Protein AF-0000000073268887 (afdb_homodimer)

Sequence (884 aa):
MSKTGMEREDWAVYNALYPGVAFQPEHRGQLAARLREIAARLEAPPVVTNELPQPEVSKNDVAPTRKRRGTKPDLDFASYQTRYVALEILYLGHAYDGFARQESSSNTIEARLFSALERTRLIPFSAPWQSLRYSRAGRTDRGVSALGQVVALELRSSARVGEPLPDPGQELDYPGLLNRALPEDVRVTGWCPPTSPDFSARFSATHREYKYFVVAQPGEALDLAAMQAAGAAFLGLHDFRNFCKMDVAQVKHFQRRILDFRIEAAGPASGGRRLFLLSLRGTAFLWHQVRCMAAVLLMVGRGKEDPGVVAALLDVRAHPAKPLYGLASEEPLLLSGCRYAPGELRFLRTEANRDQVCKVLGRALDSHLVRASLLSEILTKLGEDECALPSAGRERRARRHGERVPLLQRVREPSYEERCTKIREAGGKLAGDFPDENDTEEMSKTGMEREDWAVYNALYPGVAFQPEHRGQLAARLREIAARLEAPPVVTNELPQPEVSKNDVAPTRKRRGTKPDLDFASYQTRYVALEILYLGHAYDGFARQESSSNTIEARLFSALERTRLIPFSAPWQSLRYSRAGRTDRGVSALGQVVALELRSSARVGEPLPDPGQELDYPGLLNRALPEDVRVTGWCPPTSPDFSARFSATHREYKYFVVAQPGEALDLAAMQAAGAAFLGLHDFRNFCKMDVAQVKHFQRRILDFRIEAAGPASGGRRLFLLSLRGTAFLWHQVRCMAAVLLMVGRGKEDPGVVAALLDVRAHPAKPLYGLASEEPLLLSGCRYAPGELRFLRTEANRDQVCKVLGRALDSHLVRASLLSEILTKLGEDECALPSAGRERRARRHGERVPLLQRVREPSYEERCTKIREAGGKLAGDFPDENDTEE

Foldseek 3Di:
DDDPPQDPVSVVQCCVVPPPDDDDPVCVVVSVVVVVVVVVVVPDDDPPPPPDDPPPPDPDDPPPDPPDPPPPPDDDLQFFDKAKKKWWKWFQQQQAQKADDDPVDCRHVVNLQVVLLCVLVFDPPPDDCVVFVKAWQDIAGHQATERGIMMITITTWPGTVVDDGDDPVPTPPVQVSSQVSGPLRMGTFFMDHFPDPPDHSHPQFQKWKKKFKDKADAVQFFDQVLLVLLVVLLAAWFQQQLQADDDQQADDGRIWHWHDWDKAWPDDDFQNMTMIMIMTMTRDHHHLRVQSSVQVSRCRRRVNAGSCVNVVSRPCVNPVFHFDDDGHDNNRMYRYHTHGDVPRDDTDGDPVRVVVSCVSVVVVVVVVNVVSNVVSVVVVVVVVDDDDDPDPPCPPPPPPPPDRDYRSRHDTDDGSVRVVVVCVVVVHDGNPNPPDDPPPPD/DDDPPQDPVSVVQCCVVPPPDDDDPVCVVVSVVVVVVVVVVVPDDDPPPPCDDPPCPDDDDPPPPPPPPPPPPDDDLQFFDKAKKKWWKWFQQQQAQKADDDPVDCRHVVNLQVVLLCVLVFDPPPDDCVVFVKAWQDIAGHQATERGIMMITITTWPGTVVDDGDDPVPTPPVQVSSCVSGPLRMGTFFMDHFPDPVDHSHPQFQKWKKKFKDKADAVQFFDQVLLVLLVVLLAAWFQQQLQADDDQQADDGRIWHWHDWDKAWPDDDFQNMTMIMIMTMTRDHHHLRVQSSVQVSRCRRRVNAGSCVNVVSRPCVNPVFHFDDDGHDNNRMYRYHTHGDVPRDDTDGDPVRVVVSCVSVVVVVVVVNVVRNVVSVVVVVVVPDDDDPPDPPPPPPPPPPPDRDYRSRHDTDDGSVRVVVVCVVVVHDGNPNPPDDPPPPD

Solvent-accessible surface area (backbone atoms only — not comparable to full-atom values): 49120 Å² total; per-residue (Å²): 132,84,76,74,85,62,49,72,66,52,47,36,35,42,44,48,76,39,68,91,56,81,90,46,85,76,43,39,60,54,50,26,51,50,33,44,52,50,26,53,57,57,66,52,74,81,81,76,76,81,74,72,80,78,73,81,73,80,86,68,84,72,71,77,76,76,73,71,79,68,74,74,76,82,79,63,67,82,54,34,30,69,39,63,32,34,38,33,33,29,34,62,19,70,86,27,65,12,32,56,70,43,95,90,44,80,53,16,51,44,43,50,50,52,52,18,35,35,73,64,60,34,38,64,77,88,56,59,58,77,80,29,63,59,35,47,45,73,72,48,52,50,18,28,24,28,58,26,41,36,34,24,32,49,29,56,40,78,25,38,61,92,49,69,77,60,58,76,92,70,38,67,61,59,41,59,55,35,44,72,58,31,58,92,51,38,40,47,70,25,36,29,60,55,67,51,92,81,67,36,37,42,78,50,38,57,30,36,30,37,36,36,54,41,76,39,51,64,91,55,72,67,36,59,67,44,26,48,59,20,50,55,58,55,56,39,78,42,47,44,60,54,31,37,57,84,46,60,55,77,44,90,70,49,66,38,39,30,76,45,73,48,75,44,81,68,45,79,52,70,70,68,22,37,32,32,36,38,39,39,29,23,49,56,80,59,54,59,20,69,33,33,48,48,29,54,38,50,35,23,16,66,66,65,41,59,43,61,51,49,50,50,44,46,35,42,85,86,37,62,41,27,47,62,72,75,69,38,72,42,65,38,32,29,38,57,31,64,39,55,54,89,72,36,69,65,63,48,24,47,57,68,56,52,50,52,51,46,50,53,48,47,53,52,30,49,52,26,48,40,52,26,50,54,42,34,52,47,51,54,52,59,70,66,55,77,51,51,76,74,70,88,74,73,66,67,70,66,69,68,73,65,81,83,70,46,59,92,72,37,64,58,47,79,29,68,68,55,48,51,51,52,36,53,72,69,69,45,78,46,45,80,71,47,79,83,63,93,70,70,73,122,131,84,77,73,82,65,50,71,67,52,48,35,34,44,44,47,74,39,69,92,56,81,90,47,84,76,43,38,60,54,50,24,49,49,34,44,52,51,26,54,56,56,67,52,77,80,82,77,74,81,77,74,82,78,72,83,73,79,85,68,86,73,69,75,74,74,68,70,77,66,73,73,76,82,78,64,67,81,53,34,30,70,38,63,32,35,38,33,34,28,33,62,18,70,87,27,66,13,32,54,70,45,96,89,44,81,55,17,51,44,44,47,50,51,51,19,35,37,74,63,59,34,37,65,78,87,58,59,58,76,80,29,62,59,35,46,45,74,72,46,51,50,18,27,24,26,58,26,40,36,34,24,32,50,29,56,40,77,26,38,62,94,50,70,77,58,58,76,92,71,38,68,61,58,42,61,53,36,43,72,58,31,57,91,51,40,41,47,69,25,35,29,59,53,67,51,91,82,66,36,38,43,78,50,38,56,30,38,31,36,36,37,54,41,77,38,53,66,88,55,73,66,36,61,66,45,25,47,59,20,49,55,59,56,56,39,81,42,45,42,60,52,31,38,59,84,47,60,55,77,43,92,71,49,66,38,37,29,76,45,74,47,74,45,79,69,44,82,50,70,73,68,22,37,34,30,34,38,39,41,30,24,51,57,79,59,54,57,20,70,33,32,48,49,28,54,39,50,34,23,17,66,66,66,41,60,42,61,49,50,51,50,44,44,34,42,85,85,35,64,40,26,47,63,72,76,71,38,72,40,66,39,32,28,39,57,32,64,38,54,55,90,74,37,69,65,61,47,23,45,56,67,56,51,49,52,51,48,50,55,50,47,54,52,31,50,52,26,47,42,52,25,49,53,42,34,53,47,50,54,53,59,68,66,54,77,50,51,78,74,71,86,74,73,64,68,69,66,70,67,72,63,80,84,69,47,59,92,72,38,66,57,46,80,29,68,68,55,48,50,51,51,36,54,73,69,69,47,76,45,45,81,71,48,79,83,64,92,70,72,74,122

Nearest PDB structures (foldseek):
  9enb-assembly1_B  TM=9.217E-01  e=1.144E-36  Homo sapiens
  9enc-assembly1_B  TM=9.475E-01  e=1.977E-34  Homo sapiens
  9enc-assembly1_A  TM=9.480E-01  e=7.275E-34  Homo sapiens
  8okd-assembly1_A  TM=9.370E-01  e=1.667E-33  Homo sapiens
  9enf-assembly1_B  TM=9.440E-01  e=2.541E-32  Homo sapiens

Secondary structure (DSSP, 8-state):
----S--HHHHHHHHHHSTT----TTHHHHHHHHHHHHHHHHHS--------------S-----------------GGGEEEEEEEEEEEE-GGGSS-SS--SS-S-SHHHHHHHHHHHTTSS-TT--GGGGT-EES--PPTT-EEEEEEEEEEEEEEEETTSPPPPGGGS--HHHHHHHHS-TTEEEEEEE--SSTT--TTTTEEEEEEEEEEEEPTT----HHHHHHHHHTTSEEEE-GGGS---TTT-S--EEEEEEEEEEEEEE-STT-EEEEEEEEES---TTHHHHHHHHHHHHHTTSS-TTHHHHHH-TTT--SPBP-PPPPSTTEEEEEEEESTTT---B-BHHHHHHHHHHHHHHHHHHHHHHHHHHHHHHHHHH---B---TT----------PPPGGGS-BPPPHHHHHHHHHHTTPPPGGGS---S----/-------HHHHHHHHHHSTTPPPPTTHHHHHHHHHHHHHHHHHS--------------S-----------------GGGEEEEEEEEEEEE-GGGSS-SS--SS-S-SHHHHHHHHHHHTTSS-TT--GGGGT-EES--PPTT-EEEEEEEEEEEEEEEETTSPPPPGGGS--HHHHHHHHS-TTEEEEEEE--SSTT--TTTTEEEEEEEEEEEEPTT----HHHHHHHHHTTSEEEE-GGGS---TTT-S--EEEEEEEEEEEEEE-STT-EEEEEEEEES---TTHHHHHHHHHHHHHTTSS-TTHHHHHH-TTT--SPBP-PPPPSTTEEEEEEEESTTT---B-BHHHHHHHHHHHHHHHHHHHHHHHHHHHHHHHHHH---B---TT----------PPPGGGS-BPPPHHHHHHHHHHTTPPPGGGS---S----

InterPro domains:
  IPR001406 Pseudouridine synthase I, TruA [MF_00171] (83-340)
  IPR001406 Pseudouridine synthase I, TruA [PTHR11142] (67-380)
  IPR001406 Pseudouridine synthase I, TruA [TIGR00071] (84-319)
  IPR020094 Pseudouridine synthase TruA/RsuA/RluB/E/F, N-terminal [G3DSA:3.30.70.580] (73-205)
  IPR020095 Pseudouridine synthase I, TruA, C-terminal [G3DSA:3.30.70.660] (206-382)
  IPR020097 Pseudouridine synthase I, TruA, alpha/beta domain [PF01416] (232-340)
  IPR020103 Pseudouridine synthase, catalytic domain superfamily [SSF55120] (81-342)

pLDDT: mean 82.8, std 21.39, range [21.3, 98.69]

Radius of gyration: 32.46 Å; Cα contacts (8 Å, |Δi|>4): 1485; chains: 2; bounding box: 86×88×68 Å

Structure (mmCIF, N/CA/C/O backbone):
data_AF-0000000073268887-model_v1
#
loop_
_entity.id
_entity.type
_entity.pdbx_description
1 polymer 'tRNA pseudouridine synthase'
#
loop_
_atom_site.group_PDB
_atom_site.id
_atom_site.type_symbol
_atom_site.label_atom_id
_atom_site.label_alt_id
_atom_site.label_comp_id
_atom_site.label_asym_id
_atom_site.label_entity_id
_atom_site.label_seq_id
_atom_site.pdbx_PDB_ins_code
_atom_site.Cartn_x
_atom_site.Cartn_y
_atom_site.Cartn_z
_atom_site.occupancy
_atom_site.B_iso_or_equiv
_atom_site.auth_seq_id
_atom_site.auth_comp_id
_atom_site.auth_asym_id
_atom_site.auth_atom_id
_atom_site.pdbx_PDB_model_num
ATOM 1 N N . MET A 1 1 ? -24.125 -6.367 -25.719 1 25.16 1 MET A N 1
ATOM 2 C CA . MET A 1 1 ? -23.438 -5.137 -25.328 1 25.16 1 MET A CA 1
ATOM 3 C C . MET A 1 1 ? -22.734 -4.508 -26.531 1 25.16 1 MET A C 1
ATOM 5 O O . MET A 1 1 ? -21.875 -5.133 -27.141 1 25.16 1 MET A O 1
ATOM 9 N N . SER A 1 2 ? -23.359 -3.725 -27.266 1 28.77 2 SER A N 1
ATOM 10 C CA . SER A 1 2 ? -23.016 -3.176 -28.578 1 28.77 2 SER A CA 1
ATOM 11 C C . SER A 1 2 ? -21.688 -2.438 -28.531 1 28.77 2 SER A C 1
ATOM 13 O O . SER A 1 2 ? -21.469 -1.583 -27.672 1 28.77 2 SER A O 1
ATOM 15 N N . LYS A 1 3 ? -20.641 -3.037 -29.109 1 36.88 3 LYS A N 1
ATOM 16 C CA . LYS A 1 3 ? -19.266 -2.576 -29.281 1 36.88 3 LYS A CA 1
ATOM 17 C C . LYS A 1 3 ? -19.234 -1.189 -29.922 1 36.88 3 LYS A C 1
ATOM 19 O O . LYS A 1 3 ? -19.672 -1.007 -31.047 1 36.88 3 LYS A O 1
ATOM 24 N N . THR A 1 4 ? -19.344 -0.006 -29.266 1 45.69 4 THR A N 1
ATOM 25 C CA . THR A 1 4 ? -19.125 1.352 -29.75 1 45.69 4 THR A CA 1
ATOM 26 C C . THR A 1 4 ? -17.906 1.413 -30.656 1 45.69 4 THR A C 1
ATOM 28 O O . THR A 1 4 ? -16.938 0.677 -30.453 1 45.69 4 THR A O 1
ATOM 31 N N . GLY A 1 5 ? -18.078 1.509 -31.984 1 49.47 5 GLY A N 1
ATOM 32 C CA . GLY A 1 5 ? -17.234 1.57 -33.156 1 49.47 5 GLY A CA 1
ATOM 33 C C . GLY A 1 5 ? -15.969 2.387 -32.969 1 49.47 5 GLY A C 1
ATOM 34 O O . GLY A 1 5 ? -15.281 2.736 -33.906 1 49.47 5 GLY A O 1
ATOM 35 N N . MET A 1 6 ? -15.75 3.043 -31.953 1 55.94 6 MET A N 1
ATOM 36 C CA . MET A 1 6 ? -14.562 3.869 -31.781 1 55.94 6 MET A CA 1
ATOM 37 C C . MET A 1 6 ? -13.32 3.002 -31.562 1 55.94 6 MET A C 1
ATOM 39 O O . MET A 1 6 ? -13.344 2.07 -30.766 1 55.94 6 MET A O 1
ATOM 43 N N . GLU A 1 7 ? -12.398 3.143 -32.438 1 62.06 7 GLU A N 1
ATOM 44 C CA . GLU A 1 7 ? -11.117 2.447 -32.312 1 62.06 7 GLU A CA 1
ATOM 45 C C . GLU A 1 7 ? -10.383 2.852 -31.047 1 62.06 7 GLU A C 1
ATOM 47 O O . GLU A 1 7 ? -10.688 3.891 -30.453 1 62.06 7 GLU A O 1
ATOM 52 N N . ARG A 1 8 ? -9.531 2.043 -30.625 1 61.53 8 ARG A N 1
ATOM 53 C CA . ARG A 1 8 ? -8.797 2.18 -29.359 1 61.53 8 ARG A CA 1
ATOM 54 C C . ARG A 1 8 ? -8.125 3.547 -29.266 1 61.53 8 ARG A C 1
ATOM 56 O O . ARG A 1 8 ? -8.141 4.176 -28.203 1 61.53 8 ARG A O 1
ATOM 63 N N . GLU A 1 9 ? -7.66 3.951 -30.359 1 67.19 9 GLU A N 1
ATOM 64 C CA . GLU A 1 9 ? -6.98 5.242 -30.422 1 67.19 9 GLU A CA 1
ATOM 65 C C . GLU A 1 9 ? -7.969 6.395 -30.266 1 67.19 9 GLU A C 1
ATOM 67 O O . GLU A 1 9 ? -7.668 7.387 -29.594 1 67.19 9 GLU A O 1
ATOM 72 N N . ASP A 1 10 ? -9.125 6.113 -30.797 1 68.94 10 ASP A N 1
ATOM 73 C CA . ASP A 1 10 ? -10.188 7.109 -30.703 1 68.94 10 ASP A CA 1
ATOM 74 C C . ASP A 1 10 ? -10.664 7.27 -29.25 1 68.94 10 ASP A C 1
ATOM 76 O O . ASP A 1 10 ? -10.891 8.391 -28.797 1 68.94 10 ASP A O 1
ATOM 80 N N . TRP A 1 11 ? -10.648 6.156 -28.672 1 69.94 11 TRP A N 1
ATOM 81 C CA . TRP A 1 11 ? -11.086 6.121 -27.281 1 69.94 11 TRP A CA 1
ATOM 82 C C . TRP A 1 11 ? -10.062 6.797 -26.359 1 69.94 11 TRP A C 1
ATOM 84 O O . TRP A 1 11 ? -10.43 7.551 -25.453 1 69.94 11 TRP A O 1
ATOM 94 N N . ALA A 1 12 ? -8.797 6.621 -26.609 1 72.12 12 ALA A N 1
ATOM 95 C CA . ALA A 1 12 ? -7.719 7.234 -25.844 1 72.12 12 ALA A CA 1
ATOM 96 C C . ALA A 1 12 ? -7.727 8.75 -26 1 72.12 12 ALA A C 1
ATOM 98 O O . ALA A 1 12 ? -7.555 9.484 -25.016 1 72.12 12 ALA A O 1
ATOM 99 N N . VAL A 1 13 ? -7.969 9.195 -27.094 1 72.88 13 VAL A N 1
ATOM 100 C CA . VAL A 1 13 ? -8.031 10.617 -27.391 1 72.88 13 VAL A CA 1
ATOM 101 C C . VAL A 1 13 ? -9.289 11.219 -26.766 1 72.88 13 VAL A C 1
ATOM 103 O O . VAL A 1 13 ? -9.234 12.297 -26.156 1 72.88 13 VAL A O 1
ATOM 106 N N . TYR A 1 14 ? -10.344 10.477 -26.844 1 75 14 TYR A N 1
ATOM 107 C CA . TYR A 1 14 ? -11.586 10.922 -26.219 1 75 14 TYR A CA 1
ATOM 108 C C . TYR A 1 14 ? -11.422 11.047 -24.719 1 75 14 TYR A C 1
ATOM 110 O O . TYR A 1 14 ? -11.789 12.062 -24.125 1 75 14 TYR A O 1
ATOM 118 N N . ASN A 1 15 ? -10.906 10.094 -24.219 1 72.88 15 ASN A N 1
ATOM 119 C CA . ASN A 1 15 ? -10.711 10.094 -22.766 1 72.88 15 ASN A CA 1
ATOM 120 C C . ASN A 1 15 ? -9.719 11.172 -22.328 1 72.88 15 ASN A C 1
ATOM 122 O O . ASN A 1 15 ? -9.82 11.703 -21.234 1 72.88 15 ASN A O 1
ATOM 126 N N . ALA A 1 16 ? -8.766 11.477 -23.156 1 73.5 16 ALA A N 1
ATOM 127 C CA . ALA A 1 16 ? -7.809 12.547 -22.906 1 73.5 16 ALA A CA 1
ATOM 128 C C . ALA A 1 16 ? -8.477 13.914 -23 1 73.5 16 ALA A C 1
ATOM 130 O O . ALA A 1 16 ? -8.156 14.82 -22.219 1 73.5 16 ALA A O 1
ATOM 131 N N . LEU A 1 17 ? -9.477 14.039 -23.844 1 73.31 17 LEU A N 1
ATOM 132 C CA . LEU A 1 17 ? -10.148 15.312 -24.094 1 73.31 17 LEU A CA 1
ATOM 133 C C . LEU A 1 17 ? -11.359 15.477 -23.188 1 73.31 17 LEU A C 1
ATOM 135 O O . LEU A 1 17 ? -11.719 16.609 -22.828 1 73.31 17 LEU A O 1
ATOM 139 N N . TYR A 1 18 ? -12.039 14.383 -22.859 1 71.12 18 TYR A N 1
ATOM 140 C CA . TYR A 1 18 ? -13.25 14.406 -22.047 1 71.12 18 TYR A CA 1
ATOM 141 C C . TYR A 1 18 ? -13.172 13.383 -20.922 1 71.12 18 TYR A C 1
ATOM 143 O O . TYR A 1 18 ? -13.859 12.359 -20.969 1 71.12 18 TYR A O 1
ATOM 151 N N . PRO A 1 19 ? -12.234 13.695 -19.969 1 66.12 19 PRO A N 1
ATOM 152 C CA . PRO A 1 19 ? -12.055 12.703 -18.906 1 66.12 19 PRO A CA 1
ATOM 153 C C . PRO A 1 19 ? -13.312 12.523 -18.047 1 66.12 19 PRO A C 1
ATOM 155 O O . PRO A 1 19 ? -13.914 13.508 -17.609 1 66.12 19 PRO A O 1
ATOM 158 N N . GLY A 1 20 ? -13.734 11.273 -17.891 1 62.5 20 GLY A N 1
ATOM 159 C CA . GLY A 1 20 ? -14.859 10.938 -17.031 1 62.5 20 GLY A CA 1
ATOM 160 C C . GLY A 1 20 ? -16.203 11.062 -17.734 1 62.5 20 GLY A C 1
ATOM 161 O O . GLY A 1 20 ? -17.25 10.891 -17.109 1 62.5 20 GLY A O 1
ATOM 162 N N . VAL A 1 21 ? -16.281 11.5 -18.938 1 67.56 21 VAL A N 1
ATOM 163 C CA . VAL A 1 21 ? -17.547 11.617 -19.656 1 67.56 21 VAL A CA 1
ATOM 164 C C . VAL A 1 21 ? -17.766 10.383 -20.531 1 67.56 21 VAL A C 1
ATOM 166 O O . VAL A 1 21 ? -16.906 10.031 -21.344 1 67.56 21 VAL A O 1
ATOM 169 N N . ALA A 1 22 ? -18.781 9.648 -20.188 1 66.44 22 ALA A N 1
ATOM 170 C CA . ALA A 1 22 ? -19.125 8.469 -20.984 1 66.44 22 ALA A CA 1
ATOM 171 C C . ALA A 1 22 ? -19.391 8.852 -22.438 1 66.44 22 ALA A C 1
ATOM 173 O O . ALA A 1 22 ? -20.062 9.836 -22.703 1 66.44 22 ALA A O 1
ATOM 174 N N . PHE A 1 23 ? -18.812 8.109 -23.391 1 62.34 23 PHE A N 1
ATOM 175 C CA . PHE A 1 23 ? -18.969 8.367 -24.828 1 62.34 23 PHE A CA 1
ATOM 176 C C . PHE A 1 23 ? -20.406 8.102 -25.281 1 62.34 23 PHE A C 1
ATOM 178 O O . PHE A 1 23 ? -20.969 7.051 -24.953 1 62.34 23 PHE A O 1
ATOM 185 N N . GLN A 1 24 ? -21.141 9.07 -25.734 1 67.88 24 GLN A N 1
ATOM 186 C CA . GLN A 1 24 ? -22.406 8.93 -26.453 1 67.88 24 GLN A CA 1
ATOM 187 C C . GLN A 1 24 ? -22.203 9.148 -27.953 1 67.88 24 GLN A C 1
ATOM 189 O O . GLN A 1 24 ? -21.344 9.922 -28.375 1 67.88 24 GLN A O 1
ATOM 194 N N . PRO A 1 25 ? -22.828 8.352 -28.766 1 65.44 25 PRO A N 1
ATOM 195 C CA . PRO A 1 25 ? -22.672 8.469 -30.203 1 65.44 25 PRO A CA 1
ATOM 196 C C . PRO A 1 25 ? -22.766 9.914 -30.703 1 65.44 25 PRO A C 1
ATOM 198 O O . PRO A 1 25 ? -22.141 10.266 -31.703 1 65.44 25 PRO A O 1
ATOM 201 N N . GLU A 1 26 ? -23.406 10.719 -29.922 1 67.44 26 GLU A N 1
ATOM 202 C CA . GLU A 1 26 ? -23.609 12.117 -30.297 1 67.44 26 GLU A CA 1
ATOM 203 C C . GLU A 1 26 ? -22.328 12.922 -30.078 1 67.44 26 GLU A C 1
ATOM 205 O O . GLU A 1 26 ? -22.156 13.977 -30.688 1 67.44 26 GLU A O 1
ATOM 210 N N . HIS A 1 27 ? -21.422 12.367 -29.328 1 67.12 27 HIS A N 1
ATOM 211 C CA . HIS A 1 27 ? -20.172 13.055 -29.016 1 67.12 27 HIS A CA 1
ATOM 212 C C . HIS A 1 27 ? -19.156 12.914 -30.141 1 67.12 27 HIS A C 1
ATOM 214 O O . HIS A 1 27 ? -18.141 13.609 -30.156 1 67.12 27 HIS A O 1
ATOM 220 N N . ARG A 1 28 ? -19.438 12.047 -30.906 1 70.94 28 ARG A N 1
ATOM 221 C CA . ARG A 1 28 ? -18.5 11.742 -31.984 1 70.94 28 ARG A CA 1
ATOM 222 C C . ARG A 1 28 ? -18.219 12.992 -32.812 1 70.94 28 ARG A C 1
ATOM 224 O O . ARG A 1 28 ? -17.047 13.281 -33.125 1 70.94 28 ARG A O 1
ATOM 231 N N . GLY A 1 29 ? -19.297 13.586 -33.094 1 72.5 29 GLY A N 1
ATOM 232 C CA . GLY A 1 29 ? -19.156 14.812 -33.875 1 72.5 29 GLY A CA 1
ATOM 233 C C . GLY A 1 29 ? -18.422 15.898 -33.125 1 72.5 29 GLY A C 1
ATOM 234 O O . GLY A 1 29 ? -17.578 16.609 -33.688 1 72.5 29 GLY A O 1
ATOM 235 N N . GLN A 1 30 ? -18.641 16.031 -31.906 1 74.25 30 GLN A N 1
ATOM 236 C CA . GLN A 1 30 ? -18 17.047 -31.062 1 74.25 30 GLN A CA 1
ATOM 237 C C . GLN A 1 30 ? -16.516 16.734 -30.859 1 74.25 30 GLN A C 1
ATOM 239 O O . GLN A 1 30 ? -15.68 17.625 -30.875 1 74.25 30 GLN A O 1
ATOM 244 N N . LEU A 1 31 ? -16.25 15.461 -30.672 1 74.44 31 LEU A N 1
ATOM 245 C CA . LEU A 1 31 ? -14.859 15.039 -30.531 1 74.44 31 LEU A CA 1
ATOM 246 C C . LEU A 1 31 ? -14.078 15.289 -31.812 1 74.44 31 LEU A C 1
ATOM 248 O O . LEU A 1 31 ? -12.953 15.797 -31.781 1 74.44 31 LEU A O 1
ATOM 252 N N . ALA A 1 32 ? -14.711 14.969 -32.812 1 77.25 32 ALA A N 1
ATOM 253 C CA . ALA A 1 32 ? -14.07 15.203 -34.125 1 77.25 32 ALA A CA 1
ATOM 254 C C . ALA A 1 32 ? -13.805 16.688 -34.344 1 77.25 32 ALA A C 1
ATOM 256 O O . ALA A 1 32 ? -12.734 17.062 -34.781 1 77.25 32 ALA A O 1
ATOM 257 N N . ALA A 1 33 ? -14.727 17.5 -33.938 1 78.56 33 ALA A N 1
ATOM 258 C CA . ALA A 1 33 ? -14.57 18.953 -34.031 1 78.56 33 ALA A CA 1
ATOM 259 C C . ALA A 1 33 ? -13.453 19.453 -33.125 1 78.56 33 ALA A C 1
ATOM 261 O O . ALA A 1 33 ? -12.625 20.266 -33.531 1 78.56 33 ALA A O 1
ATOM 262 N N . ARG A 1 34 ? -13.422 18.938 -32 1 78.44 34 ARG A N 1
ATOM 263 C CA . ARG A 1 34 ? -12.422 19.328 -31.016 1 78.44 34 ARG A CA 1
ATOM 264 C C . ARG A 1 34 ? -11.023 18.875 -31.438 1 78.44 34 ARG A C 1
ATOM 266 O O . ARG A 1 34 ? -10.047 19.609 -31.25 1 78.44 34 ARG A O 1
ATOM 273 N N . LEU A 1 35 ? -10.922 17.703 -31.953 1 77.31 35 LEU A N 1
ATOM 274 C CA . LEU A 1 35 ? -9.641 17.188 -32.438 1 77.31 35 LEU A CA 1
ATOM 275 C C . LEU A 1 35 ? -9.141 18.016 -33.625 1 77.31 35 LEU A C 1
ATOM 277 O O . LEU A 1 35 ? -7.945 18.312 -33.719 1 77.31 35 LEU A O 1
ATOM 281 N N . ARG A 1 36 ? -10.031 18.516 -34.438 1 77.44 36 ARG A N 1
ATOM 282 C CA . ARG A 1 36 ? -9.672 19.406 -35.531 1 77.44 36 ARG A CA 1
ATOM 283 C C . ARG A 1 36 ? -9.195 20.75 -35 1 77.44 36 ARG A C 1
ATOM 285 O O . ARG A 1 36 ? -8.242 21.328 -35.531 1 77.44 36 ARG A O 1
ATOM 292 N N . GLU A 1 37 ? -9.812 21.203 -34.062 1 78.19 37 GLU A N 1
ATOM 293 C CA . GLU A 1 37 ? -9.406 22.453 -33.438 1 78.19 37 GLU A CA 1
ATOM 294 C C . GLU A 1 37 ? -8.008 22.344 -32.844 1 78.19 37 GLU A C 1
ATOM 296 O O . GLU A 1 37 ? -7.184 23.25 -33 1 78.19 37 GLU A O 1
ATOM 301 N N . ILE A 1 38 ? -7.77 21.25 -32.188 1 76.06 38 ILE A N 1
ATOM 302 C CA . ILE A 1 38 ? -6.457 21.047 -31.578 1 76.06 38 ILE A CA 1
ATOM 303 C C . ILE A 1 38 ? -5.402 20.906 -32.688 1 76.06 38 ILE A C 1
ATOM 305 O O . ILE A 1 38 ? -4.316 21.484 -32.594 1 76.06 38 ILE A O 1
ATOM 309 N N . ALA A 1 39 ? -5.688 20.203 -33.656 1 76.94 39 ALA A N 1
ATOM 310 C CA . ALA A 1 39 ? -4.789 20.016 -34.781 1 76.94 39 ALA A CA 1
ATOM 311 C C . ALA A 1 39 ? -4.457 21.359 -35.469 1 76.94 39 ALA A C 1
ATOM 313 O O . ALA A 1 39 ? -3.307 21.609 -35.812 1 76.94 39 ALA A O 1
ATOM 314 N N . ALA A 1 40 ? -5.398 22.266 -35.562 1 75.38 40 ALA A N 1
ATOM 315 C CA . ALA A 1 40 ? -5.215 23.578 -36.156 1 75.38 40 ALA A CA 1
ATOM 316 C C . ALA A 1 40 ? -4.305 24.453 -35.281 1 75.38 40 ALA A C 1
ATOM 318 O O . ALA A 1 40 ? -3.469 25.188 -35.812 1 75.38 40 ALA A O 1
ATOM 319 N N . ARG A 1 41 ? -4.473 24.406 -34.031 1 69.31 41 ARG A N 1
ATOM 320 C CA . ARG A 1 41 ? -3.67 25.188 -33.094 1 69.31 41 ARG A CA 1
ATOM 321 C C . ARG A 1 41 ? -2.213 24.734 -33.125 1 69.31 41 ARG A C 1
ATOM 323 O O . ARG A 1 41 ? -1.305 25.562 -32.969 1 69.31 41 ARG A O 1
ATOM 330 N N . LEU A 1 42 ? -2.059 23.5 -33.188 1 67.38 42 LEU A N 1
ATOM 331 C CA . LEU A 1 42 ? -0.711 22.938 -33.188 1 67.38 42 LEU A CA 1
ATOM 332 C C . LEU A 1 42 ? 0.047 23.344 -34.438 1 67.38 42 LEU A C 1
ATOM 334 O O . LEU A 1 42 ? 1.277 23.406 -34.438 1 67.38 42 LEU A O 1
ATOM 338 N N . GLU A 1 43 ? -0.547 23.594 -35.438 1 62.16 43 GLU A N 1
ATOM 339 C CA . GLU A 1 43 ? 0.092 23.984 -36.688 1 62.16 43 GLU A CA 1
ATOM 340 C C . GLU A 1 43 ? 0.346 25.484 -36.719 1 62.16 43 GLU A C 1
ATOM 342 O O . GLU A 1 43 ? 1.145 25.969 -37.531 1 62.16 43 GLU A O 1
ATOM 347 N N . ALA A 1 44 ? -0.26 26.266 -35.812 1 52.31 44 ALA A N 1
ATOM 348 C CA . ALA A 1 44 ? -0.07 27.703 -35.875 1 52.31 44 ALA A CA 1
ATOM 349 C C . ALA A 1 44 ? 1.327 28.094 -35.406 1 52.31 44 ALA A C 1
ATOM 351 O O . ALA A 1 44 ? 1.818 27.578 -34.406 1 52.31 44 ALA A O 1
ATOM 352 N N . PRO A 1 45 ? 2.186 28.703 -36.125 1 46.09 45 PRO A N 1
ATOM 353 C CA . PRO A 1 45 ? 3.549 29.156 -35.844 1 46.09 45 PRO A CA 1
ATOM 354 C C . PRO A 1 45 ? 3.645 29.984 -34.562 1 46.09 45 PRO A C 1
ATOM 356 O O . PRO A 1 45 ? 2.725 30.734 -34.219 1 46.09 45 PRO A O 1
ATOM 359 N N . PRO A 1 46 ? 4.387 29.562 -33.5 1 39.03 46 PRO A N 1
ATOM 360 C CA . PRO A 1 46 ? 4.582 30.469 -32.375 1 39.03 46 PRO A CA 1
ATOM 361 C C . PRO A 1 46 ? 5.074 31.844 -32.812 1 39.03 46 PRO A C 1
ATOM 363 O O . PRO A 1 46 ? 5.957 31.953 -33.656 1 39.03 46 PRO A O 1
ATOM 366 N N . VAL A 1 47 ? 4.422 32.906 -32.719 1 33.44 47 VAL A N 1
ATOM 367 C CA . VAL A 1 47 ? 4.816 34.25 -33.094 1 33.44 47 VAL A CA 1
ATOM 368 C C . VAL A 1 47 ? 5.949 34.75 -32.188 1 33.44 47 VAL A C 1
ATOM 370 O O . VAL A 1 47 ? 5.707 35.156 -31.062 1 33.44 47 VAL A O 1
ATOM 373 N N . VAL A 1 48 ? 6.977 34.031 -31.766 1 30.5 48 VAL A N 1
ATOM 374 C CA . VAL A 1 48 ? 8.023 34.75 -31.047 1 30.5 48 VAL A CA 1
ATOM 375 C C . VAL A 1 48 ? 8.711 35.75 -31.969 1 30.5 48 VAL A C 1
ATOM 377 O O . VAL A 1 48 ? 9.273 35.375 -33 1 30.5 48 VAL A O 1
ATOM 380 N N . THR A 1 49 ? 8.32 37 -32.094 1 28.62 49 THR A N 1
ATOM 381 C CA . THR A 1 49 ? 8.93 38.125 -32.781 1 28.62 49 THR A CA 1
ATOM 382 C C . THR A 1 49 ? 10.297 38.438 -32.188 1 28.62 49 THR A C 1
ATOM 384 O O . THR A 1 49 ? 10.914 39.469 -32.562 1 28.62 49 THR A O 1
ATOM 387 N N . ASN A 1 50 ? 10.852 37.844 -31.094 1 26.75 50 ASN A N 1
ATOM 388 C CA . ASN A 1 50 ? 11.984 38.594 -30.578 1 26.75 50 ASN A CA 1
ATOM 389 C C . ASN A 1 50 ? 13.133 38.656 -31.578 1 26.75 50 ASN A C 1
ATOM 391 O O . ASN A 1 50 ? 13.578 37.625 -32.062 1 26.75 50 ASN A O 1
ATOM 395 N N . GLU A 1 51 ? 13.43 39.781 -32.188 1 26.78 51 GLU A N 1
ATOM 396 C CA . GLU A 1 51 ? 14.469 40.281 -33.094 1 26.78 51 GLU A CA 1
ATOM 397 C C . GLU A 1 51 ? 15.859 40.094 -32.469 1 26.78 51 GLU A C 1
ATOM 399 O O . GLU A 1 51 ? 16.484 41.062 -32.062 1 26.78 51 GLU A O 1
ATOM 404 N N . LEU A 1 52 ? 16.172 39.219 -31.547 1 26.83 52 LEU A N 1
ATOM 405 C CA . LEU A 1 52 ? 17.516 39.5 -31.062 1 26.83 52 LEU A CA 1
ATOM 406 C C . LEU A 1 52 ? 18.531 39.375 -32.188 1 26.83 52 LEU A C 1
ATOM 408 O O . LEU A 1 52 ? 18.406 38.5 -33.062 1 26.83 52 LEU A O 1
ATOM 412 N N . PRO A 1 53 ? 19.469 40.312 -32.312 1 26.97 53 PRO A N 1
ATOM 413 C CA . PRO A 1 53 ? 20.484 40.531 -33.344 1 26.97 53 PRO A CA 1
ATOM 414 C C . PRO A 1 53 ? 21.406 39.344 -33.531 1 26.97 53 PRO A C 1
ATOM 416 O O . PRO A 1 53 ? 21.656 38.594 -32.562 1 26.97 53 PRO A O 1
ATOM 419 N N . GLN A 1 54 ? 21.469 38.781 -34.688 1 26.64 54 GLN A N 1
ATOM 420 C CA . GLN A 1 54 ? 22.156 37.625 -35.281 1 26.64 54 GLN A CA 1
ATOM 421 C C . GLN A 1 54 ? 23.672 37.719 -35.125 1 26.64 54 GLN A C 1
ATOM 423 O O . GLN A 1 54 ? 24.297 38.562 -35.75 1 26.64 54 GLN A O 1
ATOM 428 N N . PRO A 1 55 ? 24.172 37.812 -33.781 1 27.86 55 PRO A N 1
ATOM 429 C CA . PRO A 1 55 ? 25.625 38.062 -33.906 1 27.86 55 PRO A CA 1
ATOM 430 C C . PRO A 1 55 ? 26.312 37.062 -34.844 1 27.86 55 PRO A C 1
ATOM 432 O O . PRO A 1 55 ? 25.812 35.969 -35.062 1 27.86 55 PRO A O 1
ATOM 435 N N . GLU A 1 56 ? 27.172 37.5 -35.75 1 26.97 56 GLU A N 1
ATOM 436 C CA . GLU A 1 56 ? 27.984 36.938 -36.844 1 26.97 56 GLU A CA 1
ATOM 437 C C . GLU A 1 56 ? 28.828 35.781 -36.375 1 26.97 56 GLU A C 1
ATOM 439 O O . GLU A 1 56 ? 29.844 35.969 -35.688 1 26.97 56 GLU A O 1
ATOM 444 N N . VAL A 1 57 ? 28.297 34.812 -35.562 1 26.44 57 VAL A N 1
ATOM 445 C CA . VAL A 1 57 ? 29.25 33.812 -35.125 1 26.44 57 VAL A CA 1
ATOM 446 C C . VAL A 1 57 ? 29.906 33.156 -36.312 1 26.44 57 VAL A C 1
ATOM 448 O O . VAL A 1 57 ? 29.234 32.844 -37.312 1 26.44 57 VAL A O 1
ATOM 451 N N . SER A 1 58 ? 31.203 33.312 -36.469 1 24.81 58 SER A N 1
ATOM 452 C CA . SER A 1 58 ? 32.156 32.875 -37.469 1 24.81 58 SER A CA 1
ATOM 453 C C . SER A 1 58 ? 32 31.406 -37.812 1 24.81 58 SER A C 1
ATOM 455 O O . SER A 1 58 ? 31.547 30.625 -36.938 1 24.81 58 SER A O 1
ATOM 457 N N . LYS A 1 59 ? 32.062 30.922 -39.062 1 24.91 59 LYS A N 1
ATOM 458 C CA . LYS A 1 59 ? 31.766 29.812 -39.969 1 24.91 59 LYS A CA 1
ATOM 459 C C . LYS A 1 59 ? 32.469 28.531 -39.469 1 24.91 59 LYS A C 1
ATOM 461 O O . LYS A 1 59 ? 32.281 27.469 -40.062 1 24.91 59 LYS A O 1
ATOM 466 N N . ASN A 1 60 ? 33.656 28.656 -38.875 1 24.84 60 ASN A N 1
ATOM 467 C CA . ASN A 1 60 ? 34.594 27.625 -39.312 1 24.84 60 ASN A CA 1
ATOM 468 C C . ASN A 1 60 ? 34.25 26.266 -38.719 1 24.84 60 ASN A C 1
ATOM 470 O O . ASN A 1 60 ? 34.406 25.234 -39.375 1 24.84 60 ASN A O 1
ATOM 474 N N . ASP A 1 61 ? 34.469 26.094 -37.406 1 28.19 61 ASP A N 1
ATOM 475 C CA . ASP A 1 61 ? 34.938 24.781 -36.969 1 28.19 61 ASP A CA 1
ATOM 476 C C . ASP A 1 61 ? 33.781 23.797 -36.875 1 28.19 61 ASP A C 1
ATOM 478 O O . ASP A 1 61 ? 32.906 23.953 -36.031 1 28.19 61 ASP A O 1
ATOM 482 N N . VAL A 1 62 ? 33.375 23.234 -37.969 1 27.42 62 VAL A N 1
ATOM 483 C CA . VAL A 1 62 ? 32.375 22.203 -38.188 1 27.42 62 VAL A CA 1
ATOM 484 C C . VAL A 1 62 ? 32.594 21.047 -37.188 1 27.42 62 VAL A C 1
ATOM 486 O O . VAL A 1 62 ? 33.625 20.359 -37.25 1 27.42 62 VAL A O 1
ATOM 489 N N . ALA A 1 63 ? 32.281 21.297 -35.906 1 29.5 63 ALA A N 1
ATOM 490 C CA . ALA A 1 63 ? 32.438 20.172 -34.969 1 29.5 63 ALA A CA 1
ATOM 491 C C . ALA A 1 63 ? 31.906 18.875 -35.594 1 29.5 63 ALA A C 1
ATOM 493 O O . ALA A 1 63 ? 30.844 18.875 -36.188 1 29.5 63 ALA A O 1
ATOM 494 N N . PRO A 1 64 ? 32.75 17.844 -35.781 1 30.56 64 PRO A N 1
ATOM 495 C CA . PRO A 1 64 ? 32.344 16.578 -36.438 1 30.56 64 PRO A CA 1
ATOM 496 C C . PRO A 1 64 ? 31.031 16.031 -35.875 1 30.56 64 PRO A C 1
ATOM 498 O O . PRO A 1 64 ? 30.672 16.312 -34.719 1 30.56 64 PRO A O 1
ATOM 501 N N . THR A 1 65 ? 30.016 15.945 -36.656 1 30.3 65 THR A N 1
ATOM 502 C CA . THR A 1 65 ? 28.703 15.336 -36.469 1 30.3 65 THR A CA 1
ATOM 503 C C . THR A 1 65 ? 28.812 14.078 -35.594 1 30.3 65 THR A C 1
ATOM 505 O O . THR A 1 65 ? 29.578 13.164 -35.938 1 30.3 65 THR A O 1
ATOM 508 N N . ARG A 1 66 ? 28.859 14.172 -34.281 1 30.06 66 ARG A N 1
ATOM 509 C CA . ARG A 1 66 ? 28.766 12.961 -33.469 1 30.06 66 ARG A CA 1
ATOM 510 C C . ARG A 1 66 ? 27.844 11.938 -34.125 1 30.06 66 ARG A C 1
ATOM 512 O O . ARG A 1 66 ? 26.672 12.227 -34.375 1 30.06 66 ARG A O 1
ATOM 519 N N . LYS A 1 67 ? 28.375 10.953 -34.812 1 30.67 67 LYS A N 1
ATOM 520 C CA . LYS A 1 67 ? 27.688 9.781 -35.375 1 30.67 67 LYS A CA 1
ATOM 521 C C . LYS A 1 67 ? 26.562 9.328 -34.438 1 30.67 67 LYS A C 1
ATOM 523 O O . LYS A 1 67 ? 26.766 9.203 -33.219 1 30.67 67 LYS A O 1
ATOM 528 N N . ARG A 1 68 ? 25.344 9.562 -34.75 1 31.31 68 ARG A N 1
ATOM 529 C CA . ARG A 1 68 ? 24.172 8.945 -34.156 1 31.31 68 ARG A CA 1
ATOM 530 C C . ARG A 1 68 ? 24.5 7.566 -33.594 1 31.31 68 ARG A C 1
ATOM 532 O O . ARG A 1 68 ? 25.188 6.773 -34.25 1 31.31 68 ARG A O 1
ATOM 539 N N . ARG A 1 69 ? 24.734 7.383 -32.312 1 36.34 69 ARG A N 1
ATOM 540 C CA . ARG A 1 69 ? 24.844 6.062 -31.688 1 36.34 69 ARG A CA 1
ATOM 541 C C . ARG A 1 69 ? 24.062 5.027 -32.5 1 36.34 69 ARG A C 1
ATOM 543 O O . ARG A 1 69 ? 22.891 5.242 -32.844 1 36.34 69 ARG A O 1
ATOM 550 N N . GLY A 1 70 ? 24.625 4.32 -33.406 1 35.41 70 GLY A N 1
ATOM 551 C CA . GLY A 1 70 ? 24.109 3.299 -34.312 1 35.41 70 GLY A CA 1
ATOM 552 C C . GLY A 1 70 ? 22.953 2.508 -33.719 1 35.41 70 GLY A C 1
ATOM 553 O O . GLY A 1 70 ? 22.875 2.338 -32.5 1 35.41 70 GLY A O 1
ATOM 554 N N . THR A 1 71 ? 21.641 2.662 -34.188 1 39.22 71 THR A N 1
ATOM 555 C CA . THR A 1 71 ? 20.578 1.689 -33.906 1 39.22 71 THR A CA 1
ATOM 556 C C . THR A 1 71 ? 21.172 0.316 -33.625 1 39.22 71 THR A C 1
ATOM 558 O O . THR A 1 71 ? 22.016 -0.183 -34.375 1 39.22 71 THR A O 1
ATOM 561 N N . LYS A 1 72 ? 21.375 -0.038 -32.406 1 48.38 72 LYS A N 1
ATOM 562 C CA . LYS A 1 72 ? 21.859 -1.385 -32.125 1 48.38 72 LYS A CA 1
ATOM 563 C C . LYS A 1 72 ? 21.422 -2.371 -33.219 1 48.38 72 LYS A C 1
ATOM 565 O O . LYS A 1 72 ? 20.266 -2.389 -33.625 1 48.38 72 LYS A O 1
ATOM 570 N N . PRO A 1 73 ? 22.219 -2.916 -34.031 1 57.31 73 PRO A N 1
ATOM 571 C CA . PRO A 1 73 ? 21.859 -3.881 -35.062 1 57.31 73 PRO A CA 1
ATOM 572 C C . PRO A 1 73 ? 20.797 -4.879 -34.625 1 57.31 73 PRO A C 1
ATOM 574 O O . PRO A 1 73 ? 20.734 -5.223 -33.438 1 57.31 73 PRO A O 1
ATOM 577 N N . ASP A 1 74 ? 19.547 -4.992 -35.344 1 72.5 74 ASP A N 1
ATOM 578 C CA . ASP A 1 74 ? 18.469 -5.949 -35.156 1 72.5 74 ASP A CA 1
ATOM 579 C C . ASP A 1 74 ? 19.016 -7.367 -34.969 1 72.5 74 ASP A C 1
ATOM 581 O O . ASP A 1 74 ? 19.828 -7.828 -35.781 1 72.5 74 ASP A O 1
ATOM 585 N N . LEU A 1 75 ? 19.047 -7.883 -33.781 1 84 75 LEU A N 1
ATOM 586 C CA . LEU A 1 75 ? 19.453 -9.25 -33.469 1 84 75 LEU A CA 1
ATOM 587 C C . LEU A 1 75 ? 18.766 -10.242 -34.406 1 84 75 LEU A C 1
ATOM 589 O O . LEU A 1 75 ? 17.531 -10.195 -34.562 1 84 75 LEU A O 1
ATOM 593 N N . ASP A 1 76 ? 19.562 -10.977 -35.125 1 89 76 ASP A N 1
ATOM 594 C CA . ASP A 1 76 ? 19.031 -12.062 -35.938 1 89 76 ASP A CA 1
ATOM 595 C C . ASP A 1 76 ? 18.766 -13.305 -35.125 1 89 76 ASP A C 1
ATOM 597 O O . ASP A 1 76 ? 19.656 -14.117 -34.875 1 89 76 ASP A O 1
ATOM 601 N N . PHE A 1 77 ? 17.625 -13.562 -34.719 1 91.75 77 PHE A N 1
ATOM 602 C CA . PHE A 1 77 ? 17.234 -14.664 -33.844 1 91.75 77 PHE A CA 1
ATOM 603 C C . PHE A 1 77 ? 17.531 -16 -34.5 1 91.75 77 PHE A C 1
ATOM 605 O O . PHE A 1 77 ? 17.781 -17 -33.812 1 91.75 77 PHE A O 1
ATOM 612 N N . ALA A 1 78 ? 17.516 -16 -35.812 1 90.5 78 ALA A N 1
ATOM 613 C CA . ALA A 1 78 ? 17.734 -17.234 -36.562 1 90.5 78 ALA A CA 1
ATOM 614 C C . ALA A 1 78 ? 19.172 -17.734 -36.406 1 90.5 78 ALA A C 1
ATOM 616 O O . ALA A 1 78 ? 19.469 -18.891 -36.688 1 90.5 78 ALA A O 1
ATOM 617 N N . SER A 1 79 ? 20 -16.891 -36 1 94.75 79 SER A N 1
ATOM 618 C CA . SER A 1 79 ? 21.406 -17.25 -35.844 1 94.75 79 SER A CA 1
ATOM 619 C C . SER A 1 79 ? 21.703 -17.891 -34.5 1 94.75 79 SER A C 1
ATOM 621 O O . SER A 1 79 ? 22.797 -18.391 -34.281 1 94.75 79 SER A O 1
ATOM 623 N N . TYR A 1 80 ? 20.703 -17.922 -33.688 1 96.31 80 TYR A N 1
ATOM 624 C CA . TYR A 1 80 ? 20.922 -18.453 -32.344 1 96.31 80 TYR A CA 1
ATOM 625 C C . TYR A 1 80 ? 20.078 -19.703 -32.125 1 96.31 80 TYR A C 1
ATOM 627 O O . TYR A 1 80 ? 19.031 -19.875 -32.75 1 96.31 80 TYR A O 1
ATOM 635 N N . GLN A 1 81 ? 20.562 -20.547 -31.172 1 96.25 81 GLN A N 1
ATOM 636 C CA . GLN A 1 81 ? 19.766 -21.672 -30.719 1 96.25 81 GLN A CA 1
ATOM 637 C C . GLN A 1 81 ? 18.719 -21.219 -29.688 1 96.25 81 GLN A C 1
ATOM 639 O O . GLN A 1 81 ? 18.844 -20.141 -29.109 1 96.25 81 GLN A O 1
ATOM 644 N N . THR A 1 82 ? 17.703 -22.016 -29.594 1 95 82 THR A N 1
ATOM 645 C CA . THR A 1 82 ? 16.719 -21.797 -28.547 1 95 82 THR A CA 1
ATOM 646 C C . THR A 1 82 ? 16.797 -22.906 -27.484 1 95 82 THR A C 1
ATOM 648 O O . THR A 1 82 ? 17.281 -24 -27.766 1 95 82 THR A O 1
ATOM 651 N N . ARG A 1 83 ? 16.438 -22.578 -26.359 1 96.12 83 ARG A N 1
ATOM 652 C CA . ARG A 1 83 ? 16.406 -23.516 -25.234 1 96.12 83 ARG A CA 1
ATOM 653 C C . ARG A 1 83 ? 15.055 -23.484 -24.531 1 96.12 83 ARG A C 1
ATOM 655 O O . ARG A 1 83 ? 14.531 -22.422 -24.234 1 96.12 83 ARG A O 1
ATOM 662 N N . TYR A 1 84 ? 14.508 -24.703 -24.359 1 97.31 84 TYR A N 1
ATOM 663 C CA . TYR A 1 84 ? 13.281 -24.812 -23.594 1 97.31 84 TYR A CA 1
ATOM 664 C C . TYR A 1 84 ? 13.562 -24.703 -22.094 1 97.31 84 TYR A C 1
ATOM 666 O O . TYR A 1 84 ? 14.336 -25.5 -21.547 1 97.31 84 TYR A O 1
ATOM 674 N N . VAL A 1 85 ? 12.969 -23.688 -21.438 1 97.88 85 VAL A N 1
ATOM 675 C CA . VAL A 1 85 ? 13.32 -23.406 -20.047 1 97.88 85 VAL A CA 1
ATOM 676 C C . VAL A 1 85 ? 12.055 -23.266 -19.219 1 97.88 85 VAL A C 1
ATOM 678 O O . VAL A 1 85 ? 10.992 -22.922 -19.734 1 97.88 85 VAL A O 1
ATOM 681 N N . ALA A 1 86 ? 12.18 -23.609 -17.922 1 98.62 86 ALA A N 1
ATOM 682 C CA . ALA A 1 86 ? 11.203 -23.234 -16.891 1 98.62 86 ALA A CA 1
ATOM 683 C C . ALA A 1 86 ? 11.68 -22.016 -16.109 1 98.62 86 ALA A C 1
ATOM 685 O O . ALA A 1 86 ? 12.852 -21.938 -15.719 1 98.62 86 ALA A O 1
ATOM 686 N N . LEU A 1 87 ? 10.812 -21.047 -15.945 1 98.56 87 LEU A N 1
ATOM 687 C CA . LEU A 1 87 ? 11.062 -19.875 -15.117 1 98.56 87 LEU A CA 1
ATOM 688 C C . LEU A 1 87 ? 10.188 -19.891 -13.867 1 98.56 87 LEU A C 1
ATOM 690 O O . LEU A 1 87 ? 9 -20.203 -13.945 1 98.56 87 LEU A O 1
ATOM 694 N N . GLU A 1 88 ? 10.789 -19.641 -12.734 1 98.38 88 GLU A N 1
ATOM 695 C CA . GLU A 1 88 ? 10.016 -19.375 -11.523 1 98.38 88 GLU A CA 1
ATOM 696 C C . GLU A 1 88 ? 9.773 -17.875 -11.336 1 98.38 88 GLU A C 1
ATOM 698 O O . GLU A 1 88 ? 10.727 -17.094 -11.289 1 98.38 88 GLU A O 1
ATOM 703 N N . ILE A 1 89 ? 8.484 -17.547 -11.188 1 98.44 89 ILE A N 1
ATOM 704 C CA . ILE A 1 89 ? 8.102 -16.141 -11.219 1 98.44 89 ILE A CA 1
ATOM 705 C C . ILE A 1 89 ? 7.387 -15.781 -9.914 1 98.44 89 ILE A C 1
ATOM 707 O O . ILE A 1 89 ? 6.48 -16.484 -9.477 1 98.44 89 ILE A O 1
ATOM 711 N N . LEU A 1 90 ? 7.848 -14.719 -9.312 1 98.62 90 LEU A N 1
ATOM 712 C CA . LEU A 1 90 ? 7.234 -14.086 -8.148 1 98.62 90 LEU A CA 1
ATOM 713 C C . LEU A 1 90 ? 6.535 -12.789 -8.547 1 98.62 90 LEU A C 1
ATOM 715 O O . LEU A 1 90 ? 7.059 -12.016 -9.352 1 98.62 90 LEU A O 1
ATOM 719 N N . TYR A 1 91 ? 5.332 -12.578 -8.055 1 98.69 91 TYR A N 1
ATOM 720 C CA . TYR A 1 91 ? 4.699 -11.281 -8.305 1 98.69 91 TYR A CA 1
ATOM 721 C C . TYR A 1 91 ? 3.77 -10.898 -7.164 1 98.69 91 TYR A C 1
ATOM 723 O O . TYR A 1 91 ? 3.182 -11.766 -6.512 1 98.69 91 TYR A O 1
ATOM 731 N N . LEU A 1 92 ? 3.713 -9.609 -6.945 1 98.38 92 LEU A N 1
ATOM 732 C CA . LEU A 1 92 ? 2.688 -9 -6.109 1 98.38 92 LEU A CA 1
ATOM 733 C C . LEU A 1 92 ? 1.484 -8.57 -6.945 1 98.38 92 LEU A C 1
ATOM 735 O O . LEU A 1 92 ? 1.558 -7.598 -7.695 1 98.38 92 LEU A O 1
ATOM 739 N N . GLY A 1 93 ? 0.332 -9.234 -6.805 1 97.75 93 GLY A N 1
ATOM 740 C CA . GLY A 1 93 ? -0.761 -9.18 -7.762 1 97.75 93 GLY A CA 1
ATOM 741 C C . GLY A 1 93 ? -1.74 -8.055 -7.484 1 97.75 93 GLY A C 1
ATOM 742 O O . GLY A 1 93 ? -2.658 -7.812 -8.273 1 97.75 93 GLY A O 1
ATOM 743 N N . HIS A 1 94 ? -1.539 -7.266 -6.473 1 95.12 94 HIS A N 1
ATOM 744 C CA . HIS A 1 94 ? -2.551 -6.336 -5.98 1 95.12 94 HIS A CA 1
ATOM 745 C C . HIS A 1 94 ? -2.912 -5.301 -7.035 1 95.12 94 HIS A C 1
ATOM 747 O O . HIS A 1 94 ? -4.047 -4.82 -7.078 1 95.12 94 HIS A O 1
ATOM 753 N N . ALA A 1 95 ? -1.986 -4.98 -7.887 1 94.5 95 ALA A N 1
ATOM 754 C CA . ALA A 1 95 ? -2.219 -3.922 -8.867 1 94.5 95 ALA A CA 1
ATOM 755 C C . ALA A 1 95 ? -2.537 -4.504 -10.242 1 94.5 95 ALA A C 1
ATOM 757 O O . ALA A 1 95 ? -2.588 -3.775 -11.234 1 94.5 95 ALA A O 1
ATOM 758 N N . TYR A 1 96 ? -2.779 -5.812 -10.344 1 97.12 96 TYR A N 1
ATOM 759 C CA . TYR A 1 96 ? -2.91 -6.449 -11.648 1 97.12 96 TYR A CA 1
ATOM 760 C C . TYR A 1 96 ? -4.277 -7.105 -11.805 1 97.12 96 TYR A C 1
ATOM 762 O O . TYR A 1 96 ? -4.93 -7.434 -10.805 1 97.12 96 TYR A O 1
ATOM 770 N N . ASP A 1 97 ? -4.641 -7.277 -13.023 1 96.38 97 ASP A N 1
ATOM 771 C CA . ASP A 1 97 ? -5.922 -7.891 -13.359 1 96.38 97 ASP A CA 1
ATOM 772 C C . ASP A 1 97 ? -5.785 -9.406 -13.484 1 96.38 97 ASP A C 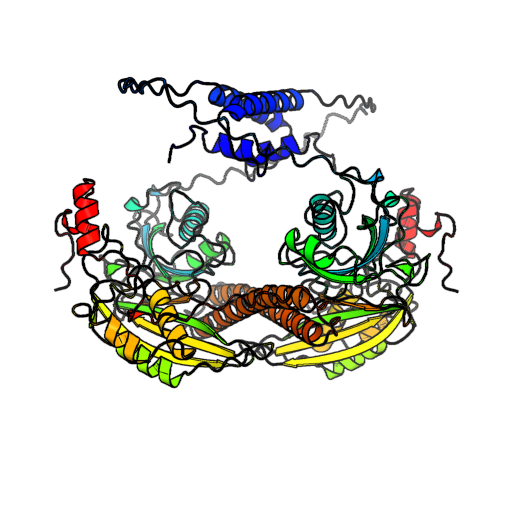1
ATOM 774 O O . ASP A 1 97 ? -6.539 -10.047 -14.219 1 96.38 97 ASP A O 1
ATOM 778 N N . GLY A 1 98 ? -4.773 -9.953 -12.852 1 96.5 98 GLY A N 1
ATOM 779 C CA . GLY A 1 98 ? -4.539 -11.391 -12.883 1 96.5 98 GLY A CA 1
ATOM 780 C C . GLY A 1 98 ? -3.242 -11.766 -13.578 1 96.5 98 GLY A C 1
ATOM 781 O O . GLY A 1 98 ? -2.465 -10.898 -13.969 1 96.5 98 GLY A O 1
ATOM 782 N N . PHE A 1 99 ? -3.096 -13.023 -13.641 1 96.88 99 PHE A N 1
ATOM 783 C CA . PHE A 1 99 ? -1.877 -13.492 -14.289 1 96.88 99 PHE A CA 1
ATOM 784 C C . PHE A 1 99 ? -2.027 -13.477 -15.805 1 96.88 99 PHE A C 1
ATOM 786 O O . PHE A 1 99 ? -1.194 -12.898 -16.516 1 96.88 99 PHE A O 1
ATOM 793 N N . ALA A 1 100 ? -3.082 -14.062 -16.266 1 91.88 100 ALA A N 1
ATOM 794 C CA . ALA A 1 100 ? -3.24 -14.367 -17.688 1 91.88 100 ALA A CA 1
ATOM 795 C C . ALA A 1 100 ? -3.598 -13.117 -18.484 1 91.88 100 ALA A C 1
ATOM 797 O O . ALA A 1 100 ? -4.387 -12.289 -18.031 1 91.88 100 ALA A O 1
ATOM 798 N N . ARG A 1 101 ? -3.055 -13.133 -19.641 1 82.38 101 ARG A N 1
ATOM 799 C CA . ARG A 1 101 ? -3.387 -12.055 -20.578 1 82.38 101 ARG A CA 1
ATOM 800 C C . ARG A 1 101 ? -4.863 -12.102 -20.953 1 82.38 101 ARG A C 1
ATOM 802 O O . ARG A 1 101 ? -5.438 -13.18 -21.109 1 82.38 101 ARG A O 1
ATOM 809 N N . GLN A 1 102 ? -5.344 -10.969 -21.016 1 76.12 102 GLN A N 1
ATOM 810 C CA . GLN A 1 102 ? -6.75 -10.805 -21.375 1 76.12 102 GLN A CA 1
ATOM 811 C C . GLN A 1 102 ? -6.906 -9.844 -22.547 1 76.12 102 GLN A C 1
ATOM 813 O O . GLN A 1 102 ? -6.066 -8.961 -22.75 1 76.12 102 GLN A O 1
ATOM 818 N N . GLU A 1 103 ? -7.809 -10.148 -23.328 1 68.38 103 GLU A N 1
ATOM 819 C CA . GLU A 1 103 ? -8.086 -9.234 -24.438 1 68.38 103 GLU A CA 1
ATOM 820 C C . GLU A 1 103 ? -8.531 -7.871 -23.922 1 68.38 103 GLU A C 1
ATOM 822 O O . GLU A 1 103 ? -8.188 -6.84 -24.516 1 68.38 103 GLU A O 1
ATOM 827 N N . SER A 1 104 ? -9.117 -7.875 -22.828 1 71 104 SER A N 1
ATOM 828 C CA . SER A 1 104 ? -9.781 -6.684 -22.312 1 71 104 SER A CA 1
ATOM 829 C C . SER A 1 104 ? -8.836 -5.852 -21.453 1 71 104 SER A C 1
ATOM 831 O O . SER A 1 104 ? -9.141 -4.707 -21.094 1 71 104 SER A O 1
ATOM 833 N N . SER A 1 105 ? -7.691 -6.391 -21.172 1 76.12 105 SER A N 1
ATOM 834 C CA . SER A 1 105 ? -6.805 -5.652 -20.281 1 76.12 105 SER A CA 1
ATOM 835 C C . SER A 1 105 ? -5.34 -5.918 -20.609 1 76.12 105 SER A C 1
ATOM 837 O O . SER A 1 105 ? -4.953 -7.062 -20.875 1 76.12 105 SER A O 1
ATOM 839 N N . SER A 1 106 ? -4.625 -4.867 -20.578 1 85.38 106 SER A N 1
ATOM 840 C CA . SER A 1 106 ? -3.184 -5 -20.766 1 85.38 106 SER A CA 1
ATOM 841 C C . SER A 1 106 ? -2.441 -4.973 -19.438 1 85.38 106 SER A C 1
ATOM 843 O O . SER A 1 106 ? -1.214 -5.074 -19.391 1 85.38 106 SER A O 1
ATOM 845 N N . ASN A 1 107 ? -3.131 -4.938 -18.344 1 94.56 107 ASN A N 1
ATOM 846 C CA . ASN A 1 107 ? -2.496 -4.859 -17.031 1 94.56 107 ASN A CA 1
ATOM 847 C C . ASN A 1 107 ? -2.471 -6.219 -16.344 1 94.56 107 ASN A C 1
ATOM 849 O O . ASN A 1 107 ? -3.029 -6.379 -15.258 1 94.56 107 ASN A O 1
ATOM 853 N N . THR A 1 108 ? -1.841 -7.191 -16.969 1 96.88 108 THR A N 1
ATOM 854 C CA . THR A 1 108 ? -1.7 -8.531 -16.422 1 96.88 108 THR A CA 1
ATOM 855 C C . THR A 1 108 ? -0.229 -8.875 -16.203 1 96.88 108 THR A C 1
ATOM 857 O O . THR A 1 108 ? 0.65 -8.281 -16.828 1 96.88 108 THR A O 1
ATOM 860 N N . ILE A 1 109 ? 0.051 -9.805 -15.344 1 97.81 109 ILE A N 1
ATOM 861 C CA . ILE A 1 109 ? 1.406 -10.258 -15.047 1 97.81 109 ILE A CA 1
ATOM 862 C C . ILE A 1 109 ? 2.051 -10.828 -16.312 1 97.81 109 ILE A C 1
ATOM 864 O O . ILE A 1 109 ? 3.201 -10.523 -16.625 1 97.81 109 ILE A O 1
ATOM 868 N N . GLU A 1 110 ? 1.256 -11.609 -17 1 96.31 110 GLU A N 1
ATOM 869 C CA . GLU A 1 110 ? 1.733 -12.266 -18.203 1 96.31 110 GLU A CA 1
ATOM 870 C C . GLU A 1 110 ? 2.123 -11.242 -19.281 1 96.31 110 GLU A C 1
ATOM 872 O O . GLU A 1 110 ? 3.117 -11.422 -19.984 1 96.31 110 GLU A O 1
ATOM 877 N N . ALA A 1 111 ? 1.335 -10.203 -19.391 1 95.06 111 ALA A N 1
ATOM 878 C CA . ALA A 1 111 ? 1.667 -9.133 -20.328 1 95.06 111 ALA A CA 1
ATOM 879 C C . ALA A 1 111 ? 3.006 -8.492 -19.984 1 95.06 111 ALA A C 1
ATOM 881 O O . ALA A 1 111 ? 3.822 -8.227 -20.859 1 95.06 111 ALA A O 1
ATOM 882 N N . ARG A 1 112 ? 3.273 -8.289 -18.703 1 97.12 112 ARG A N 1
ATOM 883 C CA . ARG A 1 112 ? 4.539 -7.715 -18.25 1 97.12 112 ARG A CA 1
ATOM 884 C C . ARG A 1 112 ? 5.699 -8.672 -18.531 1 97.12 112 ARG A C 1
ATOM 886 O O . ARG A 1 112 ? 6.781 -8.234 -18.938 1 97.12 112 ARG A O 1
ATOM 893 N N . LEU A 1 113 ? 5.445 -9.891 -18.359 1 96.88 113 LEU A N 1
ATOM 894 C CA . LEU A 1 113 ? 6.473 -10.898 -18.609 1 96.88 113 LEU A CA 1
ATOM 895 C C . LEU A 1 113 ? 6.871 -10.93 -20.078 1 96.88 113 LEU A C 1
ATOM 897 O O . LEU A 1 113 ? 8.055 -10.867 -20.406 1 96.88 113 LEU A O 1
ATOM 901 N N . PHE A 1 114 ? 5.914 -10.953 -20.953 1 95.75 114 PHE A N 1
ATOM 902 C CA . PHE A 1 114 ? 6.207 -11.055 -22.375 1 95.75 114 PHE A CA 1
ATOM 903 C C . PHE A 1 114 ? 6.844 -9.773 -22.891 1 95.75 114 PHE A C 1
ATOM 905 O O . PHE A 1 114 ? 7.715 -9.812 -23.75 1 95.75 114 PHE A O 1
ATOM 912 N N . SER A 1 115 ? 6.363 -8.688 -22.328 1 95.5 115 SER A N 1
ATOM 913 C CA . SER A 1 115 ? 7.023 -7.43 -22.656 1 95.5 115 SER A CA 1
ATOM 914 C C . SER A 1 115 ? 8.5 -7.465 -22.281 1 95.5 115 SER A C 1
ATOM 916 O O . SER A 1 115 ? 9.352 -7.043 -23.078 1 95.5 115 SER A O 1
ATOM 918 N N . ALA A 1 116 ? 8.836 -7.988 -21.141 1 97.88 116 ALA A N 1
ATOM 919 C CA . ALA A 1 116 ? 10.219 -8.094 -20.688 1 97.88 116 ALA A CA 1
ATOM 920 C C . ALA A 1 116 ? 11.008 -9.062 -21.547 1 97.88 116 ALA A C 1
ATOM 922 O O . ALA A 1 116 ? 12.172 -8.812 -21.875 1 97.88 116 ALA A O 1
ATOM 923 N N . LEU A 1 117 ? 10.406 -10.156 -21.953 1 97.69 117 LEU A N 1
ATOM 924 C CA . LEU A 1 117 ? 11.047 -11.141 -22.828 1 97.69 117 LEU A CA 1
ATOM 925 C C . LEU A 1 117 ? 11.43 -10.516 -24.156 1 97.69 117 LEU A C 1
ATOM 927 O O . LEU A 1 117 ? 12.523 -10.758 -24.672 1 97.69 117 LEU A O 1
ATOM 931 N N . GLU A 1 118 ? 10.57 -9.734 -24.656 1 96.56 118 GLU A N 1
ATOM 932 C CA . GLU A 1 118 ? 10.82 -9.07 -25.938 1 96.56 118 GLU A CA 1
ATOM 933 C C . GLU A 1 118 ? 11.914 -8.008 -25.797 1 96.56 118 GLU A C 1
ATOM 935 O O . GLU A 1 118 ? 12.836 -7.957 -26.609 1 96.56 118 GLU A O 1
ATOM 940 N N . ARG A 1 119 ? 11.836 -7.266 -24.766 1 96.56 119 ARG A N 1
ATOM 941 C CA . ARG A 1 119 ? 12.773 -6.168 -24.547 1 96.56 119 ARG A CA 1
ATOM 942 C C . ARG A 1 119 ? 14.195 -6.688 -24.344 1 96.56 119 ARG A C 1
ATOM 944 O O . ARG A 1 119 ? 15.164 -6.031 -24.719 1 96.56 119 ARG A O 1
ATOM 951 N N . THR A 1 120 ? 14.273 -7.844 -23.766 1 97.62 120 THR A N 1
ATOM 952 C CA . THR A 1 120 ? 15.586 -8.43 -23.5 1 97.62 120 THR A CA 1
ATOM 953 C C . THR A 1 120 ? 16.031 -9.336 -24.641 1 97.62 120 THR A C 1
ATOM 955 O O . THR A 1 120 ? 17.047 -10.016 -24.547 1 97.62 120 THR A O 1
ATOM 958 N N . ARG A 1 121 ? 15.25 -9.43 -25.688 1 96.62 121 ARG A N 1
ATOM 959 C CA . ARG A 1 121 ? 15.531 -10.172 -26.922 1 96.62 121 ARG A CA 1
ATOM 960 C C . ARG A 1 121 ? 15.711 -11.664 -26.625 1 96.62 121 ARG A C 1
ATOM 962 O O . ARG A 1 121 ? 16.594 -12.305 -27.188 1 96.62 121 ARG A O 1
ATOM 969 N N . LEU A 1 122 ? 14.969 -12.07 -25.703 1 97.62 122 LEU A N 1
ATOM 970 C CA . LEU A 1 122 ? 14.984 -13.5 -25.422 1 97.62 122 LEU A CA 1
ATOM 971 C C . LEU A 1 122 ? 13.984 -14.242 -26.312 1 97.62 122 LEU A C 1
ATOM 973 O O . LEU A 1 122 ? 14.07 -15.461 -26.469 1 97.62 122 LEU A O 1
ATOM 977 N N . ILE A 1 123 ? 13.047 -13.453 -26.781 1 96.75 123 ILE A N 1
ATOM 978 C CA . ILE A 1 123 ? 12.117 -13.93 -27.797 1 96.75 123 ILE A CA 1
ATOM 979 C C . ILE A 1 123 ? 11.961 -12.875 -28.891 1 96.75 123 ILE A C 1
ATOM 981 O O . ILE A 1 123 ? 12.227 -11.688 -28.656 1 96.75 123 ILE A O 1
ATOM 985 N N . PRO A 1 124 ? 11.594 -13.32 -30.094 1 92.75 124 PRO A N 1
ATOM 986 C CA . PRO A 1 124 ? 11.336 -12.328 -31.141 1 92.75 124 PRO A CA 1
ATOM 987 C C . PRO A 1 124 ? 10.141 -11.43 -30.812 1 92.75 124 PRO A C 1
ATOM 989 O O . PRO A 1 124 ? 9.234 -11.844 -30.078 1 92.75 124 PRO A O 1
ATOM 992 N N . PHE A 1 125 ? 10.195 -10.312 -31.406 1 90 125 PHE A N 1
ATOM 993 C CA . PHE A 1 125 ? 9.094 -9.375 -31.219 1 90 125 PHE A CA 1
ATOM 994 C C . PHE A 1 125 ? 7.797 -9.938 -31.797 1 90 125 PHE A C 1
ATOM 996 O O . PHE A 1 125 ? 7.789 -10.5 -32.906 1 90 125 PHE A O 1
ATOM 1003 N N . SER A 1 126 ? 6.738 -9.844 -31.016 1 82.31 126 SER A N 1
ATOM 1004 C CA . SER A 1 126 ? 5.383 -10.258 -31.375 1 82.31 126 SER A CA 1
ATOM 1005 C C . SER A 1 126 ? 5.34 -11.727 -31.781 1 82.31 126 SER A C 1
ATOM 1007 O O . SER A 1 126 ? 4.582 -12.109 -32.688 1 82.31 126 SER A O 1
ATOM 1009 N N . ALA A 1 127 ? 6.23 -12.477 -31.219 1 83.69 127 ALA A N 1
ATOM 1010 C CA . ALA A 1 127 ? 6.168 -13.914 -31.469 1 83.69 127 ALA A CA 1
ATOM 1011 C C . ALA A 1 127 ? 4.859 -14.508 -30.953 1 83.69 127 ALA A C 1
ATOM 1013 O O . ALA A 1 127 ? 4.426 -14.188 -29.844 1 83.69 127 ALA A O 1
ATOM 1014 N N . PRO A 1 128 ? 4.234 -15.273 -31.828 1 79.31 128 PRO A N 1
ATOM 1015 C CA . PRO A 1 128 ? 3.049 -15.961 -31.312 1 79.31 128 PRO A CA 1
ATOM 1016 C C . PRO A 1 128 ? 3.375 -16.891 -30.141 1 79.31 128 PRO A C 1
ATOM 1018 O O . PRO A 1 128 ? 4.398 -17.578 -30.156 1 79.31 128 PRO A O 1
ATOM 1021 N N . TRP A 1 129 ? 2.543 -16.953 -29.203 1 79.31 129 TRP A N 1
ATOM 1022 C CA . TRP A 1 129 ? 2.773 -17.734 -27.984 1 79.31 129 TRP A CA 1
ATOM 1023 C C . TRP A 1 129 ? 2.898 -19.219 -28.328 1 79.31 129 TRP A C 1
ATOM 1025 O O . TRP A 1 129 ? 3.678 -19.938 -27.688 1 79.31 129 TRP A O 1
ATOM 1035 N N . GLN A 1 130 ? 2.156 -19.641 -29.344 1 79.94 130 GLN A N 1
ATOM 1036 C CA . GLN A 1 130 ? 2.145 -21.047 -29.719 1 79.94 130 GLN A CA 1
ATOM 1037 C C . GLN A 1 130 ? 3.508 -21.484 -30.25 1 79.94 130 GLN A C 1
ATOM 1039 O O . GLN A 1 130 ? 3.898 -22.641 -30.078 1 79.94 130 GLN A O 1
ATOM 1044 N N . SER A 1 131 ? 4.215 -20.562 -30.75 1 86.44 131 SER A N 1
ATOM 1045 C CA . SER A 1 131 ? 5.504 -20.906 -31.344 1 86.44 131 SER A CA 1
ATOM 1046 C C . SER A 1 131 ? 6.582 -21.047 -30.281 1 86.44 131 SER A C 1
ATOM 1048 O O . SER A 1 131 ? 7.652 -21.594 -30.531 1 86.44 131 SER A O 1
ATOM 1050 N N . LEU A 1 132 ? 6.266 -20.703 -29.078 1 94.06 132 LEU A N 1
ATOM 1051 C CA . LEU A 1 132 ? 7.254 -20.688 -28 1 94.06 132 LEU A CA 1
ATOM 1052 C C . LEU A 1 132 ? 7.062 -21.875 -27.062 1 94.06 132 LEU A C 1
ATOM 1054 O O . LEU A 1 132 ? 7.734 -21.984 -26.047 1 94.06 132 LEU A O 1
ATOM 1058 N N . ARG A 1 133 ? 6.078 -22.797 -27.359 1 94.5 133 ARG A N 1
ATOM 1059 C CA . ARG A 1 133 ? 5.738 -23.906 -26.484 1 94.5 133 ARG A CA 1
ATOM 1060 C C . ARG A 1 133 ? 5.453 -23.422 -25.062 1 94.5 133 ARG A C 1
ATOM 1062 O O . ARG A 1 133 ? 5.949 -23.984 -24.094 1 94.5 133 ARG A O 1
ATOM 1069 N N . TYR A 1 134 ? 4.707 -22.375 -25.062 1 95.62 134 TYR A N 1
ATOM 1070 C CA . TYR A 1 134 ? 4.441 -21.672 -23.812 1 95.62 134 TYR A CA 1
ATOM 1071 C C . TYR A 1 134 ? 3.436 -22.438 -22.953 1 95.62 134 TYR A C 1
ATOM 1073 O O . TYR A 1 134 ? 2.432 -22.938 -23.469 1 95.62 134 TYR A O 1
ATOM 1081 N N . SER A 1 135 ? 3.744 -22.594 -21.672 1 96.06 135 SER A N 1
ATOM 1082 C CA . SER A 1 135 ? 2.807 -23.141 -20.688 1 96.06 135 SER A CA 1
ATOM 1083 C C . SER A 1 135 ? 2.959 -22.453 -19.344 1 96.06 135 SER A C 1
ATOM 1085 O O . SER A 1 135 ? 4.016 -21.906 -19.031 1 96.06 135 SER A O 1
ATOM 1087 N N . ARG A 1 136 ? 1.951 -22.375 -18.641 1 96.19 136 ARG A N 1
ATOM 1088 C CA . ARG A 1 136 ? 1.945 -21.812 -17.297 1 96.19 136 ARG A CA 1
ATOM 1089 C C . ARG A 1 136 ? 1.335 -22.781 -16.297 1 96.19 136 ARG A C 1
ATOM 1091 O O . ARG A 1 136 ? 0.43 -23.547 -16.641 1 96.19 136 ARG A O 1
ATOM 1098 N N . ALA A 1 137 ? 1.808 -22.734 -15.047 1 96.56 137 ALA A N 1
ATOM 1099 C CA . ALA A 1 137 ? 1.374 -23.672 -14.023 1 96.56 137 ALA A CA 1
ATOM 1100 C C . ALA A 1 137 ? -0.02 -23.328 -13.508 1 96.56 137 ALA A C 1
ATOM 1102 O O . ALA A 1 137 ? -0.75 -24.203 -13.031 1 96.56 137 ALA A O 1
ATOM 1103 N N . GLY A 1 138 ? -0.348 -22.031 -13.492 1 90.94 138 GLY A N 1
ATOM 1104 C CA . GLY A 1 138 ? -1.646 -21.594 -13 1 90.94 138 GLY A CA 1
ATOM 1105 C C . GLY A 1 138 ? -2.033 -20.219 -13.469 1 90.94 138 GLY A C 1
ATOM 1106 O O . GLY A 1 138 ? -1.216 -19.5 -14.062 1 90.94 138 GLY A O 1
ATOM 1107 N N . ARG A 1 139 ? -3.307 -19.922 -13.305 1 91.38 139 ARG A N 1
ATOM 1108 C CA . ARG A 1 139 ? -3.857 -18.594 -13.578 1 91.38 139 ARG A CA 1
ATOM 1109 C C . ARG A 1 139 ? -4.445 -17.969 -12.312 1 91.38 139 ARG A C 1
ATOM 1111 O O . ARG A 1 139 ? -5.562 -18.312 -11.914 1 91.38 139 ARG A O 1
ATOM 1118 N N . THR A 1 140 ? -3.691 -17.078 -11.703 1 96 140 THR A N 1
ATOM 1119 C CA . THR A 1 140 ? -4.219 -16.406 -10.516 1 96 140 THR A CA 1
ATOM 1120 C C . THR A 1 140 ? -5.184 -15.297 -10.914 1 96 140 THR A C 1
ATOM 1122 O O . THR A 1 140 ? -4.98 -14.617 -11.922 1 96 140 THR A O 1
ATOM 1125 N N . ASP A 1 141 ? -6.191 -15.133 -10.125 1 94.5 141 ASP A N 1
ATOM 1126 C CA . ASP A 1 141 ? -7.199 -14.102 -10.344 1 94.5 141 ASP A CA 1
ATOM 1127 C C . ASP A 1 141 ? -6.621 -12.711 -10.078 1 94.5 141 ASP A C 1
ATOM 1129 O O . ASP A 1 141 ? -5.484 -12.578 -9.625 1 94.5 141 ASP A O 1
ATOM 1133 N N . ARG A 1 142 ? -7.496 -11.789 -10.469 1 95.75 142 ARG A N 1
ATOM 1134 C CA . ARG A 1 142 ? -7.164 -10.398 -10.172 1 95.75 142 ARG A CA 1
ATOM 1135 C C . ARG A 1 142 ? -6.805 -10.227 -8.703 1 95.75 142 ARG A C 1
ATOM 1137 O O . ARG A 1 142 ? -7.508 -10.727 -7.824 1 95.75 142 ARG A O 1
ATOM 1144 N N . GLY A 1 143 ? -5.629 -9.539 -8.445 1 97.31 143 GLY A N 1
ATOM 1145 C CA . GLY A 1 143 ? -5.258 -9.156 -7.09 1 97.31 143 GLY A CA 1
ATOM 1146 C C . GLY A 1 143 ? -4.473 -10.234 -6.363 1 97.31 143 GLY A C 1
ATOM 1147 O O . GLY A 1 143 ? -3.914 -9.977 -5.293 1 97.31 143 GLY A O 1
ATOM 1148 N N . VAL A 1 144 ? -4.395 -11.43 -6.91 1 98.38 144 VAL A N 1
ATOM 1149 C CA . VAL A 1 144 ? -3.752 -12.547 -6.223 1 98.38 144 VAL A CA 1
ATOM 1150 C C . VAL A 1 144 ? -2.252 -12.539 -6.508 1 98.38 144 VAL A C 1
ATOM 1152 O O . VAL A 1 144 ? -1.831 -12.328 -7.648 1 98.38 144 VAL A O 1
ATOM 1155 N N . SER A 1 145 ? -1.443 -12.75 -5.465 1 98.62 145 SER A N 1
ATOM 1156 C CA . SER A 1 145 ? 0.013 -12.758 -5.562 1 98.62 145 SER A CA 1
ATOM 1157 C C . SER A 1 145 ? 0.552 -14.18 -5.684 1 98.62 145 SER A C 1
ATOM 1159 O O . SER A 1 145 ? -0.178 -15.148 -5.461 1 98.62 145 SER A O 1
ATOM 1161 N N . ALA A 1 146 ? 1.828 -14.242 -6.051 1 98.62 146 ALA A N 1
ATOM 1162 C CA . ALA A 1 146 ? 2.465 -15.555 -6.148 1 98.62 146 ALA A CA 1
ATOM 1163 C C . ALA A 1 146 ? 3.943 -15.477 -5.781 1 98.62 146 ALA A C 1
ATOM 1165 O O . ALA A 1 146 ? 4.629 -14.516 -6.141 1 98.62 146 ALA A O 1
ATOM 1166 N N . LEU A 1 147 ? 4.406 -16.484 -5.098 1 97.56 147 LEU A N 1
ATOM 1167 C CA . LEU A 1 147 ? 5.816 -16.688 -4.789 1 97.56 147 LEU A CA 1
ATOM 1168 C C . LEU A 1 147 ? 6.441 -17.703 -5.742 1 97.56 147 LEU A C 1
ATOM 1170 O O . LEU A 1 147 ? 7.629 -17.609 -6.062 1 97.56 147 LEU A O 1
ATOM 1174 N N . GLY A 1 148 ? 5.578 -18.578 -6.242 1 95.44 148 GLY A N 1
ATOM 1175 C CA . GLY A 1 148 ? 6.16 -19.672 -7 1 95.44 148 GLY A CA 1
ATOM 1176 C C . GLY A 1 148 ? 5.348 -20.047 -8.219 1 95.44 148 GLY A C 1
ATOM 1177 O O . GLY A 1 148 ? 5.023 -21.219 -8.422 1 95.44 148 GLY A O 1
ATOM 1178 N N . GLN A 1 149 ? 4.957 -19.109 -9.023 1 97.88 149 GLN A N 1
ATOM 1179 C CA . GLN A 1 149 ? 4.414 -19.406 -10.344 1 97.88 149 GLN A CA 1
ATOM 1180 C C . GLN A 1 149 ? 5.496 -19.953 -11.273 1 97.88 149 GLN A C 1
ATOM 1182 O O . GLN A 1 149 ? 6.668 -19.594 -11.141 1 97.88 149 GLN A O 1
ATOM 1187 N N . VAL A 1 150 ? 5.133 -20.906 -12.117 1 98.69 150 VAL A N 1
ATOM 1188 C CA . VAL A 1 150 ? 6.098 -21.469 -13.055 1 98.69 150 VAL A CA 1
ATOM 1189 C C . VAL A 1 150 ? 5.566 -21.344 -14.477 1 98.69 150 VAL A C 1
ATOM 1191 O O . VAL A 1 150 ? 4.398 -21.656 -14.742 1 98.69 150 VAL A O 1
ATOM 1194 N N . VAL A 1 151 ? 6.383 -20.859 -15.336 1 98.19 151 VAL A N 1
ATOM 1195 C CA . VAL A 1 151 ? 6.086 -20.875 -16.766 1 98.19 151 VAL A CA 1
ATOM 1196 C C . VAL A 1 151 ? 7.207 -21.594 -17.516 1 98.19 151 VAL A C 1
ATOM 1198 O O . VAL A 1 151 ? 8.328 -21.703 -17.016 1 98.19 151 VAL A O 1
ATOM 1201 N N . ALA A 1 152 ? 6.859 -22.141 -18.656 1 98.25 152 ALA A N 1
ATOM 1202 C CA . ALA A 1 152 ? 7.848 -22.766 -19.516 1 98.25 152 ALA A CA 1
ATOM 1203 C C . ALA A 1 152 ? 7.707 -22.281 -20.953 1 98.25 152 ALA A C 1
ATOM 1205 O O . ALA A 1 152 ? 6.594 -22.078 -21.453 1 98.25 152 ALA A O 1
ATOM 1206 N N . LEU A 1 153 ? 8.812 -22.031 -21.578 1 97.69 153 LEU A N 1
ATOM 1207 C CA . LEU A 1 153 ? 8.812 -21.562 -22.969 1 97.69 153 LEU A CA 1
ATOM 1208 C C . LEU A 1 153 ? 10.203 -21.688 -23.578 1 97.69 153 LEU A C 1
ATOM 1210 O O . LEU A 1 153 ? 11.18 -21.922 -22.875 1 97.69 153 LEU A O 1
ATOM 1214 N N . GLU A 1 154 ? 10.234 -21.516 -24.906 1 97.19 154 GLU A N 1
ATOM 1215 C CA . GLU A 1 154 ? 11.5 -21.484 -25.625 1 97.19 154 GLU A CA 1
ATOM 1216 C C . GLU A 1 154 ? 12.133 -20.094 -25.578 1 97.19 154 GLU A C 1
ATOM 1218 O O . GLU A 1 154 ? 11.492 -19.094 -25.906 1 97.19 154 GLU A O 1
ATOM 1223 N N . LEU A 1 155 ? 13.438 -20.031 -25.141 1 97.69 155 LEU A N 1
ATOM 1224 C CA . LEU A 1 155 ? 14.164 -18.781 -25.094 1 97.69 155 LEU A CA 1
ATOM 1225 C C . LEU A 1 155 ? 15.43 -18.844 -25.938 1 97.69 155 LEU A C 1
ATOM 1227 O O . LEU A 1 155 ? 15.969 -19.938 -26.172 1 97.69 155 LEU A O 1
ATOM 1231 N N . ARG A 1 156 ? 15.844 -17.703 -26.359 1 97.44 156 ARG A N 1
ATOM 1232 C CA . ARG A 1 156 ? 17.125 -17.625 -27.062 1 97.44 156 ARG A CA 1
ATOM 1233 C C . ARG A 1 156 ? 18.266 -18.062 -26.156 1 97.44 156 ARG A C 1
ATOM 1235 O O . ARG A 1 156 ? 18.344 -17.656 -25 1 97.44 156 ARG A O 1
ATOM 1242 N N . SER A 1 157 ? 19.094 -18.938 -26.688 1 97.94 157 SER A N 1
ATOM 1243 C CA . SER A 1 157 ? 20.312 -19.359 -26.016 1 97.94 157 SER A CA 1
ATOM 1244 C C . SER A 1 157 ? 21.5 -18.5 -26.422 1 97.94 157 SER A C 1
ATOM 1246 O O . SER A 1 157 ? 21.438 -17.781 -27.422 1 97.94 157 SER A O 1
ATOM 1248 N N . SER A 1 158 ? 22.547 -18.578 -25.578 1 96.56 158 SER A N 1
ATOM 1249 C CA . SER A 1 158 ? 23.797 -17.922 -25.953 1 96.56 158 SER A CA 1
ATOM 1250 C C . SER A 1 158 ? 24.5 -18.672 -27.078 1 96.56 158 SER A C 1
ATOM 1252 O O . SER A 1 158 ? 25.391 -18.125 -27.734 1 96.56 158 SER A O 1
ATOM 1254 N N . ALA A 1 159 ? 24.109 -19.828 -27.328 1 97 159 ALA A N 1
ATOM 1255 C CA . ALA A 1 159 ? 24.719 -20.656 -28.359 1 97 159 ALA A CA 1
ATOM 1256 C C . ALA A 1 159 ? 24.203 -20.281 -29.75 1 97 159 ALA A C 1
ATOM 1258 O O . ALA A 1 159 ? 23.016 -20.047 -29.922 1 97 159 ALA A O 1
ATOM 1259 N N . ARG A 1 160 ? 25.125 -20.281 -30.688 1 95.81 160 ARG A N 1
ATOM 1260 C CA . ARG A 1 160 ? 24.75 -20.062 -32.062 1 95.81 160 ARG A CA 1
ATOM 1261 C C . ARG A 1 160 ? 24.281 -21.359 -32.719 1 95.81 160 ARG A C 1
ATOM 1263 O O . ARG A 1 160 ? 24.562 -22.453 -32.219 1 95.81 160 ARG A O 1
ATOM 1270 N N . VAL A 1 161 ? 23.531 -21.125 -33.875 1 94.94 161 VAL A N 1
ATOM 1271 C CA . VAL A 1 161 ? 23.125 -22.297 -34.625 1 94.94 161 VAL A CA 1
ATOM 1272 C C . VAL A 1 161 ? 24.344 -23.125 -35.031 1 94.94 161 VAL A C 1
ATOM 1274 O O . VAL A 1 161 ? 25.328 -22.578 -35.5 1 94.94 161 VAL A O 1
ATOM 1277 N N . GLY A 1 162 ? 24.344 -24.391 -34.719 1 93.75 162 GLY A N 1
ATOM 1278 C CA . GLY A 1 162 ? 25.469 -25.266 -35.031 1 93.75 162 GLY A CA 1
ATOM 1279 C C . GLY A 1 162 ? 26.328 -25.578 -33.812 1 93.75 162 GLY A C 1
ATOM 1280 O O . GLY A 1 162 ? 27.141 -26.5 -33.844 1 93.75 162 GLY A O 1
ATOM 1281 N N . GLU A 1 163 ? 26.172 -24.797 -32.781 1 95.38 163 GLU A N 1
ATOM 1282 C CA . GLU A 1 163 ? 26.906 -25.016 -31.531 1 95.38 163 GLU A CA 1
ATOM 1283 C C . GLU A 1 163 ? 2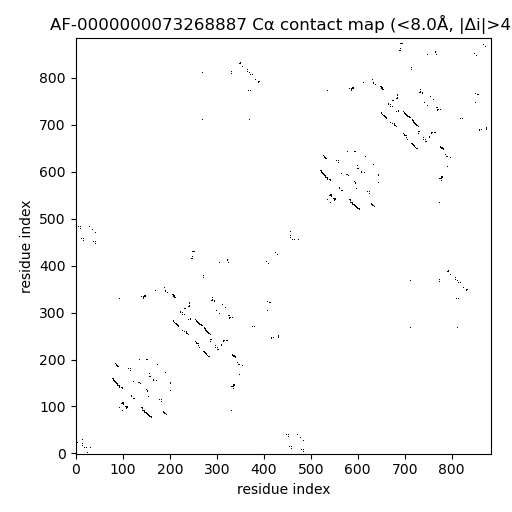6.047 -25.766 -30.516 1 95.38 163 GLU A C 1
ATOM 1285 O O . GLU A 1 163 ? 24.812 -25.656 -30.531 1 95.38 163 GLU A O 1
ATOM 1290 N N . PRO A 1 164 ? 26.719 -26.516 -29.75 1 95.62 164 PRO A N 1
ATOM 1291 C CA . PRO A 1 164 ? 25.938 -27.156 -28.688 1 95.62 164 PRO A CA 1
ATOM 1292 C C . PRO A 1 164 ? 25.453 -26.172 -27.641 1 95.62 164 PRO A C 1
ATOM 1294 O O . PRO A 1 164 ? 26.109 -25.156 -27.391 1 95.62 164 PRO A O 1
ATOM 1297 N N . LEU A 1 165 ? 24.312 -26.516 -27.031 1 95.88 165 LEU A N 1
ATOM 1298 C CA . LEU A 1 165 ? 23.812 -25.703 -25.938 1 95.88 165 LEU A CA 1
ATOM 1299 C C . LEU A 1 165 ? 24.797 -25.703 -24.766 1 95.88 165 LEU A C 1
ATOM 1301 O O . LEU A 1 165 ? 25.328 -26.75 -24.406 1 95.88 165 LEU A O 1
ATOM 1305 N N . PRO A 1 166 ? 25.047 -24.625 -24.25 1 95.69 166 PRO A N 1
ATOM 1306 C CA . PRO A 1 166 ? 25.953 -24.594 -23.094 1 95.69 166 PRO A CA 1
ATOM 1307 C C . PRO A 1 166 ? 25.328 -25.203 -21.844 1 95.69 166 PRO A C 1
ATOM 1309 O O . PRO A 1 166 ? 24.109 -25.328 -21.75 1 95.69 166 PRO A O 1
ATOM 1312 N N . ASP A 1 167 ? 26.281 -25.562 -20.938 1 94.19 167 ASP A N 1
ATOM 1313 C CA . ASP A 1 167 ? 25.797 -25.938 -19.609 1 94.19 167 ASP A CA 1
ATOM 1314 C C . ASP A 1 167 ? 24.969 -24.797 -18.984 1 94.19 167 ASP A C 1
ATOM 1316 O O . ASP A 1 167 ? 25.297 -23.625 -19.172 1 94.19 167 ASP A O 1
ATOM 1320 N N . PRO A 1 168 ? 23.969 -25.188 -18.281 1 92.81 168 PRO A N 1
ATOM 1321 C CA . PRO A 1 168 ? 23.094 -24.156 -17.703 1 92.81 168 PRO A CA 1
ATOM 1322 C C . PRO A 1 168 ? 23.875 -23.078 -16.953 1 92.81 168 PRO A C 1
ATOM 1324 O O . PRO A 1 168 ? 23.516 -21.906 -17.016 1 92.81 168 PRO A O 1
ATOM 1327 N N . GLY A 1 169 ? 24.875 -23.484 -16.297 1 89.56 169 GLY A N 1
ATOM 1328 C CA . GLY A 1 169 ? 25.672 -22.531 -15.547 1 89.56 169 GLY A CA 1
ATOM 1329 C C . GLY A 1 169 ? 26.391 -21.531 -16.438 1 89.56 169 GLY A C 1
ATOM 1330 O O . GLY A 1 169 ? 26.859 -20.484 -15.969 1 89.56 169 GLY A O 1
ATOM 1331 N N . GLN A 1 170 ? 26.531 -21.812 -17.781 1 93.06 170 GLN A N 1
ATOM 1332 C CA . GLN A 1 170 ? 27.25 -20.953 -18.734 1 93.06 170 GLN A CA 1
ATOM 1333 C C . GLN A 1 170 ? 26.266 -20.297 -19.703 1 93.06 170 GLN A C 1
ATOM 1335 O O . GLN A 1 170 ? 26.688 -19.641 -20.656 1 93.06 170 GLN A O 1
ATOM 1340 N N . GLU A 1 171 ? 25.031 -20.453 -19.469 1 96.12 171 GLU A N 1
ATOM 1341 C CA . GLU A 1 171 ? 23.969 -19.875 -20.297 1 96.12 171 GLU A CA 1
ATOM 1342 C C . GLU A 1 171 ? 23.75 -18.406 -19.938 1 96.12 171 GLU A C 1
ATOM 1344 O O . GLU A 1 171 ? 24.281 -17.906 -18.938 1 96.12 171 GLU A O 1
ATOM 1349 N N . LEU A 1 172 ? 22.953 -17.75 -20.734 1 96.25 172 LEU A N 1
ATOM 1350 C CA . LEU A 1 172 ? 22.531 -16.391 -20.422 1 96.25 172 LEU A CA 1
ATOM 1351 C C . LEU A 1 172 ? 21.906 -16.328 -19.031 1 96.25 172 LEU A C 1
ATOM 1353 O O . LEU A 1 172 ? 21.219 -17.25 -18.609 1 96.25 172 LEU A O 1
ATOM 1357 N N . ASP A 1 173 ? 22.156 -15.203 -18.312 1 96.06 173 ASP A N 1
ATOM 1358 C CA . ASP A 1 173 ? 21.516 -14.953 -17.016 1 96.06 173 ASP A CA 1
ATOM 1359 C C . ASP A 1 173 ? 20.047 -14.539 -17.203 1 96.06 173 ASP A C 1
ATOM 1361 O O . ASP A 1 173 ? 19.703 -13.375 -17.016 1 96.06 173 ASP A O 1
ATOM 1365 N N . TYR A 1 174 ? 19.266 -15.508 -17.469 1 98.06 174 TYR A N 1
ATOM 1366 C CA . TYR A 1 174 ? 17.875 -15.227 -17.797 1 98.06 174 TYR A CA 1
ATOM 1367 C C . TYR A 1 174 ? 17.219 -14.406 -16.688 1 98.06 174 TYR A C 1
ATOM 1369 O O . TYR A 1 174 ? 16.625 -13.359 -16.953 1 98.06 174 TYR A O 1
ATOM 1377 N N . PRO A 1 175 ? 17.281 -14.828 -15.352 1 98 175 PRO A N 1
ATOM 1378 C CA . PRO A 1 175 ? 16.641 -14.039 -14.305 1 98 175 PRO A CA 1
ATOM 1379 C C . PRO A 1 175 ? 17.156 -12.602 -14.242 1 98 175 PRO A C 1
ATOM 1381 O O . PRO A 1 175 ? 16.359 -11.656 -14.148 1 98 175 PRO A O 1
ATOM 1384 N N . GLY A 1 176 ? 18.438 -12.461 -14.312 1 97.06 176 GLY A N 1
ATOM 1385 C CA . GLY A 1 176 ? 19 -11.125 -14.266 1 97.06 176 GLY A CA 1
ATOM 1386 C C . GLY A 1 176 ? 18.547 -10.234 -15.406 1 97.06 176 GLY A C 1
ATOM 1387 O O . GLY A 1 176 ? 18.188 -9.078 -15.195 1 97.06 176 GLY A O 1
ATOM 1388 N N . LEU A 1 177 ? 18.609 -10.797 -16.641 1 97.56 177 LEU A N 1
ATOM 1389 C CA . LEU A 1 177 ? 18.172 -10.055 -17.812 1 97.56 177 LEU A CA 1
ATOM 1390 C C . LEU A 1 177 ? 16.703 -9.633 -17.688 1 97.56 177 LEU A C 1
ATOM 1392 O O . LEU A 1 177 ? 16.375 -8.469 -17.938 1 97.56 177 LEU A O 1
ATOM 1396 N N . LEU A 1 178 ? 15.914 -10.516 -17.266 1 98.69 178 LEU A N 1
ATOM 1397 C CA . LEU A 1 178 ? 14.484 -10.242 -17.188 1 98.69 178 LEU A CA 1
ATOM 1398 C C . LEU A 1 178 ? 14.188 -9.266 -16.047 1 98.69 178 LEU A C 1
ATOM 1400 O O . LEU A 1 178 ? 13.375 -8.352 -16.219 1 98.69 178 LEU A O 1
ATOM 1404 N N . ASN A 1 179 ? 14.805 -9.406 -14.914 1 98.44 179 ASN A N 1
ATOM 1405 C CA . ASN A 1 179 ? 14.531 -8.562 -13.75 1 98.44 179 ASN A CA 1
ATOM 1406 C C . ASN A 1 179 ? 14.945 -7.117 -13.992 1 98.44 179 ASN A C 1
ATOM 1408 O O . ASN A 1 179 ? 14.438 -6.203 -13.336 1 98.44 179 ASN A O 1
ATOM 1412 N N . ARG A 1 180 ? 15.797 -6.938 -14.891 1 97.31 180 ARG A N 1
ATOM 1413 C CA . ARG A 1 180 ? 16.156 -5.574 -15.266 1 97.31 180 ARG A CA 1
ATOM 1414 C C . ARG A 1 180 ? 15.031 -4.91 -16.047 1 97.31 180 ARG A C 1
ATOM 1416 O O . ARG A 1 180 ? 14.891 -3.688 -16.031 1 97.31 180 ARG A O 1
ATOM 1423 N N . ALA A 1 181 ? 14.297 -5.695 -16.734 1 98.12 181 ALA A N 1
ATOM 1424 C CA . ALA A 1 181 ? 13.25 -5.172 -17.609 1 98.12 181 ALA A CA 1
ATOM 1425 C C . ALA A 1 181 ? 11.875 -5.281 -16.938 1 98.12 181 ALA A C 1
ATOM 1427 O O . ALA A 1 181 ? 10.922 -4.641 -17.375 1 98.12 181 ALA A O 1
ATOM 1428 N N . LEU A 1 182 ? 11.75 -6.02 -15.93 1 98.56 182 LEU A N 1
ATOM 1429 C CA . LEU A 1 182 ? 10.477 -6.234 -15.25 1 98.56 182 LEU A CA 1
ATOM 1430 C C . LEU A 1 182 ? 10.227 -5.152 -14.203 1 98.56 182 LEU A C 1
ATOM 1432 O O . LEU A 1 182 ? 11.172 -4.621 -13.617 1 98.56 182 LEU A O 1
ATOM 1436 N N . PRO A 1 183 ? 8.906 -4.836 -13.977 1 97.88 183 PRO A N 1
ATOM 1437 C CA . PRO A 1 183 ? 8.625 -3.969 -12.828 1 97.88 183 PRO A CA 1
ATOM 1438 C C . PRO A 1 183 ? 9.008 -4.609 -11.492 1 97.88 183 PRO A C 1
ATOM 1440 O O . PRO A 1 183 ? 9.195 -5.824 -11.422 1 97.88 183 PRO A O 1
ATOM 1443 N N . GLU A 1 184 ? 9.086 -3.85 -10.43 1 97.75 184 GLU A N 1
ATOM 1444 C CA . GLU A 1 184 ? 9.617 -4.297 -9.148 1 97.75 184 GLU A CA 1
ATOM 1445 C C . GLU A 1 184 ? 8.688 -5.305 -8.484 1 97.75 184 GLU A C 1
ATOM 1447 O O . GLU A 1 184 ? 9.102 -6.031 -7.574 1 97.75 184 GLU A O 1
ATOM 1452 N N . ASP A 1 185 ? 7.434 -5.289 -8.922 1 97.94 185 ASP A N 1
ATOM 1453 C CA . ASP A 1 185 ? 6.488 -6.195 -8.273 1 97.94 185 ASP A CA 1
ATOM 1454 C C . ASP A 1 185 ? 6.352 -7.5 -9.062 1 97.94 185 ASP A C 1
ATOM 1456 O O . ASP A 1 185 ? 5.488 -8.328 -8.758 1 97.94 185 ASP A O 1
ATOM 1460 N N . VAL A 1 186 ? 7.109 -7.727 -10.078 1 98.69 186 VAL A N 1
ATOM 1461 C CA . VAL A 1 186 ? 7.238 -8.977 -10.82 1 98.69 186 VAL A CA 1
ATOM 1462 C C . VAL A 1 186 ? 8.711 -9.367 -10.938 1 98.69 186 VAL A C 1
ATOM 1464 O O . VAL A 1 186 ? 9.523 -8.586 -11.438 1 98.69 186 VAL A O 1
ATOM 1467 N N . ARG A 1 187 ? 9.047 -10.609 -10.508 1 98.69 187 ARG A N 1
ATOM 1468 C CA . ARG A 1 187 ? 10.445 -11.023 -10.461 1 98.69 187 ARG A CA 1
ATOM 1469 C C . ARG A 1 187 ? 10.594 -12.469 -10.922 1 98.69 187 ARG A C 1
ATOM 1471 O O . ARG A 1 187 ? 9.711 -13.297 -10.688 1 98.69 187 ARG A O 1
ATOM 1478 N N . VAL A 1 188 ? 11.695 -12.711 -11.547 1 98.69 188 VAL A N 1
ATOM 1479 C CA . VAL A 1 188 ? 12.117 -14.078 -11.812 1 98.69 188 VAL A CA 1
ATOM 1480 C C . VAL A 1 188 ? 13.133 -14.523 -10.766 1 98.69 188 VAL A C 1
ATOM 1482 O O . VAL A 1 188 ? 14.164 -13.867 -10.578 1 98.69 188 VAL A O 1
ATOM 1485 N N . THR A 1 189 ? 12.914 -15.648 -10.125 1 97.88 189 THR A N 1
ATOM 1486 C CA . THR A 1 189 ? 13.758 -16.047 -9.008 1 97.88 189 THR A CA 1
ATOM 1487 C C . THR A 1 189 ? 14.703 -17.172 -9.422 1 97.88 189 THR A C 1
ATOM 1489 O O . THR A 1 189 ? 15.734 -17.391 -8.781 1 97.88 189 THR A O 1
ATOM 1492 N N . GLY A 1 190 ? 14.336 -17.875 -10.461 1 97.12 190 GLY A N 1
ATOM 1493 C CA . GLY A 1 190 ? 15.156 -18.969 -10.945 1 97.12 190 GLY A CA 1
ATOM 1494 C C . GLY A 1 190 ? 14.719 -19.5 -12.297 1 97.12 190 GLY A C 1
ATOM 1495 O O . GLY A 1 190 ? 13.656 -19.125 -12.797 1 97.12 190 GLY A O 1
ATOM 1496 N N . TRP A 1 191 ? 15.609 -20.328 -12.898 1 97.94 191 TRP A N 1
ATOM 1497 C CA . TRP A 1 191 ? 15.289 -20.984 -14.164 1 97.94 191 TRP A CA 1
ATOM 1498 C C . TRP A 1 191 ? 15.984 -22.344 -14.258 1 97.94 191 TRP A C 1
ATOM 1500 O O . TRP A 1 191 ? 16.922 -22.625 -13.5 1 97.94 191 TRP A O 1
ATOM 1510 N N . CYS A 1 192 ? 15.461 -23.219 -15.102 1 97.44 192 CYS A N 1
ATOM 1511 C CA . CYS A 1 192 ? 16.125 -24.484 -15.398 1 97.44 192 CYS A CA 1
ATOM 1512 C C . CYS A 1 192 ? 15.539 -25.125 -16.641 1 97.44 192 CYS A C 1
ATOM 1514 O O . CYS A 1 192 ? 14.406 -24.828 -17.031 1 97.44 192 CYS A O 1
ATOM 1516 N N . PRO A 1 193 ? 16.359 -25.844 -17.344 1 97.5 193 PRO A N 1
ATOM 1517 C CA . PRO A 1 193 ? 15.766 -26.734 -18.328 1 97.5 193 PRO A CA 1
ATOM 1518 C C . PRO A 1 193 ? 15.047 -27.922 -17.688 1 97.5 193 PRO A C 1
ATOM 1520 O O . PRO A 1 193 ? 15.602 -28.594 -16.828 1 97.5 193 PRO A O 1
ATOM 1523 N N . PRO A 1 194 ? 13.797 -28.125 -18.062 1 97.88 194 PRO A N 1
ATOM 1524 C CA . PRO A 1 194 ? 13.133 -29.328 -17.547 1 97.88 194 PRO A CA 1
ATOM 1525 C C . PRO A 1 194 ? 13.836 -30.625 -17.969 1 97.88 194 PRO A C 1
ATOM 1527 O O . PRO A 1 194 ? 14.477 -30.656 -19.031 1 97.88 194 PRO A O 1
ATOM 1530 N N . THR A 1 195 ? 13.727 -31.641 -17.141 1 96.62 195 THR A N 1
ATOM 1531 C CA . THR A 1 195 ? 14.352 -32.938 -17.438 1 96.62 195 THR A CA 1
ATOM 1532 C C . THR A 1 195 ? 13.578 -33.656 -18.531 1 96.62 195 THR A C 1
ATOM 1534 O O . THR A 1 195 ? 14.172 -34.25 -19.422 1 96.62 195 THR A O 1
ATOM 1537 N N . SER A 1 196 ? 12.258 -33.594 -18.469 1 95.75 196 SER A N 1
ATOM 1538 C CA . SER A 1 196 ? 11.422 -34.281 -19.453 1 95.75 196 SER A CA 1
ATOM 1539 C C . SER A 1 196 ? 11.242 -33.438 -20.703 1 95.75 196 SER A C 1
ATOM 1541 O O . SER A 1 196 ? 10.914 -32.25 -20.625 1 95.75 196 SER A O 1
ATOM 1543 N N . PRO A 1 197 ? 11.391 -34.031 -21.812 1 92.25 197 PRO A N 1
ATOM 1544 C CA . PRO A 1 197 ? 11.219 -33.281 -23.062 1 92.25 197 PRO A CA 1
ATOM 1545 C C . PRO A 1 197 ? 9.773 -32.844 -23.297 1 92.25 197 PRO A C 1
ATOM 1547 O O . PRO A 1 197 ? 9.531 -31.875 -24.016 1 92.25 197 PRO A O 1
ATOM 1550 N N . ASP A 1 198 ? 8.828 -33.5 -22.719 1 94.06 198 ASP A N 1
ATOM 1551 C CA . ASP A 1 198 ? 7.414 -33.188 -22.906 1 94.06 198 ASP A CA 1
ATOM 1552 C C . ASP A 1 198 ? 6.867 -32.406 -21.703 1 94.06 198 ASP A C 1
ATOM 1554 O O . ASP A 1 198 ? 5.66 -32.438 -21.438 1 94.06 198 ASP A O 1
ATOM 1558 N N . PHE A 1 199 ? 7.723 -31.812 -21 1 97.38 199 PHE A N 1
ATOM 1559 C CA . PHE A 1 199 ? 7.355 -31.094 -19.781 1 97.38 199 PHE A CA 1
ATOM 1560 C C . PHE A 1 199 ? 6.332 -30 -20.109 1 97.38 199 PHE A C 1
ATOM 1562 O O . PHE A 1 199 ? 6.453 -29.297 -21.109 1 97.38 199 PHE A O 1
ATOM 1569 N N . SER A 1 200 ? 5.34 -29.891 -19.297 1 97.06 200 SER A N 1
ATOM 1570 C CA . SER A 1 200 ? 4.367 -28.797 -19.281 1 97.06 200 SER A CA 1
ATOM 1571 C C . SER A 1 200 ? 4.238 -28.203 -17.875 1 97.06 200 SER A C 1
ATOM 1573 O O . SER A 1 200 ? 3.98 -28.938 -16.906 1 97.06 200 SER A O 1
ATOM 1575 N N . ALA A 1 201 ? 4.398 -26.891 -17.812 1 97.75 201 ALA A N 1
ATOM 1576 C CA . ALA A 1 201 ? 4.281 -26.266 -16.5 1 97.75 201 ALA A CA 1
ATOM 1577 C C . ALA A 1 201 ? 2.926 -26.578 -15.867 1 97.75 201 ALA A C 1
ATOM 1579 O O . ALA A 1 201 ? 2.811 -26.641 -14.641 1 97.75 201 ALA A O 1
ATOM 1580 N N . ARG A 1 202 ? 1.966 -26.734 -16.656 1 95.5 202 ARG A N 1
ATOM 1581 C CA . ARG A 1 202 ? 0.611 -26.969 -16.172 1 95.5 202 ARG A CA 1
ATOM 1582 C C . ARG A 1 202 ? 0.395 -28.453 -15.852 1 95.5 202 ARG A C 1
ATOM 1584 O O . ARG A 1 202 ? 0.076 -28.797 -14.711 1 95.5 202 ARG A O 1
ATOM 1591 N N . PHE A 1 203 ? 0.708 -29.328 -16.797 1 94.94 203 PHE A N 1
ATOM 1592 C CA . PHE A 1 203 ? 0.254 -30.719 -16.719 1 94.94 203 PHE A CA 1
ATOM 1593 C C . PHE A 1 203 ? 1.257 -31.578 -15.961 1 94.94 203 PHE A C 1
ATOM 1595 O O . PHE A 1 203 ? 0.906 -32.625 -15.445 1 94.94 203 PHE A O 1
ATOM 1602 N N . SER A 1 204 ? 2.457 -31.109 -15.906 1 97.62 204 SER A N 1
ATOM 1603 C CA . SER A 1 204 ? 3.475 -31.875 -15.188 1 97.62 204 SER A CA 1
ATOM 1604 C C . SER A 1 204 ? 3.471 -31.531 -13.703 1 97.62 204 SER A C 1
ATOM 1606 O O . SER A 1 204 ? 4.176 -32.156 -12.914 1 97.62 204 SER A O 1
ATOM 1608 N N . ALA A 1 205 ? 2.67 -30.547 -13.352 1 97.31 205 ALA A N 1
ATOM 1609 C CA . ALA A 1 205 ? 2.6 -30.188 -11.938 1 97.31 205 ALA A CA 1
ATOM 1610 C C . ALA A 1 205 ? 1.918 -31.281 -11.117 1 97.31 205 ALA A C 1
ATOM 1612 O O . ALA A 1 205 ? 0.879 -31.797 -11.523 1 97.31 205 ALA A O 1
ATOM 1613 N N . THR A 1 206 ? 2.512 -31.562 -9.945 1 97.31 206 THR A N 1
ATOM 1614 C CA . THR A 1 206 ? 1.944 -32.594 -9.07 1 97.31 206 THR A CA 1
ATOM 1615 C C . THR A 1 206 ? 0.97 -31.953 -8.07 1 97.31 206 THR A C 1
ATOM 1617 O O . THR A 1 206 ? -0.051 -32.562 -7.738 1 97.31 206 THR A O 1
ATOM 1620 N N . HIS A 1 207 ? 1.309 -30.891 -7.535 1 96.88 207 HIS A N 1
ATOM 1621 C CA . HIS A 1 207 ? 0.397 -30.172 -6.652 1 96.88 207 HIS A CA 1
ATOM 1622 C C . HIS A 1 207 ? 0.754 -28.703 -6.574 1 96.88 207 HIS A C 1
ATOM 1624 O O . HIS A 1 207 ? 1.804 -28.281 -7.07 1 96.88 207 HIS A O 1
ATOM 1630 N N . ARG A 1 208 ? -0.172 -27.922 -6.094 1 97.75 208 ARG A N 1
ATOM 1631 C CA . ARG A 1 208 ? -0.034 -26.484 -5.832 1 97.75 208 ARG A CA 1
ATOM 1632 C C . ARG A 1 208 ? -0.287 -26.172 -4.359 1 97.75 208 ARG A C 1
ATOM 1634 O O . ARG A 1 208 ? -1.059 -26.875 -3.697 1 97.75 208 ARG A O 1
ATOM 1641 N N . GLU A 1 209 ? 0.404 -25.188 -3.9 1 98 209 GLU A N 1
ATOM 1642 C CA . GLU A 1 209 ? 0.28 -24.75 -2.514 1 98 209 GLU A CA 1
ATOM 1643 C C . GLU A 1 209 ? -0.182 -23.297 -2.43 1 98 209 GLU A C 1
ATOM 1645 O O . GLU A 1 209 ? 0.309 -22.438 -3.168 1 98 209 GLU A O 1
ATOM 1650 N N . TYR A 1 210 ? -1.185 -23.109 -1.574 1 98.19 210 TYR A N 1
ATOM 1651 C CA . TYR A 1 210 ? -1.725 -21.766 -1.365 1 98.19 210 TYR A CA 1
ATOM 1652 C C . TYR A 1 210 ? -1.673 -21.391 0.109 1 98.19 210 TYR A C 1
ATOM 1654 O O . TYR A 1 210 ? -1.761 -22.25 0.985 1 98.19 210 TYR A O 1
ATOM 1662 N N . LYS A 1 211 ? -1.498 -20.109 0.335 1 97.62 211 LYS A N 1
ATOM 1663 C CA . LYS A 1 211 ? -1.627 -19.5 1.655 1 97.62 211 LYS A CA 1
ATOM 1664 C C . LYS A 1 211 ? -2.629 -18.359 1.634 1 97.62 211 LYS A C 1
ATOM 1666 O O . LYS A 1 211 ? -2.67 -17.578 0.678 1 97.62 211 LYS A O 1
ATOM 1671 N N . TYR A 1 212 ? -3.441 -18.312 2.586 1 98.12 212 TYR A N 1
ATOM 1672 C CA . TYR A 1 212 ? -4.43 -17.25 2.732 1 98.12 212 TYR A CA 1
ATOM 1673 C C . TYR A 1 212 ? -4.305 -16.562 4.09 1 98.12 212 TYR A C 1
ATOM 1675 O O . TYR A 1 212 ? -4.543 -17.188 5.129 1 98.12 212 TYR A O 1
ATOM 1683 N N . PHE A 1 213 ? -4.023 -15.25 4.074 1 96.31 213 PHE A N 1
ATOM 1684 C CA . PHE A 1 213 ? -3.82 -14.5 5.309 1 96.31 213 PHE A CA 1
ATOM 1685 C C . PHE A 1 213 ? -5.133 -13.906 5.805 1 96.31 213 PHE A C 1
ATOM 1687 O O . PHE A 1 213 ? -5.887 -13.312 5.027 1 96.31 213 PHE A O 1
ATOM 1694 N N . VAL A 1 214 ? -5.391 -14.102 7.105 1 95.62 214 VAL A N 1
ATOM 1695 C CA . VAL A 1 214 ? -6.613 -13.609 7.73 1 95.62 214 VAL A CA 1
ATOM 1696 C C . VAL A 1 214 ? -6.266 -12.602 8.82 1 95.62 214 VAL A C 1
ATOM 1698 O O . VAL A 1 214 ? -5.422 -12.859 9.68 1 95.62 214 VAL A O 1
ATOM 1701 N N . VAL A 1 215 ? -6.902 -11.453 8.727 1 93.06 215 VAL A N 1
ATOM 1702 C CA . VAL A 1 215 ? -6.75 -10.445 9.766 1 93.06 215 VAL A CA 1
ATOM 1703 C C . VAL A 1 215 ? -7.98 -10.438 10.672 1 93.06 215 VAL A C 1
ATOM 1705 O O . VAL A 1 215 ? -9.078 -10.109 10.234 1 93.06 215 VAL A O 1
ATOM 1708 N N . ALA A 1 216 ? -7.781 -10.82 11.898 1 93.12 216 ALA A N 1
ATOM 1709 C CA . ALA A 1 216 ? -8.859 -10.719 12.875 1 93.12 216 ALA A CA 1
ATOM 1710 C C . ALA A 1 216 ? -8.961 -9.305 13.438 1 93.12 216 ALA A C 1
ATOM 1712 O O . ALA A 1 216 ? -7.945 -8.695 13.789 1 93.12 216 ALA A O 1
ATOM 1713 N N . GLN A 1 217 ? -10.188 -8.805 13.484 1 90.56 217 GLN A N 1
ATOM 1714 C CA . GLN A 1 217 ? -10.43 -7.453 13.977 1 90.56 217 GLN A CA 1
ATOM 1715 C C . GLN A 1 217 ? -10.273 -7.387 15.492 1 90.56 217 GLN A C 1
ATOM 1717 O O . GLN A 1 217 ? -10.359 -8.414 16.172 1 90.56 217 GLN A O 1
ATOM 1722 N N . PRO A 1 218 ? -10.016 -6.141 16 1 86.88 218 PRO A N 1
ATOM 1723 C CA . PRO A 1 218 ? -9.945 -6.016 17.453 1 86.88 218 PRO A CA 1
ATOM 1724 C C . PRO A 1 218 ? -11.203 -6.531 18.156 1 86.88 218 PRO A C 1
ATOM 1726 O O . PRO A 1 218 ? -12.32 -6.18 17.766 1 86.88 218 PRO A O 1
ATOM 1729 N N . GLY A 1 219 ? -11.039 -7.426 19.094 1 86.25 219 GLY A N 1
ATOM 1730 C CA . GLY A 1 219 ? -12.164 -7.965 19.828 1 86.25 219 GLY A CA 1
ATOM 1731 C C . GLY A 1 219 ? -12.812 -9.156 19.141 1 86.25 219 GLY A C 1
ATOM 1732 O O . GLY A 1 219 ? -13.656 -9.836 19.734 1 86.25 219 GLY A O 1
ATOM 1733 N N . GLU A 1 220 ? -12.453 -9.344 17.891 1 89.12 220 GLU A N 1
ATOM 1734 C CA . GLU A 1 220 ? -12.969 -10.5 17.172 1 89.12 220 GLU A CA 1
ATOM 1735 C C . GLU A 1 220 ? -12.289 -11.789 17.625 1 89.12 220 GLU A C 1
ATOM 1737 O O . GLU A 1 220 ? -11.062 -11.883 17.609 1 89.12 220 GLU A O 1
ATOM 1742 N N . ALA A 1 221 ? -13.062 -12.68 18.141 1 88 221 ALA A N 1
ATOM 1743 C CA . ALA A 1 221 ? -12.531 -13.984 18.531 1 88 221 ALA A CA 1
ATOM 1744 C C . ALA A 1 221 ? -12.852 -15.047 17.484 1 88 221 ALA A C 1
ATOM 1746 O O . ALA A 1 221 ? -13.938 -15.625 17.484 1 88 221 ALA A O 1
ATOM 1747 N N . LEU A 1 222 ? -11.977 -15.273 16.609 1 92.88 222 LEU A N 1
ATOM 1748 C CA . LEU A 1 222 ? -12.148 -16.344 15.641 1 92.88 222 LEU A CA 1
ATOM 1749 C C . LEU A 1 222 ? -11.984 -17.703 16.297 1 92.88 222 LEU A C 1
ATOM 1751 O O . LEU A 1 222 ? -11.016 -17.938 17.016 1 92.88 222 LEU A O 1
ATOM 1755 N N . ASP A 1 223 ? -12.93 -18.578 16.094 1 95.56 223 ASP A N 1
ATOM 1756 C CA . ASP A 1 223 ? -12.844 -19.938 16.609 1 95.56 223 ASP A CA 1
ATOM 1757 C C . ASP A 1 223 ? -11.977 -20.812 15.719 1 95.56 223 ASP A C 1
ATOM 1759 O O . ASP A 1 223 ? -12.484 -21.484 14.82 1 95.56 223 ASP A O 1
ATOM 1763 N N . LEU A 1 224 ? -10.703 -20.875 16.016 1 94.5 224 LEU A N 1
ATOM 1764 C CA . LEU A 1 224 ? -9.742 -21.578 15.172 1 94.5 224 LEU A CA 1
ATOM 1765 C C . LEU A 1 224 ? -9.992 -23.094 15.195 1 94.5 224 LEU A C 1
ATOM 1767 O O . LEU A 1 224 ? -9.789 -23.781 14.195 1 94.5 224 LEU A O 1
ATOM 1771 N N . ALA A 1 225 ? -10.391 -23.562 16.344 1 95.94 225 ALA A N 1
ATOM 1772 C CA . ALA A 1 225 ? -10.688 -24.984 16.469 1 95.94 225 ALA A CA 1
ATOM 1773 C C . ALA A 1 225 ? -11.844 -25.391 15.547 1 95.94 225 ALA A C 1
ATOM 1775 O O . ALA A 1 225 ? -11.781 -26.422 14.867 1 95.94 225 ALA A O 1
ATOM 1776 N N . ALA A 1 226 ? -12.836 -24.594 15.586 1 97.56 226 ALA A N 1
ATOM 1777 C CA . ALA A 1 226 ? -13.977 -24.844 14.703 1 97.56 226 ALA A CA 1
ATOM 1778 C C . ALA A 1 226 ? -13.562 -24.781 13.234 1 97.56 226 ALA A C 1
ATOM 1780 O O . ALA A 1 226 ? -14 -25.594 12.422 1 97.56 226 ALA A O 1
ATOM 1781 N N . MET A 1 227 ? -12.766 -23.812 12.891 1 97.62 227 MET A N 1
ATOM 1782 C CA . MET A 1 227 ? -12.281 -23.656 11.523 1 97.62 227 MET A CA 1
ATOM 1783 C C . MET A 1 227 ? -11.453 -24.875 11.109 1 97.62 227 MET A C 1
ATOM 1785 O O . MET A 1 227 ? -11.594 -25.375 9.992 1 97.62 227 MET A O 1
ATOM 1789 N N . GLN A 1 228 ? -10.617 -25.297 12.047 1 97.19 228 GLN A N 1
ATOM 1790 C CA . GLN A 1 228 ? -9.789 -26.469 11.781 1 97.19 228 GLN A CA 1
ATOM 1791 C C . GLN A 1 228 ? -10.656 -27.703 11.555 1 97.19 228 GLN A C 1
ATOM 1793 O O . GLN A 1 228 ? -10.391 -28.5 10.641 1 97.19 228 GLN A O 1
ATOM 1798 N N . ALA A 1 229 ? -11.609 -27.859 12.359 1 97.69 229 ALA A N 1
ATOM 1799 C CA . ALA A 1 229 ? -12.523 -28.984 12.219 1 97.69 229 ALA A CA 1
ATOM 1800 C C . ALA A 1 229 ? -13.258 -28.938 10.875 1 97.69 229 ALA A C 1
ATOM 1802 O O . ALA A 1 229 ? -13.352 -29.953 10.18 1 97.69 229 ALA A O 1
ATOM 1803 N N . ALA A 1 230 ? -13.742 -27.812 10.539 1 98.31 230 ALA A N 1
ATOM 1804 C CA . ALA A 1 230 ? -14.422 -27.641 9.258 1 98.31 230 ALA A CA 1
ATOM 1805 C C . ALA A 1 230 ? -13.469 -27.906 8.094 1 98.31 230 ALA A C 1
ATOM 1807 O O . ALA A 1 230 ? -13.82 -28.625 7.156 1 98.31 230 ALA A O 1
ATOM 1808 N N . GLY A 1 231 ? -12.273 -27.375 8.188 1 98.12 231 GLY A N 1
ATOM 1809 C CA . GLY A 1 231 ? -11.297 -27.484 7.117 1 98.12 231 GLY A CA 1
ATOM 1810 C C . GLY A 1 231 ? -10.789 -28.891 6.918 1 98.12 231 GLY A C 1
ATOM 1811 O O . GLY A 1 231 ? -10.367 -29.266 5.816 1 98.12 231 GLY A O 1
ATOM 1812 N N . ALA A 1 232 ? -10.82 -29.656 7.965 1 97.81 232 ALA A N 1
ATOM 1813 C CA . ALA A 1 232 ? -10.391 -31.047 7.883 1 97.81 232 ALA A CA 1
ATOM 1814 C C . ALA A 1 232 ? -11.266 -31.844 6.906 1 97.81 232 ALA A C 1
ATOM 1816 O O . ALA A 1 232 ? -10.812 -32.812 6.301 1 97.81 232 ALA A O 1
ATOM 1817 N N . ALA A 1 233 ? -12.43 -31.422 6.73 1 98.25 233 ALA A N 1
ATOM 1818 C CA . ALA A 1 233 ? -13.359 -32.094 5.832 1 98.25 233 ALA A CA 1
ATOM 1819 C C . ALA A 1 233 ? -12.922 -31.969 4.379 1 98.25 233 ALA A C 1
ATOM 1821 O O . ALA A 1 233 ? -13.344 -32.75 3.516 1 98.25 233 ALA A O 1
ATOM 1822 N N . PHE A 1 234 ? -12.07 -30.969 4.102 1 98.5 234 PHE A N 1
ATOM 1823 C CA . PHE A 1 234 ? -11.602 -30.734 2.738 1 98.5 234 PHE A CA 1
ATOM 1824 C C . PHE A 1 234 ? -10.625 -31.828 2.316 1 98.5 234 PHE A C 1
ATOM 1826 O O . PHE A 1 234 ? -10.398 -32.031 1.123 1 98.5 234 PHE A O 1
ATOM 1833 N N . LEU A 1 235 ? -10.008 -32.469 3.307 1 98.56 235 LEU A N 1
ATOM 1834 C CA . LEU A 1 235 ? -8.93 -33.406 3.01 1 98.56 235 LEU A CA 1
ATOM 1835 C C . LEU A 1 235 ? -9.461 -34.625 2.234 1 98.56 235 LEU A C 1
ATOM 1837 O O . LEU A 1 235 ? -10.484 -35.188 2.605 1 98.56 235 LEU A O 1
ATOM 1841 N N . GLY A 1 236 ? -8.75 -34.938 1.107 1 98.19 236 GLY A N 1
ATOM 1842 C CA . GLY A 1 236 ? -9.133 -36.094 0.283 1 98.19 236 GLY A CA 1
ATOM 1843 C C . GLY A 1 236 ? -9.766 -35.688 -1.036 1 98.19 236 GLY A C 1
ATOM 1844 O O . GLY A 1 236 ? -9.602 -34.531 -1.482 1 98.19 236 GLY A O 1
ATOM 1845 N N . LEU A 1 237 ? -10.289 -36.688 -1.706 1 98.19 237 LEU A N 1
ATOM 1846 C CA . LEU A 1 237 ? -10.938 -36.469 -2.996 1 98.19 237 LEU A CA 1
ATOM 1847 C C . LEU A 1 237 ? -12.422 -36.156 -2.811 1 98.19 237 LEU A C 1
ATOM 1849 O O . LEU A 1 237 ? -13.164 -36.938 -2.223 1 98.19 237 LEU A O 1
ATOM 1853 N N . HIS A 1 238 ? -12.844 -34.938 -3.25 1 98.12 238 HIS A N 1
ATOM 1854 C CA . HIS A 1 238 ? -14.234 -34.5 -3.113 1 98.12 238 HIS A CA 1
ATOM 1855 C C . HIS A 1 238 ? -14.688 -33.719 -4.34 1 98.12 238 HIS A C 1
ATOM 1857 O O . HIS A 1 238 ? -13.867 -33.312 -5.164 1 98.12 238 HIS A O 1
ATOM 1863 N N . ASP A 1 239 ? -15.984 -33.688 -4.492 1 96.69 239 ASP A N 1
ATOM 1864 C CA . ASP A 1 239 ? -16.594 -32.781 -5.465 1 96.69 239 ASP A CA 1
ATOM 1865 C C . ASP A 1 239 ? -16.734 -31.375 -4.891 1 96.69 239 ASP A C 1
ATOM 1867 O O . ASP A 1 239 ? -17.516 -31.141 -3.957 1 96.69 239 ASP A O 1
ATOM 1871 N N . PHE A 1 240 ? -16.047 -30.375 -5.48 1 97.38 240 PHE A N 1
ATOM 1872 C CA . PHE A 1 240 ? -15.961 -29.031 -4.902 1 97.38 240 PHE A CA 1
ATOM 1873 C C . PHE A 1 240 ? -16.859 -28.062 -5.656 1 97.38 240 PHE A C 1
ATOM 1875 O O . PHE A 1 240 ? -16.625 -26.844 -5.629 1 97.38 240 PHE A O 1
ATOM 1882 N N . ARG A 1 241 ? -17.891 -28.5 -6.344 1 94.06 241 ARG A N 1
ATOM 1883 C CA . ARG A 1 241 ? -18.734 -27.656 -7.176 1 94.06 241 ARG A CA 1
ATOM 1884 C C . ARG A 1 241 ? -19.406 -26.562 -6.348 1 94.06 241 ARG A C 1
ATOM 1886 O O . ARG A 1 241 ? -19.703 -25.484 -6.859 1 94.06 241 ARG A O 1
ATOM 1893 N N . ASN A 1 242 ? -19.625 -26.828 -5.004 1 96.12 242 ASN A N 1
ATOM 1894 C CA . ASN A 1 242 ? -20.234 -25.844 -4.121 1 96.12 242 ASN A CA 1
ATOM 1895 C C . ASN A 1 242 ? -19.203 -24.875 -3.549 1 96.12 242 ASN A C 1
ATOM 1897 O O . ASN A 1 242 ? -19.547 -23.984 -2.785 1 96.12 242 ASN A O 1
ATOM 1901 N N . PHE A 1 243 ? -17.906 -25.078 -3.898 1 97.44 243 PHE A N 1
ATOM 1902 C CA . PHE A 1 243 ? -16.812 -24.234 -3.438 1 97.44 243 PHE A CA 1
ATOM 1903 C C . PHE A 1 243 ? -16.062 -23.625 -4.617 1 97.44 243 PHE A C 1
ATOM 1905 O O . PHE A 1 243 ? -14.836 -23.469 -4.566 1 97.44 243 PHE A O 1
ATOM 1912 N N . CYS A 1 244 ? -16.719 -23.359 -5.676 1 94.94 244 CYS A N 1
ATOM 1913 C CA . CYS A 1 244 ? -16.047 -22.766 -6.824 1 94.94 244 CYS A CA 1
ATOM 1914 C C . CYS A 1 244 ? -17.016 -21.922 -7.648 1 94.94 244 CYS A C 1
ATOM 1916 O O . CYS A 1 244 ? -18.203 -21.844 -7.328 1 94.94 244 CYS A O 1
ATOM 1918 N N . LYS A 1 245 ? -16.516 -21.141 -8.523 1 89.94 245 LYS A N 1
ATOM 1919 C CA . LYS A 1 245 ? -17.312 -20.578 -9.609 1 89.94 245 LYS A CA 1
ATOM 1920 C C . LYS A 1 245 ? -17.422 -21.547 -10.781 1 89.94 245 LYS A C 1
ATOM 1922 O O . LYS A 1 245 ? -16.422 -21.859 -11.43 1 89.94 245 LYS A O 1
ATOM 1927 N N . MET A 1 246 ? -18.594 -21.984 -11 1 83.38 246 MET A N 1
ATOM 1928 C CA . MET A 1 246 ? -18.797 -23.031 -11.992 1 83.38 246 MET A CA 1
ATOM 1929 C C . MET A 1 246 ? -18.672 -22.484 -13.406 1 83.38 246 MET A C 1
ATOM 1931 O O . MET A 1 246 ? -19.438 -21.609 -13.797 1 83.38 246 MET A O 1
ATOM 1935 N N . ASP A 1 247 ? -17.672 -22.9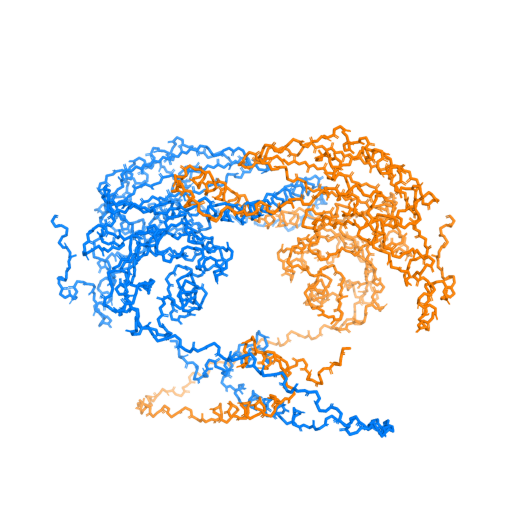06 -13.977 1 76.06 247 ASP A N 1
ATOM 1936 C CA . ASP A 1 247 ? -17.469 -22.609 -15.391 1 76.06 247 ASP A CA 1
ATOM 1937 C C . ASP A 1 247 ? -17.797 -23.828 -16.25 1 76.06 247 ASP A C 1
ATOM 1939 O O . ASP A 1 247 ? -16.906 -24.625 -16.578 1 76.06 247 ASP A O 1
ATOM 1943 N N . VAL A 1 248 ? -18.984 -24.016 -16.672 1 72.81 248 VAL A N 1
ATOM 1944 C CA . VAL A 1 248 ? -19.453 -25.234 -17.312 1 72.81 248 VAL A CA 1
ATOM 1945 C C . VAL A 1 248 ? -18.906 -25.328 -18.734 1 72.81 248 VAL A C 1
ATOM 1947 O O . VAL A 1 248 ? -18.891 -26.406 -19.328 1 72.81 248 VAL A O 1
ATOM 1950 N N . ALA A 1 249 ? -18.438 -24.203 -19.219 1 66.44 249 ALA A N 1
ATOM 1951 C CA . ALA A 1 249 ? -17.844 -24.219 -20.547 1 66.44 249 ALA A CA 1
ATOM 1952 C C . ALA A 1 249 ? -16.484 -24.891 -20.531 1 66.44 249 ALA A C 1
ATOM 1954 O O . ALA A 1 249 ? -16.078 -25.531 -21.516 1 66.44 249 ALA A O 1
ATOM 1955 N N . GLN A 1 250 ? -15.859 -24.844 -19.375 1 67.69 250 GLN A N 1
ATOM 1956 C CA . GLN A 1 250 ? -14.469 -25.266 -19.328 1 67.69 250 GLN A CA 1
ATOM 1957 C C . GLN A 1 250 ? -14.297 -26.516 -18.484 1 67.69 250 GLN A C 1
ATOM 1959 O O . GLN A 1 250 ? -13.32 -27.266 -18.641 1 67.69 250 GLN A O 1
ATOM 1964 N N . VAL A 1 251 ? -15.242 -26.688 -17.578 1 74.56 251 VAL A N 1
ATOM 1965 C CA . VAL A 1 251 ? -15.016 -27.734 -16.594 1 74.56 251 VAL A CA 1
ATOM 1966 C C . VAL A 1 251 ? -16.219 -28.688 -16.547 1 74.56 251 VAL A C 1
ATOM 1968 O O . VAL A 1 251 ? -17.359 -28.234 -16.453 1 74.56 251 VAL A O 1
ATOM 1971 N N . LYS A 1 252 ? -15.898 -30 -16.609 1 77.62 252 LYS A N 1
ATOM 1972 C CA . LYS A 1 252 ? -16.938 -31.016 -16.547 1 77.62 252 LYS A CA 1
ATOM 1973 C C . LYS A 1 252 ? -16.859 -31.797 -15.234 1 77.62 252 LYS A C 1
ATOM 1975 O O . LYS A 1 252 ? -17.844 -32.406 -14.82 1 77.62 252 LYS A O 1
ATOM 1980 N N . HIS A 1 253 ? -15.648 -31.766 -14.758 1 86.88 253 HIS A N 1
ATOM 1981 C CA . HIS A 1 253 ? -15.422 -32.5 -13.523 1 86.88 253 HIS A CA 1
ATOM 1982 C C . HIS A 1 253 ? -15.016 -31.594 -12.383 1 86.88 253 HIS A C 1
ATOM 1984 O O . HIS A 1 253 ? -14.141 -30.734 -12.555 1 86.88 253 HIS A O 1
ATOM 1990 N N . PHE A 1 254 ? -15.602 -31.797 -11.289 1 92.5 254 PHE A N 1
ATOM 1991 C CA . PHE A 1 254 ? -15.391 -30.875 -10.18 1 92.5 254 PHE A CA 1
ATOM 1992 C C . PHE A 1 254 ? -14.688 -31.562 -9.016 1 92.5 254 PHE A C 1
ATOM 1994 O O . PHE A 1 254 ? -14.594 -31.016 -7.922 1 92.5 254 PHE A O 1
ATOM 2001 N N . GLN A 1 255 ? -14.266 -32.781 -9.266 1 95.31 255 GLN A N 1
ATOM 2002 C CA . GLN A 1 255 ? -13.523 -33.5 -8.234 1 95.31 255 GLN A CA 1
ATOM 2003 C C . GLN A 1 255 ? -12.078 -33 -8.148 1 95.31 255 GLN A C 1
ATOM 2005 O O . GLN A 1 255 ? -11.422 -32.812 -9.172 1 95.31 255 GLN A O 1
ATOM 2010 N N . ARG A 1 256 ? -11.68 -32.656 -7.004 1 96.69 256 ARG A N 1
ATOM 2011 C CA . ARG A 1 256 ? -10.305 -32.281 -6.691 1 96.69 256 ARG A CA 1
ATOM 2012 C C . ARG A 1 256 ? -9.828 -32.938 -5.406 1 96.69 256 ARG A C 1
ATOM 2014 O O . ARG A 1 256 ? -10.641 -33.344 -4.57 1 96.69 256 ARG A O 1
ATOM 2021 N N . ARG A 1 257 ? -8.516 -33.094 -5.289 1 98.19 257 ARG A N 1
ATOM 2022 C CA . ARG A 1 257 ? -7.938 -33.688 -4.098 1 98.19 257 ARG A CA 1
ATOM 2023 C C . ARG A 1 257 ? -7.152 -32.688 -3.277 1 98.19 257 ARG A C 1
ATOM 2025 O O . ARG A 1 257 ? -6.23 -32.031 -3.787 1 98.19 257 ARG A O 1
ATOM 2032 N N . ILE A 1 258 ? -7.523 -32.5 -2.066 1 98.56 258 ILE A N 1
ATOM 2033 C CA . ILE A 1 258 ? -6.762 -31.688 -1.112 1 98.56 258 ILE A CA 1
ATOM 2034 C C . ILE A 1 258 ? -5.836 -32.594 -0.304 1 98.56 258 ILE A C 1
ATOM 2036 O O . ILE A 1 258 ? -6.289 -33.562 0.304 1 98.56 258 ILE A O 1
ATOM 2040 N N . LEU A 1 259 ? -4.609 -32.25 -0.284 1 98.56 259 LEU A N 1
ATOM 2041 C CA . LEU A 1 259 ? -3.578 -33.094 0.31 1 98.56 259 LEU A CA 1
ATOM 2042 C C . LEU A 1 259 ? -3.262 -32.656 1.733 1 98.56 259 LEU A C 1
ATOM 2044 O O . LEU A 1 259 ? -2.879 -33.469 2.574 1 98.56 259 LEU A O 1
ATOM 2048 N N . ASP A 1 260 ? -3.334 -31.391 2.008 1 98.31 260 ASP A N 1
ATOM 2049 C CA . ASP A 1 260 ? -2.984 -30.844 3.311 1 98.31 260 ASP A CA 1
ATOM 2050 C C . ASP A 1 260 ? -3.77 -29.562 3.586 1 98.31 260 ASP A C 1
ATOM 2052 O O . ASP A 1 260 ? -4.102 -28.812 2.66 1 98.31 260 ASP A O 1
ATOM 2056 N N . PHE A 1 261 ? -4.094 -29.422 4.816 1 97.94 261 PHE A N 1
ATOM 2057 C CA . PHE A 1 261 ? -4.762 -28.219 5.301 1 97.94 261 PHE A CA 1
ATOM 2058 C C . PHE A 1 261 ? -4.332 -27.906 6.727 1 97.94 261 PHE A C 1
ATOM 2060 O O . PHE A 1 261 ? -4.301 -28.781 7.586 1 97.94 261 PHE A O 1
ATOM 2067 N N . ARG A 1 262 ? -3.977 -26.594 6.918 1 96.38 262 ARG A N 1
ATOM 2068 C CA . ARG A 1 262 ? -3.584 -26.172 8.258 1 96.38 262 ARG A CA 1
ATOM 2069 C C . ARG A 1 262 ? -3.973 -24.703 8.5 1 96.38 262 ARG A C 1
ATOM 2071 O O . ARG A 1 262 ? -4.031 -23.906 7.566 1 96.38 262 ARG A O 1
ATOM 2078 N N . ILE A 1 263 ? -4.324 -24.453 9.727 1 96.19 263 ILE A N 1
ATOM 2079 C CA . ILE A 1 263 ? -4.535 -23.078 10.18 1 96.19 263 ILE A CA 1
ATOM 2080 C C . ILE A 1 263 ? -3.576 -22.766 11.328 1 96.19 263 ILE A C 1
ATOM 2082 O O . ILE A 1 263 ? -3.471 -23.531 12.289 1 96.19 263 ILE A O 1
ATOM 2086 N N . GLU A 1 264 ? -2.861 -21.672 11.211 1 92.94 264 GLU A N 1
ATOM 2087 C CA . GLU A 1 264 ? -1.889 -21.312 12.234 1 92.94 264 GLU A CA 1
ATOM 2088 C C . GLU A 1 264 ? -1.943 -19.828 12.547 1 92.94 264 GLU A C 1
ATOM 2090 O O . GLU A 1 264 ? -2.375 -19.031 11.719 1 92.94 264 GLU A O 1
ATOM 2095 N N . ALA A 1 265 ? -1.509 -19.547 13.766 1 87.12 265 ALA A N 1
ATOM 2096 C CA . ALA A 1 265 ? -1.314 -18.141 14.109 1 87.12 265 ALA A CA 1
ATOM 2097 C C . ALA A 1 265 ? -0.057 -17.578 13.445 1 87.12 265 ALA A C 1
ATOM 2099 O O . ALA A 1 265 ? 0.974 -18.266 13.391 1 87.12 265 ALA A O 1
ATOM 2100 N N . ALA A 1 266 ? -0.136 -16.469 12.742 1 79.75 266 ALA A N 1
ATOM 2101 C CA . ALA A 1 266 ? 1.016 -15.859 12.086 1 79.75 266 ALA A CA 1
ATOM 2102 C C . ALA A 1 266 ? 1.55 -14.688 12.906 1 79.75 266 ALA A C 1
ATOM 2104 O O . ALA A 1 266 ? 2.488 -14.008 12.484 1 79.75 266 ALA A O 1
ATOM 2105 N N . GLY A 1 267 ? 1.094 -14.453 14.133 1 68 267 GLY A N 1
ATOM 2106 C CA . GLY A 1 267 ? 1.613 -13.484 15.086 1 68 267 GLY A CA 1
ATOM 2107 C C . GLY A 1 267 ? 0.8 -12.203 15.141 1 68 267 GLY A C 1
ATOM 2108 O O . GLY A 1 267 ? -0.201 -12.07 14.43 1 68 267 GLY A O 1
ATOM 2109 N N . PRO A 1 268 ? 1.142 -11.523 16.219 1 65.25 268 PRO A N 1
ATOM 2110 C CA . PRO A 1 268 ? 0.449 -10.242 16.375 1 65.25 268 PRO A CA 1
ATOM 2111 C C . PRO A 1 268 ? 0.769 -9.258 15.25 1 65.25 268 PRO A C 1
ATOM 2113 O O . PRO A 1 268 ? 1.84 -9.336 14.641 1 65.25 268 PRO A O 1
ATOM 2116 N N . ALA A 1 269 ? -0.364 -8.641 15.016 1 73.25 269 ALA A N 1
ATOM 2117 C CA . ALA A 1 269 ? -0.214 -7.52 14.078 1 73.25 269 ALA A CA 1
ATOM 2118 C C . ALA A 1 269 ? -0.423 -6.184 14.789 1 73.25 269 ALA A C 1
ATOM 2120 O O . ALA A 1 269 ? -0.334 -6.105 16.016 1 73.25 269 ALA A O 1
ATOM 2121 N N . SER A 1 270 ? -0.556 -5.137 14.219 1 71.06 270 SER A N 1
ATOM 2122 C CA . SER A 1 270 ? -0.666 -3.77 14.719 1 71.06 270 SER A CA 1
ATOM 2123 C C . SER A 1 270 ? -2.111 -3.418 15.055 1 71.06 270 SER A C 1
ATOM 2125 O O . SER A 1 270 ? -3.043 -4.004 14.492 1 71.06 270 SER A O 1
ATOM 2127 N N . GLY A 1 271 ? -2.354 -2.709 16.188 1 71.88 271 GLY A N 1
ATOM 2128 C CA . GLY A 1 271 ? -3.652 -2.137 16.5 1 71.88 271 GLY A CA 1
ATOM 2129 C C . GLY A 1 271 ? -4.629 -3.145 17.078 1 71.88 271 GLY A C 1
ATOM 2130 O O . GLY A 1 271 ? -5.812 -3.133 16.734 1 71.88 271 GLY A O 1
ATOM 2131 N N . GLY A 1 272 ? -4.148 -4.133 17.781 1 79.25 272 GLY A N 1
ATOM 2132 C CA . GLY A 1 272 ? -5.023 -5.125 18.391 1 79.25 272 GLY A CA 1
ATOM 2133 C C . GLY A 1 272 ? -5.441 -6.215 17.422 1 79.25 272 GLY A C 1
ATOM 2134 O O . GLY A 1 272 ? -6.23 -7.094 17.766 1 79.25 272 GLY A O 1
ATOM 2135 N N . ARG A 1 273 ? -4.922 -6.086 16.234 1 88.06 273 ARG A N 1
ATOM 2136 C CA . ARG A 1 273 ? -5.223 -7.086 15.219 1 88.06 273 ARG A CA 1
ATOM 2137 C C . ARG A 1 273 ? -4.324 -8.305 15.367 1 88.06 273 ARG A C 1
ATOM 2139 O O . ARG A 1 273 ? -3.219 -8.211 15.906 1 88.06 273 ARG A O 1
ATOM 2146 N N . ARG A 1 274 ? -4.902 -9.391 14.992 1 88.81 274 ARG A N 1
ATOM 2147 C CA . ARG A 1 274 ? -4.156 -10.641 14.938 1 88.81 274 ARG A CA 1
ATOM 2148 C C . ARG A 1 274 ? -4.188 -11.242 13.539 1 88.81 274 ARG A C 1
ATOM 2150 O O . ARG A 1 274 ? -5.184 -11.109 12.82 1 88.81 274 ARG A O 1
ATOM 2157 N N . LEU A 1 275 ? -3.105 -11.914 13.258 1 91.38 275 LEU A N 1
ATOM 2158 C CA . LEU A 1 275 ? -3.008 -12.508 11.93 1 91.38 275 LEU A CA 1
ATOM 2159 C C . LEU A 1 275 ? -3.004 -14.031 12.008 1 91.38 275 LEU A C 1
ATOM 2161 O O . LEU A 1 275 ? -2.385 -14.602 12.906 1 91.38 275 LEU A O 1
ATOM 2165 N N . PHE A 1 276 ? -3.711 -14.633 11.086 1 94.56 276 PHE A N 1
ATOM 2166 C CA . PHE A 1 276 ? -3.732 -16.078 10.938 1 94.56 276 PHE A CA 1
ATOM 2167 C C . PHE A 1 276 ? -3.426 -16.484 9.5 1 94.56 276 PHE A C 1
ATOM 2169 O O . PHE A 1 276 ? -3.555 -15.68 8.578 1 94.56 276 PHE A O 1
ATOM 2176 N N . LEU A 1 277 ? -2.965 -17.719 9.398 1 96.06 277 LEU A N 1
ATOM 2177 C CA . LEU A 1 277 ? -2.582 -18.234 8.086 1 96.06 277 LEU A CA 1
ATOM 2178 C C . LEU A 1 277 ? -3.281 -19.547 7.785 1 96.06 277 LEU A C 1
ATOM 2180 O O . LEU A 1 277 ? -3.195 -20.5 8.57 1 96.06 277 LEU A O 1
ATOM 2184 N N . LEU A 1 278 ? -4.047 -19.594 6.684 1 97.75 278 LEU A N 1
ATOM 2185 C CA . LEU A 1 278 ? -4.566 -20.844 6.117 1 97.75 278 LEU A CA 1
ATOM 2186 C C . LEU A 1 278 ? -3.631 -21.391 5.047 1 97.75 278 LEU A C 1
ATOM 2188 O O . LEU A 1 278 ? -3.285 -20.672 4.098 1 97.75 278 LEU A O 1
ATOM 2192 N N . SER A 1 279 ? -3.18 -22.609 5.207 1 97.75 279 SER A N 1
ATOM 2193 C CA . SER A 1 279 ? -2.314 -23.266 4.23 1 97.75 279 SER A CA 1
ATOM 2194 C C . SER A 1 279 ? -3.02 -24.438 3.568 1 97.75 279 SER A C 1
ATOM 2196 O O . SER A 1 279 ? -3.576 -25.312 4.25 1 97.75 279 SER A O 1
ATOM 2198 N N . LEU A 1 280 ? -2.979 -24.438 2.25 1 98 280 LEU A N 1
ATOM 2199 C CA . LEU A 1 280 ? -3.646 -25.469 1.464 1 98 280 LEU A CA 1
ATOM 2200 C C . LEU A 1 280 ? -2.701 -26.047 0.423 1 98 280 LEU A C 1
ATOM 2202 O O . LEU A 1 280 ? -1.945 -25.312 -0.22 1 98 280 LEU A O 1
ATOM 2206 N N . ARG A 1 281 ? -2.676 -27.344 0.362 1 98.25 281 ARG A N 1
ATOM 2207 C CA . ARG A 1 281 ? -2.008 -28.078 -0.715 1 98.25 281 ARG A CA 1
ATOM 2208 C C . ARG A 1 281 ? -2.982 -29 -1.443 1 98.25 281 ARG A C 1
ATOM 2210 O O . ARG A 1 281 ? -3.703 -29.766 -0.811 1 98.25 281 ARG A O 1
ATOM 2217 N N . GLY A 1 282 ? -3.064 -28.828 -2.742 1 98.19 282 GLY A N 1
ATOM 2218 C CA . GLY A 1 282 ? -3.938 -29.656 -3.555 1 98.19 282 GLY A CA 1
ATOM 2219 C C . GLY A 1 282 ? -3.367 -29.953 -4.926 1 98.19 282 GLY A C 1
ATOM 2220 O O . GLY A 1 282 ? -2.451 -29.281 -5.391 1 98.19 282 GLY A O 1
ATOM 2221 N N . THR A 1 283 ? -3.887 -30.953 -5.551 1 96.38 283 THR A N 1
ATOM 2222 C CA . THR A 1 283 ? -3.375 -31.359 -6.855 1 96.38 283 THR A CA 1
ATOM 2223 C C . THR A 1 283 ? -3.754 -30.344 -7.926 1 96.38 283 THR A C 1
ATOM 2225 O O . THR A 1 283 ? -2.951 -30.031 -8.805 1 96.38 283 THR A O 1
ATOM 2228 N N . ALA A 1 284 ? -4.957 -29.922 -7.875 1 94.56 284 ALA A N 1
ATOM 2229 C CA . ALA A 1 284 ? -5.508 -28.891 -8.742 1 94.56 284 ALA A CA 1
ATOM 2230 C C . ALA A 1 284 ? -6.648 -28.141 -8.047 1 94.56 284 ALA A C 1
ATOM 2232 O O . ALA A 1 284 ? -7.246 -28.656 -7.102 1 94.56 284 ALA A O 1
ATOM 2233 N N . PHE A 1 285 ? -6.906 -26.984 -8.5 1 95.5 285 PHE A N 1
ATOM 2234 C CA . PHE A 1 285 ? -7.977 -26.188 -7.918 1 95.5 285 PHE A CA 1
ATOM 2235 C C . PHE A 1 285 ? -8.898 -25.656 -9 1 95.5 285 PHE A C 1
ATOM 2237 O O . PHE A 1 285 ? -8.453 -25.312 -10.102 1 95.5 285 PHE A O 1
ATOM 2244 N N . LEU A 1 286 ? -10.148 -25.562 -8.695 1 94.38 286 LEU A N 1
ATOM 2245 C CA . LEU A 1 286 ? -11.148 -24.953 -9.57 1 94.38 286 LEU A CA 1
ATOM 2246 C C . LEU A 1 286 ? -11.117 -23.438 -9.453 1 94.38 286 LEU A C 1
ATOM 2248 O O . LEU A 1 286 ? -10.445 -22.891 -8.57 1 94.38 286 LEU A O 1
ATOM 2252 N N . TRP A 1 287 ? -11.844 -22.828 -10.391 1 92.62 287 TRP A N 1
ATOM 2253 C CA . TRP A 1 287 ? -11.938 -21.359 -10.398 1 92.62 287 TRP A CA 1
ATOM 2254 C C . TRP A 1 287 ? -12.508 -20.844 -9.078 1 92.62 287 TRP A C 1
ATOM 2256 O O . TRP A 1 287 ? -13.586 -21.266 -8.656 1 92.62 287 TRP A O 1
ATOM 2266 N N . HIS A 1 288 ? -11.773 -20.016 -8.367 1 96.25 288 HIS A N 1
ATOM 2267 C CA . HIS A 1 288 ? -12.141 -19.344 -7.125 1 96.25 288 HIS A CA 1
ATOM 2268 C C . HIS A 1 288 ? -12.219 -20.344 -5.969 1 96.25 288 HIS A C 1
ATOM 2270 O O . HIS A 1 288 ? -12.711 -20 -4.887 1 96.25 288 HIS A O 1
ATOM 2276 N N . GLN A 1 289 ? -11.789 -21.5 -6.117 1 97.56 289 GLN A N 1
ATOM 2277 C CA . GLN A 1 289 ? -12.008 -22.547 -5.125 1 97.56 289 GLN A CA 1
ATOM 2278 C C . GLN A 1 289 ? -11.414 -22.156 -3.775 1 97.56 289 GLN A C 1
ATOM 2280 O O . GLN A 1 289 ? -12.086 -22.219 -2.748 1 97.56 289 GLN A O 1
ATOM 2285 N N . VAL A 1 290 ? -10.125 -21.703 -3.709 1 98.38 290 VAL A N 1
ATOM 2286 C CA . VAL A 1 290 ? -9.453 -21.406 -2.451 1 98.38 290 VAL A CA 1
ATOM 2287 C C . VAL A 1 290 ? -10.18 -20.266 -1.742 1 98.38 290 VAL A C 1
ATOM 2289 O O . VAL A 1 290 ? -10.383 -20.297 -0.526 1 98.38 290 VAL A O 1
ATOM 2292 N N . ARG A 1 291 ? -10.609 -19.281 -2.461 1 98.38 291 ARG A N 1
ATOM 2293 C CA . ARG A 1 291 ? -11.281 -18.125 -1.88 1 98.38 291 ARG A CA 1
ATOM 2294 C C . ARG A 1 291 ? -12.672 -18.484 -1.386 1 98.38 291 ARG A C 1
ATOM 2296 O O . ARG A 1 291 ? -13.156 -17.938 -0.392 1 98.38 291 ARG A O 1
ATOM 2303 N N . CYS A 1 292 ? -13.391 -19.406 -2.08 1 98.19 292 CYS A N 1
ATOM 2304 C CA . CYS A 1 292 ? -14.664 -19.922 -1.587 1 98.19 292 CYS A CA 1
ATOM 2305 C C . CYS A 1 292 ? -14.469 -20.703 -0.293 1 98.19 292 CYS A C 1
ATOM 2307 O O . CYS A 1 292 ? -15.234 -20.531 0.658 1 98.19 292 CYS A O 1
ATOM 2309 N N . MET A 1 293 ? -13.469 -21.531 -0.3 1 98.62 293 MET A N 1
ATOM 2310 C CA . MET A 1 293 ? -13.148 -22.312 0.899 1 98.62 293 MET A CA 1
ATOM 2311 C C . MET A 1 293 ? -12.859 -21.391 2.078 1 98.62 293 MET A C 1
ATOM 2313 O O . MET A 1 293 ? -13.398 -21.578 3.168 1 98.62 293 MET A O 1
ATOM 2317 N N . ALA A 1 294 ? -12.055 -20.375 1.827 1 98.44 294 ALA A N 1
ATOM 2318 C CA . ALA A 1 294 ? -11.719 -19.406 2.865 1 98.44 294 ALA A CA 1
ATOM 2319 C C . ALA A 1 294 ? -12.969 -18.672 3.361 1 98.44 294 ALA A C 1
ATOM 2321 O O . ALA A 1 294 ? -13.125 -18.453 4.562 1 98.44 294 ALA A O 1
ATOM 2322 N N . ALA A 1 295 ? -13.812 -18.297 2.453 1 98.31 295 ALA A N 1
ATOM 2323 C CA . ALA A 1 295 ? -15.031 -17.578 2.807 1 98.31 295 ALA A CA 1
ATOM 2324 C C . ALA A 1 295 ? -15.875 -18.375 3.785 1 98.31 295 ALA A C 1
ATOM 2326 O O . ALA A 1 295 ? -16.328 -17.859 4.805 1 98.31 295 ALA A O 1
ATOM 2327 N N . VAL A 1 296 ? -16.094 -19.641 3.473 1 98.38 296 VAL A N 1
ATOM 2328 C CA . VAL A 1 296 ? -16.922 -20.5 4.305 1 98.38 296 VAL A CA 1
ATOM 2329 C C . VAL A 1 296 ? -16.25 -20.734 5.652 1 98.38 296 VAL A C 1
ATOM 2331 O O . VAL A 1 296 ? -16.891 -20.672 6.703 1 98.38 296 VAL A O 1
ATOM 2334 N N . LEU A 1 297 ? -14.945 -20.969 5.66 1 98.38 297 LEU A N 1
ATOM 2335 C CA . LEU A 1 297 ? -14.203 -21.172 6.898 1 98.38 297 LEU A CA 1
ATOM 2336 C C . LEU A 1 297 ? -14.297 -19.953 7.805 1 98.38 297 LEU A C 1
ATOM 2338 O O . LEU A 1 297 ? -14.398 -20.078 9.023 1 98.38 297 LEU A O 1
ATOM 2342 N N . LEU A 1 298 ? -14.25 -18.781 7.199 1 97.62 298 LEU A N 1
ATOM 2343 C CA . LEU A 1 298 ? -14.352 -17.547 7.973 1 97.62 298 LEU A CA 1
ATOM 2344 C C . LEU A 1 298 ? -15.734 -17.422 8.609 1 97.62 298 LEU A C 1
ATOM 2346 O O . LEU A 1 298 ? -15.859 -16.938 9.742 1 97.62 298 LEU A O 1
ATOM 2350 N N . MET A 1 299 ? -16.781 -17.859 7.898 1 97.5 299 MET A N 1
ATOM 2351 C CA . MET A 1 299 ? -18.109 -17.859 8.492 1 97.5 299 MET A CA 1
ATOM 2352 C C . MET A 1 299 ? -18.156 -18.781 9.703 1 97.5 299 MET A C 1
ATOM 2354 O O . MET A 1 299 ? -18.766 -18.438 10.727 1 97.5 299 MET A O 1
ATOM 2358 N N . VAL A 1 300 ? -17.5 -19.906 9.609 1 97.75 300 VAL A N 1
ATOM 2359 C CA . VAL A 1 300 ? -17.453 -20.859 10.719 1 97.75 300 VAL A CA 1
ATOM 2360 C C . VAL A 1 300 ? -16.688 -20.234 11.883 1 97.75 300 VAL A C 1
ATOM 2362 O O . VAL A 1 300 ? -17.156 -20.25 13.023 1 97.75 300 VAL A O 1
ATOM 2365 N N . GLY A 1 301 ? -15.547 -19.703 11.617 1 97 301 GLY A N 1
ATOM 2366 C CA . GLY A 1 301 ? -14.727 -19.109 12.648 1 97 301 GLY A CA 1
ATOM 2367 C C . GLY A 1 301 ? -15.422 -17.969 13.375 1 97 301 GLY A C 1
ATOM 2368 O O . GLY A 1 301 ? -15.172 -17.734 14.562 1 97 301 GLY A O 1
ATOM 2369 N N . ARG A 1 302 ? -16.281 -17.297 12.672 1 95.56 302 ARG A N 1
ATOM 2370 C CA . ARG A 1 302 ? -16.984 -16.156 13.234 1 95.56 302 ARG A CA 1
ATOM 2371 C C . ARG A 1 302 ? -18.297 -16.578 13.891 1 95.56 302 ARG A C 1
ATOM 2373 O O . ARG A 1 302 ? -19.094 -15.734 14.297 1 95.56 302 ARG A O 1
ATOM 2380 N N . GLY A 1 303 ? -18.562 -17.844 13.867 1 95.38 303 GLY A N 1
ATOM 2381 C CA . GLY A 1 303 ? -19.734 -18.391 14.531 1 95.38 303 GLY A CA 1
ATOM 2382 C C . GLY A 1 303 ? -21.016 -18.25 13.719 1 95.38 303 GLY A C 1
ATOM 2383 O O . GLY A 1 303 ? -22.109 -18.438 14.234 1 95.38 303 GLY A O 1
ATOM 2384 N N . LYS A 1 304 ? -20.875 -17.938 12.508 1 95.44 304 LYS A N 1
ATOM 2385 C CA . LYS A 1 304 ? -22.047 -17.75 11.641 1 95.44 304 LYS A CA 1
ATOM 2386 C C . LYS A 1 304 ? -22.5 -19.062 11.039 1 95.44 304 LYS A C 1
ATOM 2388 O O . LYS A 1 304 ? -23.625 -19.172 10.547 1 95.44 304 LYS A O 1
ATOM 2393 N N . GLU A 1 305 ? -21.656 -20.094 10.977 1 97.12 305 GLU A N 1
ATOM 2394 C CA . GLU A 1 305 ? -21.953 -21.438 10.492 1 97.12 305 GLU A CA 1
ATOM 2395 C C . GLU A 1 305 ? -21.375 -22.5 11.414 1 97.12 305 GLU A C 1
ATOM 2397 O O . GLU A 1 305 ? -20.375 -22.25 12.102 1 97.12 305 GLU A O 1
ATOM 2402 N N . ASP A 1 306 ? -21.984 -23.641 11.344 1 96.5 306 ASP A N 1
ATOM 2403 C CA . ASP A 1 306 ? -21.469 -24.797 12.055 1 96.5 306 ASP A CA 1
ATOM 2404 C C . ASP A 1 306 ? -20.281 -25.422 11.305 1 96.5 306 ASP A C 1
ATOM 2406 O O . ASP A 1 306 ? -20.266 -25.422 10.07 1 96.5 306 ASP A O 1
ATOM 2410 N N . PRO A 1 307 ? -19.359 -26.031 12.117 1 96.62 307 PRO A N 1
ATOM 2411 C CA . PRO A 1 307 ? -18.219 -26.672 11.453 1 96.62 307 PRO A CA 1
ATOM 2412 C C . PRO A 1 307 ? -18.641 -27.75 10.469 1 96.62 307 PRO A C 1
ATOM 2414 O O . PRO A 1 307 ? -17.906 -28.047 9.523 1 96.62 307 PRO A O 1
ATOM 2417 N N . GLY A 1 308 ? -19.766 -28.297 10.656 1 97.75 308 GLY A N 1
ATOM 2418 C CA . GLY A 1 308 ? -20.25 -29.359 9.805 1 97.75 308 GLY A CA 1
ATOM 2419 C C . GLY A 1 308 ? -20.688 -28.891 8.43 1 97.75 308 GLY A C 1
ATOM 2420 O O . GLY A 1 308 ? -20.938 -29.703 7.539 1 97.75 308 GLY A O 1
ATOM 2421 N N . VAL A 1 309 ? -20.688 -27.594 8.195 1 98 309 VAL A N 1
ATOM 2422 C CA . VAL A 1 309 ? -21.234 -27.016 6.961 1 98 309 VAL A CA 1
ATOM 2423 C C . VAL A 1 309 ? -20.344 -27.422 5.777 1 98 309 VAL A C 1
ATOM 2425 O O . VAL A 1 309 ? -20.844 -27.609 4.664 1 98 309 VAL A O 1
ATOM 2428 N N . VAL A 1 310 ? -19.078 -27.547 6.031 1 98.38 310 VAL A N 1
ATOM 2429 C CA . VAL A 1 310 ? -18.172 -27.906 4.945 1 98.38 310 VAL A CA 1
ATOM 2430 C C . VAL A 1 310 ? -18.484 -29.297 4.434 1 98.38 310 VAL A C 1
ATOM 2432 O O . VAL A 1 310 ? -18.672 -29.5 3.229 1 98.38 310 VAL A O 1
ATOM 2435 N N . ALA A 1 311 ? -18.641 -30.234 5.328 1 98.06 311 ALA A N 1
ATOM 2436 C CA . ALA A 1 311 ? -19 -31.594 4.953 1 98.06 311 ALA A CA 1
ATOM 2437 C C . ALA A 1 311 ? -20.328 -31.641 4.219 1 98.06 311 ALA A C 1
ATOM 2439 O O . ALA A 1 311 ? -20.5 -32.375 3.246 1 98.06 311 ALA A O 1
ATOM 2440 N N . ALA A 1 312 ? -21.219 -30.891 4.691 1 97.75 312 ALA A N 1
ATOM 2441 C CA . ALA A 1 312 ? -22.531 -30.828 4.066 1 97.75 312 ALA A CA 1
ATOM 2442 C C . ALA A 1 312 ? -22.438 -30.359 2.621 1 97.75 312 ALA A C 1
ATOM 2444 O O . ALA A 1 312 ? -23.062 -30.938 1.724 1 97.75 312 ALA A O 1
ATOM 2445 N N . LEU A 1 313 ? -21.672 -29.344 2.381 1 97.5 313 LEU A N 1
ATOM 2446 C CA . LEU A 1 313 ? -21.562 -28.75 1.054 1 97.5 313 LEU A CA 1
ATOM 2447 C C . LEU A 1 313 ? -20.766 -29.641 0.114 1 97.5 313 LEU A C 1
ATOM 2449 O O . LEU A 1 313 ? -20.875 -29.531 -1.108 1 97.5 313 LEU A O 1
ATOM 2453 N N . LEU A 1 314 ? -19.969 -30.516 0.683 1 97.75 314 LEU A N 1
ATOM 2454 C CA . LEU A 1 314 ? -19.219 -31.469 -0.129 1 97.75 314 LEU A CA 1
ATOM 2455 C C . LEU A 1 314 ? -20.094 -32.625 -0.544 1 97.75 314 LEU A C 1
ATOM 2457 O O . LEU A 1 314 ? -19.766 -33.375 -1.472 1 97.75 314 LEU A O 1
ATOM 2461 N N . ASP A 1 315 ? -21.188 -32.844 0.173 1 96.5 315 ASP A N 1
ATOM 2462 C CA . ASP A 1 315 ? -22.172 -33.844 -0.218 1 96.5 315 ASP A CA 1
ATOM 2463 C C . ASP A 1 315 ? -23.094 -33.281 -1.31 1 96.5 315 ASP A C 1
ATOM 2465 O O . ASP A 1 315 ? -24.188 -32.812 -1.021 1 96.5 315 ASP A O 1
ATOM 2469 N N . VAL A 1 316 ? -22.719 -33.438 -2.506 1 93.38 316 VAL A N 1
ATOM 2470 C CA . VAL A 1 316 ? -23.406 -32.812 -3.627 1 93.38 316 VAL A CA 1
ATOM 2471 C C . VAL A 1 316 ? -24.688 -33.562 -3.953 1 93.38 316 VAL A C 1
ATOM 2473 O O . VAL A 1 316 ? -25.531 -33.062 -4.695 1 93.38 316 VAL A O 1
ATOM 2476 N N . ARG A 1 317 ? -24.859 -34.75 -3.443 1 93.88 317 ARG A N 1
ATOM 2477 C CA . ARG A 1 317 ? -26.141 -35.438 -3.596 1 93.88 317 ARG A CA 1
ATOM 2478 C C . ARG A 1 317 ? -27.219 -34.781 -2.77 1 93.88 317 ARG A C 1
ATOM 2480 O O . ARG A 1 317 ? -28.328 -34.531 -3.264 1 93.88 317 ARG A O 1
ATOM 2487 N N . ALA A 1 318 ? -26.812 -34.469 -1.571 1 93.44 318 ALA A N 1
ATOM 2488 C CA . ALA A 1 318 ? -27.75 -33.781 -0.673 1 93.44 318 ALA A CA 1
ATOM 2489 C C . ALA A 1 318 ? -27.891 -32.312 -1.03 1 93.44 318 ALA A C 1
ATOM 2491 O O . ALA A 1 318 ? -28.969 -31.734 -0.874 1 93.44 318 ALA A O 1
ATOM 2492 N N . HIS A 1 319 ? -26.766 -31.75 -1.499 1 92.88 319 HIS A N 1
ATOM 2493 C CA . HIS A 1 319 ? -26.734 -30.344 -1.869 1 92.88 319 HIS A CA 1
ATOM 2494 C C . HIS A 1 319 ? -26.141 -30.156 -3.258 1 92.88 319 HIS A C 1
ATOM 2496 O O . HIS A 1 319 ? -24.969 -29.781 -3.389 1 92.88 319 HIS A O 1
ATOM 2502 N N . PRO A 1 320 ? -26.922 -30.25 -4.25 1 89.94 320 PRO A N 1
ATOM 2503 C CA . PRO A 1 320 ? -26.422 -30.312 -5.621 1 89.94 320 PRO A CA 1
ATOM 2504 C C . PRO A 1 320 ? -26.047 -28.953 -6.184 1 89.94 320 PRO A C 1
ATOM 2506 O O . PRO A 1 320 ? -25.422 -28.859 -7.238 1 89.94 320 PRO A O 1
ATOM 2509 N N . ALA A 1 321 ? -26.531 -27.859 -5.426 1 90.56 321 ALA A N 1
ATOM 2510 C CA . ALA A 1 321 ? -26.281 -26.531 -5.949 1 90.56 321 ALA A CA 1
ATOM 2511 C C . ALA A 1 321 ? -25.641 -25.641 -4.887 1 90.56 321 ALA A C 1
ATOM 2513 O O . ALA A 1 321 ? -26.016 -25.688 -3.713 1 90.56 321 ALA A O 1
ATOM 2514 N N . LYS A 1 322 ? -24.734 -24.781 -5.34 1 92.69 322 LYS A N 1
ATOM 2515 C CA . LYS A 1 322 ? -23.984 -23.906 -4.457 1 92.69 322 LYS A CA 1
ATOM 2516 C C . LYS A 1 322 ? -24.875 -22.828 -3.855 1 92.69 322 LYS A C 1
ATOM 2518 O O . LYS A 1 322 ? -25.547 -22.094 -4.582 1 92.69 322 LYS A O 1
ATOM 2523 N N . PRO A 1 323 ? -24.875 -22.734 -2.568 1 94.12 323 PRO A N 1
ATOM 2524 C CA . PRO A 1 323 ? -25.578 -21.594 -1.963 1 94.12 323 PRO A CA 1
ATOM 2525 C C . PRO A 1 323 ? -24.891 -20.266 -2.252 1 94.12 323 PRO A C 1
ATOM 2527 O O . PRO A 1 323 ? -23.688 -20.219 -2.504 1 94.12 323 PRO A O 1
ATOM 2530 N N . LEU A 1 324 ? -25.688 -19.234 -2.211 1 92.62 324 LEU A N 1
ATOM 2531 C CA . LEU A 1 324 ? -25.125 -17.906 -2.441 1 92.62 324 LEU A CA 1
ATOM 2532 C C . LEU A 1 324 ? -24.344 -17.438 -1.228 1 92.62 324 LEU A C 1
ATOM 2534 O O . LEU A 1 324 ? -24.844 -17.453 -0.105 1 92.62 324 LEU A O 1
ATOM 2538 N N . TYR A 1 325 ? -23.109 -17.156 -1.405 1 93.56 325 TYR A N 1
ATOM 2539 C CA . TYR A 1 325 ? -22.281 -16.5 -0.395 1 93.56 325 TYR A CA 1
ATOM 2540 C C . TYR A 1 325 ? -21.172 -15.68 -1.043 1 93.56 325 TYR A C 1
ATOM 2542 O O . TYR A 1 325 ? -20.828 -15.898 -2.207 1 93.56 325 TYR A O 1
ATOM 2550 N N . GLY A 1 326 ? -20.719 -14.672 -0.323 1 93.31 326 GLY A N 1
ATOM 2551 C CA . GLY A 1 326 ? -19.688 -13.797 -0.837 1 93.31 326 GLY A CA 1
ATOM 2552 C C . GLY A 1 326 ? -18.328 -14.469 -0.928 1 93.31 326 GLY A C 1
ATOM 2553 O O . GLY A 1 326 ? -17.953 -15.258 -0.057 1 93.31 326 GLY A O 1
ATOM 2554 N N . LEU A 1 327 ? -17.562 -14.125 -1.931 1 95.75 327 LEU A N 1
ATOM 2555 C CA . LEU A 1 327 ? -16.219 -14.625 -2.146 1 95.75 327 LEU A CA 1
ATOM 2556 C C . LEU A 1 327 ? -15.219 -13.914 -1.231 1 95.75 327 LEU A C 1
ATOM 2558 O O . LEU A 1 327 ? -15.305 -12.695 -1.043 1 95.75 327 LEU A O 1
ATOM 2562 N N . ALA A 1 328 ? -14.312 -14.719 -0.555 1 97.44 328 ALA A N 1
ATOM 2563 C CA . ALA A 1 328 ? -13.266 -14.086 0.245 1 97.44 328 ALA A CA 1
ATOM 2564 C C . ALA A 1 328 ? -12.367 -13.219 -0.624 1 97.44 328 ALA A C 1
ATOM 2566 O O . ALA A 1 328 ? -12.172 -13.5 -1.808 1 97.44 328 ALA A O 1
ATOM 2567 N N . SER A 1 329 ? -11.766 -12.203 -0.05 1 97.06 329 SER A N 1
ATOM 2568 C CA . SER A 1 329 ? -10.93 -11.242 -0.754 1 97.06 329 SER A CA 1
ATOM 2569 C C . SER A 1 329 ? -9.781 -11.93 -1.481 1 97.06 329 SER A C 1
ATOM 2571 O O . SER A 1 329 ? -9.273 -12.953 -1.019 1 97.06 329 SER A O 1
ATOM 2573 N N . GLU A 1 330 ? -9.359 -11.367 -2.561 1 97.94 330 GLU A N 1
ATOM 2574 C CA . GLU A 1 330 ? -8.258 -11.906 -3.346 1 97.94 330 GLU A CA 1
ATOM 2575 C C . GLU A 1 330 ? -6.906 -11.461 -2.783 1 97.94 330 GLU A C 1
ATOM 2577 O O . GLU A 1 330 ? -5.91 -12.172 -2.91 1 97.94 330 GLU A O 1
ATOM 2582 N N . GLU A 1 331 ? -6.859 -10.383 -2.141 1 96.5 331 GLU A N 1
ATOM 2583 C CA . GLU A 1 331 ? -5.621 -9.727 -1.733 1 96.5 331 GLU A CA 1
ATOM 2584 C C . GLU A 1 331 ? -4.801 -10.609 -0.802 1 96.5 331 GLU A C 1
ATOM 2586 O O . GLU A 1 331 ? -3.578 -10.695 -0.937 1 96.5 331 GLU A O 1
ATOM 2591 N N . PRO A 1 332 ? -5.387 -11.359 0.059 1 97.19 332 PRO A N 1
ATOM 2592 C CA . PRO A 1 332 ? -4.605 -12.148 1.017 1 97.19 332 PRO A CA 1
ATOM 2593 C C . PRO A 1 332 ? -4.141 -13.484 0.441 1 97.19 332 PRO A C 1
ATOM 2595 O O . PRO A 1 332 ? -3.502 -14.273 1.143 1 97.19 332 PRO A O 1
ATOM 2598 N N . LEU A 1 333 ? -4.535 -13.781 -0.732 1 98.44 333 LEU A N 1
ATOM 2599 C CA . LEU A 1 333 ? -4.25 -15.086 -1.309 1 98.44 333 LEU A CA 1
ATOM 2600 C C . LEU A 1 333 ? -2.891 -15.094 -2 1 98.44 333 LEU A C 1
ATOM 2602 O O . LEU A 1 333 ? -2.58 -14.18 -2.773 1 98.44 333 LEU A O 1
ATOM 2606 N N . LEU A 1 334 ? -2.062 -16.094 -1.673 1 98.12 334 LEU A N 1
ATOM 2607 C CA . LEU A 1 334 ? -0.721 -16.266 -2.219 1 98.12 334 LEU A CA 1
ATOM 2608 C C . LEU A 1 334 ? -0.55 -17.672 -2.791 1 98.12 334 LEU A C 1
ATOM 2610 O O . LEU A 1 334 ? -0.709 -18.672 -2.074 1 98.12 334 LEU A O 1
ATOM 2614 N N . LEU A 1 335 ? -0.35 -17.766 -4.094 1 98.44 335 LEU A N 1
ATOM 2615 C CA . LEU A 1 335 ? 0.192 -19 -4.625 1 98.44 335 LEU A CA 1
ATOM 2616 C C . LEU A 1 335 ? 1.629 -19.219 -4.16 1 98.44 335 LEU A C 1
ATOM 2618 O O . LEU A 1 335 ? 2.559 -18.625 -4.719 1 98.44 335 LEU A O 1
ATOM 2622 N N . SER A 1 336 ? 1.808 -20.062 -3.191 1 96.75 336 SER A N 1
ATOM 2623 C CA . SER A 1 336 ? 3.104 -20.141 -2.527 1 96.75 336 SER A CA 1
ATOM 2624 C C . SER A 1 336 ? 4.059 -21.047 -3.301 1 96.75 336 SER A C 1
ATOM 2626 O O . SER A 1 336 ? 5.277 -20.922 -3.18 1 96.75 336 SER A O 1
ATOM 2628 N N . GLY A 1 337 ? 3.447 -21.984 -4.074 1 96.19 337 GLY A N 1
ATOM 2629 C CA . GLY A 1 337 ? 4.363 -22.812 -4.852 1 96.19 337 GLY A CA 1
ATOM 2630 C C . GLY A 1 337 ? 3.656 -23.766 -5.785 1 96.19 337 GLY A C 1
ATOM 2631 O O . GLY A 1 337 ? 2.523 -24.188 -5.52 1 96.19 337 GLY A O 1
ATOM 2632 N N . CYS A 1 338 ? 4.285 -24.094 -6.883 1 97.5 338 CYS A N 1
ATOM 2633 C CA . CYS A 1 338 ? 3.951 -25.188 -7.789 1 97.5 338 CYS A CA 1
ATOM 2634 C C . CYS A 1 338 ? 5.012 -26.281 -7.746 1 97.5 338 CYS A C 1
ATOM 2636 O O . CYS A 1 338 ? 6.203 -26 -7.895 1 97.5 338 CYS A O 1
ATOM 2638 N N . ARG A 1 339 ? 4.52 -27.5 -7.547 1 97 339 ARG A N 1
ATOM 2639 C CA . ARG A 1 339 ? 5.473 -28.594 -7.344 1 97 339 ARG A CA 1
ATOM 2640 C C . ARG A 1 339 ? 5.391 -29.609 -8.469 1 97 339 ARG A C 1
ATOM 2642 O O . ARG A 1 339 ? 4.332 -29.797 -9.078 1 97 339 ARG A O 1
ATOM 2649 N N . TYR A 1 340 ? 6.504 -30.219 -8.688 1 98.12 340 TYR A N 1
ATOM 2650 C CA . TYR A 1 340 ? 6.664 -31.219 -9.742 1 98.12 340 TYR A CA 1
ATOM 2651 C C . TYR A 1 340 ? 7.371 -32.469 -9.211 1 98.12 340 TYR A C 1
ATOM 2653 O O . TYR A 1 340 ? 7.812 -32.5 -8.055 1 98.12 340 TYR A O 1
ATOM 2661 N N . ALA A 1 341 ? 7.43 -33.5 -10.117 1 97.12 341 ALA A N 1
ATOM 2662 C CA . ALA A 1 341 ? 8.133 -34.719 -9.711 1 97.12 341 ALA A CA 1
ATOM 2663 C C . ALA A 1 341 ? 9.57 -34.406 -9.305 1 97.12 341 ALA A C 1
ATOM 2665 O O . ALA A 1 341 ? 10.211 -33.531 -9.875 1 97.12 341 ALA A O 1
ATOM 2666 N N . PRO A 1 342 ? 10.008 -35.156 -8.281 1 95.5 342 PRO A N 1
ATOM 2667 C CA . PRO A 1 342 ? 11.383 -34.906 -7.848 1 95.5 342 PRO A CA 1
ATOM 2668 C C . PRO A 1 342 ? 12.383 -34.969 -9 1 95.5 342 PRO A C 1
ATOM 2670 O O . PRO A 1 342 ? 12.359 -35.906 -9.797 1 95.5 342 PRO A O 1
ATOM 2673 N N . GLY A 1 343 ? 13.055 -33.906 -9.125 1 94.62 343 GLY A N 1
ATOM 2674 C CA . GLY A 1 343 ? 14.117 -33.875 -10.117 1 94.62 343 GLY A CA 1
ATOM 2675 C C . GLY A 1 343 ? 13.68 -33.281 -11.438 1 94.62 343 GLY A C 1
ATOM 2676 O O . GLY A 1 343 ? 14.508 -33 -12.312 1 94.62 343 GLY A O 1
ATOM 2677 N N . GLU A 1 344 ? 12.414 -33.031 -11.594 1 97.5 344 GLU A N 1
ATOM 2678 C CA . GLU A 1 344 ? 11.906 -32.5 -12.859 1 97.5 344 GLU A CA 1
ATOM 2679 C C . GLU A 1 344 ? 12.391 -31.078 -13.086 1 97.5 344 GLU A C 1
ATOM 2681 O O . GLU A 1 344 ? 12.797 -30.734 -14.203 1 97.5 344 GLU A O 1
ATOM 2686 N N . LEU A 1 345 ? 12.312 -30.328 -12.016 1 97.31 345 LEU A N 1
ATOM 2687 C CA . LEU A 1 345 ? 12.789 -28.938 -12.062 1 97.31 345 LEU A CA 1
ATOM 2688 C C . LEU A 1 345 ? 13.805 -28.688 -10.953 1 97.31 345 LEU A C 1
ATOM 2690 O O . LEU A 1 345 ? 13.5 -28.875 -9.773 1 97.31 345 LEU A O 1
ATOM 2694 N N . ARG A 1 346 ? 14.961 -28.359 -11.312 1 94.75 346 ARG A N 1
ATOM 2695 C CA . ARG A 1 346 ? 16 -27.906 -10.398 1 94.75 346 ARG A CA 1
ATOM 2696 C C . ARG A 1 346 ? 16.453 -26.484 -10.734 1 94.75 346 ARG A C 1
ATOM 2698 O O . ARG A 1 346 ? 17.422 -26.297 -11.461 1 94.75 346 ARG A O 1
ATOM 2705 N N . PHE A 1 347 ? 15.797 -25.578 -10.117 1 96 347 PHE A N 1
ATOM 2706 C CA . PHE A 1 347 ? 15.984 -24.172 -10.477 1 96 347 PHE A CA 1
ATOM 2707 C C . PHE A 1 347 ? 17.391 -23.703 -10.102 1 96 347 PHE A C 1
ATOM 2709 O O . PHE A 1 347 ? 17.844 -23.922 -8.977 1 96 347 PHE A O 1
ATOM 2716 N N . LEU A 1 348 ? 18 -23.172 -11.055 1 95.44 348 LEU A N 1
ATOM 2717 C CA . LEU A 1 348 ? 19.25 -22.453 -10.82 1 95.44 348 LEU A CA 1
ATOM 2718 C C . LEU A 1 348 ? 18.984 -21.047 -10.297 1 95.44 348 LEU A C 1
ATOM 2720 O O . LEU A 1 348 ? 18.188 -20.297 -10.883 1 95.44 348 LEU A O 1
ATOM 2724 N N . ARG A 1 349 ? 19.641 -20.781 -9.172 1 95.38 349 ARG A N 1
ATOM 2725 C CA . ARG A 1 349 ? 19.516 -19.469 -8.523 1 95.38 349 ARG A CA 1
ATOM 2726 C C . ARG A 1 349 ? 20.875 -18.891 -8.195 1 95.38 349 ARG A C 1
ATOM 2728 O O . ARG A 1 349 ? 21.781 -19.625 -7.781 1 95.38 349 ARG A O 1
ATOM 2735 N N . THR A 1 350 ? 21.016 -17.625 -8.445 1 93.69 350 THR A N 1
ATOM 2736 C CA . THR A 1 350 ? 22.266 -16.953 -8.07 1 93.69 350 THR A CA 1
ATOM 2737 C C . THR A 1 350 ? 22.047 -16.078 -6.828 1 93.69 350 THR A C 1
ATOM 2739 O O . THR A 1 350 ? 20.969 -15.531 -6.629 1 93.69 350 THR A O 1
ATOM 2742 N N . GLU A 1 351 ? 23.094 -16 -6.008 1 93.31 351 GLU A N 1
ATOM 2743 C CA . GLU A 1 351 ? 23.031 -15.148 -4.824 1 93.31 351 GLU A CA 1
ATOM 2744 C C . GLU A 1 351 ? 22.766 -13.695 -5.203 1 93.31 351 GLU A C 1
ATOM 2746 O O . GLU A 1 351 ? 22.016 -12.992 -4.523 1 93.31 351 GLU A O 1
ATOM 2751 N N . ALA A 1 352 ? 23.406 -13.328 -6.262 1 93.31 352 ALA A N 1
ATOM 2752 C CA . ALA A 1 352 ? 23.25 -11.945 -6.711 1 93.31 352 ALA A CA 1
ATOM 2753 C C . ALA A 1 352 ? 21.781 -11.633 -7.031 1 93.31 352 ALA A C 1
ATOM 2755 O O . ALA A 1 352 ? 21.266 -10.594 -6.617 1 93.31 352 ALA A O 1
ATOM 2756 N N . ASN A 1 353 ? 21.156 -12.516 -7.766 1 95.56 353 ASN A N 1
ATOM 2757 C CA . ASN A 1 353 ? 19.75 -12.312 -8.109 1 95.56 353 ASN A CA 1
ATOM 2758 C C . ASN A 1 353 ? 18.859 -12.367 -6.867 1 95.56 353 ASN A C 1
ATOM 2760 O O . ASN A 1 353 ? 17.969 -11.539 -6.703 1 95.56 353 ASN A O 1
ATOM 2764 N N . ARG A 1 354 ? 19.062 -13.32 -6.031 1 96.06 354 ARG A N 1
ATOM 2765 C CA . ARG A 1 354 ? 18.297 -13.453 -4.797 1 96.06 354 ARG A CA 1
ATOM 2766 C C . ARG A 1 354 ? 18.422 -12.188 -3.947 1 96.06 354 ARG A C 1
ATOM 2768 O O . ARG A 1 354 ? 17.406 -11.68 -3.449 1 96.06 354 ARG A O 1
ATOM 2775 N N . ASP A 1 355 ? 19.609 -11.703 -3.842 1 94.94 355 ASP A N 1
ATOM 2776 C CA . ASP A 1 355 ? 19.859 -10.516 -3.029 1 94.94 355 ASP A CA 1
ATOM 2777 C C . ASP A 1 355 ? 19.109 -9.305 -3.596 1 94.94 355 ASP A C 1
ATOM 2779 O O . ASP A 1 355 ? 18.531 -8.516 -2.846 1 94.94 355 ASP A O 1
ATOM 2783 N N . GLN A 1 356 ? 19.203 -9.219 -4.859 1 96.12 356 GLN A N 1
ATOM 2784 C CA . GLN A 1 356 ? 18.516 -8.102 -5.508 1 96.12 356 GLN A CA 1
ATOM 2785 C C . GLN A 1 356 ? 17 -8.188 -5.305 1 96.12 356 GLN A C 1
ATOM 2787 O O . GLN A 1 356 ? 16.359 -7.188 -5.012 1 96.12 356 GLN A O 1
ATOM 2792 N N . VAL A 1 357 ? 16.484 -9.344 -5.469 1 97.56 357 VAL A N 1
ATOM 2793 C CA . VAL A 1 357 ? 15.047 -9.555 -5.281 1 97.56 357 VAL A CA 1
ATOM 2794 C C . VAL A 1 357 ? 14.664 -9.273 -3.828 1 97.56 357 VAL A C 1
ATOM 2796 O O . VAL A 1 357 ? 13.68 -8.586 -3.561 1 97.56 357 VAL A O 1
ATOM 2799 N N . CYS A 1 358 ? 15.461 -9.734 -2.912 1 96.31 358 CYS A N 1
ATOM 2800 C CA . CYS A 1 358 ? 15.195 -9.523 -1.491 1 96.31 358 CYS A CA 1
ATOM 2801 C C . CYS A 1 358 ? 15.25 -8.039 -1.138 1 96.31 358 CYS A C 1
ATOM 2803 O O . CYS A 1 358 ? 14.469 -7.57 -0.311 1 96.31 358 CYS A O 1
ATOM 2805 N N . LYS A 1 359 ? 16.172 -7.387 -1.75 1 96 359 LYS A N 1
ATOM 2806 C CA . LYS A 1 359 ? 16.297 -5.957 -1.491 1 96 359 LYS A CA 1
ATOM 2807 C C . LYS A 1 359 ? 15.031 -5.211 -1.926 1 96 359 LYS A C 1
ATOM 2809 O O . LYS A 1 359 ? 14.492 -4.398 -1.17 1 96 359 LYS A O 1
ATOM 2814 N N . VAL A 1 360 ? 14.57 -5.508 -3.084 1 97.12 360 VAL A N 1
ATOM 2815 C CA . VAL A 1 360 ? 13.398 -4.852 -3.645 1 97.12 360 VAL A CA 1
ATOM 2816 C C . VAL A 1 360 ? 12.164 -5.18 -2.797 1 97.12 360 VAL A C 1
ATOM 2818 O O . VAL A 1 360 ? 11.398 -4.285 -2.432 1 97.12 360 VAL A O 1
ATOM 2821 N N . LEU A 1 361 ? 11.984 -6.375 -2.434 1 96.75 361 LEU A N 1
ATOM 2822 C CA . LEU A 1 361 ? 10.836 -6.805 -1.645 1 96.75 361 LEU A CA 1
ATOM 2823 C C . LEU A 1 361 ? 10.938 -6.293 -0.212 1 96.75 361 LEU A C 1
ATOM 2825 O O . LEU A 1 361 ? 9.922 -6 0.423 1 96.75 361 LEU A O 1
ATOM 2829 N N . GLY A 1 362 ? 12.156 -6.25 0.274 1 95.06 362 GLY A N 1
ATOM 2830 C CA . GLY A 1 362 ? 12.367 -5.688 1.599 1 95.06 362 GLY A CA 1
ATOM 2831 C C . GLY A 1 362 ? 11.906 -4.242 1.712 1 95.06 362 GLY A C 1
ATOM 2832 O O . GLY A 1 362 ? 11.297 -3.857 2.711 1 95.06 362 GLY A O 1
ATOM 2833 N N . ARG A 1 363 ? 12.234 -3.467 0.723 1 95.38 363 ARG A N 1
ATOM 2834 C CA . ARG A 1 363 ? 11.781 -2.08 0.692 1 95.38 363 ARG A CA 1
ATOM 2835 C C . ARG A 1 363 ? 10.258 -2 0.675 1 95.38 363 ARG A C 1
ATOM 2837 O O . ARG A 1 363 ? 9.672 -1.155 1.351 1 95.38 363 ARG A O 1
ATOM 2844 N N . ALA A 1 364 ? 9.648 -2.854 -0.108 1 95.62 364 ALA A N 1
ATOM 2845 C CA . ALA A 1 364 ? 8.188 -2.902 -0.149 1 95.62 364 ALA A CA 1
ATOM 2846 C C . ALA A 1 364 ? 7.613 -3.264 1.218 1 95.62 364 ALA A C 1
ATOM 2848 O O . ALA A 1 364 ? 6.629 -2.67 1.66 1 95.62 364 ALA A O 1
ATOM 2849 N N . LEU A 1 365 ? 8.172 -4.219 1.876 1 95.19 365 LEU A N 1
ATOM 2850 C CA . LEU A 1 365 ? 7.738 -4.621 3.211 1 95.19 365 LEU A CA 1
ATOM 2851 C C . LEU A 1 365 ? 7.84 -3.453 4.188 1 95.19 365 LEU A C 1
ATOM 2853 O O . LEU A 1 365 ? 6.902 -3.189 4.945 1 95.19 365 LEU A O 1
ATOM 2857 N N . ASP A 1 366 ? 8.984 -2.75 4.145 1 94.44 366 ASP A N 1
ATOM 2858 C CA . ASP A 1 366 ? 9.172 -1.594 5.016 1 94.44 366 ASP A CA 1
ATOM 2859 C C . ASP A 1 366 ? 8.062 -0.564 4.809 1 94.44 366 ASP A C 1
ATOM 2861 O O . ASP A 1 366 ? 7.523 -0.022 5.777 1 94.44 366 ASP A O 1
ATOM 2865 N N . SER A 1 367 ? 7.781 -0.323 3.607 1 94.94 367 SER A N 1
ATOM 2866 C CA . SER A 1 367 ? 6.738 0.643 3.277 1 94.94 367 SER A CA 1
ATOM 2867 C C . SER A 1 367 ? 5.395 0.229 3.871 1 94.94 367 SER A C 1
ATOM 2869 O O . SER A 1 367 ? 4.707 1.044 4.484 1 94.94 367 SER A O 1
ATOM 2871 N N . HIS A 1 368 ? 4.996 -1.01 3.678 1 94.19 368 HIS A N 1
ATOM 2872 C CA . HIS A 1 368 ? 3.719 -1.483 4.203 1 94.19 368 HIS A CA 1
ATOM 2873 C C . HIS A 1 368 ? 3.703 -1.449 5.727 1 94.19 368 HIS A C 1
ATOM 2875 O O . HIS A 1 368 ? 2.666 -1.173 6.336 1 94.19 368 HIS A O 1
ATOM 2881 N N . LEU A 1 369 ? 4.824 -1.768 6.359 1 93.19 369 LEU A N 1
ATOM 2882 C CA . LEU A 1 369 ? 4.91 -1.724 7.812 1 93.19 369 LEU A CA 1
ATOM 2883 C C . LEU A 1 369 ? 4.75 -0.295 8.328 1 93.19 369 LEU A C 1
ATOM 2885 O O . LEU A 1 369 ? 4.051 -0.06 9.312 1 93.19 369 LEU A O 1
ATOM 2889 N N . VAL A 1 370 ? 5.43 0.624 7.66 1 94 370 VAL A N 1
ATOM 2890 C CA . VAL A 1 370 ? 5.324 2.031 8.031 1 94 370 VAL A CA 1
ATOM 2891 C C . VAL A 1 370 ? 3.871 2.488 7.91 1 94 370 VAL A C 1
ATOM 2893 O O . VAL A 1 370 ? 3.328 3.094 8.836 1 94 370 VAL A O 1
ATOM 2896 N N . ARG A 1 371 ? 3.252 2.189 6.836 1 94.44 371 ARG A N 1
ATOM 2897 C CA . ARG A 1 371 ? 1.88 2.629 6.598 1 94.44 371 ARG A CA 1
ATOM 2898 C C . ARG A 1 371 ? 0.918 1.977 7.586 1 94.44 371 ARG A C 1
ATOM 2900 O O . ARG A 1 371 ? -0.015 2.621 8.07 1 94.44 371 ARG A O 1
ATOM 2907 N N . ALA A 1 372 ? 1.117 0.72 7.848 1 93.31 372 ALA A N 1
ATOM 2908 C CA . ALA A 1 372 ? 0.302 0.045 8.852 1 93.31 372 ALA A CA 1
ATOM 2909 C C . ALA A 1 372 ? 0.463 0.701 10.227 1 93.31 372 ALA A C 1
ATOM 2911 O O . ALA A 1 372 ? -0.518 0.895 10.945 1 93.31 372 ALA A O 1
ATOM 2912 N N . SER A 1 373 ? 1.674 1.044 10.57 1 92.44 373 SER A N 1
ATOM 2913 C CA . SER A 1 373 ? 1.945 1.668 11.859 1 92.44 373 SER A CA 1
ATOM 2914 C C . SER A 1 373 ? 1.312 3.053 11.945 1 92.44 373 SER A C 1
ATOM 2916 O O . SER A 1 373 ? 0.743 3.414 12.977 1 92.44 373 SER A O 1
ATOM 2918 N N . LEU A 1 374 ? 1.52 3.793 10.891 1 94.38 374 LEU A N 1
ATOM 2919 C CA . LEU A 1 374 ? 0.896 5.109 10.812 1 94.38 374 LEU A CA 1
ATOM 2920 C C . LEU A 1 374 ? -0.612 5.012 11.008 1 94.38 374 LEU A C 1
ATOM 2922 O O . LEU A 1 374 ? -1.183 5.738 11.828 1 94.38 374 LEU A O 1
ATOM 2926 N N . LEU A 1 375 ? -1.255 4.086 10.359 1 95.12 375 LEU A N 1
ATOM 2927 C CA . LEU A 1 375 ? -2.701 3.91 10.445 1 95.12 375 LEU A CA 1
ATOM 2928 C C . LEU A 1 375 ? -3.113 3.451 11.836 1 95.12 375 LEU A C 1
ATOM 2930 O O . LEU A 1 375 ? -4.152 3.875 12.352 1 95.12 375 LEU A O 1
ATOM 2934 N N . SER A 1 376 ? -2.34 2.572 12.398 1 92.31 376 SER A N 1
ATOM 2935 C CA . SER A 1 376 ? -2.619 2.131 13.758 1 92.31 376 SER A CA 1
ATOM 2936 C C . SER A 1 376 ? -2.602 3.301 14.734 1 92.31 376 SER A C 1
ATOM 2938 O O . SER A 1 376 ? -3.471 3.406 15.609 1 92.31 376 SER A O 1
ATOM 2940 N N . GLU A 1 377 ? -1.605 4.172 14.578 1 92.25 377 GLU A N 1
ATOM 2941 C CA . GLU A 1 377 ? -1.511 5.375 15.398 1 92.25 377 GLU A CA 1
ATOM 2942 C C . GLU A 1 377 ? -2.734 6.266 15.211 1 92.25 377 GLU A C 1
ATOM 2944 O O . GLU A 1 377 ? -3.307 6.758 16.188 1 92.25 377 GLU A O 1
ATOM 2949 N N . ILE A 1 378 ? -3.123 6.453 14.039 1 95.5 378 ILE A N 1
ATOM 2950 C CA . ILE A 1 378 ? -4.262 7.301 13.703 1 95.5 378 ILE A CA 1
ATOM 2951 C C . ILE A 1 378 ? -5.535 6.723 14.32 1 95.5 378 ILE A C 1
ATOM 2953 O O . ILE A 1 378 ? -6.301 7.441 14.961 1 95.5 378 ILE A O 1
ATOM 2957 N N . LEU A 1 379 ? -5.727 5.438 14.133 1 94.38 379 LEU A N 1
ATOM 2958 C CA . LEU A 1 379 ? -6.934 4.785 14.625 1 94.38 379 LEU A CA 1
ATOM 2959 C C . LEU A 1 379 ? -6.996 4.836 16.141 1 94.38 379 LEU A C 1
ATOM 2961 O O . LEU A 1 379 ? -8.07 5.004 16.719 1 94.38 379 LEU A O 1
ATOM 2965 N N . THR A 1 380 ? -5.879 4.688 16.797 1 91.62 380 THR A N 1
ATOM 2966 C CA . THR A 1 380 ? -5.82 4.797 18.25 1 91.62 380 THR A CA 1
ATOM 2967 C C . THR A 1 380 ? -6.238 6.195 18.703 1 91.62 380 THR A C 1
ATOM 2969 O O . THR A 1 380 ? -7.055 6.336 19.625 1 91.62 380 THR A O 1
ATOM 2972 N N . LYS A 1 381 ? -5.719 7.164 18.031 1 92.94 381 LYS A N 1
ATOM 2973 C CA . LYS A 1 381 ? -6.027 8.547 18.391 1 92.94 381 LYS A CA 1
ATOM 2974 C C . LYS A 1 381 ? -7.5 8.867 18.125 1 92.94 381 LYS A C 1
ATOM 2976 O O . LYS A 1 381 ? -8.148 9.531 18.938 1 92.94 381 LYS A O 1
ATOM 2981 N N . LEU A 1 382 ? -8.016 8.406 17.016 1 94.5 382 LEU A N 1
ATOM 2982 C CA . LEU A 1 382 ? -9.422 8.633 16.703 1 94.5 382 LEU A CA 1
ATOM 2983 C C . LEU A 1 382 ? -10.32 7.973 17.734 1 94.5 382 LEU A C 1
ATOM 2985 O O . LEU A 1 382 ? -11.375 8.508 18.078 1 94.5 382 LEU A O 1
ATOM 2989 N N . GLY A 1 383 ? -9.883 6.82 18.203 1 90.25 383 GLY A N 1
ATOM 2990 C CA . GLY A 1 383 ? -10.648 6.117 19.219 1 90.25 383 GLY A CA 1
ATOM 2991 C C . GLY A 1 383 ? -10.75 6.879 20.531 1 90.25 383 GLY A C 1
ATOM 2992 O O . GLY A 1 383 ? -11.688 6.688 21.297 1 90.25 383 GLY A O 1
ATOM 2993 N N . GLU A 1 384 ? -9.82 7.777 20.75 1 88.19 384 GLU A N 1
ATOM 2994 C CA . GLU A 1 384 ? -9.766 8.547 22 1 88.19 384 GLU A CA 1
ATOM 2995 C C . GLU A 1 384 ? -10.57 9.836 21.875 1 88.19 384 GLU A C 1
ATOM 2997 O O . GLU A 1 384 ? -10.828 10.5 22.891 1 88.19 384 GLU A O 1
ATOM 3002 N N . ASP A 1 385 ? -10.969 10.133 20.688 1 87.25 385 ASP A N 1
ATOM 3003 C CA . ASP A 1 385 ? -11.664 11.398 20.453 1 87.25 385 ASP A CA 1
ATOM 3004 C C . ASP A 1 385 ? -13.039 11.391 21.109 1 87.25 385 ASP A C 1
ATOM 3006 O O . ASP A 1 385 ? -13.742 10.375 21.078 1 87.25 385 ASP A O 1
ATOM 3010 N N . GLU A 1 386 ? -13.352 12.508 21.766 1 82.75 386 GLU A N 1
ATOM 3011 C CA . GLU A 1 386 ? -14.688 12.695 22.328 1 82.75 386 GLU A CA 1
ATOM 3012 C C . GLU A 1 386 ? -15.68 13.164 21.266 1 82.75 386 GLU A C 1
ATOM 3014 O O . GLU A 1 386 ? -15.359 14.055 20.469 1 82.75 386 GLU A O 1
ATOM 3019 N N . CYS A 1 387 ? -16.75 12.453 21.141 1 82.88 387 CYS A N 1
ATOM 3020 C CA . CYS A 1 387 ? -17.766 12.812 20.156 1 82.88 387 CYS A CA 1
ATOM 3021 C C . CYS A 1 387 ? -19 13.406 20.828 1 82.88 387 CYS A C 1
ATOM 3023 O O . CYS A 1 387 ? -19.281 13.102 22 1 82.88 387 CYS A O 1
ATOM 3025 N N . ALA A 1 388 ? -19.5 14.484 20.188 1 70.56 388 ALA A N 1
ATOM 3026 C CA . ALA A 1 388 ? -20.75 15.055 20.672 1 70.56 388 ALA A CA 1
ATOM 3027 C C . ALA A 1 388 ? -21.891 14.039 20.578 1 70.56 388 ALA A C 1
ATOM 3029 O O . ALA A 1 388 ? -21.875 13.156 19.719 1 70.56 388 ALA A O 1
ATOM 3030 N N . LEU A 1 389 ? -22.734 13.82 21.734 1 56.56 389 LEU A N 1
ATOM 3031 C CA . LEU A 1 389 ? -23.891 12.938 21.844 1 56.56 389 LEU A CA 1
ATOM 3032 C C . LEU A 1 389 ? -24.797 13.07 20.625 1 56.56 389 LEU A C 1
ATOM 3034 O O . LEU A 1 389 ? -24.922 14.148 20.047 1 56.56 389 LEU A O 1
ATOM 3038 N N . PRO A 1 390 ? -25.188 11.969 19.984 1 52.38 390 PRO A N 1
ATOM 3039 C CA . PRO A 1 390 ? -26.125 11.961 18.844 1 52.38 390 PRO A CA 1
ATOM 3040 C C . PRO A 1 390 ? -27.281 12.93 19.031 1 52.38 390 PRO A C 1
ATOM 3042 O O . PRO A 1 390 ? -27.719 13.172 20.172 1 52.38 390 PRO A O 1
ATOM 3045 N N . SER A 1 391 ? -27.391 14.016 18.328 1 46.75 391 SER A N 1
ATOM 3046 C CA . SER A 1 391 ? -28.703 14.641 18.406 1 46.75 391 SER A CA 1
ATOM 3047 C C . SER A 1 391 ? -29.812 13.594 18.531 1 46.75 391 SER A C 1
ATOM 3049 O O . SER A 1 391 ? -29.641 12.453 18.094 1 46.75 391 SER A O 1
ATOM 3051 N N . ALA A 1 392 ? -30.797 13.75 19.5 1 39.28 392 ALA A N 1
ATOM 3052 C CA . ALA A 1 392 ? -31.906 12.859 19.797 1 39.28 392 ALA A CA 1
ATOM 3053 C C . ALA A 1 392 ? -32.406 12.141 18.547 1 39.28 392 ALA A C 1
ATOM 3055 O O . ALA A 1 392 ? -33 11.07 18.625 1 39.28 392 ALA A O 1
ATOM 3056 N N . GLY A 1 393 ? -32.688 12.789 17.375 1 39.06 393 GLY A N 1
ATOM 3057 C CA . GLY A 1 393 ? -33.656 12.305 16.422 1 39.06 393 GLY A CA 1
ATOM 3058 C C . GLY A 1 393 ? -33.125 11.164 15.562 1 39.06 393 GLY A C 1
ATOM 3059 O O . GLY A 1 393 ? -33.906 10.57 14.789 1 39.06 393 GLY A O 1
ATOM 3060 N N . ARG A 1 394 ? -31.984 11.273 14.883 1 40.78 394 ARG A N 1
ATOM 3061 C CA . ARG A 1 394 ? -31.875 10.32 13.789 1 40.78 394 ARG A CA 1
ATOM 3062 C C . ARG A 1 394 ? -31.391 8.961 14.289 1 40.78 394 ARG A C 1
ATOM 3064 O O . ARG A 1 394 ? -30.203 8.758 14.516 1 40.78 394 ARG A O 1
ATOM 3071 N N . GLU A 1 395 ? -32.125 8.516 15.211 1 39.84 395 GLU A N 1
ATOM 3072 C CA . GLU A 1 395 ? -31.969 7.102 15.523 1 39.84 395 GLU A CA 1
ATOM 3073 C C . GLU A 1 395 ? -31.547 6.305 14.297 1 39.84 395 GLU A C 1
ATOM 3075 O O . GLU A 1 395 ? -32.219 6.328 13.266 1 39.84 395 GLU A O 1
ATOM 3080 N N . ARG A 1 396 ? -30.391 6.359 13.938 1 41.31 396 ARG A N 1
ATOM 3081 C CA . ARG A 1 396 ? -29.984 5.469 12.859 1 41.31 396 ARG A CA 1
ATOM 3082 C C . ARG A 1 396 ? -30.719 4.137 12.938 1 41.31 396 ARG A C 1
ATOM 3084 O O . ARG A 1 396 ? -30.734 3.494 13.992 1 41.31 396 ARG A O 1
ATOM 3091 N N . ARG A 1 397 ? -31.75 4.074 12.195 1 37.88 397 ARG A N 1
ATOM 3092 C CA . ARG A 1 397 ? -32.344 2.76 11.992 1 37.88 397 ARG A CA 1
ATOM 3093 C C . ARG A 1 397 ? -31.281 1.669 11.992 1 37.88 397 ARG A C 1
ATOM 3095 O O . ARG A 1 397 ? -30.375 1.684 11.164 1 37.88 397 ARG A O 1
ATOM 3102 N N . ALA A 1 398 ? -30.844 1.388 13.125 1 40.59 398 ALA A N 1
ATOM 3103 C CA . ALA A 1 398 ? -30.047 0.169 13.117 1 40.59 398 ALA A CA 1
ATOM 3104 C C . ALA A 1 398 ? -30.391 -0.701 11.906 1 40.59 398 ALA A C 1
ATOM 3106 O O . ALA A 1 398 ? -31.531 -1.127 11.742 1 40.59 398 ALA A O 1
ATOM 3107 N N . ARG A 1 399 ? -29.984 -0.418 10.805 1 40.78 399 ARG A N 1
ATOM 3108 C CA . ARG A 1 399 ? -30.266 -1.413 9.773 1 40.78 399 ARG A CA 1
ATOM 3109 C C . ARG A 1 399 ? -30.375 -2.811 10.375 1 40.78 399 ARG A C 1
ATOM 3111 O O . ARG A 1 399 ? -29.484 -3.236 11.117 1 40.78 399 ARG A O 1
ATOM 3118 N N . ARG A 1 400 ? -31.438 -3.186 10.758 1 41.16 400 ARG A N 1
ATOM 3119 C CA . ARG A 1 400 ? -31.734 -4.57 11.109 1 41.16 400 ARG A CA 1
ATOM 3120 C C . ARG A 1 400 ? -30.781 -5.527 10.398 1 41.16 400 ARG A C 1
ATOM 3122 O O . ARG A 1 400 ? -30.703 -5.539 9.172 1 41.16 400 ARG A O 1
ATOM 3129 N N . HIS A 1 401 ? -29.531 -5.531 10.844 1 48 401 HIS A N 1
ATOM 3130 C CA . HIS A 1 401 ? -28.812 -6.695 10.328 1 48 401 HIS A CA 1
ATOM 3131 C C . HIS A 1 401 ? -29.781 -7.828 9.992 1 48 401 HIS A C 1
ATOM 3133 O O . HIS A 1 401 ? -30.531 -8.289 10.867 1 48 401 HIS A O 1
ATOM 3139 N N . GLY A 1 402 ? -30.438 -7.711 9 1 51.91 402 GLY A N 1
ATOM 3140 C CA . GLY A 1 402 ? -31.312 -8.812 8.617 1 51.91 402 GLY A CA 1
ATOM 3141 C C . GLY A 1 402 ? -30.891 -10.141 9.219 1 51.91 402 GLY A C 1
ATOM 3142 O O . GLY A 1 402 ? -29.734 -10.305 9.625 1 51.91 402 GLY A O 1
ATOM 3143 N N . GLU A 1 403 ? -31.828 -10.867 9.727 1 66.38 403 GLU A N 1
ATOM 3144 C CA . GLU A 1 403 ? -31.656 -12.219 10.25 1 66.38 403 GLU A CA 1
ATOM 3145 C C . GLU A 1 403 ? -30.688 -13.023 9.383 1 66.38 403 GLU A C 1
ATOM 3147 O O . GLU A 1 403 ? -30.828 -13.07 8.164 1 66.38 403 GLU A O 1
ATOM 3152 N N . ARG A 1 404 ? -29.547 -13.289 9.953 1 78.94 404 ARG A N 1
ATOM 3153 C CA . ARG A 1 404 ? -28.578 -14.156 9.297 1 78.94 404 ARG A CA 1
ATOM 3154 C C . ARG A 1 404 ? -29.234 -15.43 8.781 1 78.94 404 ARG A C 1
ATOM 3156 O O . ARG A 1 404 ? -29.922 -16.125 9.531 1 78.94 404 ARG A O 1
ATOM 3163 N N . VAL A 1 405 ? -29.125 -15.656 7.504 1 86.5 405 VAL A N 1
ATOM 3164 C CA . VAL A 1 405 ? -29.609 -16.891 6.906 1 86.5 405 VAL A CA 1
ATOM 3165 C C . VAL A 1 405 ? -28.453 -17.875 6.762 1 86.5 405 VAL A C 1
ATOM 3167 O O . VAL A 1 405 ? -27.453 -17.578 6.109 1 86.5 405 VAL A O 1
ATOM 3170 N N . PRO A 1 406 ? -28.609 -19.062 7.441 1 87.19 406 PRO A N 1
ATOM 3171 C CA . PRO A 1 406 ? -27.562 -20.062 7.285 1 87.19 406 PRO A CA 1
ATOM 3172 C C . PRO A 1 406 ? -27.328 -20.453 5.828 1 87.19 406 PRO A C 1
ATOM 3174 O O . PRO A 1 406 ? -28.266 -20.422 5.02 1 87.19 406 PRO A O 1
ATOM 3177 N N . LEU A 1 407 ? -26.141 -20.812 5.574 1 87.19 407 LEU A N 1
ATOM 3178 C CA . LEU A 1 407 ? -25.688 -21.094 4.211 1 87.19 407 LEU A CA 1
ATOM 3179 C C . LEU A 1 407 ? -26.625 -22.094 3.531 1 87.19 407 LEU A C 1
ATOM 3181 O O . LEU A 1 407 ? -27.031 -21.891 2.383 1 87.19 407 LEU A O 1
ATOM 3185 N N . LEU A 1 408 ? -26.969 -23.156 4.238 1 86.5 408 LEU A N 1
ATOM 3186 C CA . LEU A 1 408 ? -27.719 -24.25 3.637 1 86.5 408 LEU A CA 1
ATOM 3187 C C . LEU A 1 408 ? -29.156 -23.828 3.355 1 86.5 408 LEU A C 1
ATOM 3189 O O . LEU A 1 408 ? -29.875 -24.5 2.625 1 86.5 408 LEU A O 1
ATOM 3193 N N . GLN A 1 409 ? -29.516 -22.688 3.885 1 85.75 409 GLN A N 1
ATOM 3194 C CA . GLN A 1 409 ? -30.875 -22.203 3.713 1 85.75 409 GLN A CA 1
ATOM 3195 C C . GLN A 1 409 ? -30.922 -21.031 2.738 1 85.75 409 GLN A C 1
ATOM 3197 O O . GLN A 1 409 ? -32 -20.5 2.441 1 85.75 409 GLN A O 1
ATOM 3202 N N . ARG A 1 410 ? -29.828 -20.703 2.238 1 88 410 ARG A N 1
ATOM 3203 C CA . ARG A 1 410 ? -29.75 -19.578 1.314 1 88 410 ARG A CA 1
ATOM 3204 C C . ARG A 1 410 ? -30.172 -19.984 -0.091 1 88 410 ARG A C 1
ATOM 3206 O O . ARG A 1 410 ? -30.234 -21.188 -0.401 1 88 410 ARG A O 1
ATOM 3213 N N . VAL A 1 411 ? -30.5 -18.984 -0.86 1 84.62 411 VAL A N 1
ATOM 3214 C CA . VAL A 1 411 ? -30.766 -19.188 -2.277 1 84.62 411 VAL A CA 1
ATOM 3215 C C . VAL A 1 411 ? -29.547 -19.812 -2.949 1 84.62 411 VAL A C 1
ATOM 3217 O O . VAL A 1 411 ? -28.406 -19.453 -2.633 1 84.62 411 VAL A O 1
ATOM 3220 N N . ARG A 1 412 ? -29.891 -20.75 -3.879 1 83.81 412 ARG A N 1
ATOM 3221 C CA . ARG A 1 412 ? -28.797 -21.484 -4.512 1 83.81 412 ARG A CA 1
ATOM 3222 C C . ARG A 1 412 ? -28.578 -21.016 -5.945 1 83.81 412 ARG A C 1
ATOM 3224 O O . ARG A 1 412 ? -29.5 -20.531 -6.598 1 83.81 412 ARG A O 1
ATOM 3231 N N . GLU A 1 413 ? -27.344 -21.016 -6.375 1 84 413 GLU A N 1
ATOM 3232 C CA . GLU A 1 413 ? -27.031 -20.797 -7.785 1 84 413 GLU A CA 1
ATOM 3233 C C . GLU A 1 413 ? -27.531 -21.938 -8.656 1 84 413 GLU A C 1
ATOM 3235 O O . GLU A 1 413 ? -27.812 -23.031 -8.148 1 84 413 GLU A O 1
ATOM 3240 N N . PRO A 1 414 ? -27.703 -21.703 -9.984 1 79.19 414 PRO A N 1
ATOM 3241 C CA . PRO A 1 414 ? -28.078 -22.812 -10.859 1 79.19 414 PRO A CA 1
ATOM 3242 C C . PRO A 1 414 ? -27.109 -24 -10.758 1 79.19 414 PRO A C 1
ATOM 3244 O O . PRO A 1 414 ? -25.906 -23.797 -10.648 1 79.19 414 PRO A O 1
ATOM 3247 N N . SER A 1 415 ? -27.719 -25.156 -10.758 1 80.69 415 SER A N 1
ATOM 3248 C CA . SER A 1 415 ? -26.922 -26.375 -10.703 1 80.69 415 SER A CA 1
ATOM 3249 C C . SER A 1 415 ? -26.156 -26.578 -12 1 80.69 415 SER A C 1
ATOM 3251 O O . SER A 1 415 ? -26.359 -25.859 -12.977 1 80.69 415 SER A O 1
ATOM 3253 N N . TYR A 1 416 ? -25.219 -27.5 -11.914 1 81.5 416 TYR A N 1
ATOM 3254 C CA . TYR A 1 416 ? -24.469 -27.875 -13.109 1 81.5 416 TYR A CA 1
ATOM 3255 C C . TYR A 1 416 ? -25.406 -28.234 -14.25 1 81.5 416 TYR A C 1
ATOM 3257 O O . TYR A 1 416 ? -25.25 -27.766 -15.383 1 81.5 416 TYR A O 1
ATOM 3265 N N . GLU A 1 417 ? -26.391 -29.109 -13.969 1 77.69 417 GLU A N 1
ATOM 3266 C CA . GLU A 1 417 ? -27.344 -29.578 -14.969 1 77.69 417 GLU A CA 1
ATOM 3267 C C . GLU A 1 417 ? -28.141 -28.422 -15.562 1 77.69 417 GLU A C 1
ATOM 3269 O O . GLU A 1 417 ? -28.359 -28.359 -16.781 1 77.69 417 GLU A O 1
ATOM 3274 N N . GLU A 1 418 ? -28.516 -27.578 -14.68 1 80.69 418 GLU A N 1
ATOM 3275 C CA . GLU A 1 418 ? -29.266 -26.406 -15.125 1 80.69 418 GLU A CA 1
ATOM 3276 C C . GLU A 1 418 ? -28.438 -25.516 -16.031 1 80.69 418 GLU A C 1
ATOM 3278 O O . GLU A 1 418 ? -28.938 -24.984 -17.031 1 80.69 418 GLU A O 1
ATOM 3283 N N . ARG A 1 419 ? -27.219 -25.375 -15.719 1 80.69 419 ARG A N 1
ATOM 3284 C CA . ARG A 1 419 ? -26.312 -24.547 -16.516 1 80.69 419 ARG A CA 1
ATOM 3285 C C . ARG A 1 419 ? -26.047 -25.172 -17.875 1 80.69 419 ARG A C 1
ATOM 3287 O O . ARG A 1 419 ? -26.016 -24.484 -18.891 1 80.69 419 ARG A O 1
ATOM 3294 N N . CYS A 1 420 ? -25.844 -26.469 -17.875 1 75.25 420 CYS A N 1
ATOM 3295 C CA . CYS A 1 420 ? -25.609 -27.188 -19.125 1 75.25 420 CYS A CA 1
ATOM 3296 C C . CYS A 1 420 ? -26.797 -27.047 -20.062 1 75.25 420 CYS A C 1
ATOM 3298 O O . CYS A 1 420 ? -26.625 -26.828 -21.266 1 75.25 420 CYS A O 1
ATOM 3300 N N . THR A 1 421 ? -27.938 -27.188 -19.5 1 73.31 421 THR A N 1
ATOM 3301 C CA . THR A 1 421 ? -29.172 -27.062 -20.281 1 73.31 421 THR A CA 1
ATOM 3302 C C . THR A 1 421 ? -29.281 -25.672 -20.891 1 73.31 421 THR A C 1
ATOM 3304 O O . THR A 1 421 ? -29.672 -25.516 -22.062 1 73.31 421 THR A O 1
ATOM 3307 N N . LYS A 1 422 ? -28.938 -24.703 -20.141 1 74.62 422 LYS A N 1
ATOM 3308 C CA . LYS A 1 4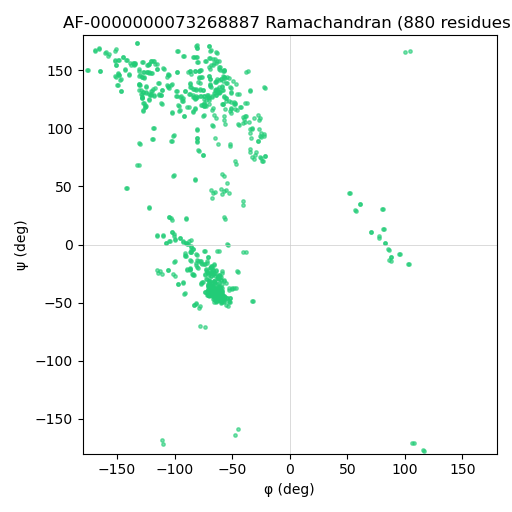22 ? -29.031 -23.312 -20.609 1 74.62 422 LYS A CA 1
ATOM 3309 C C . LYS A 1 422 ? -28.062 -23.062 -21.75 1 74.62 422 LYS A C 1
ATOM 3311 O O . LYS A 1 422 ? -28.406 -22.359 -22.719 1 74.62 422 LYS A O 1
ATOM 3316 N N . ILE A 1 423 ? -26.891 -23.578 -21.609 1 73.44 423 ILE A N 1
ATOM 3317 C CA . ILE A 1 423 ? -25.891 -23.391 -22.656 1 73.44 423 ILE A CA 1
ATOM 3318 C C . ILE A 1 423 ? -26.312 -24.141 -23.922 1 73.44 423 ILE A C 1
ATOM 3320 O O . ILE A 1 423 ? -26.188 -23.609 -25.031 1 73.44 423 ILE A O 1
ATOM 3324 N N . ARG A 1 424 ? -26.844 -25.359 -23.719 1 68.25 424 ARG A N 1
ATOM 3325 C CA . ARG A 1 424 ? -27.328 -26.156 -24.844 1 68.25 424 ARG A CA 1
ATOM 3326 C C . ARG A 1 424 ? -28.469 -25.438 -25.562 1 68.25 424 ARG A C 1
ATOM 3328 O O . ARG A 1 424 ? -28.516 -25.406 -26.797 1 68.25 424 ARG A O 1
ATOM 3335 N N . GLU A 1 425 ? -29.25 -24.906 -24.828 1 73.12 425 GLU A N 1
ATOM 3336 C CA . GLU A 1 425 ? -30.391 -24.188 -25.391 1 73.12 425 GLU A CA 1
ATOM 3337 C C . GLU A 1 425 ? -29.938 -22.922 -26.109 1 73.12 425 GLU A C 1
ATOM 3339 O O . GLU A 1 425 ? -30.562 -22.5 -27.094 1 73.12 425 GLU A O 1
ATOM 3344 N N . ALA A 1 426 ? -28.891 -22.344 -25.641 1 72.75 426 ALA A N 1
ATOM 3345 C CA . ALA A 1 426 ? -28.391 -21.125 -26.25 1 72.75 426 ALA A CA 1
ATOM 3346 C C . ALA A 1 426 ? -27.453 -21.438 -27.422 1 72.75 426 ALA A C 1
ATOM 3348 O O . ALA A 1 426 ? -26.938 -20.516 -28.062 1 72.75 426 ALA A O 1
ATOM 3349 N N . GLY A 1 427 ? -27.328 -22.75 -27.734 1 66.12 427 GLY A N 1
ATOM 3350 C CA . GLY A 1 427 ? -26.5 -23.156 -28.859 1 66.12 427 GLY A CA 1
ATOM 3351 C C . GLY A 1 427 ? -25.016 -23.141 -28.562 1 66.12 427 GLY A C 1
ATOM 3352 O O . GLY A 1 427 ? -24.188 -23.141 -29.469 1 66.12 427 GLY A O 1
ATOM 3353 N N . GLY A 1 428 ? -24.797 -22.875 -27.328 1 65.25 428 GLY A N 1
ATOM 3354 C CA . GLY A 1 428 ? -23.391 -22.812 -26.969 1 65.25 428 GLY A CA 1
ATOM 3355 C C . GLY A 1 428 ? -22.75 -24.172 -26.828 1 65.25 428 GLY A C 1
ATOM 3356 O O . GLY A 1 428 ? -23.453 -25.188 -26.797 1 65.25 428 GLY A O 1
ATOM 3357 N N . LYS A 1 429 ? -21.484 -24.281 -27.094 1 58.19 429 LYS A N 1
ATOM 3358 C CA . LYS A 1 429 ? -20.734 -25.547 -27.031 1 58.19 429 LYS A CA 1
ATOM 3359 C C . LYS A 1 429 ? -20.281 -25.844 -25.609 1 58.19 429 LYS A C 1
ATOM 3361 O O . LYS A 1 429 ? -19.812 -24.938 -24.891 1 58.19 429 LYS A O 1
ATOM 3366 N N . LEU A 1 430 ? -20.484 -26.953 -25.016 1 58.97 430 LEU A N 1
ATOM 3367 C CA . LEU A 1 430 ? -20.078 -27.422 -23.703 1 58.97 430 LEU A CA 1
ATOM 3368 C C . LEU A 1 430 ? -18.703 -28.078 -23.766 1 58.97 430 LEU A C 1
ATOM 3370 O O . LEU A 1 430 ? -18.281 -28.562 -24.828 1 58.97 430 LEU A O 1
ATOM 3374 N N . ALA A 1 431 ? -17.844 -28.031 -22.719 1 53.88 431 ALA A N 1
ATOM 3375 C CA . ALA A 1 431 ? -16.516 -28.609 -22.672 1 53.88 431 ALA A CA 1
ATOM 3376 C C . ALA A 1 431 ? -16.531 -30.062 -23.156 1 53.88 431 ALA A C 1
ATOM 3378 O O . ALA A 1 431 ? -15.586 -30.516 -23.812 1 53.88 431 ALA A O 1
ATOM 3379 N N . GLY A 1 432 ? -17.578 -30.828 -22.844 1 45.66 432 GLY A N 1
ATOM 3380 C CA . GLY A 1 432 ? -17.672 -32.219 -23.281 1 45.66 432 GLY A CA 1
ATOM 3381 C C . GLY A 1 432 ? -17.875 -32.344 -24.781 1 45.66 432 GLY A C 1
ATOM 3382 O O . GLY A 1 432 ? -17.828 -33.438 -25.328 1 45.66 432 GLY A O 1
ATOM 3383 N N . ASP A 1 433 ? -18.422 -31.297 -25.344 1 46.72 433 ASP A N 1
ATOM 3384 C CA . ASP A 1 433 ? -18.703 -31.453 -26.766 1 46.72 433 ASP A CA 1
ATOM 3385 C C . ASP A 1 433 ? -17.422 -31.469 -27.578 1 46.72 433 ASP A C 1
ATOM 3387 O O . ASP A 1 433 ? -17.453 -31.672 -28.797 1 46.72 433 ASP A O 1
ATOM 3391 N N . PHE A 1 434 ? -16.422 -30.891 -27.047 1 37.06 434 PHE A N 1
ATOM 3392 C CA . PHE A 1 434 ? -15.141 -31.016 -27.734 1 37.06 434 PHE A CA 1
ATOM 3393 C C . PHE A 1 434 ? -14.562 -32.406 -27.531 1 37.06 434 PHE A C 1
ATOM 3395 O O . PHE A 1 434 ? -14.789 -33.031 -26.5 1 37.06 434 PHE A O 1
ATOM 3402 N N . PRO A 1 435 ? -14.219 -33.156 -28.641 1 32.22 435 PRO A N 1
ATOM 3403 C CA . PRO A 1 435 ? -13.609 -34.5 -28.484 1 32.22 435 PRO A CA 1
ATOM 3404 C C . PRO A 1 435 ? -12.633 -34.562 -27.312 1 32.22 435 PRO A C 1
ATOM 3406 O O . PRO A 1 435 ? -12.133 -33.531 -26.859 1 32.22 435 PRO A O 1
ATOM 3409 N N . ASP A 1 436 ? -12.477 -35.781 -26.578 1 31.7 436 ASP A N 1
ATOM 3410 C CA . ASP A 1 436 ? -11.672 -36.281 -25.469 1 31.7 436 ASP A CA 1
ATOM 3411 C C . ASP A 1 436 ? -10.227 -35.781 -25.562 1 31.7 436 ASP A C 1
ATOM 3413 O O . ASP A 1 436 ? -9.414 -36.375 -26.266 1 31.7 436 ASP A O 1
ATOM 3417 N N . GLU A 1 437 ? -9.781 -34.719 -25.922 1 30.53 437 GLU A N 1
ATOM 3418 C CA . GLU A 1 437 ? -8.344 -34.719 -25.672 1 30.53 437 GLU A CA 1
ATOM 3419 C C . GLU A 1 437 ? -8.031 -35.281 -24.281 1 30.53 437 GLU A C 1
ATOM 3421 O O . GLU A 1 437 ? -8.93 -35.469 -23.469 1 30.53 437 GLU A O 1
ATOM 3426 N N . ASN A 1 438 ? -6.715 -35 -23.516 1 28.94 438 ASN A N 1
ATOM 3427 C CA . ASN A 1 438 ? -6.047 -35.75 -22.453 1 28.94 438 ASN A CA 1
ATOM 3428 C C . ASN A 1 438 ? -6.863 -35.75 -21.172 1 28.94 438 ASN A C 1
ATOM 3430 O O . ASN A 1 438 ? -6.715 -34.844 -20.328 1 28.94 438 ASN A O 1
ATOM 3434 N N . ASP A 1 439 ? -8.086 -35.938 -21.109 1 29.73 439 ASP A N 1
ATOM 3435 C CA . ASP A 1 439 ? -8.75 -36.312 -19.859 1 29.73 439 ASP A CA 1
ATOM 3436 C C . ASP A 1 439 ? -8.109 -37.531 -19.234 1 29.73 439 ASP A C 1
ATOM 3438 O O . ASP A 1 439 ? -8.734 -38.219 -18.406 1 29.73 439 ASP A O 1
ATOM 3442 N N . THR A 1 440 ? -7.027 -38.156 -19.859 1 27.27 440 THR A N 1
ATOM 3443 C CA . THR A 1 440 ? -6.547 -39.438 -19.359 1 27.27 440 THR A CA 1
ATOM 3444 C C . THR A 1 440 ? -6.121 -39.312 -17.906 1 27.27 440 THR A C 1
ATOM 3446 O O . THR A 1 440 ? -5.062 -38.781 -17.594 1 27.27 440 THR A O 1
ATOM 3449 N N . GLU A 1 441 ? -6.766 -38.688 -17.016 1 25.11 441 GLU A N 1
ATOM 3450 C CA . GLU A 1 441 ? -6.301 -39.125 -15.695 1 25.11 441 GLU A CA 1
ATOM 3451 C C . GLU A 1 441 ? -6.523 -40.625 -15.508 1 25.11 441 GLU A C 1
ATOM 3453 O O . GLU A 1 441 ? -7.664 -41.062 -15.391 1 25.11 441 GLU A O 1
ATOM 3458 N N . GLU A 1 442 ? -6.195 -41.656 -16.406 1 21.3 442 GLU A N 1
ATOM 3459 C CA . GLU A 1 442 ? -6.102 -42.875 -15.609 1 21.3 442 GLU A CA 1
ATOM 3460 C C . GLU A 1 442 ? -5.105 -42.688 -14.461 1 21.3 442 GLU A C 1
ATOM 3462 O O . GLU A 1 442 ? -4.043 -42.094 -14.641 1 21.3 442 GLU A O 1
ATOM 3467 N N . MET B 1 1 ? 14.609 26.719 -19.375 1 25.02 1 MET B N 1
ATOM 3468 C CA . MET B 1 1 ? 13.891 25.531 -19.844 1 25.02 1 MET B CA 1
ATOM 3469 C C . MET B 1 1 ? 12.672 25.922 -20.672 1 25.02 1 MET B C 1
ATOM 3471 O O . MET B 1 1 ? 11.789 26.625 -20.188 1 25.02 1 MET B O 1
ATOM 3475 N N . SER B 1 2 ? 12.805 26.094 -21.891 1 28.77 2 SER B N 1
ATOM 3476 C CA . SER B 1 2 ? 11.867 26.656 -22.875 1 28.77 2 SER B CA 1
ATOM 3477 C C . SER B 1 2 ? 10.555 25.891 -22.875 1 28.77 2 SER B C 1
ATOM 3479 O O . SER B 1 2 ? 10.539 24.656 -22.984 1 28.77 2 SER B O 1
ATOM 3481 N N . LYS B 1 3 ? 9.516 26.438 -22.281 1 36.72 3 LYS B N 1
ATOM 3482 C CA . LYS B 1 3 ? 8.141 25.984 -22.141 1 36.72 3 LYS B CA 1
ATOM 3483 C C . LYS B 1 3 ? 7.551 25.609 -23.5 1 36.72 3 LYS B C 1
ATOM 3485 O O . LYS B 1 3 ? 7.461 26.453 -24.406 1 36.72 3 LYS B O 1
ATOM 3490 N N . THR B 1 4 ? 7.664 24.375 -24.125 1 45.41 4 THR B N 1
ATOM 3491 C CA . THR B 1 4 ? 7.004 23.844 -25.297 1 45.41 4 THR B CA 1
ATOM 3492 C C . THR B 1 4 ? 5.539 24.266 -25.344 1 45.41 4 THR B C 1
ATOM 3494 O O . THR B 1 4 ? 4.891 24.391 -24.297 1 45.41 4 THR B O 1
ATOM 3497 N N . GLY B 1 5 ? 5.16 25.219 -26.203 1 49.53 5 GLY B N 1
ATOM 3498 C CA . GLY B 1 5 ? 3.928 25.906 -26.531 1 49.53 5 GLY B CA 1
ATOM 3499 C C . GLY B 1 5 ? 2.715 25 -26.547 1 49.53 5 GLY B C 1
ATOM 3500 O O . GLY B 1 5 ? 1.659 25.375 -27.062 1 49.53 5 GLY B O 1
ATOM 3501 N N . MET B 1 6 ? 2.795 23.781 -26.422 1 56.34 6 MET B N 1
ATOM 3502 C CA . MET B 1 6 ? 1.632 22.906 -26.484 1 56.34 6 MET B CA 1
ATOM 3503 C C . MET B 1 6 ? 0.746 23.078 -25.266 1 56.34 6 MET B C 1
ATOM 3505 O O . MET B 1 6 ? 1.236 23.078 -24.125 1 56.34 6 MET B O 1
ATOM 3509 N N . GLU B 1 7 ? -0.464 23.438 -25.5 1 62.56 7 GLU B N 1
ATOM 3510 C CA . GLU B 1 7 ? -1.453 23.562 -24.438 1 62.56 7 GLU B CA 1
ATOM 3511 C C . GLU B 1 7 ? -1.715 22.203 -23.781 1 62.56 7 GLU B C 1
ATOM 3513 O O . GLU B 1 7 ? -1.4 21.156 -24.344 1 62.56 7 GLU B O 1
ATOM 3518 N N . ARG B 1 8 ? -2.188 22.25 -22.641 1 62.19 8 ARG B N 1
ATOM 3519 C CA . ARG B 1 8 ? -2.41 21.078 -21.781 1 62.19 8 ARG B CA 1
ATOM 3520 C C . ARG B 1 8 ? -3.225 20.016 -22.516 1 62.19 8 ARG B C 1
ATOM 3522 O O . ARG B 1 8 ? -2.926 18.828 -22.422 1 62.19 8 ARG B O 1
ATOM 3529 N N . GLU B 1 9 ? -4.137 20.469 -23.234 1 67.94 9 GLU B N 1
ATOM 3530 C CA . GLU B 1 9 ? -5.008 19.578 -24 1 67.94 9 GLU B CA 1
ATOM 3531 C C . GLU B 1 9 ? -4.254 18.906 -25.141 1 67.94 9 GLU B C 1
ATOM 3533 O O . GLU B 1 9 ? -4.453 17.719 -25.406 1 67.94 9 GLU B O 1
ATOM 3538 N N . ASP B 1 10 ? -3.354 19.703 -25.641 1 69.44 10 ASP B N 1
ATOM 3539 C CA . ASP B 1 10 ? -2.531 19.203 -26.734 1 69.44 10 ASP B CA 1
ATOM 3540 C C . ASP B 1 10 ? -1.585 18.109 -26.25 1 69.44 10 ASP B C 1
ATOM 3542 O O . ASP B 1 10 ? -1.408 17.078 -26.906 1 69.44 10 ASP B O 1
ATOM 3546 N N . TRP B 1 11 ? -1.177 18.375 -25.078 1 70.19 11 TRP B N 1
ATOM 3547 C CA . TRP B 1 11 ? -0.248 17.438 -24.453 1 70.19 11 TRP B CA 1
ATOM 3548 C C . TRP B 1 11 ? -0.954 16.141 -24.094 1 70.19 11 TRP B C 1
ATOM 3550 O O . TRP B 1 11 ? -0.413 15.047 -24.297 1 70.19 11 TRP B O 1
ATOM 3560 N N . ALA B 1 12 ? -2.166 16.203 -23.625 1 72.19 12 ALA B N 1
ATOM 3561 C CA . ALA B 1 12 ? -2.971 15.039 -23.266 1 72.19 12 ALA B CA 1
ATOM 3562 C C . ALA B 1 12 ? -3.297 14.188 -24.484 1 72.19 12 ALA B C 1
ATOM 3564 O O . ALA B 1 12 ? -3.219 12.953 -24.422 1 72.19 12 ALA B O 1
ATOM 3565 N N . VAL B 1 13 ? -3.576 14.773 -25.5 1 72.81 13 VAL B N 1
ATOM 3566 C CA . VAL B 1 13 ? -3.887 14.094 -26.75 1 72.81 13 VAL B CA 1
ATOM 3567 C C . VAL B 1 13 ? -2.621 13.461 -27.328 1 72.81 13 VAL B C 1
ATOM 3569 O O . VAL B 1 13 ? -2.639 12.312 -27.781 1 72.81 13 VAL B O 1
ATOM 3572 N N . TYR B 1 14 ? -1.547 14.203 -27.219 1 74.88 14 TYR B N 1
ATOM 3573 C CA . TYR B 1 14 ? -0.265 13.672 -27.672 1 74.88 14 TYR B CA 1
ATOM 3574 C C . TYR B 1 14 ? 0.13 12.438 -26.875 1 74.88 14 TYR B C 1
ATOM 3576 O O . TYR B 1 14 ? 0.498 11.406 -27.453 1 74.88 14 TYR B O 1
ATOM 3584 N N . ASN B 1 15 ? 0.025 12.578 -25.703 1 72.88 15 ASN B N 1
ATOM 3585 C CA . ASN B 1 15 ? 0.392 11.469 -24.828 1 72.88 15 ASN B CA 1
ATOM 3586 C C . ASN B 1 15 ? -0.539 10.273 -25.016 1 72.88 15 ASN B C 1
ATOM 3588 O O . ASN B 1 15 ? -0.126 9.125 -24.859 1 72.88 15 ASN B O 1
ATOM 3592 N N . ALA B 1 16 ? -1.776 10.531 -25.344 1 73.56 16 ALA B N 1
ATOM 3593 C CA . ALA B 1 16 ? -2.744 9.477 -25.641 1 73.56 16 ALA B CA 1
ATOM 3594 C C . ALA B 1 16 ? -2.418 8.789 -26.969 1 73.56 16 ALA B C 1
ATOM 3596 O O . ALA B 1 16 ? -2.578 7.578 -27.094 1 73.56 16 ALA B O 1
ATOM 3597 N N . LEU B 1 17 ? -1.856 9.523 -27.906 1 73.06 17 LEU B N 1
ATOM 3598 C CA . LEU B 1 17 ? -1.575 9.016 -29.234 1 73.06 17 LEU B CA 1
ATOM 3599 C C . LEU B 1 17 ? -0.16 8.453 -29.328 1 73.06 17 LEU B C 1
ATOM 3601 O O . LEU B 1 17 ? 0.102 7.527 -30.094 1 73.06 17 LEU B O 1
ATOM 3605 N N . TYR B 1 18 ? 0.791 9.031 -28.562 1 70.75 18 TYR B N 1
ATOM 3606 C CA . TYR B 1 18 ? 2.191 8.625 -28.594 1 70.75 18 TYR B CA 1
ATOM 3607 C C . TYR B 1 18 ? 2.73 8.438 -27.188 1 70.75 18 TYR B C 1
ATOM 3609 O O . TYR B 1 18 ? 3.523 9.25 -26.703 1 70.75 18 TYR B O 1
ATOM 3617 N N . PRO B 1 19 ? 2.182 7.355 -26.547 1 66 19 PRO B N 1
ATOM 3618 C CA . PRO B 1 19 ? 2.6 7.168 -25.141 1 66 19 PRO B CA 1
ATOM 3619 C C . PRO B 1 19 ? 4.09 6.871 -25.016 1 66 19 PRO B C 1
ATOM 3621 O O . PRO B 1 19 ? 4.621 6.012 -25.719 1 66 19 PRO B O 1
ATOM 3624 N N . GLY B 1 20 ? 4.758 7.641 -24.156 1 61.94 20 GLY B N 1
ATOM 3625 C CA . GLY B 1 20 ? 6.164 7.418 -23.859 1 61.94 20 GLY B CA 1
ATOM 3626 C C . GLY B 1 20 ? 7.098 8.102 -24.844 1 61.94 20 GLY B C 1
ATOM 3627 O O . GLY B 1 20 ? 8.312 7.934 -24.781 1 61.94 20 GLY B O 1
ATOM 3628 N N . VAL B 1 21 ? 6.641 8.719 -25.859 1 67.38 21 VAL B N 1
ATOM 3629 C CA . VAL B 1 21 ? 7.5 9.414 -26.812 1 67.38 21 VAL B CA 1
ATOM 3630 C C . VAL B 1 21 ? 7.59 10.891 -26.453 1 67.38 21 VAL B C 1
ATOM 3632 O O . VAL B 1 21 ? 6.566 11.57 -26.328 1 67.38 21 VAL B O 1
ATOM 3635 N N . ALA B 1 22 ? 8.797 11.32 -26.109 1 66.25 22 ALA B N 1
ATOM 3636 C CA . ALA B 1 22 ? 9.016 12.727 -25.797 1 66.25 22 ALA B CA 1
ATOM 3637 C C . ALA B 1 22 ? 8.641 13.617 -26.984 1 66.25 22 ALA B C 1
ATOM 3639 O O . ALA B 1 22 ? 8.969 13.312 -28.125 1 66.25 22 ALA B O 1
ATOM 3640 N N . PHE B 1 23 ? 7.875 14.703 -26.75 1 62.72 23 PHE B N 1
ATOM 3641 C CA . PHE B 1 23 ? 7.43 15.617 -27.797 1 62.72 23 PHE B CA 1
ATOM 3642 C C . PHE B 1 23 ? 8.609 16.375 -28.391 1 62.72 23 PHE B C 1
ATOM 3644 O O . PHE B 1 23 ? 9.43 16.938 -27.656 1 62.72 23 PHE B O 1
ATOM 3651 N N . GLN B 1 24 ? 8.922 16.234 -29.625 1 67.69 24 GLN B N 1
ATOM 3652 C CA . GLN B 1 24 ? 9.82 17.078 -30.391 1 67.69 24 GLN B CA 1
ATOM 3653 C C . GLN B 1 24 ? 9.047 18.016 -31.312 1 67.69 24 GLN B C 1
ATOM 3655 O O . GLN B 1 24 ? 7.961 17.672 -31.781 1 67.69 24 GLN B O 1
ATOM 3660 N N . PRO B 1 25 ? 9.453 19.25 -31.391 1 65.25 25 PRO B N 1
ATOM 3661 C CA . PRO B 1 25 ? 8.742 20.219 -32.219 1 65.25 25 PRO B CA 1
ATOM 3662 C C . PRO B 1 25 ? 8.375 19.688 -33.594 1 65.25 25 PRO B C 1
ATOM 3664 O O . PRO B 1 25 ? 7.363 20.094 -34.188 1 65.25 25 PRO B O 1
ATOM 3667 N N . GLU B 1 26 ? 9.117 18.719 -34 1 67.44 26 GLU B N 1
ATOM 3668 C CA . GLU B 1 26 ? 8.906 18.141 -35.312 1 67.44 26 GLU B CA 1
ATOM 3669 C C . GLU B 1 26 ? 7.68 17.219 -35.344 1 67.44 26 GLU B C 1
ATOM 3671 O O . GLU B 1 26 ? 7.086 16.984 -36.375 1 67.44 26 GLU B O 1
ATOM 3676 N N . HIS B 1 27 ? 7.246 16.844 -34.188 1 67.06 27 HIS B N 1
ATOM 3677 C CA . HIS B 1 27 ? 6.109 15.938 -34.062 1 67.06 27 HIS B CA 1
ATOM 3678 C C . HIS B 1 27 ? 4.789 16.688 -34.188 1 67.06 27 HIS B C 1
ATOM 3680 O O . HIS B 1 27 ? 3.732 16.062 -34.344 1 67.06 27 HIS B O 1
ATOM 3686 N N . ARG B 1 28 ? 4.91 17.859 -34.031 1 70.88 28 ARG B N 1
ATOM 3687 C CA . ARG B 1 28 ? 3.713 18.703 -34.062 1 70.88 28 ARG B CA 1
ATOM 3688 C C . ARG B 1 28 ? 2.906 18.453 -35.344 1 70.88 28 ARG B C 1
ATOM 3690 O O . ARG B 1 28 ? 1.686 18.297 -35.281 1 70.88 28 ARG B O 1
ATOM 3697 N N . GLY B 1 29 ? 3.672 18.484 -36.344 1 72.38 29 GLY B N 1
ATOM 3698 C CA . GLY B 1 29 ? 3.027 18.234 -37.625 1 72.38 29 GLY B CA 1
ATOM 3699 C C . GLY B 1 29 ? 2.445 16.844 -37.75 1 72.38 29 GLY B C 1
ATOM 3700 O O . GLY B 1 29 ? 1.341 16.672 -38.281 1 72.38 29 GLY B O 1
ATOM 3701 N N . GLN B 1 30 ? 3.078 15.891 -37.281 1 74.12 30 GLN B N 1
ATOM 3702 C CA . GLN B 1 30 ? 2.633 14.5 -37.312 1 74.12 30 GLN B CA 1
ATOM 3703 C C . GLN B 1 30 ? 1.421 14.281 -36.438 1 74.12 30 GLN B C 1
ATOM 3705 O O . GLN B 1 30 ? 0.488 13.562 -36.781 1 74.12 30 GLN B O 1
ATOM 3710 N N . LEU B 1 31 ? 1.484 14.914 -35.281 1 74.44 31 LEU B N 1
ATOM 3711 C CA . LEU B 1 31 ? 0.351 14.82 -34.344 1 74.44 31 LEU B CA 1
ATOM 3712 C C . LEU B 1 31 ? -0.886 15.477 -34.969 1 74.44 31 LEU B C 1
ATOM 3714 O O . LEU B 1 31 ? -1.985 14.922 -34.875 1 74.44 31 LEU B O 1
ATOM 3718 N N . ALA B 1 32 ? -0.629 16.547 -35.5 1 77.25 32 ALA B N 1
ATOM 3719 C CA . ALA B 1 32 ? -1.738 17.25 -36.156 1 77.25 32 ALA B CA 1
ATOM 3720 C C . ALA B 1 32 ? -2.334 16.422 -37.281 1 77.25 32 ALA B C 1
ATOM 3722 O O . ALA B 1 32 ? -3.557 16.328 -37.406 1 77.25 32 ALA B O 1
ATOM 3723 N N . ALA B 1 33 ? -1.499 15.75 -38 1 78.56 33 ALA B N 1
ATOM 3724 C CA . ALA B 1 33 ? -1.95 14.883 -39.094 1 78.56 33 ALA B CA 1
ATOM 3725 C C . ALA B 1 33 ? -2.705 13.672 -38.531 1 78.56 33 ALA B C 1
ATOM 3727 O O . ALA B 1 33 ? -3.76 13.305 -39.062 1 78.56 33 ALA B O 1
ATOM 3728 N N . ARG B 1 34 ? -2.201 13.156 -37.531 1 78.31 34 ARG B N 1
ATOM 3729 C CA . ARG B 1 34 ? -2.807 11.984 -36.906 1 78.31 34 ARG B CA 1
ATOM 3730 C C . ARG B 1 34 ? -4.152 12.336 -36.281 1 78.31 34 ARG B C 1
ATOM 3732 O O . ARG B 1 34 ? -5.102 11.547 -36.344 1 78.31 34 ARG B O 1
ATOM 3739 N N . LEU B 1 35 ? -4.234 13.469 -35.656 1 77.25 35 LEU B N 1
ATOM 3740 C CA . LEU B 1 35 ? -5.484 13.922 -35.031 1 77.25 35 LEU B CA 1
ATOM 3741 C C . LEU B 1 35 ? -6.539 14.18 -36.125 1 77.25 35 LEU B C 1
ATOM 3743 O O . LEU B 1 35 ? -7.711 13.844 -35.938 1 77.25 35 LEU B O 1
ATOM 3747 N N . ARG B 1 36 ? -6.121 14.625 -37.25 1 77.31 36 ARG B N 1
ATOM 3748 C CA . ARG B 1 36 ? -7.027 14.812 -38.406 1 77.31 36 ARG B CA 1
ATOM 3749 C C . ARG B 1 36 ? -7.508 13.477 -38.938 1 77.31 36 ARG B C 1
ATOM 3751 O O . ARG B 1 36 ? -8.68 13.336 -39.312 1 77.31 36 ARG B O 1
ATOM 3758 N N . GLU B 1 37 ? -6.66 12.578 -38.969 1 78.25 37 GLU B N 1
ATOM 3759 C CA . GLU B 1 37 ? -7.023 11.242 -39.406 1 78.25 37 GLU B CA 1
ATOM 3760 C C . GLU B 1 37 ? -8.055 10.609 -38.5 1 78.25 37 GLU B C 1
ATOM 3762 O O . GLU B 1 37 ? -9.031 10.016 -38.938 1 78.25 37 GLU B O 1
ATOM 3767 N N . ILE B 1 38 ? -7.812 10.781 -37.219 1 75.81 38 ILE B N 1
ATOM 3768 C CA . ILE B 1 38 ? -8.742 10.227 -36.25 1 75.81 38 ILE B CA 1
ATOM 3769 C C . ILE B 1 38 ? -10.086 10.945 -36.344 1 75.81 38 ILE B C 1
ATOM 3771 O O . ILE B 1 38 ? -11.141 10.305 -36.312 1 75.81 38 ILE B O 1
ATOM 3775 N N . ALA B 1 39 ? -10.078 12.18 -36.469 1 76.81 39 ALA B N 1
ATOM 3776 C CA . ALA B 1 39 ? -11.297 12.977 -36.625 1 76.81 39 ALA B CA 1
ATOM 3777 C C . ALA B 1 39 ? -12.086 12.555 -37.844 1 76.81 39 ALA B C 1
ATOM 3779 O O . ALA B 1 39 ? -13.312 12.445 -37.812 1 76.81 39 ALA B O 1
ATOM 3780 N N . ALA B 1 40 ? -11.438 12.203 -38.938 1 75.19 40 ALA B N 1
ATOM 3781 C CA . ALA B 1 40 ? -12.062 11.773 -40.188 1 75.19 40 ALA B CA 1
ATOM 3782 C C . ALA B 1 40 ? -12.727 10.406 -40 1 75.19 40 ALA B C 1
ATOM 3784 O O . ALA B 1 40 ? -13.82 10.172 -40.531 1 75.19 40 ALA B O 1
ATOM 3785 N N . ARG B 1 41 ? -12.086 9.523 -39.344 1 69 41 ARG B N 1
ATOM 3786 C CA . ARG B 1 41 ? -12.602 8.18 -39.125 1 69 41 ARG B CA 1
ATOM 3787 C C . ARG B 1 41 ? -13.859 8.211 -38.25 1 69 41 ARG B C 1
ATOM 3789 O O . ARG B 1 41 ? -14.773 7.414 -38.438 1 69 41 ARG B O 1
ATOM 3796 N N . LEU B 1 42 ? -13.789 9.023 -37.281 1 66.81 42 LEU B N 1
ATOM 3797 C CA . LEU B 1 42 ? -14.906 9.133 -36.375 1 66.81 42 LEU B CA 1
ATOM 3798 C C . LEU B 1 42 ? -16.141 9.688 -37.062 1 66.81 42 LEU B C 1
ATOM 3800 O O . LEU B 1 42 ? -17.266 9.414 -36.625 1 66.81 42 LEU B O 1
ATOM 3804 N N . GLU B 1 43 ? -16.031 10.367 -38.031 1 61.78 43 GLU B N 1
ATOM 3805 C CA . GLU B 1 43 ? -17.156 10.93 -38.75 1 61.78 43 GLU B CA 1
ATOM 3806 C C . GLU B 1 43 ? -17.688 9.938 -39.781 1 61.78 43 GLU B C 1
ATOM 3808 O O . GLU B 1 43 ? -18.812 10.07 -40.25 1 61.78 43 GLU B O 1
ATOM 3813 N N . ALA B 1 44 ? -16.938 8.836 -40.094 1 53 44 ALA B N 1
ATOM 3814 C CA . ALA B 1 44 ? -17.406 7.922 -41.125 1 53 44 ALA B CA 1
ATOM 3815 C C . ALA B 1 44 ? -18.562 7.062 -40.625 1 53 44 ALA B C 1
ATOM 3817 O O . ALA B 1 44 ? -18.516 6.555 -39.5 1 53 44 ALA B O 1
ATOM 3818 N N . PRO B 1 45 ? -19.734 7.012 -41.094 1 45.97 45 PRO B N 1
ATOM 3819 C CA . PRO B 1 45 ? -20.938 6.262 -40.75 1 45.97 45 PRO B CA 1
ATOM 3820 C C . PRO B 1 45 ? -20.688 4.762 -40.625 1 45.97 45 PRO B C 1
ATOM 3822 O O . PRO B 1 45 ? -19.906 4.199 -41.406 1 45.97 45 PRO B O 1
ATOM 3825 N N . PRO B 1 46 ? -20.859 4.098 -39.469 1 39.31 46 PRO B N 1
ATOM 3826 C CA . PRO B 1 46 ? -20.766 2.635 -39.438 1 39.31 46 PRO B CA 1
ATOM 3827 C C . PRO B 1 46 ? -21.672 1.975 -40.5 1 39.31 46 PRO B C 1
ATOM 3829 O O . PRO B 1 46 ? -22.812 2.391 -40.688 1 39.31 46 PRO B O 1
ATOM 3832 N N . VAL B 1 47 ? -21.281 1.299 -41.5 1 33.19 47 VAL B N 1
ATOM 3833 C CA . VAL B 1 47 ? -22.078 0.627 -42.531 1 33.19 47 VAL B CA 1
ATOM 3834 C C . VAL B 1 47 ? -22.828 -0.553 -41.938 1 33.19 47 VAL B C 1
ATOM 3836 O O . VAL B 1 47 ? -22.234 -1.609 -41.688 1 33.19 47 VAL B O 1
ATOM 3839 N N . VAL B 1 48 ? -23.547 -0.545 -40.781 1 30.44 48 VAL B N 1
ATOM 3840 C CA . VAL B 1 48 ? -24.375 -1.682 -40.406 1 30.44 48 VAL B CA 1
ATOM 3841 C C . VAL B 1 48 ? -25.469 -1.885 -41.438 1 30.44 48 VAL B C 1
ATOM 3843 O O . VAL B 1 48 ? -26.312 -1.006 -41.656 1 30.44 48 VAL B O 1
ATOM 3846 N N . THR B 1 49 ? -25.312 -2.605 -42.562 1 28.92 49 THR B N 1
ATOM 3847 C CA . THR B 1 49 ? -26.328 -2.975 -43.531 1 28.92 49 THR B CA 1
ATOM 3848 C C . THR B 1 49 ? -27.391 -3.885 -42.906 1 28.92 49 THR B C 1
ATOM 3850 O O . THR B 1 49 ? -28.25 -4.406 -43.594 1 28.92 49 THR B O 1
ATOM 3853 N N . ASN B 1 50 ? -27.359 -4.414 -41.625 1 26.83 50 ASN B N 1
ATOM 3854 C CA . ASN B 1 50 ? -28.281 -5.527 -41.438 1 26.83 50 ASN B CA 1
ATOM 3855 C C . ASN B 1 50 ? -29.734 -5.074 -41.562 1 26.83 50 ASN B C 1
ATOM 3857 O O . ASN B 1 50 ? -30.156 -4.109 -40.906 1 26.83 50 ASN B O 1
ATOM 3861 N N . GLU B 1 51 ? -30.516 -5.449 -42.594 1 26.97 51 GLU B N 1
ATOM 3862 C CA . GLU B 1 51 ? -31.906 -5.352 -43.031 1 26.97 51 GLU B CA 1
ATOM 3863 C C . GLU B 1 51 ? -32.875 -5.922 -42 1 26.97 51 GLU B C 1
ATOM 3865 O O . GLU B 1 51 ? -33.375 -7.023 -42.156 1 26.97 51 GLU B O 1
ATOM 3870 N N . LEU B 1 52 ? -32.625 -6.074 -40.688 1 26.69 52 LEU B N 1
ATOM 3871 C CA . LEU B 1 52 ? -33.688 -6.848 -40.062 1 26.69 52 LEU B CA 1
ATOM 3872 C C . LEU B 1 52 ? -35.031 -6.129 -40.156 1 26.69 52 LEU B C 1
ATOM 3874 O O . LEU B 1 52 ? -35.094 -4.902 -40.062 1 26.69 52 LEU B O 1
ATOM 3878 N N . PRO B 1 53 ? -36.094 -6.797 -40.562 1 27.06 53 PRO B N 1
ATOM 3879 C CA . PRO B 1 53 ? -37.469 -6.344 -40.875 1 27.06 53 PRO B CA 1
ATOM 3880 C C . PRO B 1 53 ? -38.125 -5.59 -39.719 1 27.06 53 PRO B C 1
ATOM 3882 O O . PRO B 1 53 ? -37.781 -5.828 -38.531 1 27.06 53 PRO B O 1
ATOM 3885 N N . GLN B 1 54 ? -38.594 -4.379 -39.875 1 26.44 54 GLN B N 1
ATOM 3886 C CA . GLN B 1 54 ? -39.219 -3.322 -39.094 1 26.44 54 GLN B CA 1
ATOM 3887 C C . GLN B 1 54 ? -40.5 -3.801 -38.469 1 26.44 54 GLN B C 1
ATOM 3889 O O . GLN B 1 54 ? -41.5 -4.039 -39.156 1 26.44 54 GLN B O 1
ATOM 3894 N N . PRO B 1 55 ? -40.438 -4.918 -37.531 1 28.22 55 PRO B N 1
ATOM 3895 C CA . PRO B 1 55 ? -41.812 -5.277 -37.188 1 28.22 55 PRO B CA 1
ATOM 3896 C C . PRO B 1 55 ? -42.625 -4.078 -36.719 1 28.22 55 PRO B C 1
ATOM 3898 O O . PRO B 1 55 ? -42.094 -3.088 -36.25 1 28.22 55 PRO B O 1
ATOM 3901 N N . GLU B 1 56 ? -43.844 -3.9 -37.156 1 26.77 56 GLU B N 1
ATOM 3902 C CA . GLU B 1 56 ? -44.938 -2.912 -37.062 1 26.77 56 GLU B CA 1
ATOM 3903 C C . GLU B 1 56 ? -45.281 -2.625 -35.594 1 26.77 56 GLU B C 1
ATOM 3905 O O . GLU B 1 56 ? -45.875 -3.467 -34.906 1 26.77 56 GLU B O 1
ATOM 3910 N N . VAL B 1 57 ? -44.281 -2.266 -34.75 1 25.91 57 VAL B N 1
ATOM 3911 C CA . VAL B 1 57 ? -44.719 -1.994 -33.375 1 25.91 57 VAL B CA 1
ATOM 3912 C C . VAL B 1 57 ? -45.781 -0.917 -33.375 1 25.91 57 VAL B C 1
ATOM 3914 O O . VAL B 1 57 ? -45.656 0.11 -34.031 1 25.91 57 VAL B O 1
ATOM 3917 N N . SER B 1 58 ? -47 -1.312 -33.062 1 25.16 58 SER B N 1
ATOM 3918 C CA . SER B 1 58 ? -48.219 -0.537 -32.969 1 25.16 58 SER B CA 1
ATOM 3919 C C . SER B 1 58 ? -48 0.713 -32.125 1 25.16 58 SER B C 1
ATOM 3921 O O . SER B 1 58 ? -47.156 0.738 -31.234 1 25.16 58 SER B O 1
ATOM 3923 N N . LYS B 1 59 ? -48.625 1.901 -32.562 1 28.52 59 LYS B N 1
ATOM 3924 C CA . LYS B 1 59 ? -48.625 3.348 -32.375 1 28.52 59 LYS B CA 1
ATOM 3925 C C . LYS B 1 59 ? -48.844 3.697 -30.891 1 28.52 59 LYS B C 1
ATOM 3927 O O . LYS B 1 59 ? -48.812 4.871 -30.516 1 28.52 59 LYS B O 1
ATOM 3932 N N . ASN B 1 60 ? -49.594 2.963 -30.109 1 25.17 60 ASN B N 1
ATOM 3933 C CA . ASN B 1 60 ? -50.438 3.74 -29.203 1 25.17 60 ASN B CA 1
ATOM 3934 C C . ASN B 1 60 ? -49.656 4.27 -28.016 1 25.17 60 ASN B C 1
ATOM 3936 O O . ASN B 1 60 ? -49.906 5.371 -27.531 1 25.17 60 ASN B O 1
ATOM 3940 N N . ASP B 1 61 ? -49.219 3.385 -27.062 1 28.55 61 ASP B N 1
ATOM 3941 C CA . ASP B 1 61 ? -49.219 3.854 -25.688 1 28.55 61 ASP B CA 1
ATOM 3942 C C . ASP B 1 61 ? -48.031 4.734 -25.391 1 28.55 61 ASP B C 1
ATOM 3944 O O . ASP B 1 61 ? -46.875 4.258 -25.422 1 28.55 61 ASP B O 1
ATOM 3948 N N . VAL B 1 62 ? -48.062 6.059 -25.781 1 27.03 62 VAL B N 1
ATOM 3949 C CA . VAL B 1 62 ? -47.156 7.176 -25.578 1 27.03 62 VAL B CA 1
ATOM 3950 C C . VAL B 1 62 ? -46.75 7.227 -24.109 1 27.03 62 VAL B C 1
ATOM 3952 O O . VAL B 1 62 ? -47.562 7.473 -23.234 1 27.03 62 VAL B O 1
ATOM 3955 N N . ALA B 1 63 ? -45.938 6.23 -23.641 1 28.61 63 ALA B N 1
ATOM 3956 C CA . ALA B 1 63 ? -45.531 6.328 -22.25 1 28.61 63 ALA B CA 1
ATOM 3957 C C . ALA B 1 63 ? -45.062 7.746 -21.906 1 28.61 63 ALA B C 1
ATOM 3959 O O . ALA B 1 63 ? -44.375 8.398 -22.703 1 28.61 63 ALA B O 1
ATOM 3960 N N . PRO B 1 64 ? -45.75 8.477 -21.016 1 31.48 64 PRO B N 1
ATOM 3961 C CA . PRO B 1 64 ? -45.438 9.875 -20.688 1 31.48 64 PRO B CA 1
ATOM 3962 C C . PRO B 1 64 ? -43.938 10.125 -20.516 1 31.48 64 PRO B C 1
ATOM 3964 O O . PRO B 1 64 ? -43.188 9.211 -20.172 1 31.48 64 PRO B O 1
ATOM 3967 N N . THR B 1 65 ? -43.344 10.938 -21.297 1 29.89 65 THR B N 1
ATOM 3968 C CA . THR B 1 65 ? -42 11.484 -21.312 1 29.89 65 THR B CA 1
ATOM 3969 C C . THR B 1 65 ? -41.469 11.703 -19.891 1 29.89 65 THR B C 1
ATOM 3971 O O . THR B 1 65 ? -42.125 12.406 -19.094 1 29.89 65 THR B O 1
ATOM 3974 N N . ARG B 1 66 ? -41 10.641 -19.219 1 30.59 66 ARG B N 1
ATOM 3975 C CA . ARG B 1 66 ? -40.406 10.914 -17.922 1 30.59 66 ARG B CA 1
ATOM 3976 C C . ARG B 1 66 ? -39.719 12.273 -17.922 1 30.59 66 ARG B C 1
ATOM 3978 O O . ARG B 1 66 ? -38.844 12.531 -18.766 1 30.59 66 ARG B O 1
ATOM 3985 N N . LYS B 1 67 ? -40.25 13.297 -17.438 1 30.36 67 LYS B N 1
ATOM 3986 C CA . LYS B 1 67 ? -39.656 14.609 -17.172 1 30.36 67 LYS B CA 1
ATOM 3987 C C . LYS B 1 67 ? -38.188 14.492 -16.781 1 30.36 67 LYS B C 1
ATOM 3989 O O . LYS B 1 67 ? -37.844 13.664 -15.953 1 30.36 67 LYS B O 1
ATOM 3994 N N . ARG B 1 68 ? -37.281 14.711 -17.672 1 31.52 68 ARG B N 1
ATOM 3995 C CA . ARG B 1 68 ? -35.875 14.93 -17.344 1 31.52 68 ARG B CA 1
ATOM 3996 C C . ARG B 1 68 ? -35.719 15.406 -15.906 1 31.52 68 ARG B C 1
ATOM 3998 O O . ARG B 1 68 ? -36.438 16.297 -15.453 1 31.52 68 ARG B O 1
ATOM 4005 N N . ARG B 1 69 ? -35.469 14.531 -14.977 1 36.16 69 ARG B N 1
ATOM 4006 C CA . ARG B 1 69 ? -35.094 14.961 -13.641 1 36.16 69 ARG B CA 1
ATOM 4007 C C . ARG B 1 69 ? -34.469 16.344 -13.68 1 36.16 69 ARG B C 1
ATOM 4009 O O . ARG B 1 69 ? -33.562 16.609 -14.484 1 36.16 69 ARG B O 1
ATOM 4016 N N . GLY B 1 70 ? -35.156 17.391 -13.516 1 35.81 70 GLY B N 1
ATOM 4017 C CA . GLY B 1 70 ? -34.812 18.797 -13.461 1 35.81 70 GLY B CA 1
ATOM 4018 C C . GLY B 1 70 ? -33.375 19.047 -12.992 1 35.81 70 GLY B C 1
ATOM 4019 O O . GLY B 1 70 ? -32.844 18.266 -12.219 1 35.81 70 GLY B O 1
ATOM 4020 N N . THR B 1 71 ? -32.406 19.469 -13.906 1 39.31 71 THR B N 1
ATOM 4021 C CA . THR B 1 71 ? -31.156 20.078 -13.438 1 39.31 71 THR B CA 1
ATOM 4022 C C . THR B 1 71 ? -31.328 20.641 -12.039 1 39.31 71 THR B C 1
ATOM 4024 O O . THR B 1 71 ? -32.281 21.391 -11.773 1 39.31 71 THR B O 1
ATOM 4027 N N . LYS B 1 72 ? -31.031 19.922 -11.047 1 47.75 72 LYS B N 1
ATOM 4028 C CA . LYS B 1 72 ? -31.094 20.516 -9.719 1 47.75 72 LYS B CA 1
ATOM 4029 C C . LYS B 1 72 ? -30.891 22.031 -9.773 1 47.75 72 LYS B C 1
ATOM 4031 O O . LYS B 1 72 ? -29.969 22.516 -10.43 1 47.75 72 LYS B O 1
ATOM 4036 N N . PRO B 1 73 ? -31.812 22.859 -9.57 1 57.41 73 PRO B N 1
ATOM 4037 C CA . PRO B 1 73 ? -31.688 24.328 -9.586 1 57.41 73 PRO B CA 1
ATOM 4038 C C . PRO B 1 73 ? -30.359 24.797 -8.992 1 57.41 73 PRO B C 1
ATOM 4040 O O . PRO B 1 73 ? -29.828 24.172 -8.078 1 57.41 73 PRO B O 1
ATOM 4043 N N . ASP B 1 74 ? -29.469 25.609 -9.812 1 72.62 74 ASP B N 1
ATOM 4044 C CA . ASP B 1 74 ? -28.234 26.266 -9.391 1 72.62 74 ASP B CA 1
ATOM 4045 C C . ASP B 1 74 ? -28.422 26.969 -8.055 1 72.62 74 ASP B C 1
ATOM 4047 O O . ASP B 1 74 ? -29.391 27.719 -7.871 1 72.62 74 ASP B O 1
ATOM 4051 N N . LEU B 1 75 ? -27.938 26.422 -6.988 1 83.88 75 LEU B N 1
ATOM 4052 C CA . LEU B 1 75 ? -27.969 27.031 -5.664 1 83.88 75 LEU B CA 1
ATOM 4053 C C . LEU B 1 75 ? -27.484 28.484 -5.719 1 83.88 75 LEU B C 1
ATOM 4055 O O . LEU B 1 75 ? -26.438 28.766 -6.289 1 83.88 75 LEU B O 1
ATOM 4059 N N . ASP B 1 76 ? -28.375 29.375 -5.297 1 88.81 76 ASP B N 1
ATOM 4060 C CA . ASP B 1 76 ? -28 30.766 -5.172 1 88.81 76 ASP B CA 1
ATOM 4061 C C . ASP B 1 76 ? -27.234 31.016 -3.871 1 88.81 76 ASP B C 1
ATOM 4063 O O . ASP B 1 76 ? -27.844 31.234 -2.822 1 88.81 76 ASP B O 1
ATOM 4067 N N . PHE B 1 77 ? -26 31.078 -3.883 1 91.69 77 PHE B N 1
ATOM 4068 C CA . PHE B 1 77 ? -25.156 31.219 -2.709 1 91.69 77 PHE B CA 1
ATOM 4069 C C . PHE B 1 77 ? -25.438 32.531 -1.996 1 91.69 77 PHE B C 1
ATOM 4071 O O . PHE B 1 77 ? -25.25 32.656 -0.781 1 91.69 77 PHE B O 1
ATOM 4078 N N . ALA B 1 78 ? -25.891 33.5 -2.74 1 90.5 78 ALA B N 1
ATOM 4079 C CA . ALA B 1 78 ? -26.156 34.812 -2.186 1 90.5 78 ALA B CA 1
ATOM 4080 C C . ALA B 1 78 ? -27.328 34.781 -1.216 1 90.5 78 ALA B C 1
ATOM 4082 O O . ALA B 1 78 ? -27.516 35.719 -0.419 1 90.5 78 ALA B O 1
ATOM 4083 N N . SER B 1 79 ? -28.078 33.812 -1.3 1 94.75 79 SER B N 1
ATOM 4084 C CA . SER B 1 79 ? -29.266 33.688 -0.459 1 94.75 79 SER B CA 1
ATOM 4085 C C . SER B 1 79 ? -28.938 33.062 0.891 1 94.75 79 SER B C 1
ATOM 4087 O O . SER B 1 79 ? -29.781 33.031 1.792 1 94.75 79 SER B O 1
ATOM 4089 N N . TYR B 1 80 ? -27.734 32.625 1.026 1 96.25 80 TYR B N 1
ATOM 4090 C CA . TYR B 1 80 ? -27.359 31.969 2.268 1 96.25 80 TYR B CA 1
ATOM 4091 C C . TYR B 1 80 ? -26.297 32.781 3.014 1 96.25 80 TYR B C 1
ATOM 4093 O O . TYR B 1 80 ? -25.531 33.531 2.402 1 96.25 80 TYR B O 1
ATOM 4101 N N . GLN B 1 81 ? -26.266 32.562 4.352 1 96.19 81 GLN B N 1
ATOM 4102 C CA . GLN B 1 81 ? -25.172 33.094 5.148 1 96.19 81 GLN B CA 1
ATOM 4103 C C . GLN B 1 81 ? -23.922 32.219 5.027 1 96.19 81 GLN B C 1
ATOM 4105 O O . GLN B 1 81 ? -24 31.078 4.598 1 96.19 81 GLN B O 1
ATOM 4110 N N . THR B 1 82 ? -22.828 32.844 5.293 1 95 82 THR B N 1
ATOM 4111 C CA . THR B 1 82 ? -21.562 32.094 5.383 1 95 82 THR B CA 1
ATOM 4112 C C . THR B 1 82 ? -21.078 32.031 6.824 1 95 82 THR B C 1
ATOM 4114 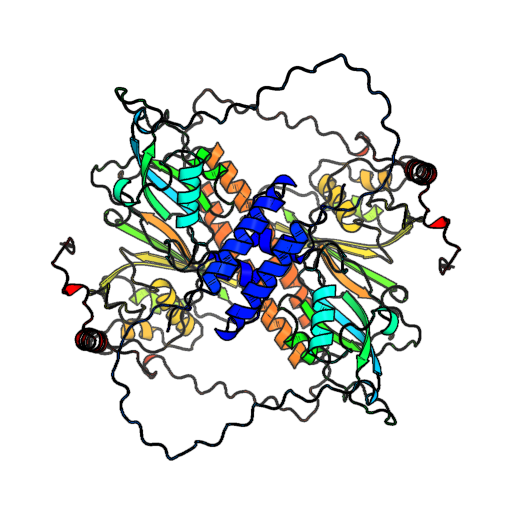O O . THR B 1 82 ? -21.438 32.906 7.645 1 95 82 THR B O 1
ATOM 4117 N N . ARG B 1 83 ? -20.406 31.047 7.113 1 96.12 83 ARG B N 1
ATOM 4118 C CA . ARG B 1 83 ? -19.812 30.859 8.43 1 96.12 83 ARG B CA 1
ATOM 4119 C C . ARG B 1 83 ? -18.328 30.547 8.328 1 96.12 83 ARG B C 1
ATOM 4121 O O . ARG B 1 83 ? -17.906 29.719 7.523 1 96.12 83 ARG B O 1
ATOM 4128 N N . TYR B 1 84 ? -17.547 31.328 9.125 1 97.31 84 TYR B N 1
ATOM 4129 C CA . TYR B 1 84 ? -16.125 31.031 9.203 1 97.31 84 TYR B CA 1
ATOM 4130 C C . TYR B 1 84 ? -15.859 29.812 10.078 1 97.31 84 TYR B C 1
ATOM 4132 O O . TYR B 1 84 ? -16.234 29.797 11.258 1 97.31 84 TYR B O 1
ATOM 4140 N N . VAL B 1 85 ? -15.25 28.766 9.5 1 97.81 85 VAL B N 1
ATOM 4141 C CA . VAL B 1 85 ? -15.125 27.484 10.211 1 97.81 85 VAL B CA 1
ATOM 4142 C C . VAL B 1 85 ? -13.688 27 10.133 1 97.81 85 VAL B C 1
ATOM 4144 O O . VAL B 1 85 ? -12.953 27.328 9.195 1 97.81 85 VAL B O 1
ATOM 4147 N N . ALA B 1 86 ? -13.273 26.266 11.188 1 98.62 86 ALA B N 1
ATOM 4148 C CA . ALA B 1 86 ? -12.07 25.422 11.148 1 98.62 86 ALA B CA 1
ATOM 4149 C C . ALA B 1 86 ? -12.43 23.969 10.875 1 98.62 86 ALA B C 1
ATOM 4151 O O . ALA B 1 86 ? -13.383 23.438 11.461 1 98.62 86 ALA B O 1
ATOM 4152 N N . LEU B 1 87 ? -11.734 23.359 9.945 1 98.56 87 LEU B N 1
ATOM 4153 C CA . LEU B 1 87 ? -11.867 21.922 9.648 1 98.56 87 LEU B CA 1
ATOM 4154 C C . LEU B 1 87 ? -10.609 21.172 10.062 1 98.56 87 LEU B C 1
ATOM 4156 O O . LEU B 1 87 ? -9.492 21.641 9.82 1 98.56 87 LEU B O 1
ATOM 4160 N N . GLU B 1 88 ? -10.797 20.062 10.742 1 98.38 88 GLU B N 1
ATOM 4161 C CA . GLU B 1 88 ? -9.703 19.141 10.969 1 98.38 88 GLU B CA 1
ATOM 4162 C C . GLU B 1 88 ? -9.664 18.047 9.891 1 98.38 88 GLU B C 1
ATOM 4164 O O . GLU B 1 88 ? -10.648 17.344 9.688 1 98.38 88 GLU B O 1
ATOM 4169 N N . ILE B 1 89 ? -8.484 17.938 9.258 1 98.44 89 ILE B N 1
ATOM 4170 C CA . ILE B 1 89 ? -8.375 17.109 8.07 1 98.44 89 ILE B CA 1
ATOM 4171 C C . ILE B 1 89 ? -7.316 16.031 8.297 1 98.44 89 ILE B C 1
ATOM 4173 O O . ILE B 1 89 ? -6.203 16.328 8.734 1 98.44 89 ILE B O 1
ATOM 4177 N N . LEU B 1 90 ? -7.691 14.812 8.039 1 98.62 90 LEU B N 1
ATOM 4178 C CA . LEU B 1 90 ? -6.816 13.648 8.016 1 98.62 90 LEU B CA 1
ATOM 4179 C C . LEU B 1 90 ? -6.539 13.203 6.586 1 98.62 90 LEU B C 1
ATOM 4181 O O . LEU B 1 90 ? -7.438 13.203 5.742 1 98.62 90 LEU B O 1
ATOM 4185 N N . TYR B 1 91 ? -5.293 12.906 6.27 1 98.69 91 TYR B N 1
ATOM 4186 C CA . TYR B 1 91 ? -5.027 12.352 4.949 1 98.69 91 TYR B CA 1
ATOM 4187 C C . TYR B 1 91 ? -3.822 11.414 4.98 1 98.69 91 TYR B C 1
ATOM 4189 O O . TYR B 1 91 ? -2.902 11.602 5.781 1 98.69 91 TYR B O 1
ATOM 4197 N N . LEU B 1 92 ? -3.908 10.422 4.141 1 98.38 92 LEU B N 1
ATOM 4198 C CA . LEU B 1 92 ? -2.768 9.578 3.805 1 98.38 92 LEU B CA 1
ATOM 4199 C C . LEU B 1 92 ? -2.035 10.117 2.58 1 98.38 92 LEU B C 1
ATOM 4201 O O . LEU B 1 92 ? -2.539 10.016 1.459 1 98.38 92 LEU B O 1
ATOM 4205 N N . GLY B 1 93 ? -0.814 10.641 2.736 1 97.75 93 GLY B N 1
ATOM 4206 C CA . GLY B 1 93 ? -0.163 11.484 1.751 1 97.75 93 GLY B CA 1
ATOM 4207 C C . GLY B 1 93 ? 0.643 10.703 0.731 1 97.75 93 GLY B C 1
ATOM 4208 O O . GLY B 1 93 ? 1.153 11.281 -0.234 1 97.75 93 GLY B O 1
ATOM 4209 N N . HIS B 1 94 ? 0.694 9.414 0.795 1 95.06 94 HIS B N 1
ATOM 4210 C CA . HIS B 1 94 ? 1.645 8.609 0.036 1 95.06 94 HIS B CA 1
ATOM 4211 C C . HIS B 1 94 ? 1.422 8.758 -1.465 1 95.06 94 HIS B C 1
ATOM 4213 O O . HIS B 1 94 ? 2.367 8.664 -2.25 1 95.06 94 HIS B O 1
ATOM 4219 N N . ALA B 1 95 ? 0.215 9.023 -1.857 1 94.5 95 ALA B N 1
ATOM 4220 C CA . ALA B 1 95 ? -0.1 9.086 -3.281 1 94.5 95 ALA B CA 1
ATOM 4221 C C . ALA B 1 95 ? -0.204 10.531 -3.76 1 94.5 95 ALA B C 1
ATOM 4223 O O . ALA B 1 95 ? -0.634 10.789 -4.887 1 94.5 95 ALA B O 1
ATOM 4224 N N . TYR B 1 96 ? 0.199 11.516 -2.936 1 97.19 96 TYR B N 1
ATOM 4225 C CA . TYR B 1 96 ? -0.044 12.914 -3.268 1 97.19 96 TYR B CA 1
ATOM 4226 C C . TYR B 1 96 ? 1.266 13.688 -3.371 1 97.19 96 TYR B C 1
ATOM 4228 O O . TYR B 1 96 ? 2.277 13.281 -2.793 1 97.19 96 TYR B O 1
ATOM 4236 N N . ASP B 1 97 ? 1.186 14.758 -4.07 1 96.38 97 ASP B N 1
ATOM 4237 C CA . ASP B 1 97 ? 2.342 15.625 -4.277 1 96.38 97 ASP B CA 1
ATOM 4238 C C . ASP B 1 97 ? 2.434 16.688 -3.184 1 96.38 97 ASP B C 1
ATOM 4240 O O . ASP B 1 97 ? 2.979 17.766 -3.408 1 96.38 97 ASP B O 1
ATOM 4244 N N . GLY B 1 98 ? 1.81 16.406 -2.059 1 96.5 98 GLY B N 1
ATOM 4245 C CA . GLY B 1 98 ? 1.823 17.344 -0.938 1 96.5 98 GLY B CA 1
ATOM 4246 C C . GLY B 1 98 ? 0.448 17.875 -0.591 1 96.5 98 GLY B C 1
ATOM 4247 O O . GLY B 1 98 ? -0.553 17.469 -1.183 1 96.5 98 GLY B O 1
ATOM 4248 N N . PHE B 1 99 ? 0.488 18.719 0.354 1 96.88 99 PHE B N 1
ATOM 4249 C CA . PHE B 1 99 ? -0.784 19.297 0.767 1 96.88 99 PHE B CA 1
ATOM 4250 C C . PHE B 1 99 ? -1.193 20.438 -0.172 1 96.88 99 PHE B C 1
ATOM 4252 O O . PHE B 1 99 ? -2.307 20.438 -0.704 1 96.88 99 PHE B O 1
ATOM 4259 N N . ALA B 1 100 ? -0.286 21.328 -0.384 1 92 100 ALA B N 1
ATOM 4260 C CA . ALA B 1 100 ? -0.601 22.594 -1.029 1 92 100 ALA B CA 1
ATOM 4261 C C . ALA B 1 100 ? -0.769 22.422 -2.535 1 92 100 ALA B C 1
ATOM 4263 O O . ALA B 1 100 ? -0.014 21.688 -3.168 1 92 100 ALA B O 1
ATOM 4264 N N . ARG B 1 101 ? -1.679 23.188 -3.006 1 82.69 101 ARG B N 1
ATOM 4265 C CA . ARG B 1 101 ? -1.888 23.219 -4.449 1 82.69 101 ARG B CA 1
ATOM 4266 C C . ARG B 1 101 ? -0.667 23.781 -5.168 1 82.69 101 ARG B C 1
ATOM 4268 O O . ARG B 1 101 ? -0.015 24.703 -4.668 1 82.69 101 ARG B O 1
ATOM 4275 N N . GLN B 1 102 ? -0.43 23.172 -6.203 1 76.62 102 GLN B N 1
ATOM 4276 C CA . GLN B 1 102 ? 0.701 23.562 -7.035 1 76.62 102 GLN B CA 1
ATOM 4277 C C . GLN B 1 102 ? 0.262 23.812 -8.477 1 76.62 102 GLN B C 1
ATOM 4279 O O . GLN B 1 102 ? -0.726 23.25 -8.938 1 76.62 102 GLN B O 1
ATOM 4284 N N . GLU B 1 103 ? 0.858 24.734 -9.016 1 68.44 103 GLU B N 1
ATOM 4285 C CA . GLU B 1 103 ? 0.561 25 -10.422 1 68.44 103 GLU B CA 1
ATOM 4286 C C . GLU B 1 103 ? 0.92 23.812 -11.289 1 68.44 103 GLU B C 1
ATOM 4288 O O . GLU B 1 103 ? 0.215 23.5 -12.258 1 68.44 103 GLU B O 1
ATOM 4293 N N . SER B 1 104 ? 1.854 23.094 -10.875 1 71.44 104 SER B N 1
ATOM 4294 C CA . SER B 1 104 ? 2.443 22.047 -11.695 1 71.44 104 SER B CA 1
ATOM 4295 C C . SER B 1 104 ? 1.743 20.703 -11.469 1 71.44 104 SER B C 1
ATOM 4297 O O . SER B 1 104 ? 1.959 19.75 -12.219 1 71.44 104 SER B O 1
ATOM 4299 N N . SER B 1 105 ? 0.879 20.688 -10.516 1 76.94 105 SER B N 1
ATOM 4300 C CA . SER B 1 105 ? 0.264 19.391 -10.219 1 76.94 105 SER B CA 1
ATOM 4301 C C . SER B 1 105 ? -1.153 19.562 -9.68 1 76.94 105 SER B C 1
ATOM 4303 O O . SER B 1 105 ? -1.404 20.438 -8.844 1 76.94 105 SER B O 1
ATOM 4305 N N . SER B 1 106 ? -1.975 18.734 -10.164 1 85.62 106 SER B N 1
ATOM 4306 C CA . SER B 1 106 ? -3.342 18.719 -9.656 1 85.62 106 SER B CA 1
ATOM 4307 C C . SER B 1 106 ? -3.549 17.594 -8.648 1 85.62 106 SER B C 1
ATOM 4309 O O . SER B 1 106 ? -4.645 17.438 -8.102 1 85.62 106 SER B O 1
ATOM 4311 N N . ASN B 1 107 ? -2.529 16.875 -8.312 1 94.62 107 ASN B N 1
ATOM 4312 C CA . ASN B 1 107 ? -2.654 15.758 -7.387 1 94.62 107 ASN B CA 1
ATOM 4313 C C . ASN B 1 107 ? -2.197 16.141 -5.98 1 94.62 107 ASN B C 1
ATOM 4315 O O . ASN B 1 107 ? -1.259 15.547 -5.445 1 94.62 107 ASN B O 1
ATOM 4319 N N . THR B 1 108 ? -2.846 17.125 -5.398 1 96.88 108 THR B N 1
ATOM 4320 C CA . THR B 1 108 ? -2.547 17.578 -4.043 1 96.88 108 THR B CA 1
ATOM 4321 C C . THR B 1 108 ? -3.762 17.391 -3.135 1 96.88 108 THR B C 1
ATOM 4323 O O . THR B 1 108 ? -4.895 17.312 -3.613 1 96.88 108 THR B O 1
ATOM 4326 N N . ILE B 1 109 ? -3.551 17.328 -1.86 1 97.81 109 ILE B N 1
ATOM 4327 C CA . ILE B 1 109 ? -4.609 17.172 -0.869 1 97.81 109 ILE B CA 1
ATOM 4328 C C . ILE B 1 109 ? -5.555 18.375 -0.937 1 97.81 109 ILE B C 1
ATOM 4330 O O . ILE B 1 109 ? -6.777 18.203 -0.925 1 97.81 109 ILE B O 1
ATOM 4334 N N . GLU B 1 110 ? -4.941 19.531 -1.05 1 96.31 110 GLU B N 1
ATOM 4335 C CA . GLU B 1 110 ? -5.707 20.766 -1.093 1 96.31 110 GLU B CA 1
ATOM 4336 C C . GLU B 1 110 ? -6.621 20.812 -2.312 1 96.31 110 GLU B C 1
ATOM 4338 O O . GLU B 1 110 ? -7.758 21.281 -2.229 1 96.31 110 GLU B O 1
ATOM 4343 N N . ALA B 1 111 ? -6.117 20.344 -3.42 1 95.12 111 ALA B N 1
ATOM 4344 C CA . ALA B 1 111 ? -6.941 20.281 -4.625 1 95.12 111 ALA B CA 1
ATOM 4345 C C . ALA B 1 111 ? -8.148 19.375 -4.414 1 95.12 111 ALA B C 1
ATOM 4347 O O . ALA B 1 111 ? -9.266 19.719 -4.82 1 95.12 111 ALA B O 1
ATOM 4348 N N . ARG B 1 112 ? -7.969 18.25 -3.738 1 97.06 112 ARG B N 1
ATOM 4349 C CA . ARG B 1 112 ? -9.07 17.344 -3.447 1 97.06 112 ARG B CA 1
ATOM 4350 C C . ARG B 1 112 ? -10.07 17.969 -2.49 1 97.06 112 ARG B C 1
ATOM 4352 O O . ARG B 1 112 ? -11.281 17.812 -2.648 1 97.06 112 ARG B O 1
ATOM 4359 N N . LEU B 1 113 ? -9.562 18.688 -1.571 1 96.88 113 LEU B N 1
ATOM 4360 C CA . LEU B 1 113 ? -10.422 19.359 -0.599 1 96.88 113 LEU B CA 1
ATOM 4361 C C . LEU B 1 113 ? -11.312 20.391 -1.279 1 96.88 113 LEU B C 1
ATOM 4363 O O . LEU B 1 113 ? -12.531 20.391 -1.08 1 96.88 113 LEU B O 1
ATOM 4367 N N . PHE B 1 114 ? -10.75 21.203 -2.113 1 95.81 114 PHE B N 1
ATOM 4368 C CA . PHE B 1 114 ? -11.516 22.266 -2.75 1 95.81 114 PHE B CA 1
ATOM 4369 C C . PHE B 1 114 ? -12.5 21.703 -3.76 1 95.81 114 PHE B C 1
ATOM 4371 O O . PHE B 1 114 ? -13.609 22.219 -3.918 1 95.81 114 PHE B O 1
ATOM 4378 N N . SER B 1 115 ? -12.039 20.656 -4.406 1 95.5 115 SER B N 1
ATOM 4379 C CA . SER B 1 115 ? -12.984 19.969 -5.285 1 95.5 115 SER B CA 1
ATOM 4380 C C . SER B 1 115 ? -14.195 19.469 -4.512 1 95.5 115 SER B C 1
ATOM 4382 O O . SER B 1 115 ? -15.336 19.625 -4.965 1 95.5 115 SER B O 1
ATOM 4384 N N . ALA B 1 116 ? -14 18.922 -3.35 1 97.88 116 ALA B N 1
ATOM 4385 C CA . ALA B 1 116 ? -15.086 18.422 -2.512 1 97.88 116 ALA B CA 1
ATOM 4386 C C . ALA B 1 116 ? -15.961 19.562 -2.008 1 97.88 116 ALA B C 1
ATOM 4388 O O . ALA B 1 116 ? -17.188 19.438 -1.961 1 97.88 116 ALA B O 1
ATOM 4389 N N . LEU B 1 117 ? -15.359 20.672 -1.659 1 97.69 117 LEU B N 1
ATOM 4390 C CA . LEU B 1 117 ? -16.094 21.844 -1.199 1 97.69 117 LEU B CA 1
ATOM 4391 C C . LEU B 1 117 ? -17.031 22.359 -2.285 1 97.69 117 LEU B C 1
ATOM 4393 O O . LEU B 1 117 ? -18.188 22.703 -2.006 1 97.69 117 LEU B O 1
ATOM 4397 N N . GLU B 1 118 ? -16.562 22.344 -3.459 1 96.56 118 GLU B N 1
ATOM 4398 C CA . GLU B 1 118 ? -17.359 22.812 -4.59 1 96.56 118 GLU B CA 1
ATOM 4399 C C . GLU B 1 118 ? -18.5 21.828 -4.898 1 96.56 118 GLU B C 1
ATOM 4401 O O . GLU B 1 118 ? -19.641 22.234 -5.07 1 96.56 118 GLU B O 1
ATOM 4406 N N . ARG B 1 119 ? -18.172 20.594 -4.867 1 96.56 119 ARG B N 1
ATOM 4407 C CA . ARG B 1 119 ? -19.141 19.562 -5.215 1 96.56 119 ARG B CA 1
ATOM 4408 C C . ARG B 1 119 ? -20.281 19.516 -4.195 1 96.56 119 ARG B C 1
ATOM 4410 O O . ARG B 1 119 ? -21.422 19.203 -4.543 1 96.56 119 ARG B O 1
ATOM 4417 N N . THR B 1 120 ? -19.969 19.828 -2.998 1 97.56 120 THR B N 1
ATOM 4418 C CA . THR B 1 120 ? -20.969 19.797 -1.941 1 97.56 120 THR B CA 1
ATOM 4419 C C . THR B 1 120 ? -21.625 21.172 -1.781 1 97.56 120 THR B C 1
ATOM 4421 O O . THR B 1 120 ? -22.422 21.375 -0.855 1 97.56 120 THR B O 1
ATOM 4424 N N . ARG B 1 121 ? -21.281 22.141 -2.584 1 96.62 121 ARG B N 1
ATOM 4425 C CA . ARG B 1 121 ? -21.859 23.469 -2.641 1 96.62 121 ARG B CA 1
ATOM 4426 C C . ARG B 1 121 ? -21.672 24.203 -1.316 1 96.62 121 ARG B C 1
ATOM 4428 O O . ARG B 1 121 ? -22.562 24.906 -0.851 1 96.62 121 ARG B O 1
ATOM 4435 N N . LEU B 1 122 ? -20.594 23.922 -0.757 1 97.62 122 LEU B N 1
ATOM 4436 C CA . LEU B 1 122 ? -20.25 24.656 0.461 1 97.62 122 LEU B CA 1
ATOM 4437 C C . LEU B 1 122 ? -19.531 25.953 0.133 1 97.62 122 LEU B C 1
ATOM 4439 O O . LEU B 1 122 ? -19.469 26.859 0.969 1 97.62 122 LEU B O 1
ATOM 4443 N N . ILE B 1 123 ? -18.969 25.953 -1.047 1 96.69 123 ILE B N 1
ATOM 4444 C CA . ILE B 1 123 ? -18.406 27.172 -1.62 1 96.69 123 ILE B CA 1
ATOM 4445 C C . ILE B 1 123 ? -18.844 27.297 -3.078 1 96.69 123 ILE B C 1
ATOM 4447 O O . ILE B 1 123 ? -19.203 26.312 -3.719 1 96.69 123 ILE B O 1
ATOM 4451 N N . PRO B 1 124 ? -18.859 28.547 -3.576 1 92.88 124 PRO B N 1
ATOM 4452 C CA . PRO B 1 124 ? -19.172 28.688 -5 1 92.88 124 PRO B CA 1
ATOM 4453 C C . PRO B 1 124 ? -18.109 28.078 -5.906 1 92.88 124 PRO B C 1
ATOM 4455 O O . PRO B 1 124 ? -16.953 27.969 -5.512 1 92.88 124 PRO B O 1
ATOM 4458 N N . PHE B 1 125 ? -18.547 27.75 -7.047 1 89.88 125 PHE B N 1
ATOM 4459 C CA . PHE B 1 125 ? -17.625 27.188 -8.023 1 89.88 125 PHE B CA 1
ATOM 4460 C C . PHE B 1 125 ? -16.562 28.203 -8.414 1 89.88 125 PHE B C 1
ATOM 4462 O O . PHE B 1 125 ? -16.859 29.375 -8.641 1 89.88 125 PHE B O 1
ATOM 4469 N N . SER B 1 126 ? -15.328 27.75 -8.414 1 81.94 126 SER B N 1
ATOM 4470 C CA . SER B 1 126 ? -14.141 28.516 -8.812 1 81.94 126 SER B CA 1
ATOM 4471 C C . SER B 1 126 ? -14 29.781 -7.977 1 81.94 126 SER B C 1
ATOM 4473 O O . SER B 1 126 ? -13.578 30.828 -8.492 1 81.94 126 SER B O 1
ATOM 4475 N N . ALA B 1 127 ? -14.492 29.719 -6.781 1 83.38 127 ALA B N 1
ATOM 4476 C CA . ALA B 1 127 ? -14.281 30.859 -5.895 1 83.38 127 ALA B CA 1
ATOM 4477 C C . ALA B 1 127 ? -12.797 31.078 -5.637 1 83.38 127 ALA B C 1
ATOM 4479 O O . ALA B 1 127 ? -12.047 30.125 -5.391 1 83.38 127 ALA B O 1
ATOM 4480 N N . PRO B 1 128 ? -12.406 32.344 -5.801 1 79.06 128 PRO B N 1
ATOM 4481 C CA . PRO B 1 128 ? -11.016 32.594 -5.426 1 79.06 128 PRO B CA 1
ATOM 4482 C C . PRO B 1 128 ? -10.734 32.312 -3.955 1 79.06 128 PRO B C 1
ATOM 4484 O O . PRO B 1 128 ? -11.562 32.625 -3.09 1 79.06 128 PRO B O 1
ATOM 4487 N N . TRP B 1 129 ? -9.625 31.781 -3.674 1 79.19 129 TRP B N 1
ATOM 4488 C CA . TRP B 1 129 ? -9.266 31.375 -2.32 1 79.19 129 TRP B CA 1
ATOM 4489 C C . TRP B 1 129 ? -9.25 32.562 -1.375 1 79.19 129 TRP B C 1
ATOM 4491 O O . TRP B 1 129 ? -9.609 32.438 -0.202 1 79.19 129 TRP B O 1
ATOM 4501 N N . GLN B 1 130 ? -8.867 33.719 -1.912 1 79.75 130 GLN B N 1
ATOM 4502 C CA . GLN B 1 130 ? -8.758 34.906 -1.094 1 79.75 130 GLN B CA 1
ATOM 4503 C C . GLN B 1 130 ? -10.117 35.375 -0.581 1 79.75 130 GLN B C 1
ATOM 4505 O O . GLN B 1 130 ? -10.219 35.938 0.507 1 79.75 130 GLN B O 1
ATOM 4510 N N . SER B 1 131 ? -11.109 35.031 -1.303 1 86.25 131 SER B N 1
ATOM 4511 C CA . SER B 1 131 ? -12.445 35.469 -0.928 1 86.25 131 SER B CA 1
ATOM 4512 C C . SER B 1 131 ? -13.023 34.594 0.182 1 86.25 131 SER B C 1
ATOM 4514 O O . SER B 1 131 ? -14.008 34.969 0.826 1 86.25 131 SER B O 1
ATOM 4516 N N . LEU B 1 132 ? -12.359 33.531 0.496 1 94 132 LEU B N 1
ATOM 4517 C CA . LEU B 1 132 ? -12.875 32.562 1.458 1 94 132 LEU B CA 1
ATOM 4518 C C . LEU B 1 132 ? -12.164 32.688 2.801 1 94 132 LEU B C 1
ATOM 4520 O O . LEU B 1 132 ? -12.391 31.906 3.711 1 94 132 LEU B O 1
ATOM 4524 N N . ARG B 1 133 ? -11.219 33.688 2.945 1 94.44 133 ARG B N 1
ATOM 4525 C CA . ARG B 1 133 ? -10.398 33.812 4.148 1 94.44 133 ARG B CA 1
ATOM 4526 C C . ARG B 1 133 ? -9.711 32.5 4.5 1 94.44 133 ARG B C 1
ATOM 4528 O O . ARG B 1 133 ? -9.719 32.094 5.656 1 94.44 133 ARG B O 1
ATOM 4535 N N . TYR B 1 134 ? -9.203 31.938 3.473 1 95.56 134 TYR B N 1
ATOM 4536 C CA . TYR B 1 134 ? -8.625 30.609 3.576 1 95.56 134 TYR B CA 1
ATOM 4537 C C . TYR B 1 134 ? -7.27 30.656 4.266 1 95.56 134 TYR B C 1
ATOM 4539 O O . TYR B 1 134 ? -6.449 31.531 3.979 1 95.56 134 TYR B O 1
ATOM 4547 N N . SER B 1 135 ? -7.062 29.766 5.234 1 96.06 135 SER B N 1
ATOM 4548 C CA . SER B 1 135 ? -5.758 29.562 5.855 1 96.06 135 SER B CA 1
ATOM 4549 C C . SER B 1 135 ? -5.527 28.094 6.184 1 96.06 135 SER B C 1
ATOM 4551 O O . SER B 1 135 ? -6.48 27.328 6.328 1 96.06 135 SER B O 1
ATOM 4553 N N . ARG B 1 136 ? -4.352 27.688 6.18 1 96.19 136 ARG B N 1
ATOM 4554 C CA . ARG B 1 136 ? -3.957 26.328 6.535 1 96.19 136 ARG B CA 1
ATOM 4555 C C . ARG B 1 136 ? -2.871 26.328 7.605 1 96.19 136 ARG B C 1
ATOM 4557 O O . ARG B 1 136 ? -2.037 27.234 7.645 1 96.19 136 ARG B O 1
ATOM 4564 N N . ALA B 1 137 ? -2.877 25.312 8.445 1 96.62 137 ALA B N 1
ATOM 4565 C CA . ALA B 1 137 ? -1.95 25.25 9.57 1 96.62 137 ALA B CA 1
ATOM 4566 C C . ALA B 1 137 ? -0.545 24.875 9.109 1 96.62 137 ALA B C 1
ATOM 4568 O O . ALA B 1 137 ? 0.442 25.219 9.758 1 96.62 137 ALA B O 1
ATOM 4569 N N . GLY B 1 138 ? -0.452 24.062 8.055 1 90.94 138 GLY B N 1
ATOM 4570 C CA . GLY B 1 138 ? 0.844 23.641 7.547 1 90.94 138 GLY B CA 1
ATOM 4571 C C . GLY B 1 138 ? 0.792 23.156 6.113 1 90.94 138 GLY B C 1
ATOM 4572 O O . GLY B 1 138 ? -0.29 22.984 5.547 1 90.94 138 GLY B O 1
ATOM 4573 N N . ARG B 1 139 ? 1.967 23.047 5.531 1 91.38 139 ARG B N 1
ATOM 4574 C CA . ARG B 1 139 ? 2.15 22.469 4.203 1 91.38 139 ARG B CA 1
ATOM 4575 C C . ARG B 1 139 ? 3.045 21.234 4.258 1 91.38 139 ARG B C 1
ATOM 4577 O O . ARG B 1 139 ? 4.27 21.359 4.309 1 91.38 139 ARG B O 1
ATOM 4584 N N . THR B 1 140 ? 2.424 20.078 4.23 1 96 140 THR B N 1
ATOM 4585 C CA . THR B 1 140 ? 3.223 18.844 4.227 1 96 140 THR B CA 1
ATOM 4586 C C . THR B 1 140 ? 3.777 18.562 2.832 1 96 140 THR B C 1
ATOM 4588 O O . THR B 1 140 ? 3.109 18.828 1.829 1 96 140 THR B O 1
ATOM 4591 N N . ASP B 1 141 ? 4.965 18.047 2.801 1 94.56 141 ASP B N 1
ATOM 4592 C CA . ASP B 1 141 ? 5.633 17.703 1.554 1 94.56 141 ASP B CA 1
ATOM 4593 C C . ASP B 1 141 ? 4.965 16.5 0.892 1 94.56 141 ASP B C 1
ATOM 4595 O O . ASP B 1 141 ? 4.066 15.883 1.473 1 94.56 141 ASP B O 1
ATOM 4599 N N . ARG B 1 142 ? 5.465 16.328 -0.323 1 95.81 142 ARG B N 1
ATOM 4600 C CA . ARG B 1 142 ? 5.031 15.141 -1.053 1 95.81 142 ARG B CA 1
ATOM 4601 C C . ARG B 1 142 ? 5.207 13.891 -0.206 1 95.81 142 ARG B C 1
ATOM 4603 O O . ARG B 1 142 ? 6.25 13.695 0.418 1 95.81 142 ARG B O 1
ATOM 4610 N N . GLY B 1 143 ? 4.102 13.039 -0.141 1 97.38 143 GLY B N 1
ATOM 4611 C CA . GLY B 1 143 ? 4.191 11.734 0.492 1 97.38 143 GLY B CA 1
ATOM 4612 C C . GLY B 1 143 ? 3.916 11.773 1.983 1 97.38 143 GLY B C 1
ATOM 4613 O O . GLY B 1 143 ? 3.752 10.727 2.617 1 97.38 143 GLY B O 1
ATOM 4614 N N . VAL B 1 144 ? 3.854 12.961 2.578 1 98.44 144 VAL B N 1
ATOM 4615 C CA . VAL B 1 144 ? 3.701 13.086 4.023 1 98.44 144 VAL B CA 1
ATOM 4616 C C . VAL B 1 144 ? 2.221 13.031 4.395 1 98.44 144 VAL B C 1
ATOM 4618 O O . VAL B 1 144 ? 1.389 13.664 3.736 1 98.44 144 VAL B O 1
ATOM 4621 N N . SER B 1 145 ? 1.893 12.266 5.449 1 98.62 145 SER B N 1
ATOM 4622 C CA . SER B 1 145 ? 0.523 12.094 5.922 1 98.62 145 SER B CA 1
ATOM 4623 C C . SER B 1 145 ? 0.222 13.023 7.09 1 98.62 145 SER B C 1
ATOM 4625 O O . SER B 1 145 ? 1.135 13.625 7.668 1 98.62 145 SER B O 1
ATOM 4627 N N . ALA B 1 146 ? -1.079 13.125 7.375 1 98.62 146 ALA B N 1
ATOM 4628 C CA . ALA B 1 146 ? -1.479 13.953 8.516 1 98.62 146 ALA B CA 1
ATOM 4629 C C . ALA B 1 146 ? -2.717 13.375 9.195 1 98.62 146 ALA B C 1
ATOM 4631 O O . ALA B 1 146 ? -3.635 12.898 8.531 1 98.62 146 ALA B O 1
ATOM 4632 N N . LEU B 1 147 ? -2.723 13.469 10.508 1 97.56 147 LEU B N 1
ATOM 4633 C CA . LEU B 1 147 ? -3.873 13.133 11.336 1 97.56 147 LEU B CA 1
ATOM 4634 C C . LEU B 1 147 ? -4.617 14.391 11.773 1 97.56 147 LEU B C 1
ATOM 4636 O O . LEU B 1 147 ? -5.832 14.367 11.969 1 97.56 147 LEU B O 1
ATOM 4640 N N . GLY B 1 148 ? -3.859 15.477 11.797 1 95.38 148 GLY B N 1
ATOM 4641 C CA . GLY B 1 148 ? -4.48 16.656 12.383 1 95.38 148 GLY B CA 1
ATOM 4642 C C . GLY B 1 148 ? -4.109 17.938 11.664 1 95.38 148 GLY B C 1
ATOM 4643 O O . GLY B 1 148 ? -3.682 18.906 12.297 1 95.38 148 GLY B O 1
ATOM 4644 N N . GLN B 1 149 ? -4.199 17.984 10.375 1 97.94 149 GLN B N 1
ATOM 4645 C CA . GLN B 1 149 ? -4.129 19.234 9.641 1 97.94 149 GLN B CA 1
ATOM 4646 C C . GLN B 1 149 ? -5.363 20.094 9.891 1 97.94 149 GLN B C 1
ATOM 4648 O O . GLN B 1 149 ? -6.449 19.562 10.141 1 97.94 149 GLN B O 1
ATOM 4653 N N . VAL B 1 150 ? -5.172 21.391 9.977 1 98.69 150 VAL B N 1
ATOM 4654 C CA . VAL B 1 150 ? -6.301 22.297 10.211 1 98.69 150 VAL B CA 1
ATOM 4655 C C . VAL B 1 150 ? -6.348 23.359 9.109 1 98.69 150 VAL B C 1
ATOM 4657 O O . VAL B 1 150 ? -5.32 23.938 8.758 1 98.69 150 VAL B O 1
ATOM 4660 N N . VAL B 1 151 ? -7.488 23.531 8.555 1 98.19 151 VAL B N 1
ATOM 4661 C CA . VAL B 1 151 ? -7.727 24.641 7.645 1 98.19 151 VAL B CA 1
ATOM 4662 C C . VAL B 1 151 ? -8.906 25.469 8.141 1 98.19 151 VAL B C 1
ATOM 4664 O O . VAL B 1 151 ? -9.734 24.984 8.914 1 98.19 151 VAL B O 1
ATOM 4667 N N . ALA B 1 152 ? -8.898 26.719 7.758 1 98.25 152 ALA B N 1
ATOM 4668 C CA . ALA B 1 152 ? -10.008 27.609 8.078 1 98.25 152 ALA B CA 1
ATOM 4669 C C . ALA B 1 152 ? -10.484 28.359 6.84 1 98.25 152 ALA B C 1
ATOM 4671 O O . ALA B 1 152 ? -9.672 28.781 6.012 1 98.25 152 ALA B O 1
ATOM 4672 N N . LEU B 1 153 ? -11.766 28.469 6.699 1 97.69 153 LEU B N 1
ATOM 4673 C CA . LEU B 1 153 ? -12.344 29.188 5.559 1 97.69 153 LEU B CA 1
ATOM 4674 C C . LEU B 1 153 ? -13.82 29.484 5.793 1 97.69 153 LEU B C 1
ATOM 4676 O O . LEU B 1 153 ? -14.422 28.953 6.734 1 97.69 153 LEU B O 1
ATOM 4680 N N . GLU B 1 154 ? -14.359 30.328 4.918 1 97.19 154 GLU B N 1
ATOM 4681 C CA . GLU B 1 154 ? -15.781 30.625 4.938 1 97.19 154 GLU B CA 1
ATOM 4682 C C . GLU B 1 154 ? -16.578 29.578 4.18 1 97.19 154 GLU B C 1
ATOM 4684 O O . GLU B 1 154 ? -16.281 29.266 3.027 1 97.19 154 GLU B O 1
ATOM 4689 N N . LEU B 1 155 ? -17.625 29 4.859 1 97.69 155 LEU B N 1
ATOM 4690 C CA . LEU B 1 155 ? -18.5 28.016 4.223 1 97.69 155 LEU B CA 1
ATOM 4691 C C . LEU B 1 155 ? -19.953 28.469 4.25 1 97.69 155 LEU B C 1
ATOM 4693 O O . LEU B 1 155 ? -20.344 29.266 5.113 1 97.69 155 LEU B O 1
ATOM 4697 N N . ARG B 1 156 ? -20.672 27.953 3.322 1 97.44 156 ARG B N 1
ATOM 4698 C CA . ARG B 1 156 ? -22.109 28.188 3.322 1 97.44 156 ARG B CA 1
ATOM 4699 C C . ARG B 1 156 ? -22.766 27.641 4.586 1 97.44 156 ARG B C 1
ATOM 4701 O O . ARG B 1 156 ? -22.484 26.5 4.984 1 97.44 156 ARG B O 1
ATOM 4708 N N . SER B 1 157 ? -23.562 28.453 5.207 1 97.94 157 SER B N 1
ATOM 4709 C CA . SER B 1 157 ? -24.359 28.031 6.352 1 97.94 157 SER B CA 1
ATOM 4710 C C . SER B 1 157 ? -25.75 27.562 5.914 1 97.94 157 SER B C 1
ATOM 4712 O O . SER B 1 157 ? -26.172 27.859 4.797 1 97.94 157 SER B O 1
ATOM 4714 N N . SER B 1 158 ? -26.391 26.828 6.82 1 96.56 158 SER B N 1
ATOM 4715 C CA . SER B 1 158 ? -27.781 26.469 6.574 1 96.56 158 SER B CA 1
ATOM 4716 C C . SER B 1 158 ? -28.703 27.672 6.734 1 96.56 158 SER B C 1
ATOM 4718 O O . SER B 1 158 ? -29.844 27.641 6.277 1 96.56 158 SER B O 1
ATOM 4720 N N . ALA B 1 159 ? -28.25 28.672 7.316 1 97 159 ALA B N 1
ATOM 4721 C CA . ALA B 1 159 ? -29.031 29.875 7.551 1 97 159 ALA B CA 1
ATOM 4722 C C . ALA B 1 159 ? -29.125 30.719 6.289 1 97 159 ALA B C 1
ATOM 4724 O O . ALA B 1 159 ? -28.141 30.906 5.574 1 97 159 ALA B O 1
ATOM 4725 N N . ARG B 1 160 ? -30.312 31.25 6.07 1 95.75 160 ARG B N 1
ATOM 4726 C CA . ARG B 1 160 ? -30.5 32.188 4.977 1 95.75 160 ARG B CA 1
ATOM 4727 C C . ARG B 1 160 ? -30.078 33.594 5.387 1 95.75 160 ARG B C 1
ATOM 4729 O O . ARG B 1 160 ? -29.969 33.906 6.578 1 95.75 160 ARG B O 1
ATOM 4736 N N . VAL B 1 161 ? -29.859 34.406 4.297 1 94.94 161 VAL B N 1
ATOM 4737 C CA . VAL B 1 161 ? -29.562 35.812 4.578 1 94.94 161 VAL B CA 1
ATOM 4738 C C . VAL B 1 161 ? -30.688 36.438 5.395 1 94.94 161 VAL B C 1
ATOM 4740 O O . VAL B 1 161 ? -31.859 36.281 5.062 1 94.94 161 VAL B O 1
ATOM 4743 N N . GLY B 1 162 ? -30.359 37.062 6.5 1 93.75 162 GLY B N 1
ATOM 4744 C CA . GLY B 1 162 ? -31.359 37.656 7.371 1 93.75 162 GLY B CA 1
ATOM 4745 C C . GLY B 1 162 ? -31.656 36.844 8.602 1 93.75 162 GLY B C 1
ATOM 4746 O O . GLY B 1 162 ? -32.25 37.312 9.562 1 93.75 162 GLY B O 1
ATOM 4747 N N . GLU B 1 163 ? -31.266 35.594 8.562 1 95.38 163 GLU B N 1
ATOM 4748 C CA . GLU B 1 163 ? -31.453 34.688 9.703 1 95.38 163 GLU B CA 1
ATOM 4749 C C . GLU B 1 163 ? -30.172 34.594 10.531 1 95.38 163 GLU B C 1
ATOM 4751 O O . GLU B 1 163 ? -29.062 34.75 9.992 1 95.38 163 GLU B O 1
ATOM 4756 N N . PRO B 1 164 ? -30.391 34.406 11.758 1 95.56 164 PRO B N 1
ATOM 4757 C CA . PRO B 1 164 ? -29.172 34.188 12.555 1 95.56 164 PRO B CA 1
ATOM 4758 C C . PRO B 1 164 ? -28.516 32.844 12.258 1 95.56 164 PRO B C 1
ATOM 4760 O O . PRO B 1 164 ? -29.188 31.875 11.898 1 95.56 164 PRO B O 1
ATOM 4763 N N . LEU B 1 165 ? -27.188 32.812 12.469 1 95.81 165 LEU B N 1
ATOM 4764 C CA . LEU B 1 165 ? -26.484 31.562 12.312 1 95.81 165 LEU B CA 1
ATOM 4765 C C . LEU B 1 165 ? -26.953 30.531 13.344 1 95.81 165 LEU B C 1
ATOM 4767 O O . LEU B 1 165 ? -27.141 30.875 14.516 1 95.81 165 LEU B O 1
ATOM 4771 N N . PRO B 1 166 ? -27.188 29.406 12.938 1 95.62 166 PRO B N 1
ATOM 4772 C CA . PRO B 1 166 ? -27.609 28.391 13.898 1 95.62 166 PRO B CA 1
ATOM 4773 C C . PRO B 1 166 ? -26.484 27.984 14.852 1 95.62 166 PRO B C 1
ATOM 4775 O O . PRO B 1 166 ? -25.312 28.203 14.555 1 95.62 166 PRO B O 1
ATOM 4778 N N . ASP B 1 167 ? -26.953 27.391 15.977 1 94.19 167 ASP B N 1
ATOM 4779 C CA . ASP B 1 167 ? -25.969 26.75 16.828 1 94.19 167 ASP B CA 1
ATOM 4780 C C . ASP B 1 167 ? -25.188 25.672 16.062 1 94.19 167 ASP B C 1
ATOM 4782 O O . ASP B 1 167 ? -25.75 24.984 15.211 1 94.19 167 ASP B O 1
ATOM 4786 N N . PRO B 1 168 ? -23.953 25.562 16.391 1 92.69 168 PRO B N 1
ATOM 4787 C CA . PRO B 1 168 ? -23.109 24.609 15.656 1 92.69 168 PRO B CA 1
ATOM 4788 C C . PRO B 1 168 ? -23.75 23.219 15.57 1 92.69 168 PRO B C 1
ATOM 4790 O O . PRO B 1 168 ? -23.641 22.547 14.539 1 92.69 168 PRO B O 1
ATOM 4793 N N . GLY B 1 169 ? -24.359 22.844 16.609 1 89.56 169 GLY B N 1
ATOM 4794 C CA . GLY B 1 169 ? -24.984 21.531 16.625 1 89.56 169 GLY B CA 1
ATOM 4795 C C . GLY B 1 169 ? -26.141 21.422 15.641 1 89.56 169 GLY B C 1
ATOM 4796 O O . GLY B 1 169 ? -26.578 20.312 15.305 1 89.56 169 GLY B O 1
ATOM 4797 N N . GLN B 1 170 ? -26.703 22.562 15.133 1 92.94 170 GLN B N 1
ATOM 4798 C CA . GLN B 1 170 ? -27.828 22.578 14.219 1 92.94 170 GLN B CA 1
ATOM 4799 C C . GLN B 1 170 ? -27.406 23.031 12.82 1 92.94 170 GLN B C 1
ATOM 4801 O O . GLN B 1 170 ? -28.25 23.234 11.945 1 92.94 170 GLN B O 1
ATOM 4806 N N . GLU B 1 171 ? -26.156 23.156 12.617 1 96.19 171 GLU B N 1
ATOM 4807 C CA . GLU B 1 171 ? -25.578 23.547 11.336 1 96.19 171 GLU B CA 1
ATOM 4808 C C . GLU B 1 171 ? -25.484 22.359 10.383 1 96.19 171 GLU B C 1
ATOM 4810 O O . GLU B 1 171 ? -25.688 21.219 10.789 1 96.19 171 GLU B O 1
ATOM 4815 N N . LEU B 1 172 ? -25.156 22.672 9.156 1 96.19 172 LEU B N 1
ATOM 4816 C CA . LEU B 1 172 ? -24.875 21.609 8.18 1 96.19 172 LEU B CA 1
ATOM 4817 C C . LEU B 1 172 ? -23.828 20.641 8.711 1 96.19 172 LEU B C 1
ATOM 4819 O O . LEU B 1 172 ? -22.875 21.062 9.383 1 96.19 172 LEU B O 1
ATOM 4823 N N . ASP B 1 173 ? -23.984 19.344 8.391 1 96.06 173 ASP B N 1
ATOM 4824 C CA . ASP B 1 173 ? -22.969 18.344 8.727 1 96.06 173 ASP B CA 1
ATOM 4825 C C . ASP B 1 173 ? -21.766 18.438 7.793 1 96.06 173 ASP B C 1
ATOM 4827 O O . ASP B 1 173 ? -21.578 17.594 6.914 1 96.06 173 ASP B O 1
ATOM 4831 N N . TYR B 1 174 ? -20.984 19.406 8.055 1 98.06 174 TYR B N 1
ATOM 4832 C CA . TYR B 1 174 ? -19.859 19.688 7.16 1 98.06 174 TYR B CA 1
ATOM 4833 C C . TYR B 1 174 ? -19 18.453 6.953 1 98.06 174 TYR B C 1
ATOM 4835 O O . TYR B 1 174 ? -18.734 18.062 5.816 1 98.06 174 TYR B O 1
ATOM 4843 N N . PRO B 1 175 ? -18.5 17.734 8.055 1 98 175 PRO B N 1
ATOM 4844 C CA . PRO B 1 175 ? -17.672 16.562 7.84 1 98 175 PRO B CA 1
ATOM 4845 C C . PRO B 1 175 ? -18.359 15.484 7.008 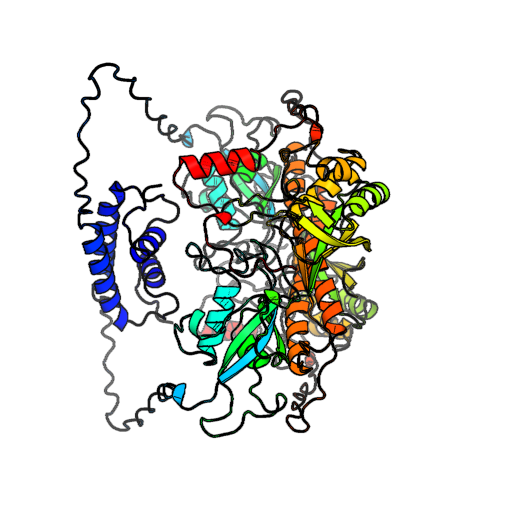1 98 175 PRO B C 1
ATOM 4847 O O . PRO B 1 175 ? -17.766 14.922 6.09 1 98 175 PRO B O 1
ATOM 4850 N N . GLY B 1 176 ? -19.594 15.227 7.328 1 97.06 176 GLY B N 1
ATOM 4851 C CA . GLY B 1 176 ? -20.328 14.211 6.578 1 97.06 176 GLY B CA 1
ATOM 4852 C C . GLY B 1 176 ? -20.469 14.547 5.105 1 97.06 176 GLY B C 1
ATOM 4853 O O . GLY B 1 176 ? -20.266 13.688 4.246 1 97.06 176 GLY B O 1
ATOM 4854 N N . LEU B 1 177 ? -20.875 15.812 4.832 1 97.56 177 LEU B N 1
ATOM 4855 C CA . LEU B 1 177 ? -21.016 16.266 3.453 1 97.56 177 LEU B CA 1
ATOM 4856 C C . LEU B 1 177 ? -19.703 16.125 2.689 1 97.56 177 LEU B C 1
ATOM 4858 O O . LEU B 1 177 ? -19.688 15.602 1.575 1 97.56 177 LEU B O 1
ATOM 4862 N N . LEU B 1 178 ? -18.688 16.547 3.285 1 98.69 178 LEU B N 1
ATOM 4863 C CA . LEU B 1 178 ? -17.391 16.547 2.623 1 98.69 178 LEU B CA 1
ATOM 4864 C C . LEU B 1 178 ? -16.859 15.117 2.443 1 98.69 178 LEU B C 1
ATOM 4866 O O . LEU B 1 178 ? -16.328 14.781 1.386 1 98.69 178 LEU B O 1
ATOM 4870 N N . ASN B 1 179 ? -17 14.266 3.426 1 98.44 179 ASN B N 1
ATOM 4871 C CA . ASN B 1 179 ? -16.469 12.906 3.375 1 98.44 179 ASN B CA 1
ATOM 4872 C C . ASN B 1 179 ? -17.172 12.07 2.32 1 98.44 179 ASN B C 1
ATOM 4874 O O . ASN B 1 179 ? -16.625 11.07 1.844 1 98.44 179 ASN B O 1
ATOM 4878 N N . ARG B 1 180 ? -18.312 12.461 1.979 1 97.31 180 ARG B N 1
ATOM 4879 C CA . ARG B 1 180 ? -19 11.781 0.889 1 97.31 180 ARG B CA 1
ATOM 4880 C C . ARG B 1 180 ? -18.359 12.109 -0.456 1 97.31 180 ARG B C 1
ATOM 4882 O O . ARG B 1 180 ? -18.422 11.312 -1.39 1 97.31 180 ARG B O 1
ATOM 4889 N N . ALA B 1 181 ? -17.812 13.25 -0.528 1 98.12 181 ALA B N 1
ATOM 4890 C CA . ALA B 1 181 ? -17.25 13.727 -1.792 1 98.12 181 ALA B CA 1
ATOM 4891 C C . ALA B 1 181 ? -15.734 13.547 -1.823 1 98.12 181 ALA B C 1
ATOM 4893 O O . ALA B 1 181 ? -15.117 13.609 -2.889 1 98.12 181 ALA B O 1
ATOM 4894 N N . LEU B 1 182 ? -15.125 13.305 -0.745 1 98.56 182 LEU B N 1
ATOM 4895 C CA . LEU B 1 182 ? -13.68 13.164 -0.653 1 98.56 182 LEU B CA 1
ATOM 4896 C C . LEU B 1 182 ? -13.25 11.727 -0.938 1 98.56 182 LEU B C 1
ATOM 4898 O O . LEU B 1 182 ? -13.992 10.789 -0.65 1 98.56 182 LEU B O 1
ATOM 4902 N N . PRO B 1 183 ? -12.008 11.578 -1.514 1 97.88 183 PRO B N 1
ATOM 4903 C CA . PRO B 1 183 ? -11.484 10.211 -1.595 1 97.88 183 PRO B CA 1
ATOM 4904 C C . PRO B 1 183 ? -11.25 9.586 -0.221 1 97.88 183 PRO B C 1
ATOM 4906 O O . PRO B 1 183 ? -11.188 10.297 0.784 1 97.88 183 PRO B O 1
ATOM 4909 N N . GLU B 1 184 ? -11.07 8.305 -0.151 1 97.75 184 GLU B N 1
ATOM 4910 C CA . GLU B 1 184 ? -11.023 7.559 1.104 1 97.75 184 GLU B CA 1
ATOM 4911 C C . GLU B 1 184 ? -9.758 7.883 1.894 1 97.75 184 GLU B C 1
ATOM 4913 O O . GLU B 1 184 ? -9.688 7.621 3.096 1 97.75 184 GLU B O 1
ATOM 4918 N N . ASP B 1 185 ? -8.766 8.406 1.179 1 97.94 185 ASP B N 1
ATOM 4919 C CA . ASP B 1 185 ? -7.512 8.688 1.873 1 97.94 185 ASP B CA 1
ATOM 4920 C C . ASP B 1 185 ? -7.449 10.141 2.33 1 97.94 185 ASP B C 1
ATOM 4922 O O . ASP B 1 185 ? -6.41 10.602 2.799 1 97.94 185 ASP B O 1
ATOM 4926 N N . VAL B 1 186 ? -8.477 10.914 2.186 1 98.69 186 VAL B N 1
ATOM 4927 C CA . VAL B 1 186 ? -8.648 12.266 2.725 1 98.69 186 VAL B CA 1
ATOM 4928 C C . VAL B 1 186 ? -9.969 12.352 3.475 1 98.69 186 VAL B C 1
ATOM 4930 O O . VAL B 1 186 ? -11.031 12.07 2.912 1 98.69 186 VAL B O 1
ATOM 4933 N N . ARG B 1 187 ? -9.922 12.797 4.758 1 98.69 187 ARG B N 1
ATOM 4934 C CA . ARG B 1 187 ? -11.117 12.805 5.598 1 98.69 187 ARG B CA 1
ATOM 4935 C C . ARG B 1 187 ? -11.18 14.062 6.449 1 98.69 187 ARG B C 1
ATOM 4937 O O . ARG B 1 187 ? -10.148 14.586 6.875 1 98.69 187 ARG B O 1
ATOM 4944 N N . VAL B 1 188 ? -12.367 14.492 6.66 1 98.69 188 VAL B N 1
ATOM 4945 C CA . VAL B 1 188 ? -12.617 15.523 7.668 1 98.69 188 VAL B CA 1
ATOM 4946 C C . VAL B 1 188 ? -13.102 14.867 8.961 1 98.69 188 VAL B C 1
ATOM 4948 O O . VAL B 1 188 ? -14.094 14.133 8.961 1 98.69 188 VAL B O 1
ATOM 4951 N N . THR B 1 189 ? -12.477 15.18 10.07 1 97.88 189 THR B N 1
ATOM 4952 C CA . THR B 1 189 ? -12.789 14.477 11.312 1 97.88 189 THR B CA 1
ATOM 4953 C C . THR B 1 189 ? -13.617 15.359 12.242 1 97.88 189 THR B C 1
ATOM 4955 O O . THR B 1 189 ? -14.289 14.852 13.148 1 97.88 189 THR B O 1
ATOM 4958 N N . GLY B 1 190 ? -13.539 16.656 12.023 1 97.12 190 GLY B N 1
ATOM 4959 C CA . GLY B 1 190 ? -14.273 17.594 12.852 1 97.12 190 GLY B CA 1
ATOM 4960 C C . GLY B 1 190 ? -14.273 19 12.305 1 97.12 190 GLY B C 1
ATOM 4961 O O . GLY B 1 190 ? -13.539 19.297 11.359 1 97.12 190 GLY B O 1
ATOM 4962 N N . TRP B 1 191 ? -15.172 19.828 12.891 1 97.94 191 TRP B N 1
ATOM 4963 C CA . TRP B 1 191 ? -15.219 21.25 12.539 1 97.94 191 TRP B CA 1
ATOM 4964 C C . TRP B 1 191 ? -15.656 22.094 13.727 1 97.94 191 TRP B C 1
ATOM 4966 O O . TRP B 1 191 ? -16.188 21.562 14.703 1 97.94 191 TRP B O 1
ATOM 4976 N N . CYS B 1 192 ? -15.336 23.375 13.703 1 97.44 192 CYS B N 1
ATOM 4977 C CA . CYS B 1 192 ? -15.836 24.312 14.703 1 97.44 192 CYS B CA 1
ATOM 4978 C C . CYS B 1 192 ? -15.641 25.75 14.242 1 97.44 192 CYS B C 1
ATOM 4980 O O . CYS B 1 192 ? -14.789 26.031 13.391 1 97.44 192 CYS B O 1
ATOM 4982 N N . PRO B 1 193 ? -16.531 26.594 14.664 1 97.5 193 PRO B N 1
ATOM 4983 C CA . PRO B 1 193 ? -16.188 28.016 14.539 1 97.5 193 PRO B CA 1
ATOM 4984 C C . PRO B 1 193 ? -15.102 28.453 15.516 1 97.5 193 PRO B C 1
ATOM 4986 O O . PRO B 1 193 ? -15.18 28.172 16.703 1 97.5 193 PRO B O 1
ATOM 4989 N N . PRO B 1 194 ? -14.047 29.078 15.008 1 97.88 194 PRO B N 1
ATOM 4990 C CA . PRO B 1 194 ? -13.055 29.594 15.953 1 97.88 194 PRO B CA 1
ATOM 4991 C C . PRO B 1 194 ? -13.633 30.641 16.906 1 97.88 194 PRO B C 1
ATOM 4993 O O . PRO B 1 194 ? -14.594 31.328 16.562 1 97.88 194 PRO B O 1
ATOM 4996 N N . THR B 1 195 ? -13.07 30.719 18.078 1 96.56 195 THR B N 1
ATOM 4997 C CA . THR B 1 195 ? -13.531 31.672 19.078 1 96.56 195 THR B CA 1
ATOM 4998 C C . THR B 1 195 ? -13.094 33.094 18.703 1 96.56 195 THR B C 1
ATOM 5000 O O . THR B 1 195 ? -13.859 34.031 18.859 1 96.56 195 THR B O 1
ATOM 5003 N N . SER B 1 196 ? -11.867 33.219 18.219 1 95.69 196 SER B N 1
ATOM 5004 C CA . SER B 1 196 ? -11.336 34.5 17.859 1 95.69 196 SER B CA 1
ATOM 5005 C C . SER B 1 196 ? -11.766 34.906 16.453 1 95.69 196 SER B C 1
ATOM 5007 O O . SER B 1 196 ? -11.633 34.125 15.508 1 95.69 196 SER B O 1
ATOM 5009 N N . PRO B 1 197 ? -12.203 36.094 16.297 1 92.25 197 PRO B N 1
ATOM 5010 C CA . PRO B 1 197 ? -12.617 36.562 14.977 1 92.25 197 PRO B CA 1
ATOM 5011 C C . PRO B 1 197 ? -11.453 36.688 14 1 92.25 197 PRO B C 1
ATOM 5013 O O . PRO B 1 197 ? -11.648 36.625 12.781 1 92.25 197 PRO B O 1
ATOM 5016 N N . ASP B 1 198 ? -10.266 36.844 14.484 1 94.06 198 ASP B N 1
ATOM 5017 C CA . ASP B 1 198 ? -9.086 37.031 13.633 1 94.06 198 ASP B CA 1
ATOM 5018 C C . ASP B 1 198 ? -8.281 35.719 13.57 1 94.06 198 ASP B C 1
ATOM 5020 O O . ASP B 1 198 ? -7.078 35.75 13.297 1 94.06 198 ASP B O 1
ATOM 5024 N N . PHE B 1 199 ? -8.914 34.656 13.828 1 97.31 199 PHE B N 1
ATOM 5025 C CA . PHE B 1 199 ? -8.266 33.344 13.852 1 97.31 199 PHE B CA 1
ATOM 5026 C C . PHE B 1 199 ? -7.621 33.031 12.508 1 97.31 199 PHE B C 1
ATOM 5028 O O . PHE B 1 199 ? -8.211 33.312 11.453 1 97.31 199 PHE B O 1
ATOM 5035 N N . SER B 1 200 ? -6.445 32.531 12.531 1 97.12 200 SER B N 1
ATOM 5036 C CA . SER B 1 200 ? -5.727 31.984 11.398 1 97.12 200 SER B CA 1
ATOM 5037 C C . SER B 1 200 ? -5.203 30.578 11.719 1 97.12 200 SER B C 1
ATOM 5039 O O . SER B 1 200 ? -4.504 30.391 12.711 1 97.12 200 SER B O 1
ATOM 5041 N N . ALA B 1 201 ? -5.547 29.641 10.836 1 97.75 201 ALA B N 1
ATOM 5042 C CA . ALA B 1 201 ? -5.07 28.281 11.094 1 97.75 201 ALA B CA 1
ATOM 5043 C C . ALA B 1 201 ? -3.547 28.25 11.195 1 97.75 201 ALA B C 1
ATOM 5045 O O . ALA B 1 201 ? -2.986 27.422 11.914 1 97.75 201 ALA B O 1
ATOM 5046 N N . ARG B 1 202 ? -2.92 29.094 10.516 1 95.5 202 ARG B N 1
ATOM 5047 C CA . ARG B 1 202 ? -1.46 29.125 10.484 1 95.5 202 ARG B CA 1
ATOM 5048 C C . ARG B 1 202 ? -0.899 29.891 11.672 1 95.5 202 ARG B C 1
ATOM 5050 O O . ARG B 1 202 ? -0.136 29.344 12.469 1 95.5 202 ARG B O 1
ATOM 5057 N N . PHE B 1 203 ? -1.384 31.125 11.898 1 94.94 203 PHE B N 1
ATOM 5058 C CA . PHE B 1 203 ? -0.708 32.062 12.797 1 94.94 203 PHE B CA 1
ATOM 5059 C C . PHE B 1 203 ? -1.209 31.891 14.227 1 94.94 203 PHE B C 1
ATOM 5061 O O . PHE B 1 203 ? -0.522 32.25 15.172 1 94.94 203 PHE B O 1
ATOM 5068 N N . SER B 1 204 ? -2.369 31.344 14.344 1 97.62 204 SER B N 1
ATOM 5069 C CA . SER B 1 204 ? -2.918 31.141 15.68 1 97.62 204 SER B CA 1
ATOM 5070 C C . SER B 1 204 ? -2.434 29.828 16.281 1 97.62 204 SER B C 1
ATOM 5072 O O . SER B 1 204 ? -2.688 29.547 17.453 1 97.62 204 SER B O 1
ATOM 5074 N N . ALA B 1 205 ? -1.74 29.047 15.477 1 97.31 205 ALA B N 1
ATOM 5075 C CA . ALA B 1 205 ? -1.229 27.781 15.992 1 97.31 205 ALA B CA 1
ATOM 5076 C C . ALA B 1 205 ? -0.123 28.016 17.016 1 97.31 205 ALA B C 1
ATOM 5078 O O . ALA B 1 205 ? 0.771 28.844 16.797 1 97.31 205 ALA B O 1
ATOM 5079 N N . THR B 1 206 ? -0.2 27.25 18.125 1 97.25 206 THR B N 1
ATOM 5080 C CA . THR B 1 206 ? 0.807 27.375 19.172 1 97.25 206 THR B CA 1
ATOM 5081 C C . THR B 1 206 ? 1.957 26.391 18.938 1 97.25 206 THR B C 1
ATOM 5083 O O . THR B 1 206 ? 3.115 26.719 19.203 1 97.25 206 THR B O 1
ATOM 5086 N N . HIS B 1 207 ? 1.658 25.25 18.578 1 96.88 207 HIS B N 1
ATOM 5087 C CA . HIS B 1 207 ? 2.693 24.281 18.234 1 96.88 207 HIS B CA 1
ATOM 5088 C C . HIS B 1 207 ? 2.145 23.188 17.328 1 96.88 207 HIS B C 1
ATOM 5090 O O . HIS B 1 207 ? 0.932 23.094 17.109 1 96.88 207 HIS B O 1
ATOM 5096 N N . ARG B 1 208 ? 3.037 22.484 16.672 1 97.75 208 ARG B N 1
ATOM 5097 C CA . ARG B 1 208 ? 2.766 21.328 15.828 1 97.75 208 ARG B CA 1
ATOM 5098 C C . ARG B 1 208 ? 3.479 20.078 16.359 1 97.75 208 ARG B C 1
ATOM 5100 O O . ARG B 1 208 ? 4.543 20.188 16.969 1 97.75 208 ARG B O 1
ATOM 5107 N N . GLU B 1 209 ? 2.842 18.984 16.141 1 98 209 GLU B N 1
ATOM 5108 C CA . GLU B 1 209 ? 3.385 17.703 16.578 1 98 209 GLU B CA 1
ATOM 5109 C C . GLU B 1 209 ? 3.592 16.766 15.391 1 98 209 GLU B C 1
ATOM 5111 O O . GLU B 1 209 ? 2.73 16.656 14.516 1 98 209 GLU B O 1
ATOM 5116 N N . TYR B 1 210 ? 4.793 16.172 15.375 1 98.12 210 TYR B N 1
ATOM 5117 C CA . TYR B 1 210 ? 5.133 15.227 14.32 1 98.12 210 TYR B CA 1
ATOM 5118 C C . TYR B 1 210 ? 5.555 13.883 14.906 1 98.12 210 TYR B C 1
ATOM 5120 O O . TYR B 1 210 ? 6.098 13.82 16.016 1 98.12 210 TYR B O 1
ATOM 5128 N N . LYS B 1 211 ? 5.262 12.859 14.172 1 97.62 211 LYS B N 1
ATOM 5129 C CA . LYS B 1 211 ? 5.754 11.508 14.438 1 97.62 211 LYS B CA 1
ATOM 5130 C C . LYS B 1 211 ? 6.473 10.938 13.219 1 97.62 211 LYS B C 1
ATOM 5132 O O . LYS B 1 211 ? 6.035 11.141 12.078 1 97.62 211 LYS B O 1
ATOM 5137 N N . TYR B 1 212 ? 7.551 10.336 13.438 1 98.12 212 TYR B N 1
ATOM 5138 C CA . TYR B 1 212 ? 8.328 9.703 12.383 1 98.12 212 TYR B CA 1
ATOM 5139 C C . TYR B 1 212 ? 8.594 8.234 12.711 1 98.12 212 TYR B C 1
ATOM 5141 O O . TYR B 1 212 ? 9.289 7.926 13.68 1 98.12 212 TYR B O 1
ATOM 5149 N N . PHE B 1 213 ? 8.117 7.336 11.828 1 96.25 213 PHE B N 1
ATOM 5150 C CA . PHE B 1 213 ? 8.25 5.902 12.055 1 96.25 213 PHE B CA 1
ATOM 5151 C C . PHE B 1 213 ? 9.531 5.375 11.438 1 96.25 213 PHE B C 1
ATOM 5153 O O . PHE B 1 213 ? 9.852 5.691 10.289 1 96.25 213 PHE B O 1
ATOM 5160 N N . VAL B 1 214 ? 10.266 4.586 12.234 1 95.5 214 VAL B N 1
ATOM 5161 C CA . VAL B 1 214 ? 11.531 4.012 11.789 1 95.5 214 VAL B CA 1
ATOM 5162 C C . VAL B 1 214 ? 11.43 2.486 11.797 1 95.5 214 VAL B C 1
ATOM 5164 O O . VAL B 1 214 ? 11.016 1.889 12.797 1 95.5 214 VAL B O 1
ATOM 5167 N N . VAL B 1 215 ? 11.789 1.903 10.672 1 92.94 215 VAL B N 1
ATOM 5168 C CA . VAL B 1 215 ? 11.859 0.448 10.594 1 92.94 215 VAL B CA 1
ATOM 5169 C C . VAL B 1 215 ? 13.312 -0.01 10.672 1 92.94 215 VAL B C 1
ATOM 5171 O O . VAL B 1 215 ? 14.109 0.288 9.781 1 92.94 215 VAL B O 1
ATOM 5174 N N . ALA B 1 216 ? 13.633 -0.691 11.727 1 93 216 ALA B N 1
ATOM 5175 C CA . ALA B 1 216 ? 14.953 -1.3 11.828 1 93 216 ALA B CA 1
ATOM 5176 C C . ALA B 1 216 ? 15.008 -2.625 11.078 1 93 216 ALA B C 1
ATOM 5178 O O . ALA B 1 216 ? 14.109 -3.455 11.203 1 93 216 ALA B O 1
ATOM 5179 N N . GLN B 1 217 ? 16.062 -2.783 10.281 1 90.31 217 GLN B N 1
ATOM 5180 C CA . GLN B 1 217 ? 16.234 -3.994 9.484 1 90.31 217 GLN B CA 1
ATOM 5181 C C . GLN B 1 217 ? 16.625 -5.176 10.367 1 90.31 217 GLN B C 1
ATOM 5183 O O . GLN B 1 217 ? 17.141 -4.992 11.477 1 90.31 217 GLN B O 1
ATOM 5188 N N . PRO B 1 218 ? 16.359 -6.414 9.836 1 86.81 218 PRO B N 1
ATOM 5189 C CA . PRO B 1 218 ? 16.812 -7.578 10.609 1 86.81 218 PRO B CA 1
ATOM 5190 C C . PRO B 1 218 ? 18.297 -7.543 10.93 1 86.81 218 PRO B C 1
ATOM 5192 O O . PRO B 1 218 ? 19.125 -7.293 10.039 1 86.81 218 PRO B O 1
ATOM 5195 N N . GLY B 1 219 ? 18.641 -7.664 12.18 1 86.25 219 GLY B N 1
ATOM 5196 C CA . GLY B 1 219 ? 20.031 -7.664 12.578 1 86.25 219 GLY B CA 1
ATOM 5197 C C . GLY B 1 219 ? 20.578 -6.27 12.836 1 86.25 219 GLY B C 1
ATOM 5198 O O . GLY B 1 219 ? 21.672 -6.117 13.375 1 86.25 219 GLY B O 1
ATOM 5199 N N . GLU B 1 220 ? 19.812 -5.285 12.383 1 89 220 GLU B N 1
ATOM 5200 C CA . GLU B 1 220 ? 20.234 -3.908 12.641 1 89 220 GLU B CA 1
ATOM 5201 C C . GLU B 1 220 ? 20 -3.521 14.094 1 89 220 GLU B C 1
ATOM 5203 O O . GLU B 1 220 ? 18.875 -3.664 14.609 1 89 220 GLU B O 1
ATOM 5208 N N . ALA B 1 221 ? 21.031 -3.168 14.766 1 88 221 ALA B N 1
ATOM 5209 C CA . ALA B 1 221 ? 20.906 -2.691 16.141 1 88 221 ALA B CA 1
ATOM 5210 C C . ALA B 1 221 ? 21 -1.17 16.203 1 88 221 ALA B C 1
ATOM 5212 O O . ALA B 1 221 ? 22.094 -0.61 16.25 1 88 221 ALA B O 1
ATOM 5213 N N . LEU B 1 222 ? 19.938 -0.535 16.172 1 92.81 222 LEU B N 1
ATOM 5214 C CA . LEU B 1 222 ? 19.922 0.914 16.344 1 92.81 222 LEU B CA 1
ATOM 5215 C C . LEU B 1 222 ? 20.234 1.301 17.781 1 92.81 222 LEU B C 1
ATOM 5217 O O . LEU B 1 222 ? 19.641 0.759 18.719 1 92.81 222 LEU B O 1
ATOM 5221 N N . ASP B 1 223 ? 21.172 2.186 17.969 1 95.56 223 ASP B N 1
ATOM 5222 C CA . ASP B 1 223 ? 21.516 2.686 19.297 1 95.56 223 ASP B CA 1
ATOM 5223 C C . ASP B 1 223 ? 20.531 3.777 19.734 1 95.56 223 ASP B C 1
ATOM 5225 O O . ASP B 1 223 ? 20.797 4.965 19.531 1 95.56 223 ASP B O 1
ATOM 5229 N N . LEU B 1 224 ? 19.484 3.387 20.422 1 94.44 224 LEU B N 1
ATOM 5230 C CA . LEU B 1 224 ? 18.422 4.309 20.797 1 94.44 224 LEU B CA 1
ATOM 5231 C C . LEU B 1 224 ? 18.906 5.32 21.828 1 94.44 224 LEU B C 1
ATOM 5233 O O . LEU B 1 224 ? 18.469 6.473 21.828 1 94.44 224 LEU B O 1
ATOM 5237 N N . ALA B 1 225 ? 19.781 4.852 22.688 1 95.94 225 ALA B N 1
ATOM 5238 C CA . ALA B 1 225 ? 20.328 5.754 23.703 1 95.94 225 ALA B CA 1
ATOM 5239 C C . ALA B 1 225 ? 21.125 6.879 23.047 1 95.94 225 ALA B C 1
ATOM 5241 O O . ALA B 1 225 ? 21 8.039 23.438 1 95.94 225 ALA B O 1
ATOM 5242 N N . ALA B 1 226 ? 21.922 6.504 22.125 1 97.5 226 ALA B N 1
ATOM 5243 C CA . ALA B 1 226 ? 22.688 7.508 21.391 1 97.5 226 ALA B CA 1
ATOM 5244 C C . ALA B 1 226 ? 21.766 8.469 20.641 1 97.5 226 ALA B C 1
ATOM 5246 O O . ALA B 1 226 ? 22.016 9.68 20.625 1 97.5 226 ALA B O 1
ATOM 5247 N N . MET B 1 227 ? 20.75 7.953 20.031 1 97.62 227 MET B N 1
ATOM 5248 C CA . MET B 1 227 ? 19.781 8.789 19.312 1 97.62 227 MET B CA 1
ATOM 5249 C C . MET B 1 227 ? 19.078 9.742 20.266 1 97.62 227 MET B C 1
ATOM 5251 O O . MET B 1 227 ? 18.891 10.922 19.938 1 97.62 227 MET B O 1
ATOM 5255 N N . GLN B 1 228 ? 18.719 9.188 21.406 1 97.19 228 GLN B N 1
ATOM 5256 C CA . GLN B 1 228 ? 18.062 10.016 22.406 1 97.19 228 GLN B CA 1
ATOM 5257 C C . GLN B 1 228 ? 18.984 11.141 22.875 1 97.19 228 GLN B C 1
ATOM 5259 O O . GLN B 1 228 ? 18.547 12.281 23.031 1 97.19 228 GLN B O 1
ATOM 5264 N N . ALA B 1 229 ? 20.172 10.805 23.109 1 97.69 229 ALA B N 1
ATOM 5265 C CA . ALA B 1 229 ? 21.156 11.797 23.531 1 97.69 229 ALA B CA 1
ATOM 5266 C C . ALA B 1 229 ? 21.344 12.875 22.469 1 97.69 229 ALA B C 1
ATOM 5268 O O . ALA B 1 229 ? 21.344 14.07 22.781 1 97.69 229 ALA B O 1
ATOM 5269 N N . ALA B 1 230 ? 21.469 12.477 21.266 1 98.31 230 ALA B N 1
ATOM 5270 C CA . ALA B 1 230 ? 21.609 13.414 20.172 1 98.31 230 ALA B CA 1
ATOM 5271 C C . ALA B 1 230 ? 20.359 14.297 20.031 1 98.31 230 ALA B C 1
ATOM 5273 O O . ALA B 1 230 ? 20.469 15.516 19.906 1 98.31 230 ALA B O 1
ATOM 5274 N N . GLY B 1 231 ? 19.203 13.672 20.125 1 98.12 231 GLY B N 1
ATOM 5275 C CA . GLY B 1 231 ? 17.938 14.367 19.938 1 98.12 231 GLY B CA 1
ATOM 5276 C C . GLY B 1 231 ? 17.641 15.359 21.047 1 98.12 231 GLY B C 1
ATOM 5277 O O . GLY B 1 231 ? 16.922 16.344 20.828 1 98.12 231 GLY B O 1
ATOM 5278 N N . ALA B 1 232 ? 18.172 15.094 22.203 1 97.75 232 ALA B N 1
ATOM 5279 C CA . ALA B 1 232 ? 17.984 15.992 23.328 1 97.75 232 ALA B CA 1
ATOM 5280 C C . ALA B 1 232 ? 18.562 17.375 23.031 1 97.75 232 ALA B C 1
ATOM 5282 O O . ALA B 1 232 ? 18.094 18.375 23.578 1 97.75 232 ALA B O 1
ATOM 5283 N N . ALA B 1 233 ? 19.5 17.438 22.203 1 98.25 233 ALA B N 1
ATOM 5284 C CA . ALA B 1 233 ? 20.141 18.703 21.859 1 98.25 233 ALA B CA 1
ATOM 5285 C C . ALA B 1 233 ? 19.188 19.594 21.078 1 98.25 233 ALA B C 1
ATOM 5287 O O . ALA B 1 233 ? 19.391 20.812 20.984 1 98.25 233 ALA B O 1
ATOM 5288 N N . PHE B 1 234 ? 18.141 19 20.484 1 98.5 234 PHE B N 1
ATOM 5289 C CA . PHE B 1 234 ? 17.188 19.766 19.703 1 98.5 234 PHE B CA 1
ATOM 5290 C C . PHE B 1 234 ? 16.312 20.625 20.609 1 98.5 234 PHE B C 1
ATOM 5292 O O . PHE B 1 234 ? 15.711 21.609 20.172 1 98.5 234 PHE B O 1
ATOM 5299 N N . LEU B 1 235 ? 16.203 20.219 21.875 1 98.56 235 LEU B N 1
ATOM 5300 C CA . LEU B 1 235 ? 15.273 20.875 22.797 1 98.56 235 LEU B CA 1
ATOM 5301 C C . LEU B 1 235 ? 15.688 22.328 23.031 1 98.56 235 LEU B C 1
ATOM 5303 O O . LEU B 1 235 ? 16.859 22.609 23.312 1 98.56 235 LEU B O 1
ATOM 5307 N N . GLY B 1 236 ? 14.688 23.25 22.891 1 98.19 236 GLY B N 1
ATOM 5308 C CA . GLY B 1 236 ? 14.93 24.656 23.109 1 98.19 236 GLY B CA 1
ATOM 5309 C C . GLY B 1 236 ? 14.969 25.469 21.828 1 98.19 236 GLY B C 1
ATOM 5310 O O . GLY B 1 236 ? 14.469 25.031 20.797 1 98.19 236 GLY B O 1
ATOM 5311 N N . LEU B 1 237 ? 15.375 26.719 21.984 1 98.19 237 LEU B N 1
ATOM 5312 C CA . LEU B 1 237 ? 15.477 27.641 20.875 1 98.19 237 LEU B CA 1
ATOM 5313 C C . LEU B 1 237 ? 16.844 27.531 20.203 1 98.19 237 LEU B C 1
ATOM 5315 O O . LEU B 1 237 ? 17.875 27.734 20.844 1 98.19 237 LEU B O 1
ATOM 5319 N N . HIS B 1 238 ? 16.875 27.141 18.906 1 98.12 238 HIS B N 1
ATOM 5320 C CA . HIS B 1 238 ? 18.125 26.984 18.172 1 98.12 238 HIS B CA 1
ATOM 5321 C C . HIS B 1 238 ? 17.969 27.453 16.719 1 98.12 238 HIS B C 1
ATOM 5323 O O . HIS B 1 238 ? 16.844 27.656 16.25 1 98.12 238 HIS B O 1
ATOM 5329 N N . ASP B 1 239 ? 19.094 27.75 16.141 1 96.69 239 ASP B N 1
ATOM 5330 C CA . ASP B 1 239 ? 19.141 27.969 14.695 1 96.69 239 ASP B CA 1
ATOM 5331 C C . ASP B 1 239 ? 19.234 26.641 13.938 1 96.69 239 ASP B C 1
ATOM 5333 O O . ASP B 1 239 ? 20.25 25.938 14.031 1 96.69 239 ASP B O 1
ATOM 5337 N N . PHE B 1 240 ? 18.234 26.312 13.109 1 97.44 240 PHE B N 1
ATOM 5338 C CA . PHE B 1 240 ? 18.141 25 12.492 1 97.44 240 PHE B CA 1
ATOM 5339 C C . PHE B 1 240 ? 18.531 25.062 11.023 1 97.44 240 PHE B C 1
ATOM 5341 O O . PHE B 1 240 ? 18.125 24.203 10.227 1 97.44 240 PHE B O 1
ATOM 5348 N N . ARG B 1 241 ? 19.297 26.016 10.578 1 94.12 241 ARG B N 1
ATOM 5349 C CA . ARG B 1 241 ? 19.641 26.219 9.172 1 94.12 241 ARG B CA 1
ATOM 5350 C C . ARG B 1 241 ? 20.359 25.016 8.602 1 94.12 241 ARG B C 1
ATOM 5352 O O . ARG B 1 241 ? 20.281 24.734 7.41 1 94.12 241 ARG B O 1
ATOM 5359 N N . ASN B 1 242 ? 21.094 24.234 9.492 1 96.06 242 ASN B N 1
ATOM 5360 C CA . ASN B 1 242 ? 21.812 23.047 9.055 1 96.06 242 ASN B CA 1
ATOM 5361 C C . ASN B 1 242 ? 20.906 21.812 9.047 1 96.06 242 ASN B C 1
ATOM 5363 O O . ASN B 1 242 ? 21.344 20.719 8.703 1 96.06 242 ASN B O 1
ATOM 5367 N N . PHE B 1 243 ? 19.625 21.984 9.453 1 97.44 243 PHE B N 1
ATOM 5368 C CA . PHE B 1 243 ? 18.641 20.906 9.5 1 97.44 243 PHE B CA 1
ATOM 5369 C C . PHE B 1 243 ? 17.422 21.25 8.648 1 97.44 243 PHE B C 1
ATOM 5371 O O . PHE B 1 243 ? 16.281 20.906 9 1 97.44 243 PHE B O 1
ATOM 5378 N N . CYS B 1 244 ? 17.594 21.969 7.605 1 94.81 244 CYS B N 1
ATOM 5379 C CA . CYS B 1 244 ? 16.453 22.297 6.75 1 94.81 244 CYS B CA 1
ATOM 5380 C C . CYS B 1 244 ? 16.906 22.5 5.309 1 94.81 244 CYS B C 1
ATOM 5382 O O . CYS B 1 244 ? 18.094 22.406 5.004 1 94.81 244 CYS B O 1
ATOM 5384 N N . LYS B 1 245 ? 16 22.562 4.406 1 89.88 245 LYS B N 1
ATOM 5385 C CA . LYS B 1 245 ? 16.25 23.125 3.08 1 89.88 245 LYS B CA 1
ATOM 5386 C C . LYS B 1 245 ? 16.094 24.641 3.088 1 89.88 245 LYS B C 1
ATOM 5388 O O . LYS B 1 245 ? 14.984 25.156 3.289 1 89.88 245 LYS B O 1
ATOM 5393 N N . MET B 1 246 ? 17.172 25.281 2.854 1 83.44 246 MET B N 1
ATOM 5394 C CA . MET B 1 246 ? 17.172 26.734 2.99 1 83.44 246 MET B CA 1
ATOM 5395 C C . MET B 1 246 ? 16.469 27.391 1.814 1 83.44 246 MET B C 1
ATOM 5397 O O . MET B 1 246 ? 16.875 27.234 0.664 1 83.44 246 MET B O 1
ATOM 5401 N N . ASP B 1 247 ? 15.398 27.906 2.146 1 76.19 247 ASP B N 1
ATOM 5402 C CA . ASP B 1 247 ? 14.656 28.719 1.193 1 76.19 247 ASP B CA 1
ATOM 5403 C C . ASP B 1 247 ? 14.852 30.219 1.482 1 76.19 247 ASP B C 1
ATOM 5405 O O . ASP B 1 247 ? 14.062 30.812 2.203 1 76.19 247 ASP B O 1
ATOM 5409 N N . VAL B 1 248 ? 15.82 30.859 0.944 1 72.81 248 VAL B N 1
ATOM 5410 C CA . VAL B 1 248 ? 16.234 32.219 1.309 1 72.81 248 VAL B CA 1
ATOM 5411 C C . VAL B 1 248 ? 15.227 33.219 0.762 1 72.81 248 VAL B C 1
ATOM 5413 O O . VAL B 1 248 ? 15.18 34.375 1.216 1 72.81 248 VAL B O 1
ATOM 5416 N N . ALA B 1 249 ? 14.438 32.75 -0.176 1 66.5 249 ALA B N 1
ATOM 5417 C CA . ALA B 1 249 ? 13.414 33.656 -0.717 1 66.5 249 ALA B CA 1
ATOM 5418 C C . ALA B 1 249 ? 12.281 33.844 0.282 1 66.5 249 ALA B C 1
ATOM 5420 O O . ALA B 1 249 ? 11.672 34.906 0.332 1 66.5 249 ALA B O 1
ATOM 5421 N N . GLN B 1 250 ? 12.117 32.844 1.134 1 67.94 250 GLN B N 1
ATOM 5422 C CA . GLN B 1 250 ? 10.922 32.875 1.97 1 67.94 250 GLN B CA 1
ATOM 5423 C C . GLN B 1 250 ? 11.289 33.031 3.443 1 67.94 250 GLN B C 1
ATOM 5425 O O . GLN B 1 250 ? 10.461 33.469 4.246 1 67.94 250 GLN B O 1
ATOM 5430 N N . VAL B 1 251 ? 12.508 32.656 3.732 1 74.94 251 VAL B N 1
ATOM 5431 C CA . VAL B 1 251 ? 12.836 32.562 5.152 1 74.94 251 VAL B CA 1
ATOM 5432 C C . VAL B 1 251 ? 14.102 33.375 5.438 1 74.94 251 VAL B C 1
ATOM 5434 O O . VAL B 1 251 ? 15.117 33.188 4.758 1 74.94 251 VAL B O 1
ATOM 5437 N N . LYS B 1 252 ? 14.016 34.219 6.492 1 77.75 252 LYS B N 1
ATOM 5438 C CA . LYS B 1 252 ? 15.172 35 6.906 1 77.75 252 LYS B CA 1
ATOM 5439 C C . LYS B 1 252 ? 15.695 34.562 8.266 1 77.75 252 LYS B C 1
ATOM 5441 O O . LYS B 1 252 ? 16.844 34.812 8.609 1 77.75 252 LYS B O 1
ATOM 5446 N N . HIS B 1 253 ? 14.758 33.969 8.945 1 87.12 253 HIS B N 1
ATOM 5447 C CA . HIS B 1 253 ? 15.117 33.531 10.281 1 87.12 253 HIS B CA 1
ATOM 5448 C C . HIS B 1 253 ? 14.992 32 10.414 1 87.12 253 HIS B C 1
ATOM 5450 O O . HIS B 1 253 ? 13.984 31.422 10.008 1 87.12 253 HIS B O 1
ATOM 5456 N N . PHE B 1 254 ? 15.969 31.438 10.984 1 92.5 254 PHE B N 1
ATOM 5457 C CA . PHE B 1 254 ? 16.016 29.984 11.016 1 92.5 254 PHE B CA 1
ATOM 5458 C C . PHE B 1 254 ? 15.914 29.469 12.445 1 92.5 254 PHE B C 1
ATOM 5460 O O . PHE B 1 254 ? 16.125 28.281 12.711 1 92.5 254 PHE B O 1
ATOM 5467 N N . GLN B 1 255 ? 15.633 30.375 13.352 1 95.31 255 GLN B N 1
ATOM 5468 C CA . GLN B 1 255 ? 15.445 29.969 14.742 1 95.31 255 GLN B CA 1
ATOM 5469 C C . GLN B 1 255 ? 14.07 29.344 14.945 1 95.31 255 GLN B C 1
ATOM 5471 O O . GLN B 1 255 ? 13.062 29.859 14.453 1 95.31 255 GLN B O 1
ATOM 5476 N N . ARG B 1 256 ? 14.055 28.203 15.5 1 96.62 256 ARG B N 1
ATOM 5477 C CA . ARG B 1 256 ? 12.844 27.484 15.891 1 96.62 256 ARG B CA 1
ATOM 5478 C C . ARG B 1 256 ? 12.984 26.906 17.297 1 96.62 256 ARG B C 1
ATOM 5480 O O . ARG B 1 256 ? 14.102 26.688 17.781 1 96.62 256 ARG B O 1
ATOM 5487 N N . ARG B 1 257 ? 11.844 26.688 17.938 1 98.19 257 ARG B N 1
ATOM 5488 C CA . ARG B 1 257 ? 11.844 26.125 19.281 1 98.19 257 ARG B CA 1
ATOM 5489 C C . ARG B 1 257 ? 11.25 24.719 19.281 1 98.19 257 ARG B C 1
ATOM 5491 O O . ARG B 1 257 ? 10.117 24.516 18.859 1 98.19 257 ARG B O 1
ATOM 5498 N N . ILE B 1 258 ? 11.992 23.766 19.719 1 98.56 258 ILE B N 1
ATOM 5499 C CA . ILE B 1 258 ? 11.5 22.406 19.953 1 98.56 258 ILE B CA 1
ATOM 5500 C C . ILE B 1 258 ? 11.102 22.25 21.422 1 98.56 258 ILE B C 1
ATOM 5502 O O . ILE B 1 258 ? 11.898 22.531 22.312 1 98.56 258 ILE B O 1
ATOM 5506 N N . LEU B 1 259 ? 9.938 21.812 21.609 1 98.56 259 LEU B N 1
ATOM 5507 C CA . LEU B 1 259 ? 9.352 21.75 22.953 1 98.56 259 LEU B CA 1
ATOM 5508 C C . LEU B 1 259 ? 9.5 20.359 23.547 1 98.56 259 LEU B C 1
ATOM 5510 O O . LEU B 1 259 ? 9.586 20.219 24.766 1 98.56 259 LEU B O 1
ATOM 5514 N N . ASP B 1 260 ? 9.445 19.359 22.766 1 98.31 260 ASP B N 1
ATOM 5515 C CA . ASP B 1 260 ? 9.508 17.969 23.219 1 98.31 260 ASP B CA 1
ATOM 5516 C C . ASP B 1 260 ? 10.109 17.062 22.156 1 98.31 260 ASP B C 1
ATOM 5518 O O . ASP B 1 260 ? 9.961 17.312 20.953 1 98.31 260 ASP B O 1
ATOM 5522 N N . PHE B 1 261 ? 10.828 16.125 22.641 1 97.94 261 PHE B N 1
ATOM 5523 C CA . PHE B 1 261 ? 11.414 15.094 21.797 1 97.94 261 PHE B CA 1
ATOM 5524 C C . PHE B 1 261 ? 11.477 13.758 22.531 1 97.94 261 PHE B C 1
ATOM 5526 O O . PHE B 1 261 ? 11.906 13.695 23.688 1 97.94 261 PHE B O 1
ATOM 5533 N N . ARG B 1 262 ? 11.008 12.695 21.812 1 96.44 262 ARG B N 1
ATOM 5534 C CA . ARG B 1 262 ? 11.062 11.367 22.406 1 96.44 262 ARG B CA 1
ATOM 5535 C C . ARG B 1 262 ? 11.258 10.297 21.344 1 96.44 262 ARG B C 1
ATOM 5537 O O . ARG B 1 262 ? 10.828 10.469 20.203 1 96.44 262 ARG B O 1
ATOM 5544 N N . ILE B 1 263 ? 11.977 9.273 21.734 1 96.19 263 ILE B N 1
ATOM 5545 C CA . ILE B 1 263 ? 12.102 8.078 20.906 1 96.19 263 ILE B CA 1
ATOM 5546 C C . ILE B 1 263 ? 11.586 6.867 21.688 1 96.19 263 ILE B C 1
ATOM 5548 O O . ILE B 1 263 ? 11.961 6.652 22.828 1 96.19 263 ILE B O 1
ATOM 5552 N N . GLU B 1 264 ? 10.703 6.113 21.062 1 92.81 264 GLU B N 1
ATOM 5553 C CA . GLU B 1 264 ? 10.125 4.957 21.75 1 92.81 264 GLU B CA 1
ATOM 5554 C C . GLU B 1 264 ? 10.016 3.764 20.812 1 92.81 264 GLU B C 1
ATOM 5556 O O . GLU B 1 264 ? 9.969 3.93 19.578 1 92.81 264 GLU B O 1
ATOM 5561 N N . ALA B 1 265 ? 9.992 2.605 21.453 1 86.81 265 ALA B N 1
ATOM 5562 C CA . ALA B 1 265 ? 9.688 1.405 20.688 1 86.81 265 ALA B CA 1
ATOM 5563 C C . ALA B 1 265 ? 8.195 1.338 20.344 1 86.81 265 ALA B C 1
ATOM 5565 O O . ALA B 1 265 ? 7.348 1.656 21.172 1 86.81 265 ALA B O 1
ATOM 5566 N N . ALA B 1 266 ? 7.82 1.149 19.078 1 79.38 266 ALA B N 1
ATOM 5567 C CA . ALA B 1 266 ? 6.422 1.068 18.656 1 79.38 266 ALA B CA 1
ATOM 5568 C C . ALA B 1 266 ? 5.996 -0.383 18.453 1 79.38 266 ALA B C 1
ATOM 5570 O O . ALA B 1 266 ? 4.852 -0.652 18.078 1 79.38 266 ALA B O 1
ATOM 5571 N N . GLY B 1 267 ? 6.797 -1.393 18.797 1 67.12 267 GLY B N 1
ATOM 5572 C CA . GLY B 1 267 ? 6.453 -2.807 18.828 1 67.12 267 GLY B CA 1
ATOM 5573 C C . GLY B 1 267 ? 7.027 -3.58 17.656 1 67.12 267 GLY B C 1
ATOM 5574 O O . GLY B 1 267 ? 7.719 -3.012 16.797 1 67.12 267 GLY B O 1
ATOM 5575 N N . PRO B 1 268 ? 6.914 -4.867 17.922 1 64.69 268 PRO B N 1
ATOM 5576 C CA . PRO B 1 268 ? 7.414 -5.738 16.859 1 64.69 268 PRO B CA 1
ATOM 5577 C C . PRO B 1 268 ? 6.621 -5.594 15.562 1 64.69 268 PRO B C 1
ATOM 5579 O O . PRO B 1 268 ? 5.441 -5.234 15.594 1 64.69 268 PRO B O 1
ATOM 5582 N N . ALA B 1 269 ? 7.523 -5.652 14.594 1 72.75 269 ALA B N 1
ATOM 5583 C CA . ALA B 1 269 ? 6.926 -5.719 13.266 1 72.75 269 ALA B CA 1
ATOM 5584 C C . ALA B 1 269 ? 7.141 -7.09 12.633 1 72.75 269 ALA B C 1
ATOM 5586 O O . ALA B 1 269 ? 7.457 -8.055 13.328 1 72.75 269 ALA B O 1
ATOM 5587 N N . SER B 1 270 ? 6.879 -7.355 11.484 1 70.88 270 SER B N 1
ATOM 5588 C CA . SER B 1 270 ? 6.93 -8.602 10.727 1 70.88 270 SER B CA 1
ATOM 5589 C C . SER B 1 270 ? 8.32 -8.844 10.141 1 70.88 270 SER B C 1
ATOM 5591 O O . SER B 1 270 ? 9.07 -7.891 9.906 1 70.88 270 SER B O 1
ATOM 5593 N N . GLY B 1 271 ? 8.836 -10.102 10.188 1 71.62 271 GLY B N 1
ATOM 5594 C CA . GLY B 1 271 ? 10.039 -10.492 9.477 1 71.62 271 GLY B CA 1
ATOM 5595 C C . GLY B 1 271 ? 11.312 -10.094 10.203 1 71.62 271 GLY B C 1
ATOM 5596 O O . GLY B 1 271 ? 12.289 -9.664 9.57 1 71.62 271 GLY B O 1
ATOM 5597 N N . GLY B 1 272 ? 11.289 -10.039 11.516 1 79 272 GLY B N 1
ATOM 5598 C CA . GLY B 1 272 ? 12.477 -9.68 12.273 1 79 272 GLY B CA 1
ATOM 5599 C C . GLY B 1 272 ? 12.703 -8.188 12.367 1 79 272 GLY B C 1
ATOM 5600 O O . GLY B 1 272 ? 13.703 -7.734 12.938 1 79 272 GLY B O 1
ATOM 5601 N N . ARG B 1 273 ? 11.781 -7.488 11.773 1 87.94 273 ARG B N 1
ATOM 5602 C CA . ARG B 1 273 ? 11.859 -6.031 11.812 1 87.94 273 ARG B CA 1
ATOM 5603 C C . ARG B 1 273 ? 11.297 -5.488 13.117 1 87.94 273 ARG B C 1
ATOM 5605 O O . ARG B 1 273 ? 10.461 -6.133 13.758 1 87.94 273 ARG B O 1
ATOM 5612 N N . ARG B 1 274 ? 11.867 -4.391 13.492 1 88.62 274 ARG B N 1
ATOM 5613 C CA . ARG B 1 274 ? 11.375 -3.65 14.648 1 88.62 274 ARG B CA 1
ATOM 5614 C C . ARG B 1 274 ? 11 -2.223 14.273 1 88.62 274 ARG B C 1
ATOM 5616 O O . ARG B 1 274 ? 11.625 -1.621 13.398 1 88.62 274 ARG B O 1
ATOM 5623 N N . LEU B 1 275 ? 10.008 -1.762 14.977 1 91.31 275 LEU B N 1
ATOM 5624 C CA . LEU B 1 275 ? 9.539 -0.413 14.68 1 91.31 275 LEU B CA 1
ATOM 5625 C C . LEU B 1 275 ? 9.82 0.527 15.844 1 91.31 275 LEU B C 1
ATOM 5627 O O . LEU B 1 275 ? 9.664 0.145 17.016 1 91.31 275 LEU B O 1
ATOM 5631 N N . PHE B 1 276 ? 10.242 1.729 15.508 1 94.38 276 PHE B N 1
ATOM 5632 C CA . PHE B 1 276 ? 10.461 2.793 16.484 1 94.38 276 PHE B CA 1
ATOM 5633 C C . PHE B 1 276 ? 9.727 4.062 16.078 1 94.38 276 PHE B C 1
ATOM 5635 O O . PHE B 1 276 ? 9.375 4.23 14.898 1 94.38 276 PHE B O 1
ATOM 5642 N N . LEU B 1 277 ? 9.477 4.879 17.078 1 96.06 277 LEU B N 1
ATOM 5643 C CA . LEU B 1 277 ? 8.734 6.113 16.844 1 96.06 277 LEU B CA 1
ATOM 5644 C C . LEU B 1 277 ? 9.492 7.316 17.391 1 96.06 277 LEU B C 1
ATOM 5646 O O . LEU B 1 277 ? 9.859 7.34 18.562 1 96.06 277 LEU B O 1
ATOM 5650 N N . LEU B 1 278 ? 9.805 8.289 16.516 1 97.69 278 LEU B N 1
ATOM 5651 C CA . LEU B 1 278 ? 10.289 9.602 16.922 1 97.69 278 LEU B CA 1
ATOM 5652 C C . LEU B 1 278 ? 9.133 10.594 17.031 1 97.69 278 LEU B C 1
ATOM 5654 O O . LEU B 1 278 ? 8.352 10.766 16.094 1 97.69 278 LEU B O 1
ATOM 5658 N N . SER B 1 279 ? 8.977 11.203 18.188 1 97.75 279 SER B N 1
ATOM 5659 C CA . SER B 1 279 ? 7.941 12.211 18.422 1 97.75 279 SER B CA 1
ATOM 5660 C C . SER B 1 279 ? 8.547 13.586 18.656 1 97.75 279 SER B C 1
ATOM 5662 O O . SER B 1 279 ? 9.453 13.742 19.484 1 97.75 279 SER B O 1
ATOM 5664 N N . LEU B 1 280 ? 8.039 14.547 17.891 1 98 280 LEU B N 1
ATOM 5665 C CA . LEU B 1 280 ? 8.539 15.914 17.969 1 98 280 LEU B CA 1
ATOM 5666 C C . LEU B 1 280 ? 7.398 16.906 18.141 1 98 280 LEU B C 1
ATOM 5668 O O . LEU B 1 280 ? 6.352 16.766 17.5 1 98 280 LEU B O 1
ATOM 5672 N N . ARG B 1 281 ? 7.566 17.797 19.062 1 98.25 281 ARG B N 1
ATOM 5673 C CA . ARG B 1 281 ? 6.688 18.938 19.219 1 98.25 281 ARG B CA 1
ATOM 5674 C C . ARG B 1 281 ? 7.473 20.25 19.125 1 98.25 281 ARG B C 1
ATOM 5676 O O . ARG B 1 281 ? 8.492 20.422 19.812 1 98.25 281 ARG B O 1
ATOM 5683 N N . GLY B 1 282 ? 7.047 21.109 18.234 1 98.19 282 GLY B N 1
ATOM 5684 C CA . GLY B 1 282 ? 7.695 22.391 18.062 1 98.19 282 GLY B CA 1
ATOM 5685 C C . GLY B 1 282 ? 6.727 23.516 17.703 1 98.19 282 GLY B C 1
ATOM 5686 O O . GLY B 1 282 ? 5.605 23.25 17.25 1 98.19 282 GLY B O 1
ATOM 5687 N N . THR B 1 283 ? 7.148 24.719 17.891 1 96.38 283 THR B N 1
ATOM 5688 C CA . THR B 1 283 ? 6.277 25.844 17.625 1 96.38 283 THR B CA 1
ATOM 5689 C C . THR B 1 283 ? 6.074 26.031 16.125 1 96.38 283 THR B C 1
ATOM 5691 O O . THR B 1 283 ? 4.969 26.359 15.672 1 96.38 283 THR B O 1
ATOM 5694 N N . ALA B 1 284 ? 7.125 25.922 15.414 1 94.56 284 ALA B N 1
ATOM 5695 C CA . ALA B 1 284 ? 7.141 25.969 13.953 1 94.56 284 ALA B CA 1
ATOM 5696 C C . ALA B 1 284 ? 8.312 25.156 13.391 1 94.56 284 ALA B C 1
ATOM 5698 O O . ALA B 1 284 ? 9.281 24.891 14.102 1 94.56 284 ALA B O 1
ATOM 5699 N N . PHE B 1 285 ? 8.195 24.781 12.18 1 95.5 285 PHE B N 1
ATOM 5700 C CA . PHE B 1 285 ? 9.25 24.016 11.539 1 95.5 285 PHE B CA 1
ATOM 5701 C C . PHE B 1 285 ? 9.617 24.609 10.188 1 95.5 285 PHE B C 1
ATOM 5703 O O . PHE B 1 285 ? 8.75 25.109 9.477 1 95.5 285 PHE B O 1
ATOM 5710 N N . LEU B 1 286 ? 10.852 24.531 9.867 1 94.38 286 LEU B N 1
ATOM 5711 C CA . LEU B 1 286 ? 11.352 24.938 8.555 1 94.38 286 LEU B CA 1
ATOM 5712 C C . LEU B 1 286 ? 11.109 23.844 7.52 1 94.38 286 LEU B C 1
ATOM 5714 O O . LEU B 1 286 ? 10.727 22.734 7.863 1 94.38 286 LEU B O 1
ATOM 5718 N N . TRP B 1 287 ? 11.336 24.25 6.262 1 92.5 287 TRP B N 1
ATOM 5719 C CA . TRP B 1 287 ? 11.172 23.312 5.156 1 92.5 287 TRP B CA 1
ATOM 5720 C C . TRP B 1 287 ? 12.078 22.109 5.332 1 92.5 287 TRP B C 1
ATOM 5722 O O . TRP B 1 287 ? 13.297 22.25 5.484 1 92.5 287 TRP B O 1
ATOM 5732 N N . HIS B 1 288 ? 11.531 20.922 5.398 1 96.19 288 HIS B N 1
ATOM 5733 C CA . HIS B 1 288 ? 12.203 19.625 5.488 1 96.19 288 HIS B CA 1
ATOM 5734 C C . HIS B 1 288 ? 12.859 19.438 6.848 1 96.19 288 HIS B C 1
ATOM 5736 O O . HIS B 1 288 ? 13.633 18.5 7.047 1 96.19 288 HIS B O 1
ATOM 5742 N N . GLN B 1 289 ? 12.609 20.234 7.766 1 97.56 289 GLN B N 1
ATOM 5743 C CA . GLN B 1 289 ? 13.344 20.234 9.023 1 97.56 289 GLN B CA 1
ATOM 5744 C C . GLN B 1 289 ? 13.219 18.875 9.727 1 97.56 289 GLN B C 1
ATOM 5746 O O . GLN B 1 289 ? 14.219 18.281 10.125 1 97.56 289 GLN B O 1
ATOM 5751 N N . VAL B 1 290 ? 11.984 18.328 9.898 1 98.38 290 VAL B N 1
ATOM 5752 C CA . VAL B 1 290 ? 11.773 17.078 10.641 1 98.38 290 VAL B CA 1
ATOM 5753 C C . VAL B 1 290 ? 12.5 15.93 9.945 1 98.38 290 VAL B C 1
ATOM 5755 O O . VAL B 1 290 ? 13.133 15.102 10.602 1 98.38 290 VAL B O 1
ATOM 5758 N N . ARG B 1 291 ? 12.469 15.883 8.656 1 98.38 291 ARG B N 1
ATOM 5759 C CA . ARG B 1 291 ? 13.102 14.812 7.895 1 98.38 291 ARG B CA 1
ATOM 5760 C C . ARG B 1 291 ? 14.625 14.93 7.953 1 98.38 291 ARG B C 1
ATOM 5762 O O . ARG B 1 291 ? 15.328 13.922 7.945 1 98.38 291 ARG B O 1
ATOM 5769 N N . CYS B 1 292 ? 15.18 16.156 7.965 1 98.19 292 CYS B N 1
ATOM 5770 C CA . CYS B 1 292 ? 16.609 16.359 8.172 1 98.19 292 CYS B CA 1
ATOM 5771 C C . CYS B 1 292 ? 17.031 15.883 9.555 1 98.19 292 CYS B C 1
ATOM 5773 O O . CYS B 1 292 ? 18.047 15.203 9.703 1 98.19 292 CYS B O 1
ATOM 5775 N N . MET B 1 293 ? 16.25 16.266 10.531 1 98.62 293 MET B N 1
ATOM 5776 C CA . MET B 1 293 ? 16.516 15.844 11.898 1 98.62 293 MET B CA 1
ATOM 5777 C C . MET B 1 293 ? 16.531 14.32 12.008 1 98.62 293 MET B C 1
ATOM 5779 O O . MET B 1 293 ? 17.438 13.734 12.578 1 98.62 293 MET B O 1
ATOM 5783 N N . ALA B 1 294 ? 15.531 13.703 11.406 1 98.44 294 ALA B N 1
ATOM 5784 C CA . ALA B 1 294 ? 15.438 12.242 11.414 1 98.44 294 ALA B CA 1
ATOM 5785 C C . ALA B 1 294 ? 16.641 11.609 10.711 1 98.44 294 ALA B C 1
ATOM 5787 O O . ALA B 1 294 ? 17.172 10.609 11.188 1 98.44 294 ALA B O 1
ATOM 5788 N N . ALA B 1 295 ? 17.016 12.172 9.602 1 98.31 295 ALA B N 1
ATOM 5789 C CA . ALA B 1 295 ? 18.141 11.648 8.836 1 98.31 295 ALA B CA 1
ATOM 5790 C C . ALA B 1 295 ? 19.406 11.602 9.688 1 98.31 295 ALA B C 1
ATOM 5792 O O . ALA B 1 295 ? 20.109 10.586 9.727 1 98.31 295 ALA B O 1
ATOM 5793 N N . VAL B 1 296 ? 19.719 12.695 10.359 1 98.31 296 VAL B N 1
ATOM 5794 C CA . VAL B 1 296 ? 20.922 12.789 11.172 1 98.31 296 VAL B CA 1
ATOM 5795 C C . VAL B 1 296 ? 20.812 11.836 12.359 1 98.31 296 VAL B C 1
ATOM 5797 O O . VAL B 1 296 ? 21.781 11.141 12.688 1 98.31 296 VAL B O 1
ATOM 5800 N N . LEU B 1 297 ? 19.672 11.766 13 1 98.38 297 LEU B N 1
ATOM 5801 C CA . LEU B 1 297 ? 19.469 10.867 14.133 1 98.38 297 LEU B CA 1
ATOM 5802 C C . LEU B 1 297 ? 19.672 9.414 13.719 1 98.38 297 LEU B C 1
ATOM 5804 O O . LEU B 1 297 ? 20.234 8.617 14.484 1 98.38 297 LEU B O 1
ATOM 5808 N N . LEU B 1 298 ? 19.219 9.086 12.531 1 97.56 298 LEU B N 1
ATOM 5809 C CA . LEU B 1 298 ? 19.375 7.719 12.039 1 97.56 298 LEU B CA 1
ATOM 5810 C C . LEU B 1 298 ? 20.859 7.398 11.812 1 97.56 298 LEU B C 1
ATOM 5812 O O . LEU B 1 298 ? 21.297 6.273 12.062 1 97.56 298 LEU B O 1
ATOM 5816 N N . MET B 1 299 ? 21.625 8.391 11.336 1 97.5 299 MET B N 1
ATOM 5817 C CA . MET B 1 299 ? 23.062 8.188 11.211 1 97.5 299 MET B CA 1
ATOM 5818 C C . MET B 1 299 ? 23.703 7.902 12.562 1 97.5 299 MET B C 1
ATOM 5820 O O . MET B 1 299 ? 24.578 7.035 12.68 1 97.5 299 MET B O 1
ATOM 5824 N N . VAL B 1 300 ? 23.266 8.609 13.57 1 97.75 300 VAL B N 1
ATOM 5825 C CA . VAL B 1 300 ? 23.766 8.406 14.93 1 97.75 300 VAL B CA 1
ATOM 5826 C C . VAL B 1 300 ? 23.391 7.016 15.422 1 97.75 300 VAL B C 1
ATOM 5828 O O . VAL B 1 300 ? 24.234 6.266 15.906 1 97.75 300 VAL B O 1
ATOM 5831 N N . GLY B 1 301 ? 22.156 6.668 15.281 1 97 301 GLY B N 1
ATOM 5832 C CA . GLY B 1 301 ? 21.672 5.371 15.734 1 97 301 GLY B CA 1
ATOM 5833 C C . GLY B 1 301 ? 22.375 4.207 15.07 1 97 301 GLY B C 1
ATOM 5834 O O . GLY B 1 301 ? 22.531 3.141 15.672 1 97 301 GLY B O 1
ATOM 5835 N N . ARG B 1 302 ? 22.797 4.438 13.852 1 95.5 302 ARG B N 1
ATOM 5836 C CA . ARG B 1 302 ? 23.453 3.385 13.086 1 95.5 302 ARG B CA 1
ATOM 5837 C C . ARG B 1 302 ? 24.969 3.404 13.305 1 95.5 302 ARG B C 1
ATOM 5839 O O . ARG B 1 302 ? 25.703 2.691 12.625 1 95.5 302 ARG B O 1
ATOM 5846 N N . GLY B 1 303 ? 25.422 4.297 14.125 1 95.38 303 GLY B N 1
ATOM 5847 C CA . GLY B 1 303 ? 26.828 4.363 14.484 1 95.38 303 GLY B CA 1
ATOM 5848 C C . GLY B 1 303 ? 27.688 5.086 13.453 1 95.38 303 GLY B C 1
ATOM 5849 O O . GLY B 1 303 ? 28.906 5.012 13.492 1 95.38 303 GLY B O 1
ATOM 5850 N N . LYS B 1 304 ? 27.078 5.75 12.578 1 95.44 304 LYS B N 1
ATOM 5851 C CA . LYS B 1 304 ? 27.797 6.457 11.523 1 95.44 304 LYS B CA 1
ATOM 5852 C C . LYS B 1 304 ? 28.219 7.848 11.992 1 95.44 304 LYS B C 1
ATOM 5854 O O . LYS B 1 304 ? 29.094 8.469 11.383 1 95.44 304 LYS B O 1
ATOM 5859 N N . GLU B 1 305 ? 27.594 8.422 13.008 1 97.12 305 GLU B N 1
ATOM 5860 C CA . GLU B 1 305 ? 27.922 9.711 13.609 1 97.12 305 GLU B CA 1
ATOM 5861 C C . GLU B 1 305 ? 27.906 9.633 15.133 1 97.12 305 GLU B C 1
ATOM 5863 O O . GLU B 1 305 ? 27.188 8.805 15.711 1 97.12 305 GLU B O 1
ATOM 5868 N N . ASP B 1 306 ? 28.625 10.539 15.695 1 96.5 306 ASP B N 1
ATOM 5869 C CA . ASP B 1 306 ? 28.594 10.688 17.156 1 96.5 306 ASP B CA 1
ATOM 5870 C C . ASP B 1 306 ? 27.359 11.445 17.594 1 96.5 306 ASP B C 1
ATOM 5872 O O . ASP B 1 306 ? 26.891 12.359 16.906 1 96.5 306 ASP B O 1
ATOM 5876 N N . PRO B 1 307 ? 26.891 11.086 18.844 1 96.62 307 PRO B N 1
ATOM 5877 C CA . PRO B 1 307 ? 25.703 11.797 19.344 1 96.62 307 PRO B CA 1
ATOM 5878 C C . PRO B 1 307 ? 25.922 13.312 19.438 1 96.62 307 PRO B C 1
ATOM 5880 O O . PRO B 1 307 ? 24.953 14.078 19.375 1 96.62 307 PRO B O 1
ATOM 5883 N N . GLY B 1 308 ? 27.109 13.711 19.531 1 97.75 308 GLY B N 1
ATOM 5884 C CA . GLY B 1 308 ? 27.422 15.125 19.656 1 97.75 308 GLY B CA 1
ATOM 5885 C C . GLY B 1 308 ? 27.25 15.898 18.359 1 97.75 308 GLY B C 1
ATOM 5886 O O . GLY B 1 308 ? 27.312 17.125 18.344 1 97.75 308 GLY B O 1
ATOM 5887 N N . VAL B 1 309 ? 26.953 15.227 17.266 1 98 309 VAL B N 1
ATOM 5888 C CA . VAL B 1 309 ? 26.906 15.844 15.938 1 98 309 VAL B CA 1
ATOM 5889 C C . VAL B 1 309 ? 25.75 16.828 15.875 1 98 309 VAL B C 1
ATOM 5891 O O . VAL B 1 309 ? 25.828 17.859 15.188 1 98 309 VAL B O 1
ATOM 5894 N N . VAL B 1 310 ? 24.688 16.516 16.562 1 98.38 310 VAL B N 1
ATOM 5895 C CA . VAL B 1 310 ? 23.531 17.391 16.531 1 98.38 310 VAL B CA 1
ATOM 5896 C C . VAL B 1 310 ? 23.875 18.75 17.141 1 98.38 310 VAL B C 1
ATOM 5898 O O . VAL B 1 310 ? 23.625 19.797 16.547 1 98.38 310 VAL B O 1
ATOM 5901 N N . ALA B 1 311 ? 24.484 18.719 18.297 1 98.06 311 ALA B N 1
ATOM 5902 C CA . ALA B 1 311 ? 24.906 19.953 18.953 1 98.06 311 ALA B CA 1
ATOM 5903 C C . ALA B 1 311 ? 25.875 20.75 18.094 1 98.06 311 ALA B C 1
ATOM 5905 O O . ALA B 1 311 ? 25.797 21.969 18.016 1 98.06 311 ALA B O 1
ATOM 5906 N N . ALA B 1 312 ? 26.734 20.047 17.484 1 97.69 312 ALA B N 1
ATOM 5907 C CA . ALA B 1 312 ? 27.703 20.703 16.625 1 97.69 312 ALA B CA 1
ATOM 5908 C C . ALA B 1 312 ? 27.016 21.422 15.469 1 97.69 312 ALA B C 1
ATOM 5910 O O . ALA B 1 312 ? 27.359 22.578 15.156 1 97.69 312 ALA B O 1
ATOM 5911 N N . LEU B 1 313 ? 26.047 20.812 14.859 1 97.5 313 LEU B N 1
ATOM 5912 C CA . LEU B 1 313 ? 25.375 21.375 13.695 1 97.5 313 LEU B CA 1
ATOM 5913 C C . LEU B 1 313 ? 24.469 22.531 14.102 1 97.5 313 LEU B C 1
ATOM 5915 O O . LEU B 1 313 ? 24.109 23.359 13.273 1 97.5 313 LEU B O 1
ATOM 5919 N N . LEU B 1 314 ? 24.078 22.547 15.352 1 97.69 314 LEU B N 1
ATOM 5920 C CA . LEU B 1 314 ? 23.25 23.641 15.852 1 97.69 314 LEU B CA 1
ATOM 5921 C C . LEU B 1 314 ? 24.109 24.875 16.172 1 97.69 314 LEU B C 1
ATOM 5923 O O . LEU B 1 314 ? 23.594 25.984 16.297 1 97.69 314 LEU B O 1
ATOM 5927 N N . ASP B 1 315 ? 25.406 24.656 16.344 1 96.5 315 ASP B N 1
ATOM 5928 C CA . ASP B 1 315 ? 26.344 25.766 16.484 1 96.5 315 ASP B CA 1
ATOM 5929 C C . ASP B 1 315 ? 26.703 26.359 15.133 1 96.5 315 ASP B C 1
ATOM 5931 O O . ASP B 1 315 ? 27.734 26.016 14.547 1 96.5 315 ASP B O 1
ATOM 5935 N N . VAL B 1 316 ? 25.953 27.281 14.688 1 93.38 316 VAL B N 1
ATOM 5936 C CA . VAL B 1 316 ? 26.062 27.797 13.328 1 93.38 316 VAL B CA 1
ATOM 5937 C C . VAL B 1 316 ? 27.25 28.766 13.234 1 93.38 316 VAL B C 1
ATOM 5939 O O . VAL B 1 316 ? 27.672 29.125 12.141 1 93.38 316 VAL B O 1
ATOM 5942 N N . ARG B 1 317 ? 27.766 29.188 14.352 1 93.81 317 ARG B N 1
ATOM 5943 C CA . ARG B 1 317 ? 29 29.984 14.312 1 93.81 317 ARG B CA 1
ATOM 5944 C C . ARG B 1 317 ? 30.188 29.109 13.898 1 93.81 317 ARG B C 1
ATOM 5946 O O . ARG B 1 317 ? 30.984 29.5 13.047 1 93.81 317 ARG B O 1
ATOM 5953 N N . ALA B 1 318 ? 30.203 27.969 14.508 1 93.38 318 ALA B N 1
ATOM 5954 C CA . ALA B 1 318 ? 31.281 27.031 14.195 1 93.38 318 ALA B CA 1
ATOM 5955 C C . ALA B 1 318 ? 31.031 26.344 12.852 1 93.38 318 ALA B C 1
ATOM 5957 O O . ALA B 1 318 ? 31.984 26.031 12.125 1 93.38 318 ALA B O 1
ATOM 5958 N N . HIS B 1 319 ? 29.734 26.125 12.562 1 92.88 319 HIS B N 1
ATOM 5959 C CA . HIS B 1 319 ? 29.344 25.469 11.32 1 92.88 319 HIS B CA 1
ATOM 5960 C C . HIS B 1 319 ? 28.25 26.25 10.602 1 92.88 319 HIS B C 1
ATOM 5962 O O . HIS B 1 319 ? 27.078 25.906 10.672 1 92.88 319 HIS B O 1
ATOM 5968 N N . PRO B 1 320 ? 28.641 27.172 9.82 1 89.88 320 PRO B N 1
ATOM 5969 C CA . PRO B 1 320 ? 27.672 28.141 9.266 1 89.88 320 PRO B CA 1
ATOM 5970 C C . PRO B 1 320 ? 26.906 27.594 8.07 1 89.88 320 PRO B C 1
ATOM 5972 O O . PRO B 1 320 ? 25.938 28.203 7.625 1 89.88 320 PRO B O 1
ATOM 5975 N N . ALA B 1 321 ? 27.453 26.406 7.543 1 90.56 321 ALA B N 1
ATOM 5976 C CA . ALA B 1 321 ? 26.812 25.859 6.352 1 90.56 321 ALA B CA 1
ATOM 5977 C C . ALA B 1 321 ? 26.453 24.391 6.535 1 90.56 321 ALA B C 1
ATOM 5979 O O . ALA B 1 321 ? 27.234 23.641 7.125 1 90.56 321 ALA B O 1
ATOM 5980 N N . LYS B 1 322 ? 25.328 24.016 5.961 1 92.69 322 LYS B N 1
ATOM 5981 C CA . LYS B 1 322 ? 24.797 22.656 6.098 1 92.69 322 LYS B CA 1
ATOM 5982 C C . LYS B 1 322 ? 25.656 21.656 5.328 1 92.69 322 LYS B C 1
ATOM 5984 O O . LYS B 1 322 ? 25.875 21.812 4.129 1 92.69 322 LYS B O 1
ATOM 5989 N N . PRO B 1 323 ? 26.125 20.656 6.004 1 94.12 323 PRO B N 1
ATOM 5990 C CA . PRO B 1 323 ? 26.781 19.578 5.266 1 94.12 323 PRO B CA 1
ATOM 5991 C C . PRO B 1 323 ? 25.828 18.797 4.367 1 94.12 323 PRO B C 1
ATOM 5993 O O . PRO B 1 323 ? 24.625 18.766 4.633 1 94.12 323 PRO B O 1
ATOM 5996 N N . LEU B 1 324 ? 26.391 18.219 3.363 1 92.62 324 LEU B N 1
ATOM 5997 C CA . LEU B 1 324 ? 25.578 17.422 2.457 1 92.62 324 LEU B CA 1
ATOM 5998 C C . LEU B 1 324 ? 25.203 16.094 3.092 1 92.62 324 LEU B C 1
ATOM 6000 O O . LEU B 1 324 ? 26.078 15.359 3.561 1 92.62 324 LEU B O 1
ATOM 6004 N N . TYR B 1 325 ? 23.969 15.836 3.217 1 93.5 325 TYR B N 1
ATOM 6005 C CA . TYR B 1 325 ? 23.453 14.523 3.613 1 93.5 325 TYR B CA 1
ATOM 6006 C C . TYR B 1 325 ? 22.078 14.273 3.031 1 93.5 325 TYR B C 1
ATOM 6008 O O . TYR B 1 325 ? 21.375 15.211 2.646 1 93.5 325 TYR B O 1
ATOM 6016 N N . GLY B 1 326 ? 21.75 12.992 2.871 1 93.25 326 GLY B N 1
ATOM 6017 C CA . GLY B 1 326 ? 20.469 12.617 2.303 1 93.25 326 GLY B CA 1
ATOM 6018 C C . GLY B 1 326 ? 19.312 12.898 3.23 1 93.25 326 GLY B C 1
ATOM 6019 O O . GLY B 1 326 ? 19.422 12.727 4.445 1 93.25 326 GLY B O 1
ATOM 6020 N N . LEU B 1 327 ? 18.188 13.281 2.674 1 95.69 327 LEU B N 1
ATOM 6021 C CA . LEU B 1 327 ? 16.953 13.539 3.404 1 95.69 327 LEU B CA 1
ATOM 6022 C C . LEU B 1 327 ? 16.25 12.234 3.764 1 95.69 327 LEU B C 1
ATOM 6024 O O . LEU B 1 327 ? 16.188 11.312 2.949 1 95.69 327 LEU B O 1
ATOM 6028 N N . ALA B 1 328 ? 15.789 12.109 5.066 1 97.38 328 ALA B N 1
ATOM 6029 C CA . ALA B 1 328 ? 15.008 10.938 5.441 1 97.38 328 ALA B CA 1
ATOM 6030 C C . ALA B 1 328 ? 13.727 10.844 4.625 1 97.38 328 ALA B C 1
ATOM 6032 O O . ALA B 1 328 ? 13.164 11.867 4.219 1 97.38 328 ALA B O 1
ATOM 6033 N N . SER B 1 329 ? 13.211 9.664 4.434 1 97.06 329 SER B N 1
ATOM 6034 C CA . SER B 1 329 ? 12.031 9.406 3.621 1 97.06 329 SER B CA 1
ATOM 6035 C C . SER B 1 329 ? 10.828 10.203 4.125 1 97.06 329 SER B C 1
ATOM 6037 O O . SER B 1 329 ? 10.703 10.453 5.324 1 97.06 329 SER B O 1
ATOM 6039 N N . GLU B 1 330 ? 9.961 10.555 3.236 1 97.88 330 GLU B N 1
ATOM 6040 C CA . GLU B 1 330 ? 8.75 11.297 3.582 1 97.88 330 GLU B CA 1
ATOM 6041 C C . GLU B 1 330 ? 7.645 10.367 4.066 1 97.88 330 GLU B C 1
ATOM 6043 O O . GLU B 1 330 ? 6.805 10.758 4.879 1 97.88 330 GLU B O 1
ATOM 6048 N N . GLU B 1 331 ? 7.648 9.172 3.668 1 96.5 331 GLU B N 1
ATOM 6049 C CA . GLU B 1 331 ? 6.551 8.234 3.861 1 96.5 331 GLU B CA 1
ATOM 6050 C C . GLU B 1 331 ? 6.281 7.996 5.344 1 96.5 331 GLU B C 1
ATOM 6052 O O . GLU B 1 331 ? 5.125 7.945 5.77 1 96.5 331 GLU B O 1
ATOM 6057 N N . PRO B 1 332 ? 7.258 7.949 6.18 1 97.12 332 PRO B N 1
ATOM 6058 C CA . PRO B 1 332 ? 7.023 7.633 7.59 1 97.12 332 PRO B CA 1
ATOM 6059 C C . PRO B 1 332 ? 6.609 8.859 8.406 1 97.12 332 PRO B C 1
ATOM 6061 O O . PRO B 1 332 ? 6.414 8.758 9.617 1 97.12 332 PRO B O 1
ATOM 6064 N N . LEU B 1 333 ? 6.594 9.984 7.801 1 98.44 333 LEU B N 1
ATOM 6065 C CA . LEU B 1 333 ? 6.348 11.219 8.531 1 98.44 333 LEU B CA 1
ATOM 6066 C C . LEU B 1 333 ? 4.852 11.5 8.633 1 98.44 333 LEU B C 1
ATOM 6068 O O . LEU B 1 333 ? 4.133 11.422 7.629 1 98.44 333 LEU B O 1
ATOM 6072 N N . LEU B 1 334 ? 4.379 11.781 9.852 1 98.12 334 LEU B N 1
ATOM 6073 C CA . LEU B 1 334 ? 2.982 12.07 10.156 1 98.12 334 LEU B CA 1
ATOM 6074 C C . LEU B 1 334 ? 2.855 13.383 10.922 1 98.12 334 LEU B C 1
ATOM 6076 O O . LEU B 1 334 ? 3.424 13.531 12 1 98.12 334 LEU B O 1
ATOM 6080 N N . LEU B 1 335 ? 2.217 14.359 10.305 1 98.44 335 LEU B N 1
ATOM 6081 C CA . LEU B 1 335 ? 1.738 15.477 11.117 1 98.44 335 LEU B CA 1
ATOM 6082 C C . LEU B 1 335 ? 0.623 15.031 12.055 1 98.44 335 LEU B C 1
ATOM 6084 O O . LEU B 1 335 ? -0.53 14.898 11.641 1 98.44 335 LEU B O 1
ATOM 6088 N N . SER B 1 336 ? 0.94 14.852 13.297 1 96.75 336 SER B N 1
ATOM 6089 C CA . SER B 1 336 ? 0.005 14.203 14.211 1 96.75 336 SER B CA 1
ATOM 6090 C C . SER B 1 336 ? -0.996 15.203 14.781 1 96.75 336 SER B C 1
ATOM 6092 O O . SER B 1 336 ? -2.088 14.82 15.203 1 96.75 336 SER B O 1
ATOM 6094 N N . GLY B 1 337 ? -0.548 16.5 14.797 1 96.19 337 GLY B N 1
ATOM 6095 C CA . GLY B 1 337 ? -1.526 17.453 15.289 1 96.19 337 GLY B CA 1
ATOM 6096 C C . GLY B 1 337 ? -1.053 18.891 15.203 1 96.19 337 GLY B C 1
ATOM 6097 O O . GLY B 1 337 ? 0.15 19.156 15.234 1 96.19 337 GLY B O 1
ATOM 6098 N N . CYS B 1 338 ? -1.972 19.797 15.039 1 97.5 338 CYS B N 1
ATOM 6099 C CA . CYS B 1 338 ? -1.808 21.234 15.195 1 97.5 338 CYS B CA 1
ATOM 6100 C C . CYS B 1 338 ? -2.578 21.75 16.406 1 97.5 338 CYS B C 1
ATOM 6102 O O . CYS B 1 338 ? -3.771 21.469 16.547 1 97.5 338 CYS B O 1
ATOM 6104 N N . ARG B 1 339 ? -1.846 22.484 17.234 1 97.06 339 ARG B N 1
ATOM 6105 C CA . ARG B 1 339 ? -2.465 22.891 18.5 1 97.06 339 ARG B CA 1
ATOM 6106 C C . ARG B 1 339 ? -2.623 24.406 18.578 1 97.06 339 ARG B C 1
ATOM 6108 O O . ARG B 1 339 ? -1.839 25.141 17.969 1 97.06 339 ARG B O 1
ATOM 6115 N N . TYR B 1 340 ? -3.623 24.781 19.297 1 98.12 340 TYR B N 1
ATOM 6116 C CA . TYR B 1 340 ? -3.984 26.172 19.484 1 98.12 340 TYR B CA 1
ATOM 6117 C C . TYR B 1 340 ? -4.23 26.484 20.953 1 98.12 340 TYR B C 1
ATOM 6119 O O . TYR B 1 340 ? -4.203 25.594 21.797 1 98.12 340 TYR B O 1
ATOM 6127 N N . ALA B 1 341 ? -4.441 27.828 21.219 1 97.12 341 ALA B N 1
ATOM 6128 C CA . ALA B 1 341 ? -4.738 28.219 22.594 1 97.12 341 ALA B CA 1
ATOM 6129 C C . ALA B 1 341 ? -5.961 27.469 23.125 1 97.12 341 ALA B C 1
ATOM 6131 O O . ALA B 1 341 ? -6.898 27.188 22.375 1 97.12 341 ALA B O 1
ATOM 6132 N N . PRO B 1 342 ? -5.871 27.141 24.422 1 95.56 342 PRO B N 1
ATOM 6133 C CA . PRO B 1 342 ? -7.02 26.438 25 1 95.56 342 PRO B CA 1
ATOM 6134 C C . PRO B 1 342 ? -8.344 27.141 24.719 1 95.56 342 PRO B C 1
ATOM 6136 O O . PRO B 1 342 ? -8.453 28.359 24.938 1 95.56 342 PRO B O 1
ATOM 6139 N N . GLY B 1 343 ? -9.18 26.422 24.125 1 94.62 343 GLY B N 1
ATOM 6140 C CA . GLY B 1 343 ? -10.516 26.953 23.906 1 94.62 343 GLY B CA 1
ATOM 6141 C C . GLY B 1 343 ? -10.688 27.609 22.547 1 94.62 343 GLY B C 1
ATOM 6142 O O . GLY B 1 343 ? -11.805 27.922 22.141 1 94.62 343 GLY B O 1
ATOM 6143 N N . GLU B 1 344 ? -9.625 27.781 21.812 1 97.5 344 GLU B N 1
ATOM 6144 C CA . GLU B 1 344 ? -9.695 28.438 20.516 1 97.5 344 GLU B CA 1
ATOM 6145 C C . GLU B 1 344 ? -10.477 27.594 19.516 1 97.5 344 GLU B C 1
ATOM 6147 O O . GLU B 1 344 ? -11.305 28.109 18.766 1 97.5 344 GLU B O 1
ATOM 6152 N N . LEU B 1 345 ? -10.148 26.312 19.547 1 97.31 345 LEU B N 1
ATOM 6153 C CA . LEU B 1 345 ? -10.828 25.359 18.688 1 97.31 345 LEU B CA 1
ATOM 6154 C C . LEU B 1 345 ? -11.406 24.203 19.5 1 97.31 345 LEU B C 1
ATOM 6156 O O . LEU B 1 345 ? -10.68 23.516 20.219 1 97.31 345 LEU B O 1
ATOM 6160 N N . ARG B 1 346 ? -12.648 24.047 19.469 1 94.69 346 ARG B N 1
ATOM 6161 C CA . ARG B 1 346 ? -13.352 22.906 20.047 1 94.69 346 ARG B CA 1
ATOM 6162 C C . ARG B 1 346 ? -14.117 22.141 18.969 1 94.69 346 ARG B C 1
ATOM 6164 O O . ARG B 1 346 ? -15.305 22.391 18.75 1 94.69 346 ARG B O 1
ATOM 6171 N N . PHE B 1 347 ? -13.445 21.203 18.422 1 96 347 PHE B N 1
ATOM 6172 C CA . PHE B 1 347 ? -13.984 20.516 17.25 1 96 347 PHE B CA 1
ATOM 6173 C C . PHE B 1 347 ? -15.219 19.703 17.625 1 96 347 PHE B C 1
ATOM 6175 O O . PHE B 1 347 ? -15.188 18.938 18.594 1 96 347 PHE B O 1
ATOM 6182 N N . LEU B 1 348 ? -16.219 19.938 16.906 1 95.5 348 LEU B N 1
ATOM 6183 C CA . LEU B 1 348 ? -17.391 19.094 16.969 1 95.5 348 LEU B CA 1
ATOM 6184 C C . LEU B 1 348 ? -17.203 17.828 16.125 1 95.5 348 LEU B C 1
ATOM 6186 O O . LEU B 1 348 ? -16.812 17.891 14.961 1 95.5 348 LEU B O 1
ATOM 6190 N N . ARG B 1 349 ? -17.453 16.719 16.812 1 95.38 349 ARG B N 1
ATOM 6191 C CA . ARG B 1 349 ? -17.312 15.414 16.188 1 95.38 349 ARG B CA 1
ATOM 6192 C C . ARG B 1 349 ? -18.547 14.555 16.453 1 95.38 349 ARG B C 1
ATOM 6194 O O . ARG B 1 349 ? -19.109 14.578 17.547 1 95.38 349 ARG B O 1
ATOM 6201 N N . THR B 1 350 ? -18.984 13.867 15.43 1 93.75 350 THR B N 1
ATOM 6202 C CA . THR B 1 350 ? -20.094 12.945 15.602 1 93.75 350 THR B CA 1
ATOM 6203 C C . THR B 1 350 ? -19.609 11.5 15.602 1 93.75 350 THR B C 1
ATOM 6205 O O . THR B 1 350 ? -18.625 11.172 14.922 1 93.75 350 THR B O 1
ATOM 6208 N N . GLU B 1 351 ? -20.281 10.664 16.375 1 93.31 351 GLU B N 1
ATOM 6209 C CA . GLU B 1 351 ? -19.953 9.242 16.406 1 93.31 351 GLU B CA 1
ATOM 6210 C C . GLU B 1 351 ? -20.078 8.609 15.016 1 93.31 351 GLU B C 1
ATOM 6212 O O . GLU B 1 351 ? -19.266 7.777 14.625 1 93.31 351 GLU B O 1
ATOM 6217 N N . ALA B 1 352 ? -21.109 9.047 14.367 1 93.38 352 ALA B N 1
ATOM 6218 C CA . ALA B 1 352 ? -21.359 8.5 13.039 1 93.38 352 ALA B CA 1
ATOM 6219 C C . ALA B 1 352 ? -20.188 8.773 12.102 1 93.38 352 ALA B C 1
ATOM 6221 O O . ALA B 1 352 ? -19.734 7.875 11.391 1 93.38 352 ALA B O 1
ATOM 6222 N N . ASN B 1 353 ? -19.734 10.008 12.109 1 95.62 353 ASN B N 1
ATOM 6223 C CA . ASN B 1 353 ? -18.594 10.359 11.258 1 95.62 353 ASN B CA 1
ATOM 6224 C C . ASN B 1 353 ? -17.328 9.633 11.688 1 95.62 353 ASN B C 1
ATOM 6226 O O . ASN B 1 353 ? -16.594 9.117 10.852 1 95.62 353 ASN B O 1
ATOM 6230 N N . ARG B 1 354 ? -17.047 9.602 12.945 1 96.12 354 ARG B N 1
ATOM 6231 C CA . ARG B 1 354 ? -15.875 8.906 13.469 1 96.12 354 ARG B CA 1
ATOM 6232 C C . ARG B 1 354 ? -15.883 7.438 13.07 1 96.12 354 ARG B C 1
ATOM 6234 O O . ARG B 1 354 ? -14.867 6.906 12.617 1 96.12 354 ARG B O 1
ATOM 6241 N N . ASP B 1 355 ? -17.031 6.84 13.203 1 95 355 ASP B N 1
ATOM 6242 C CA . ASP B 1 355 ? -17.156 5.422 12.883 1 95 355 ASP B CA 1
ATOM 6243 C C . ASP B 1 355 ? -16.891 5.168 11.398 1 95 355 ASP B C 1
ATOM 6245 O O . ASP B 1 355 ? -16.219 4.195 11.039 1 95 355 ASP B O 1
ATOM 6249 N N . GLN B 1 356 ? -17.438 6.023 10.641 1 96.12 356 GLN B N 1
ATOM 6250 C CA . GLN B 1 356 ? -17.234 5.883 9.203 1 96.12 356 GLN B CA 1
ATOM 6251 C C . GLN B 1 356 ? -15.758 6.047 8.844 1 96.12 356 GLN B C 1
ATOM 6253 O O . GLN B 1 356 ? -15.227 5.285 8.039 1 96.12 356 GLN B O 1
ATOM 6258 N N . VAL B 1 357 ? -15.133 7.016 9.398 1 97.56 357 VAL B N 1
ATOM 6259 C CA . VAL B 1 357 ? -13.719 7.258 9.148 1 97.56 357 VAL B CA 1
ATOM 6260 C C . VAL B 1 357 ? -12.898 6.066 9.641 1 97.56 357 VAL B C 1
ATOM 6262 O O . VAL B 1 357 ? -12.008 5.582 8.93 1 97.56 357 VAL B O 1
ATOM 6265 N N . CYS B 1 358 ? -13.211 5.559 10.797 1 96.38 358 CYS B N 1
ATOM 6266 C CA . CYS B 1 358 ? -12.492 4.422 11.367 1 96.38 358 CYS B CA 1
ATOM 6267 C C . CYS B 1 358 ? -12.664 3.18 10.5 1 96.38 358 CYS B C 1
ATOM 6269 O O . CYS B 1 358 ? -11.734 2.391 10.344 1 96.38 358 CYS B O 1
ATOM 6271 N N . LYS B 1 359 ? -13.844 3.045 9.992 1 96.06 359 LYS B N 1
ATOM 6272 C CA . LYS B 1 359 ? -14.102 1.895 9.133 1 96.06 359 LYS B CA 1
ATOM 6273 C C . LYS B 1 359 ? -13.227 1.936 7.883 1 96.06 359 LYS B C 1
ATOM 6275 O O . LYS B 1 359 ? -12.594 0.938 7.527 1 96.06 359 LYS B O 1
ATOM 6280 N N . VAL B 1 360 ? -13.172 3.057 7.27 1 97.12 360 VAL B N 1
ATOM 6281 C CA . VAL B 1 360 ? -12.406 3.236 6.043 1 97.12 360 VAL B CA 1
ATOM 6282 C C . VAL B 1 360 ? -10.914 3.033 6.328 1 97.12 360 VAL B C 1
ATOM 6284 O O . VAL B 1 360 ? -10.234 2.305 5.605 1 97.12 360 VAL B O 1
ATOM 6287 N N . LEU B 1 361 ? -10.414 3.592 7.348 1 96.81 361 LEU B N 1
ATOM 6288 C CA . LEU B 1 361 ? -9.008 3.484 7.707 1 96.81 361 LEU B CA 1
ATOM 6289 C C . LEU B 1 361 ? -8.672 2.076 8.188 1 96.81 361 LEU B C 1
ATOM 6291 O O . LEU B 1 361 ? -7.562 1.588 7.973 1 96.81 361 LEU B O 1
ATOM 6295 N N . GLY B 1 362 ? -9.625 1.482 8.875 1 95.19 362 GLY B N 1
ATOM 6296 C CA . GLY B 1 362 ? -9.43 0.104 9.297 1 95.19 362 GLY B CA 1
ATOM 6297 C C . GLY B 1 362 ? -9.211 -0.849 8.133 1 95.19 362 GLY B C 1
ATOM 6298 O O . GLY B 1 362 ? -8.359 -1.737 8.211 1 95.19 362 GLY B O 1
ATOM 6299 N N . ARG B 1 363 ? -10 -0.689 7.117 1 95.5 363 ARG B N 1
ATOM 6300 C CA . ARG B 1 363 ? -9.828 -1.503 5.918 1 95.5 363 ARG B CA 1
ATOM 6301 C C . ARG B 1 363 ? -8.445 -1.285 5.301 1 95.5 363 ARG B C 1
ATOM 6303 O O . ARG B 1 363 ? -7.805 -2.236 4.852 1 95.5 363 ARG B O 1
ATOM 6310 N N . ALA B 1 364 ? -8.031 -0.045 5.25 1 95.62 364 ALA B N 1
ATOM 6311 C CA . ALA B 1 364 ? -6.699 0.264 4.738 1 95.62 364 ALA B CA 1
ATOM 6312 C C . ALA B 1 364 ? -5.617 -0.406 5.582 1 95.62 364 ALA B C 1
ATOM 6314 O O . ALA B 1 364 ? -4.652 -0.954 5.043 1 95.62 364 ALA B O 1
ATOM 6315 N N . LEU B 1 365 ? -5.73 -0.356 6.867 1 95.19 365 LEU B N 1
ATOM 6316 C CA . LEU B 1 365 ? -4.785 -1.001 7.773 1 95.19 365 LEU B CA 1
ATOM 6317 C C . LEU B 1 365 ? -4.723 -2.502 7.512 1 95.19 365 LEU B C 1
ATOM 6319 O O . LEU B 1 365 ? -3.633 -3.074 7.414 1 95.19 365 LEU B O 1
ATOM 6323 N N . ASP B 1 366 ? -5.902 -3.121 7.383 1 94.56 366 ASP B N 1
ATOM 6324 C CA . ASP B 1 366 ? -5.953 -4.551 7.102 1 94.56 366 ASP B CA 1
ATOM 6325 C C . ASP B 1 366 ? -5.184 -4.891 5.828 1 94.56 366 ASP B C 1
ATOM 6327 O O . ASP B 1 366 ? -4.434 -5.863 5.789 1 94.56 366 ASP B O 1
ATOM 6331 N N . SER B 1 367 ? -5.406 -4.129 4.855 1 95 367 SER B N 1
ATOM 6332 C CA . SER B 1 367 ? -4.73 -4.344 3.58 1 95 367 SER B CA 1
ATOM 6333 C C . SER B 1 367 ? -3.215 -4.277 3.74 1 95 367 SER B C 1
ATOM 6335 O O . SER B 1 367 ? -2.494 -5.148 3.244 1 95 367 SER B O 1
ATOM 6337 N N . HIS B 1 368 ? -2.707 -3.248 4.395 1 94.19 368 HIS B N 1
ATOM 6338 C CA . HIS B 1 368 ? -1.269 -3.107 4.582 1 94.19 368 HIS B CA 1
ATOM 6339 C C . HIS B 1 368 ? -0.709 -4.246 5.426 1 94.19 368 HIS B C 1
ATOM 6341 O O . HIS B 1 368 ? 0.414 -4.703 5.199 1 94.19 368 HIS B O 1
ATOM 6347 N N . LEU B 1 369 ? -1.452 -4.691 6.426 1 93.25 369 LEU B N 1
ATOM 6348 C CA . LEU B 1 369 ? -1.016 -5.805 7.262 1 93.25 369 LEU B CA 1
ATOM 6349 C C . LEU B 1 369 ? -0.925 -7.094 6.449 1 93.25 369 LEU B C 1
ATOM 6351 O O . LEU B 1 369 ? 0.032 -7.855 6.59 1 93.25 369 LEU B O 1
ATOM 6355 N N . VAL B 1 370 ? -1.946 -7.32 5.641 1 94.12 370 VAL B N 1
ATOM 6356 C CA . VAL B 1 370 ? -1.953 -8.5 4.777 1 94.12 370 VAL B CA 1
ATOM 6357 C C . VAL B 1 370 ? -0.741 -8.469 3.85 1 94.12 370 VAL B C 1
ATOM 6359 O O . VAL B 1 370 ? -0.01 -9.453 3.74 1 94.12 370 VAL B O 1
ATOM 6362 N N . ARG B 1 371 ? -0.504 -7.375 3.227 1 94.56 371 ARG B N 1
ATOM 6363 C CA . ARG B 1 371 ? 0.595 -7.262 2.273 1 94.56 371 ARG B CA 1
ATOM 6364 C C . ARG B 1 371 ? 1.943 -7.395 2.975 1 94.56 371 ARG B C 1
ATOM 6366 O O . ARG B 1 371 ? 2.865 -8.016 2.441 1 94.56 371 ARG B O 1
ATOM 6373 N N . ALA B 1 372 ? 2.066 -6.801 4.117 1 93.38 372 ALA B N 1
ATOM 6374 C CA . ALA B 1 372 ? 3.291 -6.957 4.898 1 93.38 372 ALA B CA 1
ATOM 6375 C C . ALA B 1 372 ? 3.525 -8.422 5.258 1 93.38 372 ALA B C 1
ATOM 6377 O O . ALA B 1 372 ? 4.652 -8.914 5.176 1 93.38 372 ALA B O 1
ATOM 6378 N N . SER B 1 373 ? 2.482 -9.109 5.645 1 92.56 373 SER B N 1
ATOM 6379 C CA . SER B 1 373 ? 2.594 -10.508 6.023 1 92.56 373 SER B CA 1
ATOM 6380 C C . SER B 1 373 ? 2.973 -11.375 4.832 1 92.56 373 SER B C 1
ATOM 6382 O O . SER B 1 373 ? 3.807 -12.281 4.949 1 92.56 373 SER B O 1
ATOM 6384 N N . LEU B 1 374 ? 2.277 -11.125 3.756 1 94.56 374 LEU B N 1
ATOM 6385 C CA . LEU B 1 374 ? 2.6 -11.828 2.518 1 94.56 374 LEU B CA 1
ATOM 6386 C C . LEU B 1 374 ? 4.07 -11.656 2.164 1 94.56 374 LEU B C 1
ATOM 6388 O O . LEU B 1 374 ? 4.766 -12.641 1.889 1 94.56 374 LEU B O 1
ATOM 6392 N N . LEU B 1 375 ? 4.578 -10.461 2.234 1 95.19 375 LEU B N 1
ATOM 6393 C CA . LEU B 1 375 ? 5.965 -10.164 1.889 1 95.19 375 LEU B CA 1
ATOM 6394 C C . LEU B 1 375 ? 6.922 -10.82 2.879 1 95.19 375 LEU B C 1
ATOM 6396 O O . LEU B 1 375 ? 7.988 -11.305 2.49 1 95.19 375 LEU B O 1
ATOM 6400 N N . SER B 1 376 ? 6.562 -10.773 4.129 1 92.44 376 SER B N 1
ATOM 6401 C CA . SER B 1 376 ? 7.387 -11.438 5.137 1 92.44 376 SER B CA 1
ATOM 6402 C C . SER B 1 376 ? 7.523 -12.93 4.848 1 92.44 376 SER B C 1
ATOM 6404 O O . SER B 1 376 ? 8.617 -13.492 4.961 1 92.44 376 SER B O 1
ATOM 6406 N N . GLU B 1 377 ? 6.41 -13.562 4.477 1 92.5 377 GLU B N 1
ATOM 6407 C CA . GLU B 1 377 ? 6.414 -14.977 4.098 1 92.5 377 GLU B CA 1
ATOM 6408 C C . GLU B 1 377 ? 7.32 -15.219 2.893 1 92.5 377 GLU B C 1
ATOM 6410 O O . GLU B 1 377 ? 8.117 -16.156 2.889 1 92.5 377 GLU B O 1
ATOM 6415 N N . ILE B 1 378 ? 7.227 -14.406 1.942 1 95.69 378 ILE B N 1
ATOM 6416 C CA . ILE B 1 378 ? 8.008 -14.523 0.717 1 95.69 378 ILE B CA 1
ATOM 6417 C C . ILE B 1 378 ? 9.492 -14.383 1.036 1 95.69 378 ILE B C 1
ATOM 6419 O O . ILE B 1 378 ? 10.312 -15.195 0.6 1 95.69 378 ILE B O 1
ATOM 6423 N N . LEU B 1 379 ? 9.82 -13.367 1.796 1 94.44 379 LEU B N 1
ATOM 6424 C CA . LEU B 1 379 ? 11.219 -13.102 2.127 1 94.44 379 LEU B CA 1
ATOM 6425 C C . LEU B 1 379 ? 11.812 -14.25 2.941 1 94.44 379 LEU B C 1
ATOM 6427 O O . LEU B 1 379 ? 12.977 -14.602 2.762 1 94.44 379 LEU B O 1
ATOM 6431 N N . THR B 1 380 ? 11.039 -14.82 3.832 1 91.69 380 THR B N 1
ATOM 6432 C CA . THR B 1 380 ? 11.492 -15.969 4.605 1 91.69 380 THR B CA 1
ATOM 6433 C C . THR B 1 380 ? 11.805 -17.141 3.689 1 91.69 380 THR B C 1
ATOM 6435 O O . THR B 1 380 ? 12.859 -17.781 3.814 1 91.69 380 THR B O 1
ATOM 6438 N N . LYS B 1 381 ? 10.922 -17.391 2.771 1 93.25 381 LYS B N 1
ATOM 6439 C CA . LYS B 1 381 ? 11.102 -18.5 1.849 1 93.25 381 LYS B CA 1
ATOM 6440 C C . LYS B 1 381 ? 12.305 -18.266 0.938 1 93.25 381 LYS B C 1
ATOM 6442 O O . LYS B 1 381 ? 13.086 -19.188 0.685 1 93.25 381 LYS B O 1
ATOM 6447 N N . LEU B 1 382 ? 12.453 -17.062 0.436 1 94.5 382 LEU B N 1
ATOM 6448 C CA . LEU B 1 382 ? 13.594 -16.734 -0.414 1 94.5 382 LEU B CA 1
ATOM 6449 C C . LEU B 1 382 ? 14.906 -16.922 0.344 1 94.5 382 LEU B C 1
ATOM 6451 O O . LEU B 1 382 ? 15.906 -17.344 -0.234 1 94.5 382 LEU B O 1
ATOM 6455 N N . GLY B 1 383 ? 14.867 -16.578 1.614 1 90.25 383 GLY B N 1
ATOM 6456 C CA . GLY B 1 383 ? 16.062 -16.734 2.438 1 90.25 383 GLY B CA 1
ATOM 6457 C C . GLY B 1 383 ? 16.484 -18.172 2.596 1 90.25 383 GLY B C 1
ATOM 6458 O O . GLY B 1 383 ? 17.656 -18.453 2.844 1 90.25 383 GLY B O 1
ATOM 6459 N N . GLU B 1 384 ? 15.57 -19.094 2.395 1 88.44 384 GLU B N 1
ATOM 6460 C CA . GLU B 1 384 ? 15.836 -20.516 2.564 1 88.44 384 GLU B CA 1
ATOM 6461 C C . GLU B 1 384 ? 16.312 -21.141 1.259 1 88.44 384 GLU B C 1
ATOM 6463 O O . GLU B 1 384 ? 16.812 -22.281 1.253 1 88.44 384 GLU B O 1
ATOM 6468 N N . ASP B 1 385 ? 16.203 -20.391 0.207 1 87.38 385 ASP B N 1
ATOM 6469 C CA . ASP B 1 385 ? 16.547 -20.953 -1.099 1 87.38 385 ASP B CA 1
ATOM 6470 C C . ASP B 1 385 ? 18.047 -21.188 -1.213 1 87.38 385 ASP B C 1
ATOM 6472 O O . ASP B 1 385 ? 18.844 -20.375 -0.743 1 87.38 385 ASP B O 1
ATOM 6476 N N . GLU B 1 386 ? 18.375 -22.344 -1.788 1 82.94 386 GLU B N 1
ATOM 6477 C CA . GLU B 1 386 ? 19.781 -22.656 -2.078 1 82.94 386 GLU B CA 1
ATOM 6478 C C . GLU B 1 386 ? 20.219 -22.016 -3.389 1 82.94 386 GLU B C 1
ATOM 6480 O O . GLU B 1 386 ? 19.5 -22.062 -4.387 1 82.94 386 GLU B O 1
ATOM 6485 N N . CYS B 1 387 ? 21.266 -21.281 -3.318 1 83.38 387 CYS B N 1
ATOM 6486 C CA . CYS B 1 387 ? 21.797 -20.609 -4.508 1 83.38 387 CYS B CA 1
ATOM 6487 C C . CYS B 1 387 ? 23.062 -21.297 -5 1 83.38 387 CYS B C 1
ATOM 6489 O O . CYS B 1 387 ? 23.797 -21.906 -4.211 1 83.38 387 CYS B O 1
ATOM 6491 N N . ALA B 1 388 ? 23.109 -21.453 -6.34 1 70.38 388 ALA B N 1
ATOM 6492 C CA . ALA B 1 388 ? 24.328 -21.969 -6.934 1 70.38 388 ALA B CA 1
ATOM 6493 C C . ALA B 1 388 ? 25.516 -21.047 -6.652 1 70.38 388 ALA B C 1
ATOM 6495 O O . ALA B 1 388 ? 25.328 -19.828 -6.473 1 70.38 388 ALA B O 1
ATOM 6496 N N . LEU B 1 389 ? 26.75 -21.609 -6.16 1 56.69 389 LEU B N 1
ATOM 6497 C CA . LEU B 1 389 ? 28 -20.906 -5.859 1 56.69 389 LEU B CA 1
ATOM 6498 C C . LEU B 1 389 ? 28.359 -19.938 -6.973 1 56.69 389 LEU B C 1
ATOM 6500 O O . LEU B 1 389 ? 28.062 -20.188 -8.141 1 56.69 389 LEU B O 1
ATOM 6504 N N . PRO B 1 390 ? 28.656 -18.688 -6.672 1 52.66 390 PRO B N 1
ATOM 6505 C CA . PRO B 1 390 ? 29.094 -17.672 -7.633 1 52.66 390 PRO B CA 1
ATOM 6506 C C . PRO B 1 390 ? 30.062 -18.219 -8.68 1 52.66 390 PRO B C 1
ATOM 6508 O O . PRO B 1 390 ? 30.828 -19.125 -8.391 1 52.66 390 PRO B O 1
ATOM 6511 N N . SER B 1 391 ? 29.703 -18.391 -9.914 1 46.59 391 SER B N 1
ATOM 6512 C CA . SER B 1 391 ? 30.828 -18.625 -10.82 1 46.59 391 SER B CA 1
ATOM 6513 C C . SER B 1 391 ? 32.062 -17.828 -10.383 1 46.59 391 SER B C 1
ATOM 6515 O O . SER B 1 391 ? 31.938 -16.797 -9.727 1 46.59 391 SER B O 1
ATOM 6517 N N . ALA B 1 392 ? 33.312 -18.453 -10.32 1 38.81 392 ALA B N 1
ATOM 6518 C CA . ALA B 1 392 ? 34.594 -17.891 -9.898 1 38.81 392 ALA B CA 1
ATOM 6519 C C . ALA B 1 392 ? 34.688 -16.406 -10.258 1 38.81 392 ALA B C 1
ATOM 6521 O O . ALA B 1 392 ? 35.438 -15.656 -9.633 1 38.81 392 ALA B O 1
ATOM 6522 N N . GLY B 1 393 ? 34.375 -15.93 -11.508 1 38.88 393 GLY B N 1
ATOM 6523 C CA . GLY B 1 393 ? 35 -14.734 -12.047 1 38.88 393 GLY B CA 1
ATOM 6524 C C . GLY B 1 393 ? 34.406 -13.445 -11.492 1 38.88 393 GLY B C 1
ATOM 6525 O O . GLY B 1 393 ? 34.938 -12.359 -11.742 1 38.88 393 GLY B O 1
ATOM 6526 N N . ARG B 1 394 ? 33.062 -13.188 -11.562 1 40.25 394 ARG B N 1
ATOM 6527 C CA . ARG B 1 394 ? 32.75 -11.773 -11.438 1 40.25 394 ARG B CA 1
ATOM 6528 C C . ARG B 1 394 ? 32.719 -11.344 -9.977 1 40.25 394 ARG B C 1
ATOM 6530 O O . ARG B 1 394 ? 31.75 -11.594 -9.258 1 40.25 394 ARG B O 1
ATOM 6537 N N . GLU B 1 395 ? 33.812 -11.602 -9.375 1 39.38 395 GLU B N 1
ATOM 6538 C CA . GLU B 1 395 ? 34 -10.945 -8.094 1 39.38 395 GLU B CA 1
ATOM 6539 C C . GLU B 1 395 ? 33.281 -9.602 -8.031 1 39.38 395 GLU B C 1
ATOM 6541 O O . GLU B 1 395 ? 33.5 -8.734 -8.883 1 39.38 395 GLU B O 1
ATOM 6546 N N . ARG B 1 396 ? 32.062 -9.602 -7.816 1 42.19 396 ARG B N 1
ATOM 6547 C CA . ARG B 1 396 ? 31.453 -8.297 -7.617 1 42.19 396 ARG B CA 1
ATOM 6548 C C . ARG B 1 396 ? 32.406 -7.34 -6.918 1 42.19 396 ARG B C 1
ATOM 6550 O O . ARG B 1 396 ? 32.969 -7.664 -5.863 1 42.19 396 ARG B O 1
ATOM 6557 N N . ARG B 1 397 ? 33.125 -6.625 -7.691 1 38.81 397 ARG B N 1
ATOM 6558 C CA . ARG B 1 397 ? 33.844 -5.508 -7.066 1 38.81 397 ARG B CA 1
ATOM 6559 C C . ARG B 1 397 ? 33.062 -4.969 -5.875 1 38.81 397 ARG B C 1
ATOM 6561 O O . ARG B 1 397 ? 31.906 -4.527 -6.023 1 38.81 397 ARG B O 1
ATOM 6568 N N . ALA B 1 398 ? 33.062 -5.664 -4.879 1 40.44 398 ALA B N 1
ATOM 6569 C CA . ALA B 1 398 ? 32.531 -4.996 -3.691 1 40.44 398 ALA B CA 1
ATOM 6570 C C . ALA B 1 398 ? 32.594 -3.479 -3.852 1 40.44 398 ALA B C 1
ATOM 6572 O O . ALA B 1 398 ? 33.656 -2.896 -4.027 1 40.44 398 ALA B O 1
ATOM 6573 N N . ARG B 1 399 ? 31.766 -2.916 -4.566 1 40.53 399 ARG B N 1
ATOM 6574 C CA . ARG B 1 399 ? 31.828 -1.458 -4.516 1 40.53 399 ARG B CA 1
ATOM 6575 C C . ARG B 1 399 ? 32.375 -0.978 -3.172 1 40.53 399 ARG B C 1
ATOM 6577 O O . ARG B 1 399 ? 31.859 -1.375 -2.119 1 40.53 399 ARG B O 1
ATOM 6584 N N . ARG B 1 400 ? 33.562 -0.85 -3.051 1 41.25 400 ARG B N 1
ATOM 6585 C CA . ARG B 1 400 ? 34.188 -0.149 -1.934 1 41.25 400 ARG B CA 1
ATOM 6586 C C . ARG B 1 400 ? 33.219 0.846 -1.301 1 41.25 400 ARG B C 1
ATOM 6588 O O . ARG B 1 400 ? 32.719 1.752 -1.975 1 41.25 400 ARG B O 1
ATOM 6595 N N . HIS B 1 401 ? 32.219 0.337 -0.585 1 47.75 401 HIS B N 1
ATOM 6596 C CA . HIS B 1 401 ? 31.578 1.372 0.224 1 47.75 401 HIS B C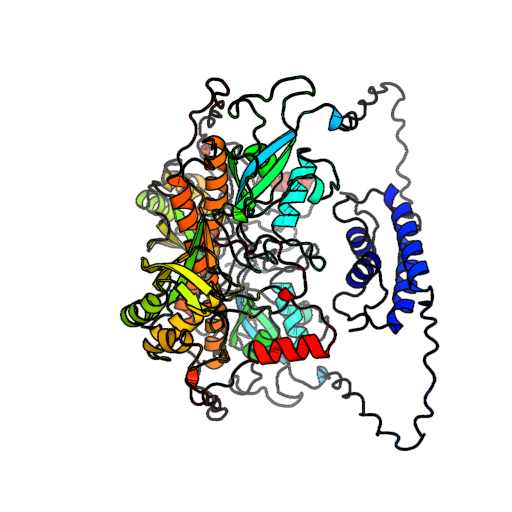A 1
ATOM 6597 C C . HIS B 1 401 ? 32.562 2.508 0.524 1 47.75 401 HIS B C 1
ATOM 6599 O O . HIS B 1 401 ? 33.625 2.283 1.101 1 47.75 401 HIS B O 1
ATOM 6605 N N . GLY B 1 402 ? 32.781 3.26 -0.401 1 51.56 402 GLY B N 1
ATOM 6606 C CA . GLY B 1 402 ? 33.656 4.402 -0.126 1 51.56 402 GLY B CA 1
ATOM 6607 C C . GLY B 1 402 ? 33.719 4.758 1.347 1 51.56 402 GLY B C 1
ATOM 6608 O O . GLY B 1 402 ? 32.844 4.383 2.121 1 51.56 402 GLY B O 1
ATOM 6609 N N . GLU B 1 403 ? 34.906 5.016 1.837 1 66.31 403 GLU B N 1
ATOM 6610 C CA . GLU B 1 403 ? 35.156 5.496 3.189 1 66.31 403 GLU B CA 1
ATOM 6611 C C . GLU B 1 403 ? 34.094 6.492 3.637 1 66.31 403 GLU B C 1
ATOM 6613 O O . GLU B 1 403 ? 33.781 7.445 2.916 1 66.31 403 GLU B O 1
ATOM 6618 N N . ARG B 1 404 ? 33.312 6.051 4.574 1 78.88 404 ARG B N 1
ATOM 6619 C CA . ARG B 1 404 ? 32.312 6.941 5.191 1 78.88 404 ARG B CA 1
ATOM 6620 C C . ARG B 1 404 ? 32.969 8.266 5.59 1 78.88 404 ARG B C 1
ATOM 6622 O O . ARG B 1 404 ? 34 8.281 6.262 1 78.88 404 ARG B O 1
ATOM 6629 N N . VAL B 1 405 ? 32.438 9.328 5.059 1 86.44 405 VAL B N 1
ATOM 6630 C CA . VAL B 1 405 ? 32.875 10.664 5.457 1 86.44 405 VAL B CA 1
ATOM 6631 C C . VAL B 1 405 ? 31.938 11.227 6.52 1 86.44 405 VAL B C 1
ATOM 6633 O O . VAL B 1 405 ? 30.734 11.344 6.285 1 86.44 405 VAL B O 1
ATOM 6636 N N . PRO B 1 406 ? 32.531 11.523 7.719 1 87.19 406 PRO B N 1
ATOM 6637 C CA . PRO B 1 406 ? 31.672 12.125 8.75 1 87.19 406 PRO B CA 1
ATOM 6638 C C . PRO B 1 406 ? 31 13.414 8.281 1 87.19 406 PRO B C 1
ATOM 6640 O O . PRO B 1 406 ? 31.562 14.141 7.461 1 87.19 406 PRO B O 1
ATOM 6643 N N . LEU B 1 407 ? 29.875 13.633 8.82 1 87.25 407 LEU B N 1
ATOM 6644 C CA . LEU B 1 407 ? 29.031 14.742 8.406 1 87.25 407 LEU B CA 1
ATOM 6645 C C . LEU B 1 407 ? 29.812 16.047 8.414 1 87.25 407 LEU B C 1
ATOM 6647 O O . LEU B 1 407 ? 29.734 16.828 7.465 1 87.25 407 LEU B O 1
ATOM 6651 N N . LEU B 1 408 ? 30.562 16.281 9.469 1 86.69 408 LEU B N 1
ATOM 6652 C CA . LEU B 1 408 ? 31.234 17.578 9.656 1 86.69 408 LEU B CA 1
ATOM 6653 C C . LEU B 1 408 ? 32.375 17.734 8.664 1 86.69 408 LEU B C 1
ATOM 6655 O O . LEU B 1 408 ? 32.906 18.844 8.492 1 86.69 408 LEU B O 1
ATOM 6659 N N . GLN B 1 409 ? 32.688 16.672 8.008 1 85.56 409 GLN B N 1
ATOM 6660 C CA . GLN B 1 409 ? 33.812 16.703 7.055 1 85.56 409 GLN B CA 1
ATOM 6661 C C . GLN B 1 409 ? 33.281 16.656 5.617 1 85.56 409 GLN B C 1
ATOM 6663 O O . GLN B 1 409 ? 34.094 16.703 4.672 1 85.56 409 GLN B O 1
ATOM 6668 N N . ARG B 1 410 ? 32.062 16.625 5.488 1 87.94 410 ARG B N 1
ATOM 6669 C CA . ARG B 1 410 ? 31.469 16.547 4.156 1 87.94 410 ARG B CA 1
ATOM 6670 C C . ARG B 1 410 ? 31.422 17.922 3.502 1 87.94 410 ARG B C 1
ATOM 6672 O O . ARG B 1 410 ? 31.562 18.953 4.18 1 87.94 410 ARG B O 1
ATOM 6679 N N . VAL B 1 411 ? 31.266 17.891 2.193 1 84.75 411 VAL B N 1
ATOM 6680 C CA . VAL B 1 411 ? 31.047 19.125 1.441 1 84.75 411 VAL B CA 1
ATOM 6681 C C . VAL B 1 411 ? 29.781 19.812 1.95 1 84.75 411 VAL B C 1
ATOM 6683 O O . VAL B 1 411 ? 28.781 19.141 2.271 1 84.75 411 VAL B O 1
ATOM 6686 N N . ARG B 1 412 ? 29.891 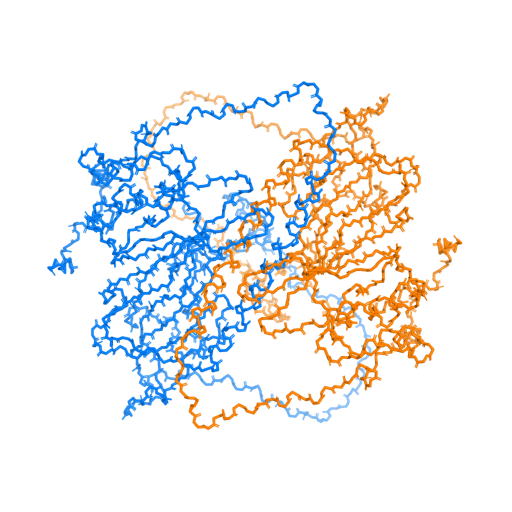21.156 1.986 1 83.94 412 ARG B N 1
ATOM 6687 C CA . ARG B 1 412 ? 28.797 21.922 2.559 1 83.94 412 ARG B CA 1
ATOM 6688 C C . ARG B 1 412 ? 28 22.641 1.47 1 83.94 412 ARG B C 1
ATOM 6690 O O . ARG B 1 412 ? 28.531 22.953 0.406 1 83.94 412 ARG B O 1
ATOM 6697 N N . GLU B 1 413 ? 26.719 22.734 1.666 1 84.19 413 GLU B N 1
ATOM 6698 C CA . GLU B 1 413 ? 25.875 23.578 0.808 1 84.19 413 GLU B CA 1
ATOM 6699 C C . GLU B 1 413 ? 26.234 25.047 0.97 1 84.19 413 GLU B C 1
ATOM 6701 O O . GLU B 1 413 ? 26.859 25.438 1.959 1 84.19 413 GLU B O 1
ATOM 6706 N N . PRO B 1 414 ? 25.859 25.891 -0.036 1 79.12 414 PRO B N 1
ATOM 6707 C CA . PRO B 1 414 ? 26.078 27.328 0.151 1 79.12 414 PRO B CA 1
ATOM 6708 C C . PRO B 1 414 ? 25.422 27.875 1.421 1 79.12 414 PRO B C 1
ATOM 6710 O O . PRO B 1 414 ? 24.312 27.453 1.768 1 79.12 414 PRO B O 1
ATOM 6713 N N . SER B 1 415 ? 26.172 28.734 2.061 1 81.06 415 SER B N 1
ATOM 6714 C CA . SER B 1 415 ? 25.656 29.375 3.273 1 81.06 415 SER B CA 1
ATOM 6715 C C . SER B 1 415 ? 24.516 30.328 2.957 1 81.06 415 SER B C 1
ATOM 6717 O O . SER B 1 415 ? 24.234 30.594 1.789 1 81.06 415 SER B O 1
ATOM 6719 N N . TYR B 1 416 ? 23.844 30.719 4.023 1 81.5 416 TYR B N 1
ATOM 6720 C CA . TYR B 1 416 ? 22.797 31.703 3.875 1 81.5 416 TYR B CA 1
ATOM 6721 C C . TYR B 1 416 ? 23.312 32.938 3.143 1 81.5 416 TYR B C 1
ATOM 6723 O O . TYR B 1 416 ? 22.672 33.438 2.203 1 81.5 416 TYR B O 1
ATOM 6731 N N . GLU B 1 417 ? 24.453 33.469 3.6 1 77.81 417 GLU B N 1
ATOM 6732 C CA . GLU B 1 417 ? 25.047 34.688 3.021 1 77.81 417 GLU B CA 1
ATOM 6733 C C . GLU B 1 417 ? 25.359 34.469 1.543 1 77.81 417 GLU B C 1
ATOM 6735 O O . GLU B 1 417 ? 25.109 35.375 0.726 1 77.81 417 GLU B O 1
ATOM 6740 N N . GLU B 1 418 ? 25.875 33.344 1.301 1 81 418 GLU B N 1
ATOM 6741 C CA . GLU B 1 418 ? 26.234 33.031 -0.083 1 81 418 GLU B CA 1
ATOM 6742 C C . GLU B 1 418 ? 24.984 32.969 -0.964 1 81 418 GLU B C 1
ATOM 6744 O O . GLU B 1 418 ? 25 33.438 -2.105 1 81 418 GLU B O 1
ATOM 6749 N N . ARG B 1 419 ? 23.953 32.438 -0.455 1 80.69 419 ARG B N 1
ATOM 6750 C CA . ARG B 1 419 ? 22.703 32.312 -1.199 1 80.69 419 ARG B CA 1
ATOM 6751 C C . ARG B 1 419 ? 22.078 33.688 -1.427 1 80.69 419 ARG B C 1
ATOM 6753 O O . ARG B 1 419 ? 21.562 33.969 -2.516 1 80.69 419 ARG B O 1
ATOM 6760 N N . CYS B 1 420 ? 22.094 34.5 -0.402 1 75.25 420 CYS B N 1
ATOM 6761 C CA . CYS B 1 420 ? 21.547 35.844 -0.509 1 75.25 420 CYS B CA 1
ATOM 6762 C C . CYS B 1 420 ? 22.281 36.656 -1.578 1 75.25 420 CYS B C 1
ATOM 6764 O O . CYS B 1 420 ? 21.656 37.375 -2.365 1 75.25 420 CYS B O 1
ATOM 6766 N N . THR B 1 421 ? 23.547 36.531 -1.57 1 73.69 421 THR B N 1
ATOM 6767 C CA . THR B 1 421 ? 24.375 37.219 -2.549 1 73.69 421 THR B CA 1
ATOM 6768 C C . THR B 1 421 ? 24.031 36.781 -3.965 1 73.69 421 THR B C 1
ATOM 6770 O O . THR B 1 421 ? 23.938 37.594 -4.879 1 73.69 421 THR B O 1
ATOM 6773 N N . LYS B 1 422 ? 23.828 35.531 -4.113 1 74.69 422 LYS B N 1
ATOM 6774 C CA . LYS B 1 422 ? 23.516 34.969 -5.434 1 74.69 422 LYS B CA 1
ATOM 6775 C C . LYS B 1 422 ? 22.172 35.5 -5.938 1 74.69 422 LYS B C 1
ATOM 6777 O O . LYS B 1 422 ? 22.016 35.812 -7.121 1 74.69 422 LYS B O 1
ATOM 6782 N N . ILE B 1 423 ? 21.219 35.531 -5.051 1 73.38 423 ILE B N 1
ATOM 6783 C CA . ILE B 1 423 ? 19.891 36 -5.422 1 73.38 423 ILE B CA 1
ATOM 6784 C C . ILE B 1 423 ? 19.953 37.469 -5.754 1 73.38 423 ILE B C 1
ATOM 6786 O O . ILE B 1 423 ? 19.359 37.938 -6.734 1 73.38 423 ILE B O 1
ATOM 6790 N N . ARG B 1 424 ? 20.719 38.25 -4.93 1 68.25 424 ARG B N 1
ATOM 6791 C CA . ARG B 1 424 ? 20.875 39.688 -5.176 1 68.25 424 ARG B CA 1
ATOM 6792 C C . ARG B 1 424 ? 21.562 39.938 -6.52 1 68.25 424 ARG B C 1
ATOM 6794 O O . ARG B 1 424 ? 21.156 40.812 -7.273 1 68.25 424 ARG B O 1
ATOM 6801 N N . GLU B 1 425 ? 22.438 39.156 -6.762 1 73.19 425 GLU B N 1
ATOM 6802 C CA . GLU B 1 425 ? 23.172 39.281 -8.023 1 73.19 425 GLU B CA 1
ATOM 6803 C C . GLU B 1 425 ? 22.297 38.906 -9.211 1 73.19 425 GLU B C 1
ATOM 6805 O O . GLU B 1 425 ? 22.438 39.469 -10.305 1 73.19 425 GLU B O 1
ATOM 6810 N N . ALA B 1 426 ? 21.406 38.031 -8.969 1 72.94 426 ALA B N 1
ATOM 6811 C CA . ALA B 1 426 ? 20.516 37.562 -10.039 1 72.94 426 ALA B CA 1
ATOM 6812 C C . ALA B 1 426 ? 19.297 38.469 -10.156 1 72.94 426 ALA B C 1
ATOM 6814 O O . ALA B 1 426 ? 18.438 38.25 -11.008 1 72.94 426 ALA B O 1
ATOM 6815 N N . GLY B 1 427 ? 19.266 39.562 -9.32 1 65.69 427 GLY B N 1
ATOM 6816 C CA . GLY B 1 427 ? 18.172 40.531 -9.367 1 65.69 427 GLY B CA 1
ATOM 6817 C C . GLY B 1 427 ? 16.906 40.031 -8.68 1 65.69 427 GLY B C 1
ATOM 6818 O O . GLY B 1 427 ? 15.82 40.562 -8.914 1 65.69 427 GLY B O 1
ATOM 6819 N N . GLY B 1 428 ? 17.109 38.906 -8.07 1 65.19 428 GLY B N 1
ATOM 6820 C CA . GLY B 1 428 ? 15.938 38.375 -7.414 1 65.19 428 GLY B CA 1
ATOM 6821 C C . GLY B 1 428 ? 15.617 39.062 -6.098 1 65.19 428 GLY B C 1
ATOM 6822 O O . GLY B 1 428 ? 16.438 39.812 -5.582 1 65.19 428 GLY B O 1
ATOM 6823 N N . LYS B 1 429 ? 14.375 39.125 -5.707 1 57.38 429 LYS B N 1
ATOM 6824 C CA . LYS B 1 429 ? 13.906 39.75 -4.488 1 57.38 429 LYS B CA 1
ATOM 6825 C C . LYS B 1 429 ? 14.055 38.844 -3.281 1 57.38 429 LYS B C 1
ATOM 6827 O O . LYS B 1 429 ? 13.766 37.656 -3.371 1 57.38 429 LYS B O 1
ATOM 6832 N N . LEU B 1 430 ? 14.672 39.188 -2.252 1 58.12 430 LEU B N 1
ATOM 6833 C CA . LEU B 1 430 ? 14.844 38.469 -0.996 1 58.12 430 LEU B CA 1
ATOM 6834 C C . LEU B 1 430 ? 13.664 38.719 -0.061 1 58.12 430 LEU B C 1
ATOM 6836 O O . LEU B 1 430 ? 12.984 39.719 -0.171 1 58.12 430 LEU B O 1
ATOM 6840 N N . ALA B 1 431 ? 13.227 37.75 0.796 1 53.44 431 ALA B N 1
ATOM 6841 C CA . ALA B 1 431 ? 12.109 37.875 1.729 1 53.44 431 ALA B CA 1
ATOM 6842 C C . ALA B 1 431 ? 12.188 39.188 2.504 1 53.44 431 ALA B C 1
ATOM 6844 O O . ALA B 1 431 ? 11.164 39.812 2.811 1 53.44 431 ALA B O 1
ATOM 6845 N N . GLY B 1 432 ? 13.383 39.656 2.898 1 44.81 432 GLY B N 1
ATOM 6846 C CA . GLY B 1 432 ? 13.531 40.906 3.623 1 44.81 432 GLY B CA 1
ATOM 6847 C C . GLY B 1 432 ? 13.203 42.125 2.785 1 44.81 432 GLY B C 1
ATOM 6848 O O . GLY B 1 432 ? 13.141 43.25 3.303 1 44.81 432 GLY B O 1
ATOM 6849 N N . ASP B 1 433 ? 13.328 41.938 1.505 1 45.78 433 ASP B N 1
ATOM 6850 C CA . ASP B 1 433 ? 13.109 43.125 0.695 1 45.78 433 ASP B CA 1
ATOM 6851 C C . ASP B 1 433 ? 11.641 43.531 0.704 1 45.78 433 ASP B C 1
ATOM 6853 O O . ASP B 1 433 ? 11.273 44.594 0.148 1 45.78 433 ASP B O 1
ATOM 6857 N N . PHE B 1 434 ? 10.797 42.625 0.906 1 36.25 434 PHE B N 1
ATOM 6858 C CA . PHE B 1 434 ? 9.398 43 1.078 1 36.25 434 PHE B CA 1
ATOM 6859 C C . PHE B 1 434 ? 9.18 43.656 2.441 1 36.25 434 PHE B C 1
ATOM 6861 O O . PHE B 1 434 ? 9.867 43.344 3.408 1 36.25 434 PHE B O 1
ATOM 6868 N N . PRO B 1 435 ? 8.609 44.906 2.52 1 31.59 435 PRO B N 1
ATOM 6869 C CA . PRO B 1 435 ? 8.32 45.531 3.812 1 31.59 435 PRO B CA 1
ATOM 6870 C C . PRO B 1 435 ? 7.867 44.531 4.863 1 31.59 435 PRO B C 1
ATOM 6872 O O . PRO B 1 435 ? 7.418 43.438 4.52 1 31.59 435 PRO B O 1
ATOM 6875 N N . ASP B 1 436 ? 8.148 44.75 6.258 1 30.86 436 ASP B N 1
ATOM 6876 C CA . ASP B 1 436 ? 7.902 44.125 7.551 1 30.86 436 ASP B CA 1
ATOM 6877 C C . ASP B 1 436 ? 6.48 43.562 7.633 1 30.86 436 ASP B C 1
ATOM 6879 O O . ASP B 1 436 ? 5.543 44.281 7.957 1 30.86 436 ASP B O 1
ATOM 6883 N N . GLU B 1 437 ? 5.773 43.062 6.773 1 30.16 437 GLU B N 1
ATOM 6884 C CA . GLU B 1 437 ? 4.559 42.625 7.441 1 30.16 437 GLU B CA 1
ATOM 6885 C C . GLU B 1 437 ? 4.895 41.844 8.719 1 30.16 437 GLU B C 1
ATOM 6887 O O . GLU B 1 437 ? 6.055 41.531 8.969 1 30.16 437 GLU B O 1
ATOM 6892 N N . ASN B 1 438 ? 3.861 40.938 9.461 1 28.55 438 ASN B N 1
ATOM 6893 C CA . ASN B 1 438 ? 3.779 40.5 10.852 1 28.55 438 ASN B CA 1
ATOM 6894 C C . ASN B 1 438 ? 4.953 39.594 11.227 1 28.55 438 ASN B C 1
ATOM 6896 O O . ASN B 1 438 ? 4.891 38.375 11.039 1 28.55 438 ASN B O 1
ATOM 6900 N N . ASP B 1 439 ? 6.117 39.812 10.945 1 29.62 439 ASP B N 1
ATOM 6901 C CA . ASP B 1 439 ? 7.207 39.156 11.656 1 29.62 439 ASP B CA 1
ATOM 6902 C C . ASP B 1 439 ? 7.098 39.375 13.164 1 29.62 439 ASP B C 1
ATOM 6904 O O . ASP B 1 439 ? 8.102 39.375 13.875 1 29.62 439 ASP B O 1
ATOM 6908 N N . THR B 1 440 ? 6.016 40.125 13.68 1 26.91 440 THR B N 1
ATOM 6909 C CA . THR B 1 440 ? 5.984 40.469 15.094 1 26.91 440 THR B CA 1
ATOM 6910 C C . THR B 1 440 ? 6.094 39.219 15.969 1 26.91 440 THR B C 1
ATOM 6912 O O . THR B 1 440 ? 5.137 38.469 16.078 1 26.91 440 THR B O 1
ATOM 6915 N N . GLU B 1 441 ? 6.953 38.312 15.773 1 25.64 441 GLU B N 1
ATOM 6916 C CA . GLU B 1 441 ? 7.133 37.531 16.984 1 25.64 441 GLU B CA 1
ATOM 6917 C C . GLU B 1 441 ? 7.547 38.406 18.156 1 25.64 441 GLU B C 1
ATOM 6919 O O . GLU B 1 441 ? 8.656 38.938 18.188 1 25.64 441 GLU B O 1
ATOM 6924 N N . GLU B 1 442 ? 6.984 39.656 18.547 1 21.94 442 GLU B N 1
ATOM 6925 C CA . GLU B 1 442 ? 7.332 39.844 19.953 1 21.94 442 GLU B CA 1
ATOM 6926 C C . GLU B 1 442 ? 6.848 38.656 20.797 1 21.94 442 GLU B C 1
ATOM 6928 O O . GLU B 1 442 ? 5.742 38.156 20.578 1 21.94 442 GLU B O 1
#

Organism: Auxenochlorella protothecoides (NCBI:txid3075)